Protein 2WE5 (pdb70)

Organism: Enterococcus faecalis (strain ATCC 700802 / V583) (NCBI:txid226185)

InterPro domains:
  IPR001048 Aspartate/glutamate/uridylate kinase [PF00696] (3-282)
  IPR003964 Carbamate kinase [PIRSF000723] (2-309)
  IPR003964 Carbamate kinase [PTHR30409] (1-309)
  IPR003964 Carbamate kinase [TIGR00746] (3-310)
  IPR003964 Carbamate kinase [cd04235] (4-309)
  IPR036393 Acetylglutamate kinase-like superfamily [G3DSA:3.40.1160.10] (1-310)
  IPR036393 Acetylglutamate kinase-like superfamily [SSF53633] (2-308)

Secondary structure (DSSP, 8-state):
--EEEEE--GGGG--SS-SHHHHHHHHHHHHHHHHHHHHTT-EEEEE---HHHHHHHHHHHHHT-SSSSPPPPHHHHHHHHHHHHHHHHHHHHHHHHHHTT----EEEB--EEEE-TT-HHHHS--EEEEEEE-HHHHHHHHTTT--EEE-TTS-EEEEE--PPEEEETTHHHHHHHHHTT-EEE--GGG-EEEETTTTEE------HHHHHHHHHHHTT-SEEEEE-S-SS-EESTTSTT-EE--EEEHHHHHHHHHTT-S-TTTTHHHHHHHHHHHHHSTT-EEEEE-SGGGGG-BTTB--SEEEE-/--EEEEE--GGGG--SSS-HHHHHHHHHHHHHHHHHHHHTT-EEEEE---HHHHHHHHHHHHHT-SSSSPPPPHHHHHHHHHHHHHHHHHHHHHHHHHHTT----EEEB--EEEE-TT-GGGTS--EEEEEEEPHHHHHHHTTTS--EEEETTTEEEEEE--PPEEEETTHHHHHHHHHTT-EEE--GGG-EEEETTTTEE-S----HHHHHHHHHHHTT-SEEEEE-S-SS-EESTTSTT-EE--EEEHHHHHHHHHTT-S-TTTTHHHHHHHHHHHHHSTT-EEEEE-SGGGGG-BTTBPPSEEEE-/--EEEEE--GGGG--S--SHHHHHHHHHHHHHHHHHHHHTT-EEEEE---HHHHHHHHHHHHHT-SSSSPPPPHHHHHHHHHHHHHHHHHHHHHHHHHHTT----EEE---EEEE-TT-GGGTS--EEEEEEE-HHHHHHHGGGT--EEE-SSS-EEEEE--PPEEEETTHHHHHHHHTTT-EEE--GGG-EEEETTTTEE-S----HHHHHHHHHHHTT-SEEEEE-S-SS-EESTTSTT-EE--EEEHHHHHHHHHHT-S-TTTHHHHHHHHHHHHHHSTT-EEEEE-SGGGGG-BTTB--SEEEE-

CATH classification: 3.40.1160.10

Nearest PDB structures (foldseek):
  2we4-assembly1_B  TM=9.022E-01  e=2.282E-61  Enterococcus faecalis
  1e19-assembly1_B  TM=9.360E-01  e=1.775E-40  Pyrococcus furiosus
  4jz7-assembly2_C  TM=9.323E-01  e=1.447E-38  Giardia lamblia ATCC 50803
  8crv-assembly1_A-2  TM=9.029E-01  e=1.155E-34  Pseudomonas aeruginosa PAO1
  4axs-assembly1_A-2  TM=8.845E-01  e=7.074E-32  Malacoplasma penetrans

Sequence (927 aa):
GKKMVVALGGNAILSNDASAHAQQQALVQTSAYLVHLIKQGHRLIVSHGNGPQVGNLLLQQQQAADSEKNPAMPLDTCVAMTQGSSIGYWLSSNALLNQELNKAGIKKQVATVLTQVVVDPADEAFKNPTKPIGPFLTEAEAKEAMQAGAIFKEDAGRGWRKVVVPSSPKPIDIIHEAETINTLIIKNDIITISCGGGGIPVVVGQELKGVVEAVIDKDFASEKLAELVDADALVILTGVDYVCINYGKPDEKQLTNVTVAELEEYKQAGHFAPGSMLPKIEAAIQFVESQPNKQAIITSLENLGSMSGDEIVGTVVTKGKKMVVALGGNAILSNDASAHAQQQALVQTSAYLVHLIKQGHRLIVSHGNGPQVGNLLLQQQAADSEKNPAMPLDTCVAMTQGSIGYWLSSNALLNQELNKAGIKKQVATVLTTQVVVDPADEAFKKNPTKPIGPFLTEAEAKEAMQAGAIFKEDAGRGWRKVVPSPKPIDIIHEAETINTLIKNDIITISCGGGGIPVVGQELKGVEAVIDKDFASEKLAELVDADALVILTGVDYVCINYGKPDEKQLTNVTVAELEEYKQAGHFAPGSSMLPKIEAAIQFVESQPNKQAIITSLENLGSMSGDEIVGTVVTKGKKMVVALGGNAILSNDASAHAQQQALVQTSAYLVHLIKQGHRRLIVSHGNGPQVGNLLLQQQAADSEKNPAMPLDTCVAMTQGSIGYWLSNALNQELNKAGIKKQVATVLTQVVVDPADEAFKNNPTKPIGPFLTEAEAKEAMQAGAIFKKEDAGRGWRKVVPSPKKPIDIHEAEETINNTLIKNDIITISCGGGGIPVVGQELKGVEAVIDKDFASEKLAELVDA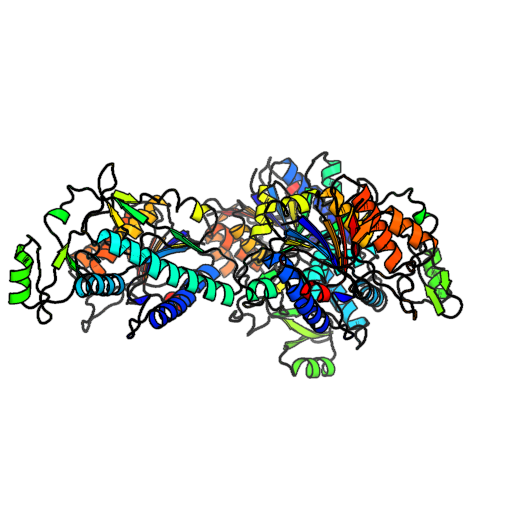DALVILTGVDYVCINYGKPDEKQLTNVTVAELEEYKQAGHFAPGSMLPKIEAAIQFVESQPNKQAIITSLEENLGSMSGDEIVGTVVTK

Structure (mmCIF, N/CA/C/O backbone):
data_2WE5
#
_entry.id   2WE5
#
_cell.length_a   103.522
_cell.length_b   103.522
_cell.length_c   155.414
_cell.angle_alpha   90.00
_cell.angle_beta   90.00
_cell.angle_gamma   120.00
#
_symmetry.space_group_name_H-M   'P 31 2 1'
#
loop_
_entity.id
_entity.type
_entity.pdbx_description
1 polymer 'CARBAMATE KINASE 1'
2 non-polymer "ADENOSINE-5'-DIPHOSPHATE"
3 non-polymer 'MAGNESIUM ION'
4 non-polymer 'ACETATE ION'
5 water water
#
loop_
_atom_site.group_PDB
_atom_site.id
_atom_site.type_symbol
_atom_site.label_atom_id
_atom_site.label_alt_id
_atom_site.label_comp_id
_atom_site.label_asym_id
_atom_site.label_entity_id
_atom_site.label_seq_id
_atom_site.pdbx_PDB_ins_code
_atom_site.Cartn_x
_atom_site.Cartn_y
_atom_site.Cartn_z
_atom_site.occupancy
_atom_site.B_iso_or_equiv
_atom_site.auth_seq_id
_atom_site.auth_comp_id
_atom_site.auth_asym_id
_atom_site.auth_atom_id
_atom_site.pdbx_PDB_model_num
ATOM 1 N N . GLY A 1 2 ? 61.519 57.141 -7.413 1.00 26.53 2 GLY A N 1
ATOM 2 C CA . GLY A 1 2 ? 61.501 56.407 -6.119 1.00 26.13 2 GLY A CA 1
ATOM 3 C C . GLY A 1 2 ? 61.077 54.963 -6.292 1.00 25.24 2 GLY A C 1
ATOM 4 O O . GLY A 1 2 ? 60.355 54.629 -7.231 1.00 27.18 2 GLY A O 1
ATOM 5 N N . LYS A 1 3 ? 61.523 54.104 -5.383 1.00 22.82 3 LYS A N 1
ATOM 6 C CA . LYS A 1 3 ? 61.179 52.692 -5.455 1.00 21.90 3 LYS A CA 1
ATOM 7 C C . LYS A 1 3 ? 60.342 52.246 -4.270 1.00 19.97 3 LYS A C 1
ATOM 8 O O . LYS A 1 3 ? 60.499 52.748 -3.156 1.00 19.70 3 LYS A O 1
ATOM 14 N N . LYS A 1 4 ? 59.433 51.313 -4.531 1.00 19.99 4 LYS A N 1
ATOM 15 C CA . LYS A 1 4 ? 58.607 50.732 -3.488 1.00 18.70 4 LYS A CA 1
ATOM 16 C C . LYS A 1 4 ? 59.513 49.606 -3.008 1.00 18.65 4 LYS A C 1
ATOM 17 O O . LYS A 1 4 ? 59.841 48.699 -3.773 1.00 18.25 4 LYS A O 1
ATOM 23 N N . MET A 1 5 ? 59.930 49.667 -1.751 1.00 17.89 5 MET A N 1
ATOM 24 C CA . MET A 1 5 ? 60.849 48.664 -1.244 1.00 17.81 5 MET A CA 1
ATOM 25 C C . MET A 1 5 ? 60.508 48.076 0.108 1.00 16.55 5 MET A C 1
ATOM 26 O O . MET A 1 5 ? 60.079 48.783 1.017 1.00 17.64 5 MET A O 1
ATOM 31 N N . VAL A 1 6 ? 60.689 46.766 0.221 1.00 15.98 6 VAL A N 1
ATOM 32 C CA . VAL A 1 6 ? 60.480 46.092 1.486 1.00 15.72 6 VAL A CA 1
ATOM 33 C C . VAL A 1 6 ? 61.859 46.141 2.140 1.00 14.60 6 VAL A C 1
ATOM 34 O O . VAL A 1 6 ? 62.847 45.675 1.566 1.00 17.46 6 VAL A O 1
ATOM 38 N N . VAL A 1 7 ? 61.925 46.749 3.317 1.00 14.06 7 VAL A N 1
ATOM 39 C CA . VAL A 1 7 ? 63.173 46.877 4.055 1.00 15.35 7 VAL A CA 1
ATOM 40 C C . VAL A 1 7 ? 63.118 45.927 5.236 1.00 15.09 7 VAL A C 1
ATOM 41 O O . VAL A 1 7 ? 62.334 46.121 6.170 1.00 15.69 7 VAL A O 1
ATOM 45 N N . ALA A 1 8 ? 63.953 44.895 5.175 1.00 14.82 8 ALA A N 1
ATOM 46 C CA . ALA A 1 8 ? 64.003 43.870 6.207 1.00 13.91 8 ALA A CA 1
ATOM 47 C C . ALA A 1 8 ? 65.112 44.126 7.217 1.00 14.69 8 ALA A C 1
ATOM 48 O O . ALA A 1 8 ? 66.287 43.857 6.960 1.00 15.63 8 ALA A O 1
ATOM 50 N N . LEU A 1 9 ? 64.717 44.643 8.374 1.00 14.53 9 LEU A N 1
ATOM 51 C CA . LEU A 1 9 ? 65.654 44.942 9.448 1.00 14.86 9 LEU A CA 1
ATOM 52 C C . LEU A 1 9 ? 66.044 43.675 10.203 1.00 14.39 9 LEU A C 1
ATOM 53 O O . LEU A 1 9 ? 65.295 42.692 10.233 1.00 14.90 9 LEU A O 1
ATOM 58 N N . GLY A 1 10 ? 67.219 43.716 10.822 1.00 14.54 10 GLY A N 1
ATOM 59 C CA . GLY A 1 10 ? 67.715 42.584 11.583 1.00 14.60 10 GLY A CA 1
ATOM 60 C C . GLY A 1 10 ? 68.242 43.008 12.942 1.00 15.10 10 GLY A C 1
ATOM 61 O O . GLY A 1 10 ? 67.844 44.041 13.485 1.00 15.70 10 GLY A O 1
ATOM 62 N N . GLY A 1 11 ? 69.153 42.208 13.490 1.00 14.91 11 GLY A N 1
ATOM 63 C CA . GLY A 1 11 ? 69.709 42.503 14.799 1.00 15.99 11 GLY A CA 1
ATOM 64 C C . GLY A 1 11 ? 70.386 43.858 14.904 1.00 16.93 11 GLY A C 1
ATOM 65 O O . GLY A 1 11 ? 70.304 44.524 15.934 1.00 17.85 11 GLY A O 1
ATOM 66 N N . ASN A 1 12 ? 71.056 44.267 13.834 1.00 16.46 12 ASN A N 1
ATOM 67 C CA . ASN A 1 12 ? 71.767 45.541 13.806 1.00 16.62 12 ASN A CA 1
ATOM 68 C C . ASN A 1 12 ? 70.834 46.743 14.000 1.00 16.22 12 ASN A C 1
ATOM 69 O O . ASN A 1 12 ? 71.276 47.815 14.419 1.00 17.44 12 ASN A O 1
ATOM 74 N N . ALA A 1 13 ? 69.548 46.563 13.708 1.00 15.69 13 ALA A N 1
ATOM 75 C CA . ALA A 1 13 ? 68.568 47.640 13.853 1.00 15.17 13 ALA A CA 1
ATOM 76 C C . ALA A 1 13 ? 68.215 47.891 15.315 1.00 16.67 13 ALA A C 1
ATOM 77 O O . ALA A 1 13 ? 67.650 48.931 15.660 1.00 16.70 13 ALA A O 1
ATOM 79 N N . ILE A 1 14 ? 68.520 46.922 16.171 1.00 16.79 14 ILE A N 1
ATOM 80 C CA . ILE A 1 14 ? 68.263 47.073 17.596 1.00 17.93 14 ILE A CA 1
ATOM 81 C C . ILE A 1 14 ? 69.538 46.644 18.314 1.00 19.26 14 ILE A C 1
ATOM 82 O O . ILE A 1 14 ? 69.551 45.694 19.094 1.00 21.55 14 ILE A O 1
ATOM 87 N N . LEU A 1 15 ? 70.621 47.352 18.016 1.00 20.09 15 LEU A N 1
ATOM 88 C CA . LEU A 1 15 ? 71.921 47.069 18.612 1.00 22.52 15 LEU A CA 1
ATOM 89 C C . LEU A 1 15 ? 72.037 47.862 19.910 1.00 24.90 15 LEU A C 1
ATOM 90 O O . LEU A 1 15 ? 72.254 49.070 19.886 1.00 23.79 15 LEU A O 1
ATOM 95 N N . SER A 1 16 ? 71.913 47.190 21.050 1.00 28.98 16 SER A N 1
ATOM 96 C CA . SER A 1 16 ? 71.980 47.916 22.314 1.00 33.10 16 SER A CA 1
ATOM 97 C C . SER A 1 16 ? 72.741 47.280 23.475 1.00 34.65 16 SER A C 1
ATOM 98 O O . SER A 1 16 ? 73.186 47.990 24.381 1.00 38.87 16 SER A O 1
ATOM 101 N N . ASN A 1 17 ? 72.891 45.959 23.454 1.00 36.23 17 ASN A N 1
ATOM 102 C CA . ASN A 1 17 ? 73.568 45.234 24.533 1.00 35.82 17 ASN A CA 1
ATOM 103 C C . ASN A 1 17 ? 72.664 45.280 25.761 1.00 33.60 17 ASN A C 1
ATOM 104 O O . ASN A 1 17 ? 72.293 44.243 26.314 1.00 35.23 17 ASN A O 1
ATOM 109 N N . ASP A 1 18 ? 72.326 46.496 26.183 1.00 30.25 18 ASP A N 1
ATOM 110 C CA . ASP A 1 18 ? 71.434 46.729 27.312 1.00 23.87 18 ASP A CA 1
ATOM 111 C C . ASP A 1 18 ? 70.076 46.253 26.792 1.00 20.10 18 ASP A C 1
ATOM 112 O O . ASP A 1 18 ? 69.595 46.758 25.778 1.00 19.21 18 ASP A O 1
ATOM 117 N N . ALA A 1 19 ? 69.468 45.289 27.480 1.00 17.98 19 ALA A N 1
ATOM 118 C CA . ALA A 1 19 ? 68.194 44.712 27.050 1.00 16.95 19 ALA A CA 1
ATOM 119 C C . ALA A 1 19 ? 66.940 45.438 27.526 1.00 16.65 19 ALA A C 1
ATOM 120 O O . ALA A 1 19 ? 65.823 44.951 27.334 1.00 16.67 19 ALA A O 1
ATOM 122 N N . SER A 1 20 ? 67.114 46.598 28.142 1.00 16.74 20 SER A N 1
ATOM 123 C CA . SER A 1 20 ? 65.969 47.362 28.618 1.00 16.91 20 SER A CA 1
ATOM 124 C C . SER A 1 20 ? 65.171 47.913 27.443 1.00 17.12 20 SER A C 1
ATOM 125 O O . SER A 1 20 ? 65.692 48.068 26.337 1.00 17.02 20 SER A O 1
ATOM 128 N N . ALA A 1 21 ? 63.902 48.211 27.681 1.00 17.20 21 ALA A N 1
ATOM 129 C CA . ALA A 1 21 ? 63.079 48.778 26.628 1.00 17.25 21 ALA A CA 1
ATOM 130 C C . ALA A 1 21 ? 63.688 50.112 26.201 1.00 16.95 21 ALA A C 1
ATOM 131 O O . ALA A 1 21 ? 63.813 50.393 25.007 1.00 17.72 21 ALA A O 1
ATOM 133 N N . HIS A 1 22 ? 64.093 50.928 27.172 1.00 17.17 22 HIS A N 1
ATOM 134 C CA . HIS A 1 22 ? 64.651 52.228 26.828 1.00 18.01 22 HIS A CA 1
ATOM 135 C C . HIS A 1 22 ? 65.891 52.141 25.947 1.00 17.28 22 HIS A C 1
ATOM 136 O O . HIS A 1 22 ? 66.032 52.921 25.004 1.00 18.65 22 HIS A O 1
ATOM 143 N N . ALA A 1 23 ? 66.786 51.196 26.225 1.00 16.68 23 ALA A N 1
ATOM 144 C CA . ALA A 1 23 ? 67.989 51.071 25.410 1.00 16.45 23 ALA A CA 1
ATOM 145 C C . ALA A 1 23 ? 67.642 50.605 23.997 1.00 16.07 23 ALA A C 1
ATOM 146 O O . ALA A 1 23 ? 68.248 51.049 23.024 1.00 16.76 23 ALA A O 1
ATOM 148 N N . GLN A 1 24 ? 66.664 49.713 23.875 1.00 15.24 24 GLN A N 1
ATOM 149 C CA . GLN A 1 24 ? 66.273 49.229 22.559 1.00 14.92 24 GLN A CA 1
ATOM 150 C C . GLN A 1 24 ? 65.548 50.314 21.770 1.00 15.41 24 GLN A C 1
ATOM 151 O O . GLN A 1 24 ? 65.688 50.403 20.546 1.00 15.78 24 GLN A O 1
ATOM 157 N N . GLN A 1 25 ? 64.780 51.143 22.470 1.00 15.84 25 GLN A N 1
ATOM 158 C CA . GLN A 1 25 ? 64.087 52.245 21.815 1.00 15.66 25 GLN A CA 1
ATOM 159 C C . GLN A 1 25 ? 65.129 53.235 21.296 1.00 15.41 25 GLN A C 1
ATOM 160 O O . GLN A 1 25 ? 65.007 53.746 20.184 1.00 16.83 25 GLN A O 1
ATOM 166 N N . GLN A 1 26 ? 66.157 53.495 22.100 1.00 16.30 26 GLN A N 1
ATOM 167 C CA . GLN A 1 26 ? 67.211 54.416 21.693 1.00 17.24 26 GLN A CA 1
ATOM 168 C C . GLN A 1 26 ? 67.905 53.888 20.437 1.00 16.75 26 GLN A C 1
ATOM 169 O O . GLN A 1 26 ? 68.222 54.651 19.523 1.00 16.46 26 GLN A O 1
ATOM 175 N N . ALA A 1 27 ? 68.131 52.578 20.385 1.00 16.01 27 ALA A N 1
ATOM 176 C CA . ALA A 1 27 ? 68.774 51.965 19.231 1.00 16.25 27 ALA A CA 1
ATOM 177 C C . ALA A 1 27 ? 67.887 52.111 17.997 1.00 16.36 27 ALA A C 1
ATOM 178 O O . ALA A 1 27 ? 68.378 52.352 16.896 1.00 17.05 27 ALA A O 1
ATOM 180 N N . LEU A 1 28 ? 66.578 51.969 18.182 1.00 15.94 28 LEU A N 1
ATOM 181 C CA . LEU A 1 28 ? 65.651 52.093 17.064 1.00 15.85 28 LEU A CA 1
ATOM 182 C C . LEU A 1 28 ? 65.517 53.533 16.571 1.00 15.00 28 LEU A C 1
ATOM 183 O O . LEU A 1 28 ? 65.174 53.761 15.418 1.00 15.98 28 LEU A O 1
ATOM 188 N N . VAL A 1 29 ? 65.783 54.501 17.442 1.00 15.58 29 VAL A N 1
ATOM 189 C CA . VAL A 1 29 ? 65.745 55.898 17.025 1.00 16.11 29 VAL A CA 1
ATOM 190 C C . VAL A 1 29 ? 66.929 56.110 16.067 1.00 15.63 29 VAL A C 1
ATOM 191 O O . VAL A 1 29 ? 66.795 56.767 15.030 1.00 16.46 29 VAL A O 1
ATOM 195 N N . GLN A 1 30 ? 68.085 55.539 16.400 1.00 15.80 30 GLN A N 1
ATOM 196 C CA . GLN A 1 30 ? 69.247 55.668 15.529 1.00 15.88 30 GLN A CA 1
ATOM 197 C C . GLN A 1 30 ? 68.944 54.986 14.196 1.00 16.63 30 GLN A C 1
ATOM 198 O O . GLN A 1 30 ? 69.262 55.504 13.126 1.00 17.32 30 GLN A O 1
ATOM 204 N N . THR A 1 31 ? 68.324 53.816 14.265 1.00 15.01 31 THR A N 1
ATOM 205 C CA . THR A 1 31 ? 67.957 53.084 13.065 1.00 14.67 31 THR A CA 1
ATOM 206 C C . THR A 1 31 ? 67.019 53.915 12.195 1.00 14.73 31 THR A C 1
ATOM 207 O O . THR A 1 31 ? 67.178 53.986 10.971 1.00 14.91 31 THR A O 1
ATOM 211 N N . SER A 1 32 ? 66.045 54.547 12.837 1.00 15.11 32 SER A N 1
ATOM 212 C CA . SER A 1 32 ? 65.071 55.366 12.133 1.00 14.69 32 SER A CA 1
ATOM 213 C C . SER A 1 32 ? 65.702 56.571 11.449 1.00 14.91 32 SER A C 1
ATOM 214 O O . SER A 1 32 ? 65.229 57.004 10.397 1.00 14.89 32 SER A O 1
ATOM 217 N N . ALA A 1 33 ? 66.762 57.120 12.036 1.00 15.40 33 ALA A N 1
ATOM 218 C CA . ALA A 1 33 ? 67.433 58.259 11.419 1.00 16.07 33 ALA A CA 1
ATOM 219 C C . ALA A 1 33 ? 67.952 57.826 10.046 1.00 16.96 33 ALA A C 1
ATOM 220 O O . ALA A 1 33 ? 67.864 58.575 9.073 1.00 18.35 33 ALA A O 1
ATOM 222 N N . TYR A 1 34 ? 68.489 56.612 9.964 1.00 16.20 34 TYR A N 1
ATOM 223 C CA . TYR A 1 34 ? 68.994 56.101 8.694 1.00 15.45 34 TYR A CA 1
ATOM 224 C C . TYR A 1 34 ? 67.847 55.831 7.727 1.00 15.56 34 TYR A C 1
ATOM 225 O O . TYR A 1 34 ? 67.940 56.143 6.542 1.00 17.21 34 TYR A O 1
ATOM 234 N N . LEU A 1 35 ? 66.762 55.241 8.222 1.00 15.20 35 LEU A N 1
ATOM 235 C CA . LEU A 1 35 ? 65.627 54.953 7.353 1.00 15.00 35 LEU A CA 1
ATOM 236 C C . LEU A 1 35 ? 65.013 56.215 6.767 1.00 16.87 35 LEU A C 1
ATOM 237 O O . LEU A 1 35 ? 64.561 56.216 5.619 1.00 17.04 35 LEU A O 1
ATOM 242 N N . VAL A 1 36 ? 64.992 57.291 7.550 1.00 16.09 36 VAL A N 1
ATOM 243 C CA . VAL A 1 36 ? 64.420 58.537 7.060 1.00 16.30 36 VAL A CA 1
ATOM 244 C C . VAL A 1 36 ? 65.205 59.077 5.857 1.00 15.87 36 VAL A C 1
ATOM 245 O O . VAL A 1 36 ? 64.657 59.806 5.036 1.00 16.18 36 VAL A O 1
ATOM 249 N N . HIS A 1 37 ? 66.477 58.701 5.735 1.00 14.89 37 HIS A N 1
ATOM 250 C CA . HIS A 1 37 ? 67.285 59.120 4.587 1.00 16.18 37 HIS A CA 1
ATOM 251 C C . HIS A 1 37 ? 66.598 58.580 3.327 1.00 16.03 37 HIS A C 1
ATOM 252 O O . HIS A 1 37 ? 66.497 59.273 2.316 1.00 16.34 37 HIS A O 1
ATOM 259 N N . LEU A 1 38 ? 66.112 57.339 3.397 1.00 15.59 38 LEU A N 1
ATOM 260 C CA . LEU A 1 38 ? 65.426 56.726 2.261 1.00 16.30 38 LEU A CA 1
ATOM 261 C C . LEU A 1 38 ? 64.158 57.505 1.912 1.00 16.04 38 LEU A C 1
ATOM 262 O O . LEU A 1 38 ? 63.840 57.698 0.739 1.00 16.81 38 LEU A O 1
ATOM 267 N N . ILE A 1 39 ? 63.434 57.950 2.935 1.00 15.70 39 ILE A N 1
ATOM 268 C CA . ILE A 1 39 ? 62.206 58.706 2.719 1.00 16.59 39 ILE A CA 1
ATOM 269 C C . ILE A 1 39 ? 62.515 60.077 2.116 1.00 16.29 39 ILE A C 1
ATOM 270 O O . ILE A 1 39 ? 61.798 60.545 1.235 1.00 17.30 39 ILE A O 1
ATOM 275 N N . LYS A 1 40 ? 63.579 60.722 2.590 1.00 15.43 40 LYS A N 1
ATOM 276 C CA . LYS A 1 40 ? 63.968 62.023 2.044 1.00 16.60 40 LYS A CA 1
ATOM 277 C C . LYS A 1 40 ? 64.255 61.895 0.551 1.00 17.44 40 LYS A C 1
ATOM 278 O O . LYS A 1 40 ? 64.046 62.836 -0.221 1.00 18.22 40 LYS A O 1
ATOM 284 N N . GLN A 1 41 ? 64.746 60.724 0.149 1.00 17.11 41 GLN A N 1
ATOM 285 C CA . GLN A 1 41 ? 65.085 60.485 -1.248 1.00 18.66 41 GLN A CA 1
ATOM 286 C C . GLN A 1 41 ? 63.933 59.981 -2.110 1.00 18.60 41 GLN A C 1
ATOM 287 O O . GLN A 1 41 ? 64.141 59.582 -3.256 1.00 20.70 41 GLN A O 1
ATOM 293 N N . GLY A 1 42 ? 62.726 59.982 -1.553 1.00 18.36 42 GLY A N 1
ATOM 294 C CA . GLY A 1 42 ? 61.557 59.586 -2.318 1.00 18.19 42 GLY A CA 1
ATOM 295 C C . GLY A 1 42 ? 61.145 58.131 -2.376 1.00 18.93 42 GLY A C 1
ATOM 296 O O . GLY A 1 42 ? 60.242 57.784 -3.136 1.00 21.10 42 GLY A O 1
ATOM 297 N N . HIS A 1 43 ? 61.776 57.273 -1.586 1.00 17.21 43 HIS A N 1
ATOM 298 C CA . HIS A 1 43 ? 61.405 55.866 -1.612 1.00 17.46 43 HIS A CA 1
ATOM 299 C C . HIS A 1 43 ? 60.178 55.593 -0.756 1.00 18.34 43 HIS A C 1
ATOM 300 O O . HIS A 1 43 ? 59.895 56.319 0.197 1.00 19.18 43 HIS A O 1
ATOM 307 N N . ARG A 1 44 ? 59.442 54.549 -1.124 1.00 18.27 44 ARG A N 1
ATOM 308 C CA . ARG A 1 44 ? 58.229 54.148 -0.421 1.00 20.21 44 ARG A CA 1
ATOM 309 C C . ARG A 1 44 ? 58.563 52.896 0.381 1.00 19.16 44 ARG A C 1
ATOM 310 O O . ARG A 1 44 ? 58.719 51.808 -0.179 1.00 19.77 44 ARG A O 1
ATOM 318 N N . LEU A 1 45 ? 58.664 53.060 1.696 1.00 18.16 45 LEU A N 1
ATOM 319 C CA . LEU A 1 45 ? 59.050 51.964 2.578 1.00 17.30 45 LEU A CA 1
ATOM 320 C C . LEU A 1 45 ? 57.969 51.058 3.127 1.00 17.26 45 LEU A C 1
ATOM 321 O O . LEU A 1 45 ? 56.895 51.500 3.531 1.00 18.78 45 LEU A O 1
ATOM 326 N N . ILE A 1 46 ? 58.312 49.776 3.158 1.00 16.92 46 ILE A N 1
ATOM 327 C CA . ILE A 1 46 ? 57.475 48.704 3.670 1.00 17.49 46 ILE A CA 1
ATOM 328 C C . ILE A 1 46 ? 58.492 48.009 4.574 1.00 16.97 46 ILE A C 1
ATOM 329 O O . ILE A 1 46 ? 59.399 47.334 4.097 1.00 17.42 46 ILE A O 1
ATOM 334 N N . VAL A 1 47 ? 58.351 48.186 5.880 1.00 15.87 47 VAL A N 1
ATOM 335 C CA . VAL A 1 47 ? 59.332 47.658 6.817 1.00 15.07 47 VAL A CA 1
ATOM 336 C C . VAL A 1 47 ? 58.974 46.391 7.584 1.00 16.99 47 VAL A C 1
ATOM 337 O O . VAL A 1 47 ? 57.820 46.188 7.956 1.00 18.19 47 VAL A O 1
ATOM 341 N N . SER A 1 48 ? 59.975 45.538 7.794 1.00 15.14 48 SER A N 1
ATOM 342 C CA . SER A 1 48 ? 59.811 44.323 8.585 1.00 15.59 48 SER A CA 1
ATOM 343 C C . SER A 1 48 ? 61.001 44.283 9.543 1.00 15.73 48 SER A C 1
ATOM 344 O O . SER A 1 48 ? 61.946 45.061 9.402 1.00 15.55 48 SER A O 1
ATOM 347 N N . HIS A 1 49 ? 60.962 43.385 10.519 1.00 15.59 49 HIS A N 1
ATOM 348 C CA . HIS A 1 49 ? 62.043 43.301 11.489 1.00 15.05 49 HIS A CA 1
ATOM 349 C C . HIS A 1 49 ? 62.148 41.917 12.097 1.00 15.52 49 HIS A C 1
ATOM 350 O O . HIS A 1 49 ? 61.234 41.099 11.967 1.00 16.20 49 HIS A O 1
ATOM 357 N N . GLY A 1 50 ? 63.273 41.664 12.757 1.00 15.21 50 GLY A N 1
ATOM 358 C CA . GLY A 1 50 ? 63.470 40.390 13.421 1.00 15.50 50 GLY A CA 1
ATOM 359 C C . GLY A 1 50 ? 63.032 40.516 14.871 1.00 15.55 50 GLY A C 1
ATOM 360 O O . GLY A 1 50 ? 62.594 41.583 15.300 1.00 15.49 50 GLY A O 1
ATOM 361 N N . ASN A 1 51 ? 63.138 39.437 15.637 1.00 15.27 51 ASN A N 1
ATOM 362 C CA . ASN A 1 51 ? 62.730 39.486 17.039 1.00 15.26 51 ASN A CA 1
ATOM 363 C C . ASN A 1 51 ? 63.545 38.529 17.899 1.00 15.75 51 ASN A C 1
ATOM 364 O O . ASN A 1 51 ? 63.119 38.164 18.991 1.00 16.62 51 ASN A O 1
ATOM 369 N N . GLY A 1 52 ? 64.722 38.146 17.413 1.00 16.09 52 GLY A N 1
ATOM 370 C CA . GLY A 1 52 ? 65.563 37.196 18.123 1.00 17.54 52 GLY A CA 1
ATOM 371 C C . GLY A 1 52 ? 65.695 37.336 19.629 1.00 16.68 52 GLY A C 1
ATOM 372 O O . GLY A 1 52 ? 65.169 36.511 20.384 1.00 17.86 52 GLY A O 1
ATOM 373 N N . PRO A 1 53 ? 66.404 38.365 20.103 1.00 17.32 53 PRO A N 1
ATOM 374 C CA . PRO A 1 53 ? 66.592 38.575 21.541 1.00 17.76 53 PRO A CA 1
ATOM 375 C C . PRO A 1 53 ? 65.308 38.921 22.282 1.00 17.09 53 PRO A C 1
ATOM 376 O O . PRO A 1 53 ? 65.145 38.572 23.453 1.00 17.80 53 PRO A O 1
ATOM 380 N N . GLN A 1 54 ? 64.401 39.610 21.600 1.00 15.83 54 GLN A N 1
ATOM 381 C CA . GLN A 1 54 ? 63.156 40.021 22.221 1.00 15.80 54 GLN A CA 1
ATOM 382 C C . GLN A 1 54 ? 62.256 38.831 22.536 1.00 15.43 54 GLN A C 1
ATOM 383 O O . GLN A 1 54 ? 61.736 38.721 23.648 1.00 15.92 54 GLN A O 1
ATOM 389 N N . VAL A 1 55 ? 62.079 37.927 21.578 1.00 14.98 55 VAL A N 1
ATOM 390 C CA . VAL A 1 55 ? 61.231 36.769 21.829 1.00 16.76 55 VAL A CA 1
ATOM 391 C C . VAL A 1 55 ? 61.969 35.810 22.767 1.00 16.45 55 VAL A C 1
ATOM 392 O O . VAL A 1 55 ? 61.346 35.124 23.575 1.00 16.84 55 VAL A O 1
ATOM 396 N N . GLY A 1 56 ? 63.298 35.785 22.678 1.00 15.77 56 GLY A N 1
ATOM 397 C CA . GLY A 1 56 ? 64.078 34.923 23.551 1.00 16.64 56 GLY A CA 1
ATOM 398 C C . GLY A 1 56 ? 63.856 35.303 25.005 1.00 16.24 56 GLY A C 1
ATOM 399 O O . GLY A 1 56 ? 63.591 34.440 25.848 1.00 17.53 56 GLY A O 1
ATOM 400 N N . ASN A 1 57 ? 63.957 36.592 25.318 1.00 16.64 57 ASN A N 1
ATOM 401 C CA . ASN A 1 57 ? 63.745 37.028 26.692 1.00 16.49 57 ASN A CA 1
ATOM 402 C C . ASN A 1 57 ? 62.302 36.823 27.127 1.00 16.28 57 ASN A C 1
ATOM 403 O O . ASN A 1 57 ? 62.041 36.453 28.270 1.00 17.85 57 ASN A O 1
ATOM 408 N N . LEU A 1 58 ? 61.358 37.053 26.220 1.00 16.75 58 LEU A N 1
ATOM 409 C CA . LEU A 1 58 ? 59.953 36.865 26.558 1.00 17.07 58 LEU A CA 1
ATOM 410 C C . LEU A 1 58 ? 59.687 35.398 26.896 1.00 17.88 58 LEU A C 1
ATOM 411 O O . LEU A 1 58 ? 58.907 35.099 27.802 1.00 17.45 58 LEU A O 1
ATOM 416 N N . LEU A 1 59 ? 60.327 34.485 26.167 1.00 17.42 59 LEU A N 1
ATOM 417 C CA . LEU A 1 59 ? 60.142 33.059 26.424 1.00 18.17 59 LEU A CA 1
ATOM 418 C C . LEU A 1 59 ? 60.675 32.704 27.806 1.00 19.35 59 LEU A C 1
ATOM 419 O O . LEU A 1 59 ? 60.090 31.880 28.510 1.00 20.39 59 LEU A O 1
ATOM 424 N N . LEU A 1 60 ? 61.777 33.332 28.205 1.00 18.63 60 LEU A N 1
ATOM 425 C CA . LEU A 1 60 ? 62.338 33.065 29.522 1.00 19.39 60 LEU A CA 1
ATOM 426 C C . LEU A 1 60 ? 61.379 33.588 30.582 1.00 18.72 60 LEU A C 1
ATOM 427 O O . LEU A 1 60 ? 61.253 33.005 31.654 1.00 19.71 60 LEU A O 1
ATOM 432 N N . GLN A 1 61 ? 60.698 34.689 30.282 1.00 18.22 61 GLN A N 1
ATOM 433 C CA . GLN A 1 61 ? 59.734 35.243 31.221 1.00 18.07 61 GLN A CA 1
ATOM 434 C C . GLN A 1 61 ? 58.526 34.314 31.353 1.00 18.60 61 GLN A C 1
ATOM 435 O O . GLN A 1 61 ? 57.949 34.199 32.433 1.00 18.65 61 GLN A O 1
ATOM 441 N N . GLN A 1 62 ? 58.151 33.652 30.259 1.00 17.54 62 GLN A N 1
ATOM 442 C CA . GLN A 1 62 ? 57.015 32.729 30.284 1.00 18.19 62 GLN A CA 1
ATOM 443 C C . GLN A 1 62 ? 57.323 31.580 31.235 1.00 19.61 62 GLN A C 1
ATOM 444 O O . GLN A 1 62 ? 56.456 31.145 31.999 1.00 20.07 62 GLN A O 1
ATOM 450 N N A GLN A 1 63 ? 58.558 31.094 31.183 0.50 20.18 63 GLN A N 1
ATOM 451 N N B GLN A 1 63 ? 58.559 31.091 31.181 0.50 19.72 63 GLN A N 1
ATOM 452 C CA A GLN A 1 63 ? 58.992 29.989 32.031 0.50 21.34 63 GLN A CA 1
ATOM 453 C CA B GLN A 1 63 ? 58.995 29.991 32.037 0.50 20.49 63 GLN A CA 1
ATOM 454 C C A GLN A 1 63 ? 59.143 30.386 33.497 0.50 21.80 63 GLN A C 1
ATOM 455 C C B GLN A 1 63 ? 59.111 30.402 33.499 0.50 21.33 63 GLN A C 1
ATOM 456 O O A GLN A 1 63 ? 58.740 29.644 34.392 0.50 22.51 63 GLN A O 1
ATOM 457 O O B GLN A 1 63 ? 58.656 29.686 34.389 0.50 22.10 63 GLN A O 1
ATOM 468 N N . ALA A 1 64 ? 59.724 31.556 33.740 1.00 21.16 64 ALA A N 1
ATOM 469 C CA . ALA A 1 64 ? 59.935 32.046 35.100 1.00 21.59 64 ALA A CA 1
ATOM 470 C C . ALA A 1 64 ? 58.686 32.140 35.966 1.00 23.00 64 ALA A C 1
ATOM 471 O O . ALA A 1 64 ? 58.748 31.900 37.172 1.00 24.98 64 ALA A O 1
ATOM 473 N N . ALA A 1 65 ? 57.558 32.492 35.362 1.00 23.04 65 ALA A N 1
ATOM 474 C CA . ALA A 1 65 ? 56.317 32.633 36.119 1.00 24.02 65 ALA A CA 1
ATOM 475 C C . ALA A 1 65 ? 55.299 31.541 35.828 1.00 24.81 65 ALA A C 1
ATOM 476 O O . ALA A 1 65 ? 54.183 31.583 36.338 1.00 25.07 65 ALA A O 1
ATOM 478 N N . ASP A 1 66 ? 55.684 30.555 35.026 1.00 24.37 66 ASP A N 1
ATOM 479 C CA . ASP A 1 66 ? 54.771 29.482 34.653 1.00 24.77 66 ASP A CA 1
ATOM 480 C C . ASP A 1 66 ? 54.057 28.826 35.832 1.00 24.96 66 ASP A C 1
ATOM 481 O O . ASP A 1 66 ? 54.687 28.371 36.789 1.00 25.73 66 ASP A O 1
ATOM 486 N N . SER A 1 67 ? 52.731 28.796 35.745 1.00 23.35 67 SER A N 1
ATOM 487 C CA . SER A 1 67 ? 51.873 28.198 36.765 1.00 23.93 67 SER A CA 1
ATOM 488 C C . SER A 1 67 ? 50.483 28.064 36.153 1.00 24.37 67 SER A C 1
ATOM 489 O O . SER A 1 67 ? 50.243 28.550 35.048 1.00 23.31 67 SER A O 1
ATOM 492 N N . GLU A 1 68 ? 49.568 27.407 36.856 1.00 24.97 68 GLU A N 1
ATOM 493 C CA . GLU A 1 68 ? 48.216 27.246 36.336 1.00 26.16 68 GLU A CA 1
ATOM 494 C C . GLU A 1 68 ? 47.534 28.602 36.174 1.00 23.59 68 GLU A C 1
ATOM 495 O O . GLU A 1 68 ? 46.786 28.820 35.221 1.00 25.11 68 GLU A O 1
ATOM 501 N N . LYS A 1 69 ? 47.800 29.510 37.108 1.00 23.42 69 LYS A N 1
ATOM 502 C CA . LYS A 1 69 ? 47.210 30.844 37.079 1.00 22.53 69 LYS A CA 1
ATOM 503 C C . LYS A 1 69 ? 47.891 31.775 36.076 1.00 22.10 69 LYS A C 1
ATOM 504 O O . LYS A 1 69 ? 47.260 32.692 35.550 1.00 23.07 69 LYS A O 1
ATOM 510 N N . ASN A 1 70 ? 49.173 31.535 35.810 1.00 21.14 70 ASN A N 1
ATOM 511 C CA . ASN A 1 70 ? 49.923 32.358 34.860 1.00 19.72 70 ASN A CA 1
ATOM 512 C C . ASN A 1 70 ? 50.694 31.422 33.931 1.00 19.87 70 ASN A C 1
ATOM 513 O O . ASN A 1 70 ? 51.918 31.320 34.006 1.00 20.27 70 ASN A O 1
ATOM 518 N N . PRO A 1 71 ? 49.979 30.730 33.033 1.00 20.44 71 PRO A N 1
ATOM 519 C CA . PRO A 1 71 ? 50.589 29.788 32.091 1.00 20.70 71 PRO A CA 1
ATOM 520 C C . PRO A 1 71 ? 51.448 30.401 30.996 1.00 21.98 71 PRO A C 1
ATOM 521 O O . PRO A 1 71 ? 51.132 31.456 30.450 1.00 21.57 71 PRO A O 1
ATOM 525 N N . ALA A 1 72 ? 52.536 29.715 30.674 1.00 19.69 72 ALA A N 1
ATOM 526 C CA . ALA A 1 72 ? 53.438 30.171 29.633 1.00 18.23 72 ALA A CA 1
ATOM 527 C C . ALA A 1 72 ? 52.662 30.247 28.325 1.00 19.57 72 ALA A C 1
ATOM 528 O O . ALA A 1 72 ? 51.914 29.329 27.982 1.00 21.51 72 ALA A O 1
ATOM 530 N N . MET A 1 73 ? 52.825 31.356 27.611 1.00 19.61 73 MET A N 1
ATOM 531 C CA . MET A 1 73 ? 52.156 31.553 26.330 1.00 19.77 73 MET A CA 1
ATOM 532 C C . MET A 1 73 ? 52.898 30.775 25.249 1.00 19.95 73 MET A C 1
ATOM 533 O O . MET A 1 73 ? 54.130 30.720 25.256 1.00 20.04 73 MET A O 1
ATOM 538 N N . PRO A 1 74 ? 52.162 30.162 24.307 1.00 20.24 74 PRO A N 1
ATOM 539 C CA . PRO A 1 74 ? 52.819 29.406 23.237 1.00 19.80 74 PRO A CA 1
ATOM 540 C C . PRO A 1 74 ? 53.640 30.356 22.367 1.00 19.07 74 PRO A C 1
ATOM 541 O O . PRO A 1 74 ? 53.421 31.573 22.383 1.00 18.29 74 PRO A O 1
ATOM 545 N N . LEU A 1 75 ? 54.570 29.800 21.601 1.00 18.65 75 LEU A N 1
ATOM 546 C CA . LEU A 1 75 ? 55.436 30.608 20.754 1.00 18.79 75 LEU A CA 1
ATOM 547 C C . LEU A 1 75 ? 54.706 31.547 19.793 1.00 18.63 75 LEU A C 1
ATOM 548 O O . LEU A 1 75 ? 55.124 32.694 19.623 1.00 18.19 75 LEU A O 1
ATOM 553 N N . ASP A 1 76 ? 53.628 31.089 19.161 1.00 17.65 76 ASP A N 1
ATOM 554 C CA . ASP A 1 76 ? 52.925 31.969 18.230 1.00 17.37 76 ASP A CA 1
ATOM 555 C C . ASP A 1 76 ? 52.373 33.216 18.923 1.00 17.07 76 ASP A C 1
ATOM 556 O O . ASP A 1 76 ? 52.414 34.311 18.359 1.00 17.54 76 ASP A O 1
ATOM 561 N N . THR A 1 77 ? 51.878 33.065 20.147 1.00 16.46 77 THR A N 1
ATOM 562 C CA . THR A 1 77 ? 51.376 34.215 20.890 1.00 16.53 77 THR A CA 1
ATOM 563 C C . THR A 1 77 ? 52.560 35.094 21.304 1.00 16.45 77 THR A C 1
ATOM 564 O O . THR A 1 77 ? 52.452 36.321 21.317 1.00 16.58 77 THR A O 1
ATOM 568 N N . CYS A 1 78 ? 53.694 34.477 21.627 1.00 17.34 78 CYS A N 1
ATOM 569 C CA . CYS A 1 78 ? 54.870 35.256 22.002 1.00 17.18 78 CYS A CA 1
ATOM 570 C C . CYS A 1 78 ? 55.342 36.101 20.818 1.00 16.93 78 CYS A C 1
ATOM 571 O O . CYS A 1 78 ? 55.769 37.245 20.991 1.00 16.45 78 CYS A O 1
ATOM 574 N N . VAL A 1 79 ? 55.260 35.543 19.615 1.00 16.11 79 VAL A N 1
ATOM 575 C CA . VAL A 1 79 ? 55.666 36.287 18.430 1.00 15.82 79 VAL A CA 1
ATOM 576 C C . VAL A 1 79 ? 54.742 37.496 18.284 1.00 16.39 79 VAL A C 1
ATOM 577 O O . VAL A 1 79 ? 55.200 38.602 18.007 1.00 15.84 79 VAL A O 1
ATOM 581 N N . ALA A 1 80 ? 53.442 37.286 18.486 1.00 15.94 80 ALA A N 1
ATOM 582 C CA . ALA A 1 80 ? 52.474 38.377 18.388 1.00 14.53 80 ALA A CA 1
ATOM 583 C C . ALA A 1 80 ? 52.822 39.480 19.389 1.00 14.53 80 ALA A C 1
ATOM 584 O O . ALA A 1 80 ? 52.730 40.668 19.075 1.00 14.90 80 ALA A O 1
ATOM 586 N N . MET A 1 81 ? 53.215 39.089 20.598 1.00 14.68 81 MET A N 1
ATOM 587 C CA . MET A 1 81 ? 53.578 40.066 21.614 1.00 15.05 81 MET A CA 1
ATOM 588 C C . MET A 1 81 ? 54.787 40.881 21.175 1.00 14.52 81 MET A C 1
ATOM 589 O O . MET A 1 81 ? 54.826 42.094 21.395 1.00 15.14 81 MET A O 1
ATOM 594 N N . THR A 1 82 ? 55.767 40.231 20.547 1.00 14.77 82 THR A N 1
ATOM 595 C CA . THR A 1 82 ? 56.955 40.952 20.097 1.00 15.36 82 THR A CA 1
ATOM 596 C C . THR A 1 82 ? 56.647 41.832 18.887 1.00 15.07 82 THR A C 1
ATOM 597 O O . THR A 1 82 ? 57.350 42.809 18.634 1.00 15.07 82 THR A O 1
ATOM 601 N N . GLN A 1 83 ? 55.616 41.487 18.120 1.00 15.08 83 GLN A N 1
ATOM 602 C CA . GLN A 1 83 ? 55.243 42.351 17.008 1.00 14.68 83 GLN A CA 1
ATOM 603 C C . GLN A 1 83 ? 54.695 43.618 17.665 1.00 14.97 83 GLN A C 1
ATOM 604 O O . GLN A 1 83 ? 54.859 44.726 17.150 1.00 14.34 83 GLN A O 1
ATOM 610 N N . GLY A 1 84 ? 54.067 43.447 18.827 1.00 14.81 84 GLY A N 1
ATOM 611 C CA . GLY A 1 84 ? 53.527 44.580 19.558 1.00 14.84 84 GLY A CA 1
ATOM 612 C C . GLY A 1 84 ? 54.606 45.466 20.160 1.00 13.99 84 GLY A C 1
ATOM 613 O O . GLY A 1 84 ? 54.611 46.678 19.944 1.00 15.14 84 GLY A O 1
ATOM 614 N N A SER A 1 85 ? 55.523 44.880 20.924 0.50 13.22 85 SER A N 1
ATOM 615 N N B SER A 1 85 ? 55.523 44.858 20.907 0.50 15.15 85 SER A N 1
ATOM 616 C CA A SER A 1 85 ? 56.577 45.678 21.537 0.50 12.98 85 SER A CA 1
ATOM 617 C CA B SER A 1 85 ? 56.603 45.603 21.542 0.50 16.72 85 SER A CA 1
ATOM 618 C C A SER A 1 85 ? 57.506 46.317 20.507 0.50 14.36 85 SER A C 1
ATOM 619 C C B SER A 1 85 ? 57.507 46.293 20.526 0.50 16.42 85 SER A C 1
ATOM 620 O O A SER A 1 85 ? 57.679 47.536 20.501 0.50 14.28 85 SER A O 1
ATOM 621 O O B SER A 1 85 ? 57.660 47.514 20.549 0.50 16.16 85 SER A O 1
ATOM 626 N N . ILE A 1 86 ? 58.103 45.510 19.634 1.00 15.06 86 ILE A N 1
ATOM 627 C CA . ILE A 1 86 ? 59.007 46.063 18.628 1.00 13.95 86 ILE A CA 1
ATOM 628 C C . ILE A 1 86 ? 58.279 46.993 17.660 1.00 14.28 86 ILE A C 1
ATOM 629 O O . ILE A 1 86 ? 58.812 48.036 17.274 1.00 14.14 86 ILE A O 1
ATOM 634 N N . GLY A 1 87 ? 57.058 46.628 17.277 1.00 14.11 87 GLY A N 1
ATOM 635 C CA . GLY A 1 87 ? 56.293 47.467 16.368 1.00 15.01 87 GLY A CA 1
ATOM 636 C C . GLY A 1 87 ? 56.036 48.835 16.975 1.00 14.56 87 GLY A C 1
ATOM 637 O O . GLY A 1 87 ? 56.073 49.858 16.287 1.00 15.83 87 GLY A O 1
ATOM 638 N N . TYR A 1 88 ? 55.757 48.855 18.271 1.00 14.41 88 TYR A N 1
ATOM 639 C CA . TYR A 1 88 ? 55.530 50.105 18.979 1.00 14.09 88 TYR A CA 1
ATOM 640 C C . TYR A 1 88 ? 56.828 50.911 19.014 1.00 14.26 88 TYR A C 1
ATOM 641 O O . TYR A 1 88 ? 56.845 52.083 18.640 1.00 14.40 88 TYR A O 1
ATOM 650 N N . TRP A 1 89 ? 57.919 50.283 19.442 1.00 14.28 89 TRP A N 1
ATOM 651 C CA . TRP A 1 89 ? 59.195 50.988 19.516 1.00 14.43 89 TRP A CA 1
ATOM 652 C C . TRP A 1 89 ? 59.624 51.567 18.171 1.00 14.85 89 TRP A C 1
ATOM 653 O O . TRP A 1 89 ? 60.063 52.716 18.085 1.00 15.48 89 TRP A O 1
ATOM 664 N N . LEU A 1 90 ? 59.508 50.761 17.119 1.00 13.42 90 LEU A N 1
ATOM 665 C CA . LEU A 1 90 ? 59.918 51.184 15.790 1.00 14.42 90 LEU A CA 1
ATOM 666 C C . LEU A 1 90 ? 59.028 52.259 15.183 1.00 14.37 90 LEU A C 1
ATOM 667 O O . LEU A 1 90 ? 59.524 53.237 14.623 1.00 15.49 90 LEU A O 1
ATOM 672 N N A SER A 1 91 ? 57.713 52.087 15.281 0.50 14.10 91 SER A N 1
ATOM 673 N N B SER A 1 91 ? 57.717 52.084 15.285 0.50 14.71 91 SER A N 1
ATOM 674 C CA A SER A 1 91 ? 56.800 53.084 14.727 0.50 14.76 91 SER A CA 1
ATOM 675 C CA B SER A 1 91 ? 56.804 53.078 14.740 0.50 15.92 91 SER A CA 1
ATOM 676 C C A SER A 1 91 ? 56.973 54.413 15.461 0.50 15.18 91 SER A C 1
ATOM 677 C C B SER A 1 91 ? 57.015 54.408 15.456 0.50 15.76 91 SER A C 1
ATOM 678 O O A SER A 1 91 ? 56.924 55.481 14.852 0.50 16.20 91 SER A O 1
ATOM 679 O O B SER A 1 91 ? 57.045 55.468 14.831 0.50 16.46 91 SER A O 1
ATOM 684 N N . ASN A 1 92 ? 57.175 54.343 16.772 1.00 15.89 92 ASN A N 1
ATOM 685 C CA . ASN A 1 92 ? 57.371 55.538 17.580 1.00 14.83 92 ASN A CA 1
ATOM 686 C C . ASN A 1 92 ? 58.689 56.227 17.211 1.00 15.68 92 ASN A C 1
ATOM 687 O O . ASN A 1 92 ? 58.749 57.453 17.074 1.00 15.72 92 ASN A O 1
ATOM 692 N N . ALA A 1 93 ? 59.738 55.433 17.032 1.00 14.59 93 ALA A N 1
ATOM 693 C CA . ALA A 1 93 ? 61.041 55.975 16.673 1.00 15.03 93 ALA A CA 1
ATOM 694 C C . ALA A 1 93 ? 61.006 56.612 15.285 1.00 15.40 93 ALA A C 1
ATOM 695 O O . ALA A 1 93 ? 61.594 57.673 15.068 1.00 15.35 93 ALA A O 1
ATOM 697 N N A LEU A 1 94 ? 60.325 55.967 14.344 0.50 14.81 94 LEU A N 1
ATOM 698 N N B LEU A 1 94 ? 60.316 55.970 14.350 0.50 15.59 94 LEU A N 1
ATOM 699 C CA A LEU A 1 94 ? 60.231 56.508 12.993 0.50 15.50 94 LEU A CA 1
ATOM 700 C CA B LEU A 1 94 ? 60.229 56.500 12.995 0.50 16.85 94 LEU A CA 1
ATOM 701 C C A LEU A 1 94 ? 59.494 57.842 12.986 0.50 16.02 94 LEU A C 1
ATOM 702 C C B LEU A 1 94 ? 59.493 57.838 12.984 0.50 16.84 94 LEU A C 1
ATOM 703 O O A LEU A 1 94 ? 59.894 58.777 12.290 0.50 16.23 94 LEU A O 1
ATOM 704 O O B LEU A 1 94 ? 59.897 58.774 12.291 0.50 16.96 94 LEU A O 1
ATOM 713 N N . ASN A 1 95 ? 58.413 57.931 13.753 1.00 15.87 95 ASN A N 1
ATOM 714 C CA . ASN A 1 95 ? 57.650 59.170 13.823 1.00 15.58 95 ASN A CA 1
ATOM 715 C C . ASN A 1 95 ? 58.561 60.279 14.344 1.00 16.44 95 ASN A C 1
ATOM 716 O O . ASN A 1 95 ? 58.551 61.398 13.830 1.00 16.35 95 ASN A O 1
ATOM 721 N N . GLN A 1 96 ? 59.359 59.970 15.361 1.00 15.14 96 GLN A N 1
ATOM 722 C CA . GLN A 1 96 ? 60.272 60.959 15.929 1.00 15.68 96 GLN A CA 1
ATOM 723 C C . GLN A 1 96 ? 61.250 61.489 14.893 1.00 15.32 96 GLN A C 1
ATOM 724 O O . GLN A 1 96 ? 61.437 62.701 14.763 1.00 16.72 96 GLN A O 1
ATOM 730 N N . GLU A 1 97 ? 61.887 60.583 14.160 1.00 15.10 97 GLU A N 1
ATOM 731 C CA . GLU A 1 97 ? 62.866 61.002 13.172 1.00 15.59 97 GLU A CA 1
ATOM 732 C C . GLU A 1 97 ? 62.249 61.664 11.948 1.00 16.06 97 GLU A C 1
ATOM 733 O O . GLU A 1 97 ? 62.875 62.525 11.331 1.00 16.56 97 GLU A O 1
ATOM 739 N N . LEU A 1 98 ? 61.030 61.273 11.589 1.00 15.37 98 LEU A N 1
ATOM 740 C CA . LEU A 1 98 ? 60.356 61.910 10.465 1.00 15.37 98 LEU A CA 1
ATOM 741 C C . LEU A 1 98 ? 60.076 63.350 10.887 1.00 16.22 98 LEU A C 1
ATOM 742 O O . LEU A 1 98 ? 60.324 64.290 10.134 1.00 16.53 98 LEU A O 1
ATOM 747 N N . ASN A 1 99 ? 59.568 63.517 12.103 1.00 15.77 99 ASN A N 1
ATOM 748 C CA . ASN A 1 99 ? 59.276 64.845 12.628 1.00 15.95 99 ASN A CA 1
ATOM 749 C C . ASN A 1 99 ? 60.536 65.707 12.673 1.00 17.43 99 ASN A C 1
ATOM 750 O O . ASN A 1 99 ? 60.499 66.886 12.321 1.00 17.58 99 ASN A O 1
ATOM 755 N N . LYS A 1 100 ? 61.653 65.124 13.106 1.00 15.93 100 LYS A N 1
ATOM 756 C CA . LYS A 1 100 ? 62.911 65.862 13.185 1.00 16.10 100 LYS A CA 1
ATOM 757 C C . LYS A 1 100 ? 63.323 66.396 11.815 1.00 17.07 100 LYS A C 1
ATOM 758 O O . LYS A 1 100 ? 63.920 67.477 11.709 1.00 17.41 100 LYS A O 1
ATOM 764 N N . ALA A 1 101 ? 62.995 65.639 10.773 1.00 16.45 101 ALA A N 1
ATOM 765 C CA . ALA A 1 101 ? 63.317 66.014 9.399 1.00 16.69 101 ALA A CA 1
ATOM 766 C C . ALA A 1 101 ? 62.264 66.953 8.803 1.00 17.34 101 ALA A C 1
ATOM 767 O O . ALA A 1 101 ? 62.435 67.456 7.688 1.00 18.79 101 ALA A O 1
ATOM 769 N N . GLY A 1 102 ? 61.184 67.188 9.545 1.00 16.59 102 GLY A N 1
ATOM 770 C CA . GLY A 1 102 ? 60.116 68.051 9.063 1.00 17.59 102 GLY A CA 1
ATOM 771 C C . GLY A 1 102 ? 59.226 67.367 8.039 1.00 17.55 102 GLY A C 1
ATOM 772 O O . GLY A 1 102 ? 58.435 68.018 7.353 1.00 18.12 102 GLY A O 1
ATOM 773 N N . ILE A 1 103 ? 59.338 66.046 7.945 1.00 16.74 103 ILE A N 1
ATOM 774 C CA . ILE A 1 103 ? 58.559 65.267 6.987 1.00 17.98 103 ILE A CA 1
ATOM 775 C C . ILE A 1 103 ? 57.275 64.716 7.590 1.00 18.30 103 ILE A C 1
ATOM 776 O O . ILE A 1 103 ? 57.285 64.139 8.682 1.00 18.69 103 ILE A O 1
ATOM 781 N N . LYS A 1 104 ? 56.169 64.899 6.873 1.00 18.56 104 LYS A N 1
ATOM 782 C CA . LYS A 1 104 ? 54.877 64.404 7.324 1.00 19.14 104 LYS A CA 1
ATOM 783 C C . LYS A 1 104 ? 54.565 63.095 6.610 1.00 20.67 104 LYS A C 1
ATOM 784 O O . LYS A 1 104 ? 54.398 63.062 5.389 1.00 20.11 104 LYS A O 1
ATOM 790 N N . LYS A 1 105 ? 54.509 62.011 7.377 1.00 19.67 105 LYS A N 1
ATOM 791 C CA . LYS A 1 105 ? 54.215 60.696 6.823 1.00 21.45 105 LYS A CA 1
ATOM 792 C C . LYS A 1 105 ? 53.728 59.792 7.948 1.00 22.86 105 LYS A C 1
ATOM 793 O O . LYS A 1 105 ? 54.342 59.738 9.014 1.00 26.28 105 LYS A O 1
ATOM 799 N N . GLN A 1 106 ? 52.625 59.091 7.703 1.00 20.81 106 GLN A N 1
ATOM 800 C CA . GLN A 1 106 ? 52.038 58.181 8.685 1.00 22.47 106 GLN A CA 1
ATOM 801 C C . GLN A 1 106 ? 52.797 56.862 8.754 1.00 19.47 106 GLN A C 1
ATOM 802 O O . GLN A 1 106 ? 53.286 56.363 7.741 1.00 20.03 106 GLN A O 1
ATOM 808 N N . VAL A 1 107 ? 52.879 56.304 9.958 1.00 18.51 107 VAL A N 1
ATOM 809 C CA . VAL A 1 107 ? 53.531 55.020 10.185 1.00 18.07 107 VAL A CA 1
ATOM 810 C C . VAL A 1 107 ? 52.512 54.155 10.918 1.00 17.04 107 VAL A C 1
ATOM 811 O O . VAL A 1 107 ? 51.801 54.640 11.799 1.00 18.34 107 VAL A O 1
ATOM 815 N N . ALA A 1 108 ? 52.426 52.882 10.549 1.00 16.45 108 ALA A N 1
ATOM 816 C CA . ALA A 1 108 ? 51.481 51.981 11.193 1.00 17.73 108 ALA A CA 1
ATOM 817 C C . ALA A 1 108 ? 52.016 50.564 11.244 1.00 16.76 108 ALA A C 1
ATOM 818 O O . ALA A 1 108 ? 52.590 50.077 10.272 1.00 17.10 108 ALA A O 1
ATOM 820 N N . THR A 1 109 ? 51.829 49.914 12.389 1.00 15.68 109 THR A N 1
ATOM 821 C CA . THR A 1 109 ? 52.254 48.532 12.569 1.00 15.58 109 THR A CA 1
ATOM 822 C C . THR A 1 109 ? 51.027 47.640 12.487 1.00 15.82 109 THR A C 1
ATOM 823 O O . THR A 1 109 ? 50.027 47.873 13.176 1.00 15.66 109 THR A O 1
ATOM 827 N N . VAL A 1 110 ? 51.114 46.625 11.634 1.00 16.22 110 VAL A N 1
ATOM 828 C CA . VAL A 1 110 ? 50.029 45.673 11.434 1.00 17.10 110 VAL A CA 1
ATOM 829 C C . VAL A 1 110 ? 50.459 44.297 11.937 1.00 16.63 110 VAL A C 1
ATOM 830 O O . VAL A 1 110 ? 51.519 43.799 11.552 1.00 17.33 110 VAL A O 1
ATOM 834 N N . LEU A 1 111 ? 49.656 43.686 12.808 1.00 16.29 111 LEU A N 1
ATOM 835 C CA . LEU A 1 111 ? 50.003 42.351 13.284 1.00 15.00 111 LEU A CA 1
ATOM 836 C C . LEU A 1 111 ? 49.944 41.474 12.048 1.00 15.65 111 LEU A C 1
ATOM 837 O O . LEU A 1 111 ? 49.034 41.603 11.225 1.00 17.34 111 LEU A O 1
ATOM 842 N N . THR A 1 112 ? 50.909 40.578 11.916 1.00 15.59 112 THR A N 1
ATOM 843 C CA . THR A 1 112 ? 50.981 39.759 10.723 1.00 15.61 112 THR A CA 1
ATOM 844 C C . THR A 1 112 ? 51.052 38.261 10.943 1.00 15.68 112 THR A C 1
ATOM 845 O O . THR A 1 112 ? 51.964 37.766 11.601 1.00 17.07 112 THR A O 1
ATOM 849 N N . GLN A 1 113 ? 50.080 37.552 10.376 1.00 15.99 113 GLN A N 1
ATOM 850 C CA . GLN A 1 113 ? 50.042 36.097 10.454 1.00 16.94 113 GLN A CA 1
ATOM 851 C C . GLN A 1 113 ? 50.585 35.592 9.128 1.00 17.68 113 GLN A C 1
ATOM 852 O O . GLN A 1 113 ? 50.102 35.975 8.062 1.00 17.47 113 GLN A O 1
ATOM 858 N N . VAL A 1 114 ? 51.601 34.744 9.199 1.00 17.00 114 VAL A N 1
ATOM 859 C CA . VAL A 1 114 ? 52.212 34.200 8.001 1.00 17.63 114 VAL A CA 1
ATOM 860 C C . VAL A 1 114 ? 51.845 32.731 7.884 1.00 17.37 114 VAL A C 1
ATOM 861 O O . VAL A 1 114 ? 52.081 31.934 8.794 1.00 17.92 114 VAL A O 1
ATOM 865 N N . VAL A 1 115 ? 51.250 32.396 6.747 1.00 18.77 115 VAL A N 1
ATOM 866 C CA . VAL A 1 115 ? 50.792 31.045 6.470 1.00 18.72 115 VAL A CA 1
ATOM 867 C C . VAL A 1 115 ? 51.901 30.125 5.993 1.00 18.41 115 VAL A C 1
ATOM 868 O O . VAL A 1 115 ? 52.753 30.519 5.199 1.00 18.83 115 VAL A O 1
ATOM 872 N N . VAL A 1 116 ? 51.878 28.893 6.489 1.00 19.07 116 VAL A N 1
ATOM 873 C CA . VAL A 1 116 ? 52.850 27.885 6.094 1.00 19.56 116 VAL A CA 1
ATOM 874 C C . VAL A 1 116 ? 52.074 26.634 5.691 1.00 20.48 116 VAL A C 1
ATOM 875 O O . VAL A 1 116 ? 50.889 26.508 5.996 1.00 20.84 116 VAL A O 1
ATOM 879 N N . ASP A 1 117 ? 52.748 25.723 4.998 1.00 22.22 117 ASP A N 1
ATOM 880 C CA . ASP A 1 117 ? 52.139 24.483 4.528 1.00 23.79 117 ASP A CA 1
ATOM 881 C C . ASP A 1 117 ? 52.325 23.379 5.567 1.00 22.50 117 ASP A C 1
ATOM 882 O O . ASP A 1 117 ? 53.448 23.063 5.950 1.00 22.60 117 ASP A O 1
ATOM 887 N N . PRO A 1 118 ? 51.221 22.769 6.030 1.00 24.25 118 PRO A N 1
ATOM 888 C CA . PRO A 1 118 ? 51.314 21.697 7.026 1.00 24.66 118 PRO A CA 1
ATOM 889 C C . PRO A 1 118 ? 52.115 20.499 6.514 1.00 23.63 118 PRO A C 1
ATOM 890 O O . PRO A 1 118 ? 52.643 19.713 7.300 1.00 25.79 118 PRO A O 1
ATOM 894 N N . ALA A 1 119 ? 52.213 20.376 5.194 1.00 24.56 119 ALA A N 1
ATOM 895 C CA . ALA A 1 119 ? 52.955 19.279 4.580 1.00 24.48 119 ALA A CA 1
ATOM 896 C C . ALA A 1 119 ? 54.443 19.602 4.477 1.00 25.46 119 ALA A C 1
ATOM 897 O O . ALA A 1 119 ? 55.244 18.754 4.080 1.00 25.51 119 ALA A O 1
ATOM 899 N N . ASP A 1 120 ? 54.810 20.830 4.833 1.00 24.35 120 ASP A N 1
ATOM 900 C CA . ASP A 1 120 ? 56.202 21.259 4.780 1.00 23.91 120 ASP A CA 1
ATOM 901 C C . ASP A 1 120 ? 57.085 20.226 5.471 1.00 23.67 120 ASP A C 1
ATOM 902 O O . ASP A 1 120 ? 56.782 19.780 6.575 1.00 22.32 120 ASP A O 1
ATOM 907 N N . GLU A 1 121 ? 58.178 19.843 4.818 1.00 23.58 121 GLU A N 1
ATOM 908 C CA . GLU A 1 121 ? 59.094 18.861 5.386 1.00 25.58 121 GLU A CA 1
ATOM 909 C C . GLU A 1 121 ? 59.620 19.277 6.758 1.00 24.60 121 GLU A C 1
ATOM 910 O O . GLU A 1 121 ? 60.031 18.435 7.555 1.00 24.41 121 GLU A O 1
ATOM 916 N N . ALA A 1 122 ? 59.599 20.577 7.036 1.00 22.99 122 ALA A N 1
ATOM 917 C CA . ALA A 1 122 ? 60.085 21.086 8.311 1.00 24.06 122 ALA A CA 1
ATOM 918 C C . ALA A 1 122 ? 59.298 20.577 9.518 1.00 22.51 122 ALA A C 1
ATOM 919 O O . ALA A 1 122 ? 59.839 20.479 10.617 1.00 24.49 122 ALA A O 1
ATOM 921 N N . PHE A 1 123 ? 58.024 20.251 9.323 1.00 23.21 123 PHE A N 1
ATOM 922 C CA . PHE A 1 123 ? 57.203 19.775 10.431 1.00 24.99 123 PHE A CA 1
ATOM 923 C C . PHE A 1 123 ? 57.573 18.384 10.932 1.00 26.82 123 PHE A C 1
ATOM 924 O O . PHE A 1 123 ? 57.498 18.113 12.130 1.00 27.69 123 PHE A O 1
ATOM 932 N N . LYS A 1 124 ? 57.982 17.508 10.023 1.00 29.07 124 LYS A N 1
ATOM 933 C CA . LYS A 1 124 ? 58.366 16.158 10.414 1.00 31.12 124 LYS A CA 1
ATOM 934 C C . LYS A 1 124 ? 59.749 16.205 11.057 1.00 30.86 124 LYS A C 1
ATOM 935 O O . LYS A 1 124 ? 60.095 15.355 11.877 1.00 31.50 124 LYS A O 1
ATOM 941 N N . ASN A 1 125 ? 60.529 17.218 10.689 1.00 29.72 125 ASN A N 1
ATOM 942 C CA . ASN A 1 125 ? 61.881 17.368 11.211 1.00 29.31 125 ASN A CA 1
ATOM 943 C C . ASN A 1 125 ? 62.154 18.752 11.797 1.00 27.56 125 ASN A C 1
ATOM 944 O O . ASN A 1 125 ? 62.817 19.579 11.171 1.00 26.68 125 ASN A O 1
ATOM 949 N N . PRO A 1 126 ? 61.642 19.024 13.005 1.00 25.99 126 PRO A N 1
ATOM 950 C CA . PRO A 1 126 ? 61.872 20.331 13.631 1.00 25.79 126 PRO A CA 1
ATOM 951 C C . PRO A 1 126 ? 63.353 20.475 13.983 1.00 27.19 126 PRO A C 1
ATOM 952 O O . PRO A 1 126 ? 63.949 19.557 14.542 1.00 27.77 126 PRO A O 1
ATOM 956 N N . THR A 1 127 ? 63.946 21.623 13.664 1.00 27.10 127 THR A N 1
ATOM 957 C CA . THR A 1 127 ? 65.368 21.830 13.936 1.00 28.30 127 THR A CA 1
ATOM 958 C C . THR A 1 127 ? 65.723 23.164 14.581 1.00 27.42 127 THR A C 1
ATOM 959 O O . THR A 1 127 ? 66.901 23.464 14.779 1.00 28.17 127 THR A O 1
ATOM 963 N N . LYS A 1 128 ? 64.717 23.964 14.913 1.00 26.30 128 LYS A N 1
ATOM 964 C CA . LYS A 1 128 ? 64.966 25.266 15.517 1.00 26.38 128 LYS A CA 1
ATOM 965 C C . LYS A 1 128 ? 64.892 25.191 17.040 1.00 25.18 128 LYS A C 1
ATOM 966 O O . LYS A 1 128 ? 63.814 25.058 17.611 1.00 23.64 128 LYS A O 1
ATOM 972 N N . PRO A 1 129 ? 66.044 25.267 17.722 1.00 24.85 129 PRO A N 1
ATOM 973 C CA . PRO A 1 129 ? 66.019 25.204 19.184 1.00 25.44 129 PRO A CA 1
ATOM 974 C C . PRO A 1 129 ? 65.512 26.518 19.779 1.00 25.35 129 PRO A C 1
ATOM 975 O O . PRO A 1 129 ? 65.888 27.599 19.322 1.00 25.14 129 PRO A O 1
ATOM 979 N N . ILE A 1 130 ? 64.649 26.422 20.786 1.00 25.44 130 ILE A N 1
ATOM 980 C CA . ILE A 1 130 ? 64.103 27.612 21.431 1.00 27.86 130 ILE A CA 1
ATOM 981 C C . ILE A 1 130 ? 63.930 27.408 22.928 1.00 29.80 130 ILE A C 1
ATOM 982 O O . ILE A 1 130 ? 64.020 26.286 23.434 1.00 30.08 130 ILE A O 1
ATOM 987 N N . GLY A 1 131 ? 63.676 28.508 23.628 1.00 31.49 131 GLY A N 1
ATOM 988 C CA . GLY A 1 131 ? 63.464 28.452 25.060 1.00 34.30 131 GLY A CA 1
ATOM 989 C C . GLY A 1 131 ? 64.703 28.147 25.875 1.00 36.43 131 GLY A C 1
ATOM 990 O O . GLY A 1 131 ? 65.812 28.093 25.344 1.00 36.15 131 GLY A O 1
ATOM 991 N N . PRO A 1 132 ? 64.535 27.946 27.190 1.00 38.73 132 PRO A N 1
ATOM 992 C CA . PRO A 1 132 ? 65.633 27.643 28.109 1.00 40.40 132 PRO A CA 1
ATOM 993 C C . PRO A 1 132 ? 66.058 26.182 28.041 1.00 41.26 132 PRO A C 1
ATOM 994 O O . PRO A 1 132 ? 65.356 25.345 27.470 1.00 40.76 132 PRO A O 1
ATOM 998 N N . PHE A 1 133 ? 67.212 25.885 28.627 1.00 42.67 133 PHE A N 1
ATOM 999 C CA . PHE A 1 133 ? 67.727 24.524 28.653 1.00 44.09 133 PHE A CA 1
ATOM 1000 C C . PHE A 1 133 ? 67.168 23.831 29.887 1.00 44.81 133 PHE A C 1
ATOM 1001 O O . PHE A 1 133 ? 67.506 24.186 31.016 1.00 45.23 133 PHE A O 1
ATOM 1009 N N . LEU A 1 134 ? 66.305 22.845 29.668 1.00 45.29 134 LEU A N 1
ATOM 1010 C CA . LEU A 1 134 ? 65.693 22.112 30.767 1.00 45.73 134 LEU A CA 1
ATOM 1011 C C . LEU A 1 134 ? 66.449 20.828 31.082 1.00 46.31 134 LEU A C 1
ATOM 1012 O O . LEU A 1 134 ? 67.291 20.382 30.303 1.00 45.46 134 LEU A O 1
ATOM 1017 N N . THR A 1 135 ? 66.143 20.245 32.236 1.00 47.48 135 THR A N 1
ATOM 1018 C CA . THR A 1 135 ? 66.773 19.003 32.660 1.00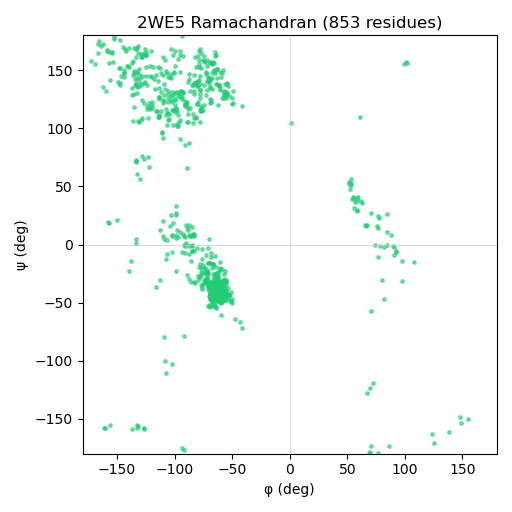 48.81 135 THR A CA 1
ATOM 1019 C C . THR A 1 135 ? 66.041 17.847 31.990 1.00 49.40 135 THR A C 1
ATOM 1020 O O . THR A 1 135 ? 64.911 18.008 31.528 1.00 48.95 135 THR A O 1
ATOM 1024 N N . GLU A 1 136 ? 66.684 16.685 31.937 1.00 50.38 136 GLU A N 1
ATOM 1025 C CA . GLU A 1 136 ? 66.079 15.512 31.317 1.00 51.42 136 GLU A CA 1
ATOM 1026 C C . GLU A 1 136 ? 64.676 15.270 31.865 1.00 51.74 136 GLU A C 1
ATOM 1027 O O . GLU A 1 136 ? 63.761 14.924 31.118 1.00 51.87 136 GLU A O 1
ATOM 1033 N N . ALA A 1 137 ? 64.514 15.455 33.171 1.00 52.09 137 ALA A N 1
ATOM 1034 C CA . ALA A 1 137 ? 63.220 15.261 33.815 1.00 52.07 137 ALA A CA 1
ATOM 1035 C C . ALA A 1 137 ? 62.192 16.201 33.199 1.00 51.99 137 ALA A C 1
ATOM 1036 O O . ALA A 1 137 ? 61.194 15.758 32.629 1.00 51.84 137 ALA A O 1
ATOM 1038 N N . GLU A 1 138 ? 62.447 17.501 33.315 1.00 51.48 138 GLU A N 1
ATOM 1039 C CA . GLU A 1 138 ? 61.555 18.516 32.768 1.00 50.76 138 GLU A CA 1
ATOM 1040 C C . GLU A 1 138 ? 61.325 18.269 31.280 1.00 49.92 138 GLU A C 1
ATOM 1041 O O . GLU A 1 138 ? 60.264 18.589 30.744 1.00 49.91 138 GLU A O 1
ATOM 1047 N N . ALA A 1 139 ? 62.328 17.695 30.623 1.00 48.56 139 ALA A N 1
ATOM 1048 C CA . ALA A 1 139 ? 62.249 17.400 29.198 1.00 47.78 139 ALA A CA 1
ATOM 1049 C C . ALA A 1 139 ? 61.239 16.289 28.936 1.00 47.29 139 ALA A C 1
ATOM 1050 O O . ALA A 1 139 ? 60.325 16.447 28.127 1.00 46.26 139 ALA A O 1
ATOM 1052 N N . LYS A 1 140 ? 61.413 15.164 29.625 1.00 46.56 140 LYS A N 1
ATOM 1053 C CA . LYS A 1 140 ? 60.516 14.026 29.471 1.00 46.02 140 LYS A CA 1
ATOM 1054 C C . LYS A 1 140 ? 59.085 14.429 29.798 1.00 45.08 140 LYS A C 1
ATOM 1055 O O . LYS A 1 140 ? 58.142 13.989 29.139 1.00 44.92 140 LYS A O 1
ATOM 1061 N N . GLU A 1 141 ? 58.930 15.265 30.819 1.00 43.71 141 GLU A N 1
ATOM 1062 C CA . GLU A 1 141 ? 57.611 15.734 31.222 1.00 42.80 141 GLU A CA 1
ATOM 1063 C C . GLU A 1 141 ? 57.009 16.516 30.061 1.00 41.06 141 GLU A C 1
ATOM 1064 O O . GLU A 1 141 ? 55.820 16.395 29.764 1.00 40.28 141 GLU A O 1
ATOM 1070 N N . ALA A 1 142 ? 57.846 17.318 29.409 1.00 38.19 142 ALA A N 1
ATOM 1071 C CA . ALA A 1 142 ? 57.414 18.123 28.273 1.00 36.18 142 ALA A CA 1
ATOM 1072 C C . ALA A 1 142 ? 57.147 17.224 27.070 1.00 34.23 142 ALA A C 1
ATOM 1073 O O . ALA A 1 142 ? 56.235 17.483 26.284 1.00 33.99 142 ALA A O 1
ATOM 1075 N N . MET A 1 143 ? 57.955 16.175 26.934 1.00 34.02 143 MET A N 1
ATOM 1076 C CA . MET A 1 143 ? 57.815 15.212 25.843 1.00 32.83 143 MET A CA 1
ATOM 1077 C C . MET A 1 143 ? 56.434 14.568 25.916 1.00 31.42 143 MET A C 1
ATOM 1078 O O . MET A 1 143 ? 55.738 14.443 24.908 1.00 30.00 143 MET A O 1
ATOM 1083 N N . GLN A 1 144 ? 56.047 14.158 27.119 1.00 30.13 144 GLN A N 1
ATOM 1084 C CA . GLN A 1 144 ? 54.748 13.534 27.336 1.00 29.43 144 GLN A CA 1
ATOM 1085 C C . GLN A 1 144 ? 53.663 14.576 27.092 1.00 29.89 144 GLN A C 1
ATOM 1086 O O . GLN A 1 144 ? 52.496 14.240 26.898 1.00 28.99 144 GLN A O 1
ATOM 1092 N N . ALA A 1 145 ? 54.069 15.844 27.093 1.00 30.30 145 ALA A N 1
ATOM 1093 C CA . ALA A 1 145 ? 53.152 16.957 26.882 1.00 31.26 145 ALA A CA 1
ATOM 1094 C C . ALA A 1 145 ? 53.035 17.343 25.408 1.00 31.30 145 ALA A C 1
ATOM 1095 O O . ALA A 1 145 ? 52.400 18.345 25.071 1.00 31.98 145 ALA A O 1
ATOM 1097 N N . GLY A 1 146 ? 53.658 16.556 24.537 1.00 31.51 146 GLY A N 1
ATOM 1098 C CA . GLY A 1 146 ? 53.579 16.821 23.110 1.00 31.51 146 GLY A CA 1
ATOM 1099 C C . GLY A 1 146 ? 54.739 17.571 22.489 1.00 32.41 146 GLY A C 1
ATOM 1100 O O . GLY A 1 146 ? 54.875 17.606 21.267 1.00 32.83 146 GLY A O 1
ATOM 1101 N N . ALA A 1 147 ? 55.580 18.173 23.320 1.00 31.96 147 ALA A N 1
ATOM 1102 C CA . ALA A 1 147 ? 56.720 18.924 22.814 1.00 32.52 147 ALA A CA 1
ATOM 1103 C C . ALA A 1 147 ? 57.830 18.000 22.332 1.00 32.54 147 ALA A C 1
ATOM 1104 O O . ALA A 1 147 ? 57.901 16.834 22.725 1.00 33.29 147 ALA A O 1
ATOM 1106 N N . ILE A 1 148 ? 58.692 18.528 21.470 1.00 32.36 148 ILE A N 1
ATOM 1107 C CA . ILE A 1 148 ? 59.815 17.766 20.945 1.00 31.86 148 ILE A CA 1
ATOM 1108 C C . ILE A 1 148 ? 61.103 18.401 21.458 1.00 34.24 148 ILE A C 1
ATOM 1109 O O . ILE A 1 148 ? 61.461 19.510 21.058 1.00 31.89 148 ILE A O 1
ATOM 1114 N N . PHE A 1 149 ? 61.788 17.700 22.356 1.00 35.75 149 PHE A N 1
ATOM 1115 C CA . PHE A 1 149 ? 63.036 18.198 22.922 1.00 38.83 149 PHE A CA 1
ATOM 1116 C C . PHE A 1 149 ? 64.226 17.371 22.462 1.00 41.29 149 PHE A C 1
ATOM 1117 O O . PHE A 1 149 ? 64.110 16.166 22.241 1.00 41.39 149 PHE A O 1
ATOM 1125 N N . LYS A 1 150 ? 65.371 18.030 22.318 1.00 44.61 150 LYS A N 1
ATOM 1126 C CA . LYS A 1 150 ? 66.593 17.358 21.897 1.00 48.23 150 LYS A CA 1
ATOM 1127 C C . LYS A 1 150 ? 67.770 17.797 22.759 1.00 50.92 150 LYS A C 1
ATOM 1128 O O . LYS A 1 150 ? 68.129 18.975 22.787 1.00 51.06 150 LYS A O 1
ATOM 1134 N N . GLU A 1 151 ? 68.361 16.839 23.465 1.00 54.16 151 GLU A N 1
ATOM 1135 C CA . GLU A 1 151 ? 69.495 17.111 24.339 1.00 57.46 151 GLU A CA 1
ATOM 1136 C C . GLU A 1 151 ? 70.690 17.636 23.551 1.00 58.91 151 GLU A C 1
ATOM 1137 O O . GLU A 1 151 ? 71.199 16.962 22.656 1.00 59.19 151 GLU A O 1
ATOM 1143 N N . ASP A 1 152 ? 71.130 18.843 23.890 1.00 60.70 152 ASP A N 1
ATOM 1144 C CA . ASP A 1 152 ? 72.269 19.459 23.224 1.00 62.57 152 ASP A CA 1
ATOM 1145 C C . ASP A 1 152 ? 73.549 19.059 23.953 1.00 63.43 152 ASP A C 1
ATOM 1146 O O . ASP A 1 152 ? 74.221 19.896 24.556 1.00 63.84 152 ASP A O 1
ATOM 1151 N N . ALA A 1 153 ? 73.861 17.767 23.892 1.00 64.13 153 ALA A N 1
ATOM 1152 C CA . ALA A 1 153 ? 75.042 17.180 24.522 1.00 64.56 153 ALA A CA 1
ATOM 1153 C C . ALA A 1 153 ? 75.919 18.154 25.307 1.00 64.74 153 ALA A C 1
ATOM 1154 O O . ALA A 1 153 ? 76.661 18.946 24.723 1.00 64.76 153 ALA A O 1
ATOM 1156 N N . GLY A 1 154 ? 75.829 18.087 26.632 1.00 64.73 154 GLY A N 1
ATOM 1157 C CA . GLY A 1 154 ? 76.633 18.954 27.475 1.00 64.19 154 GLY A CA 1
ATOM 1158 C C . GLY A 1 154 ? 75.940 20.205 27.981 1.00 63.89 154 GLY A C 1
ATOM 1159 O O . GLY A 1 154 ? 76.242 20.682 29.076 1.00 64.09 154 GLY A O 1
ATOM 1160 N N . ARG A 1 155 ? 75.013 20.742 27.194 1.00 63.27 155 ARG A N 1
ATOM 1161 C CA . ARG A 1 155 ? 74.303 21.954 27.586 1.00 62.33 155 ARG A CA 1
ATOM 1162 C C . ARG A 1 155 ? 72.926 21.682 28.183 1.00 60.90 155 ARG A C 1
ATOM 1163 O O . ARG A 1 155 ? 72.389 22.510 28.921 1.00 61.10 155 ARG A O 1
ATOM 1171 N N . GLY A 1 156 ? 72.354 20.525 27.864 1.00 59.10 156 GLY A N 1
ATOM 1172 C CA . GLY A 1 156 ? 71.045 20.186 28.393 1.00 56.08 156 GLY A CA 1
ATOM 1173 C C . GLY A 1 156 ? 70.023 19.878 27.317 1.00 53.85 156 GLY A C 1
ATOM 1174 O O . GLY A 1 156 ? 70.378 19.621 26.169 1.00 53.62 156 GLY A O 1
ATOM 1175 N N . TRP A 1 157 ? 68.748 19.905 27.690 1.00 51.52 157 TRP A N 1
ATOM 1176 C CA . TRP A 1 157 ? 67.668 19.620 26.751 1.00 48.80 157 TRP A CA 1
ATOM 1177 C C . TRP A 1 157 ? 66.878 20.877 26.414 1.00 45.88 157 TRP A C 1
ATOM 1178 O O . TRP A 1 157 ? 66.432 21.596 27.308 1.00 45.14 157 TRP A O 1
ATOM 1189 N N . ARG A 1 158 ? 66.698 21.141 25.123 1.00 42.57 158 ARG A N 1
ATOM 1190 C CA . ARG A 1 158 ? 65.934 22.308 24.710 1.00 38.96 158 ARG A CA 1
ATOM 1191 C C . ARG A 1 158 ? 64.937 21.974 23.608 1.00 35.54 158 ARG A C 1
ATOM 1192 O O . ARG A 1 158 ? 65.210 21.168 22.716 1.00 35.48 158 ARG A O 1
ATOM 1200 N N . LYS A 1 159 ? 63.772 22.602 23.695 1.00 32.30 159 LYS A N 1
ATOM 1201 C CA . LYS A 1 159 ? 62.693 22.400 22.742 1.00 29.20 159 LYS A CA 1
ATOM 1202 C C . LYS A 1 159 ? 63.085 22.807 21.324 1.00 27.63 159 LYS A C 1
ATOM 1203 O O . LYS A 1 159 ? 63.765 23.812 21.120 1.00 27.85 159 LYS A O 1
ATOM 1209 N N A VAL A 1 160 ? 62.663 22.011 20.346 0.50 25.59 160 VAL A N 1
ATOM 1210 N N B VAL A 1 160 ? 62.650 22.016 20.351 0.50 26.10 160 VAL A N 1
ATOM 1211 C CA A VAL A 1 160 ? 62.950 22.299 18.945 0.50 24.25 160 VAL A CA 1
ATOM 1212 C CA B VAL A 1 160 ? 62.943 22.293 18.954 0.50 25.19 160 VAL A CA 1
ATOM 1213 C C A VAL A 1 160 ? 61.644 22.424 18.172 0.50 23.23 160 VAL A C 1
ATOM 1214 C C B VAL A 1 160 ? 61.638 22.426 18.177 0.50 23.77 160 VAL A C 1
ATOM 1215 O O A VAL A 1 160 ? 60.723 21.627 18.356 0.50 22.76 160 VAL A O 1
ATOM 1216 O O B VAL A 1 160 ? 60.712 21.635 18.361 0.50 23.27 160 VAL A O 1
ATOM 1223 N N . VAL A 1 161 ? 61.565 23.433 17.314 1.00 22.13 161 VAL A N 1
ATOM 1224 C CA . VAL A 1 161 ? 60.370 23.663 16.520 1.00 20.05 161 VAL A CA 1
ATOM 1225 C C . VAL A 1 161 ? 60.690 23.730 15.034 1.00 19.77 161 VAL A C 1
ATOM 1226 O O . VAL A 1 161 ? 61.840 23.919 14.637 1.00 19.55 161 VAL A O 1
ATOM 1230 N N . PRO A 1 162 ? 59.668 23.575 14.189 1.00 19.63 162 PRO A N 1
ATOM 1231 C CA . PRO A 1 162 ? 59.886 23.622 12.744 1.00 20.32 162 PRO A CA 1
ATOM 1232 C C . PRO A 1 162 ? 60.203 25.012 12.205 1.00 20.27 162 PRO A C 1
ATOM 1233 O O . PRO A 1 162 ? 59.857 26.030 12.810 1.00 20.52 162 PRO A O 1
ATOM 1237 N N A SER A 1 163 ? 60.873 25.034 11.058 0.50 20.92 163 SER A N 1
ATOM 1238 N N B SER A 1 163 ? 60.869 25.034 11.058 0.50 21.03 163 SER A N 1
ATOM 1239 C CA A SER A 1 163 ? 61.226 26.270 10.371 0.50 20.61 163 SER A CA 1
ATOM 1240 C CA B SER A 1 163 ? 61.227 26.269 10.372 0.50 20.83 163 SER A CA 1
ATOM 1241 C C . SER A 1 163 ? 60.698 26.105 8.951 0.50 20.09 163 SER A C 1
ATOM 1242 O O A SER A 1 163 ? 61.462 25.892 8.011 0.50 21.06 163 SER A O 1
ATOM 1243 O O B SER A 1 163 ? 61.463 25.893 8.011 0.50 21.22 163 SER A O 1
ATOM 1248 N N . PRO A 1 164 ? 59.369 26.187 8.784 1.00 19.59 164 PRO A N 1
ATOM 1249 C CA . PRO A 1 164 ? 58.715 26.043 7.481 1.00 19.52 164 PRO A CA 1
ATOM 1250 C C . PRO A 1 164 ? 58.804 27.260 6.577 1.00 19.51 164 PRO A C 1
ATOM 1251 O O . PRO A 1 164 ? 59.123 28.363 7.024 1.00 20.38 164 PRO A O 1
ATOM 1255 N N . LYS A 1 165 ? 58.500 27.049 5.301 1.00 19.73 165 LYS A N 1
ATOM 1256 C CA . LYS A 1 165 ? 58.536 28.123 4.317 1.00 18.87 165 LYS A CA 1
ATOM 1257 C C . LYS A 1 165 ? 57.251 28.936 4.348 1.00 19.33 165 LYS A C 1
ATOM 1258 O O . LYS A 1 165 ? 56.158 28.387 4.485 1.00 20.10 165 LYS A O 1
ATOM 1264 N N . PRO A 1 166 ? 57.363 30.266 4.233 1.00 18.03 166 PRO A N 1
ATOM 1265 C CA . PRO A 1 166 ? 56.160 31.099 4.242 1.00 18.91 166 PRO A CA 1
ATOM 1266 C C . PRO A 1 166 ? 55.507 31.012 2.864 1.00 20.26 166 PRO A C 1
ATOM 1267 O O . PRO A 1 166 ? 56.163 31.245 1.850 1.00 22.19 166 PRO A O 1
ATOM 1271 N N . ILE A 1 167 ? 54.226 30.665 2.818 1.00 21.04 167 ILE A N 1
ATOM 1272 C CA . ILE A 1 167 ? 53.545 30.553 1.533 1.00 21.73 167 ILE A CA 1
ATOM 1273 C C . ILE A 1 167 ? 52.559 31.682 1.278 1.00 22.18 167 ILE A C 1
ATOM 1274 O O . ILE A 1 167 ? 52.085 31.857 0.158 1.00 23.47 167 ILE A O 1
ATOM 1279 N N . ASP A 1 168 ? 52.253 32.458 2.312 1.00 21.23 168 ASP A N 1
ATOM 1280 C CA . ASP A 1 168 ? 51.325 33.565 2.150 1.00 21.61 168 ASP A CA 1
ATOM 1281 C C . ASP A 1 168 ? 51.349 34.453 3.382 1.00 21.11 168 ASP A C 1
ATOM 1282 O O . ASP A 1 168 ? 51.756 34.030 4.465 1.00 21.22 168 ASP A O 1
ATOM 1287 N N A ILE A 1 169 ? 50.936 35.701 3.191 0.50 21.38 169 ILE A N 1
ATOM 1288 N N B ILE A 1 169 ? 50.927 35.697 3.203 0.50 21.38 169 ILE A N 1
ATOM 1289 C CA A ILE A 1 169 ? 50.867 36.687 4.262 0.50 21.24 169 ILE A CA 1
ATOM 1290 C CA B ILE A 1 169 ? 50.859 36.652 4.296 0.50 21.23 169 ILE A CA 1
ATOM 1291 C C A ILE A 1 169 ? 49.388 37.051 4.367 0.50 21.18 169 ILE A C 1
ATOM 1292 C C B ILE A 1 169 ? 49.398 37.052 4.377 0.50 21.16 169 ILE A C 1
ATOM 1293 O O A ILE A 1 169 ? 48.851 37.729 3.492 0.50 21.41 169 ILE A O 1
ATOM 1294 O O B ILE A 1 169 ? 48.884 37.751 3.504 0.50 21.52 169 ILE A O 1
ATOM 1303 N N . HIS A 1 170 ? 48.727 36.591 5.424 1.00 21.30 170 HIS A N 1
ATOM 1304 C CA . HIS A 1 170 ? 47.308 36.860 5.594 1.00 20.80 170 HIS A CA 1
ATOM 1305 C C . HIS A 1 170 ? 46.877 38.307 5.428 1.00 21.23 170 HIS A C 1
ATOM 1306 O O . HIS A 1 170 ? 45.903 38.591 4.731 1.00 21.23 170 HIS A O 1
ATOM 1313 N N . GLU A 1 171 ? 47.603 39.216 6.066 1.00 19.27 171 GLU A N 1
ATOM 1314 C CA . GLU A 1 171 ? 47.269 40.635 6.008 1.00 19.52 171 GLU A CA 1
ATOM 1315 C C . GLU A 1 171 ? 47.833 41.373 4.793 1.00 19.99 171 GLU A C 1
ATOM 1316 O O . GLU A 1 171 ? 47.842 42.605 4.759 1.00 19.21 171 GLU A O 1
ATOM 1322 N N . ALA A 1 172 ? 48.280 40.624 3.790 1.00 21.29 172 ALA A N 1
ATOM 1323 C CA . ALA A 1 172 ? 48.857 41.214 2.585 1.00 23.00 172 ALA A CA 1
ATOM 1324 C C . ALA A 1 172 ? 48.010 42.305 1.936 1.00 24.61 172 ALA A C 1
ATOM 1325 O O . ALA A 1 172 ? 48.526 43.366 1.582 1.00 23.99 172 ALA A O 1
ATOM 1327 N N . GLU A 1 173 ? 46.717 42.056 1.765 1.00 26.44 173 GLU A N 1
ATOM 1328 C CA . GLU A 1 173 ? 45.864 43.057 1.138 1.00 28.56 173 GLU A CA 1
ATOM 1329 C C . GLU A 1 173 ? 45.701 44.307 1.988 1.00 27.15 173 GLU A C 1
ATOM 1330 O O . GLU A 1 173 ? 45.604 45.412 1.457 1.00 26.68 173 GLU A O 1
ATOM 1336 N N . THR A 1 174 ? 45.674 44.141 3.306 1.00 24.12 174 THR A N 1
ATOM 1337 C CA . THR A 1 174 ? 45.559 45.285 4.201 1.00 23.39 174 THR A CA 1
ATOM 1338 C C . THR A 1 174 ? 46.833 46.114 4.085 1.00 22.15 174 THR A C 1
ATOM 1339 O O . THR A 1 174 ? 46.790 47.343 4.020 1.00 22.49 174 THR A O 1
ATOM 1343 N N . ILE A 1 175 ? 47.971 45.430 4.061 1.00 20.92 175 ILE A N 1
ATOM 1344 C CA . ILE A 1 175 ? 49.250 46.108 3.946 1.00 21.18 175 ILE A CA 1
ATOM 1345 C C . ILE A 1 175 ? 49.297 46.843 2.609 1.00 21.26 175 ILE A C 1
ATOM 1346 O O . ILE A 1 175 ? 49.734 47.991 2.545 1.00 21.02 175 ILE A O 1
ATOM 1351 N N . ASN A 1 176 ? 48.817 46.195 1.550 1.00 22.08 176 ASN A N 1
ATOM 1352 C CA . ASN A 1 176 ? 48.793 46.819 0.230 1.00 24.14 176 ASN A CA 1
ATOM 1353 C C . ASN A 1 176 ? 47.951 48.086 0.250 1.00 23.62 176 ASN A C 1
ATOM 1354 O O . ASN A 1 176 ? 48.324 49.098 -0.343 1.00 24.32 176 ASN A O 1
ATOM 1359 N N . THR A 1 177 ? 46.810 48.020 0.930 1.00 22.02 177 THR A N 1
ATOM 1360 C CA . THR A 1 177 ? 45.919 49.169 1.031 1.00 23.07 177 THR A CA 1
ATOM 1361 C C . THR A 1 177 ? 46.660 50.343 1.654 1.00 21.68 177 THR A C 1
ATOM 1362 O O . THR A 1 177 ? 46.607 51.458 1.144 1.00 23.03 177 THR A O 1
ATOM 1366 N N . LEU A 1 178 ? 47.357 50.088 2.757 1.00 21.10 178 LEU A N 1
ATOM 1367 C CA . LEU A 1 178 ? 48.102 51.140 3.433 1.00 21.01 178 LEU A CA 1
ATOM 1368 C C . LEU A 1 178 ? 49.211 51.687 2.538 1.00 21.23 178 LEU A C 1
ATOM 1369 O O . LEU A 1 178 ? 49.442 52.893 2.499 1.00 20.45 178 LEU A O 1
ATOM 1374 N N A ILE A 1 179 ? 49.879 50.789 1.818 0.50 22.44 179 ILE A N 1
ATOM 1375 N N B ILE A 1 179 ? 49.896 50.800 1.823 0.50 21.47 179 ILE A N 1
ATOM 1376 C CA A ILE A 1 179 ? 50.957 51.163 0.906 0.50 23.72 179 ILE A CA 1
ATOM 1377 C CA B ILE A 1 179 ? 50.975 51.213 0.930 0.50 21.94 179 ILE A CA 1
ATOM 1378 C C A ILE A 1 179 ? 50.454 52.177 -0.114 0.50 24.00 179 ILE A C 1
ATOM 1379 C C B ILE A 1 179 ? 50.462 52.186 -0.130 0.50 22.92 179 ILE A C 1
ATOM 1380 O O A ILE A 1 179 ? 51.061 53.231 -0.323 0.50 23.92 179 ILE A O 1
ATOM 1381 O O B ILE A 1 179 ? 51.075 53.225 -0.385 0.50 22.84 179 ILE A O 1
ATOM 1390 N N . LYS A 1 180 ? 49.336 51.842 -0.747 1.00 23.68 180 LYS A N 1
ATOM 1391 C CA . LYS A 1 180 ? 48.741 52.687 -1.771 1.00 24.82 180 LYS A CA 1
ATOM 1392 C C . LYS A 1 180 ? 48.304 54.044 -1.234 1.00 25.30 180 LYS A C 1
ATOM 1393 O O . LYS A 1 180 ? 48.089 54.983 -2.001 1.00 27.10 180 LYS A O 1
ATOM 1399 N N . ASN A 1 181 ? 48.182 54.152 0.084 1.00 24.26 181 ASN A N 1
ATOM 1400 C CA . ASN A 1 181 ? 47.791 55.409 0.706 1.00 22.85 181 ASN A CA 1
ATOM 1401 C C . ASN A 1 181 ? 49.013 56.126 1.279 1.00 23.54 181 ASN A C 1
ATOM 1402 O O . ASN A 1 181 ? 48.894 57.020 2.116 1.00 24.03 181 ASN A O 1
ATOM 1407 N N . ASP A 1 182 ? 50.186 55.717 0.802 1.00 21.54 182 ASP A N 1
ATOM 1408 C CA . ASP A 1 182 ? 51.469 56.291 1.202 1.00 23.03 182 ASP A CA 1
ATOM 1409 C C . ASP A 1 182 ? 51.730 56.254 2.704 1.00 21.91 182 ASP A C 1
ATOM 1410 O O . ASP A 1 182 ? 52.259 57.201 3.284 1.00 23.36 182 ASP A O 1
ATOM 1415 N N . ILE A 1 183 ? 51.355 55.144 3.330 1.00 19.87 183 ILE A N 1
ATOM 1416 C CA . ILE A 1 183 ? 51.569 54.964 4.757 1.00 19.46 183 ILE A CA 1
ATOM 1417 C C . ILE A 1 183 ? 52.720 53.988 4.926 1.00 16.59 183 ILE A C 1
ATOM 1418 O O . ILE A 1 183 ? 52.757 52.953 4.265 1.00 18.39 183 ILE A O 1
ATOM 1423 N N . ILE A 1 184 ? 53.670 54.336 5.787 1.00 17.18 184 ILE A N 1
ATOM 1424 C CA . ILE A 1 184 ? 54.809 53.466 6.051 1.00 16.65 184 ILE A CA 1
ATOM 1425 C C . ILE A 1 184 ? 54.313 52.353 6.966 1.00 16.57 184 ILE A C 1
ATOM 1426 O O . ILE A 1 184 ? 53.880 52.604 8.095 1.00 17.26 184 ILE A O 1
ATOM 1431 N N . THR A 1 185 ? 54.374 51.123 6.476 1.00 15.55 185 THR A N 1
ATOM 1432 C CA . THR A 1 185 ? 53.901 49.988 7.247 1.00 15.96 185 THR A CA 1
ATOM 1433 C C . THR A 1 185 ? 55.020 49.170 7.859 1.00 15.85 185 THR A C 1
ATOM 1434 O O . THR A 1 185 ? 56.105 49.058 7.294 1.00 17.72 185 THR A O 1
ATOM 1438 N N . ILE A 1 186 ? 54.746 48.621 9.034 1.00 15.79 186 ILE A N 1
ATOM 1439 C CA . ILE A 1 186 ? 55.677 47.740 9.724 1.00 15.54 186 ILE A CA 1
ATOM 1440 C C . ILE A 1 186 ? 54.884 46.449 9.830 1.00 15.71 186 ILE A C 1
ATOM 1441 O O . ILE A 1 186 ? 53.765 46.439 10.354 1.00 16.61 186 ILE A O 1
ATOM 1446 N N . SER A 1 187 ? 55.441 45.369 9.298 1.00 15.75 187 SER A N 1
ATOM 1447 C CA . SER A 1 187 ? 54.741 44.094 9.320 1.00 15.61 187 SER A CA 1
ATOM 1448 C C . SER A 1 187 ? 55.720 42.935 9.299 1.00 15.55 187 SER A C 1
ATOM 1449 O O . SER A 1 187 ? 56.927 43.135 9.220 1.00 16.10 187 SER A O 1
ATOM 1452 N N . CYS A 1 188 ? 55.180 41.722 9.381 1.00 15.82 188 CYS A N 1
ATOM 1453 C CA . CYS A 1 188 ? 55.987 40.507 9.350 1.00 15.78 188 CYS A CA 1
ATOM 1454 C C . CYS A 1 188 ? 57.032 40.448 10.456 1.00 15.97 188 CYS A C 1
ATOM 1455 O O . CYS A 1 188 ? 58.075 39.823 10.293 1.00 16.43 188 CYS A O 1
ATOM 1458 N N . GLY A 1 189 ? 56.747 41.090 11.585 1.00 15.17 189 GLY A N 1
ATOM 1459 C CA . GLY A 1 189 ? 57.692 41.087 12.688 1.00 15.14 189 GLY A CA 1
ATOM 1460 C C . GLY A 1 189 ? 58.071 39.680 13.112 1.00 15.04 189 GLY A C 1
ATOM 1461 O O . GLY A 1 189 ? 57.200 38.830 13.314 1.00 15.73 189 GLY A O 1
ATOM 1462 N N . GLY A 1 190 ? 59.373 39.437 13.246 1.00 15.29 190 GLY A N 1
ATOM 1463 C CA . GLY A 1 190 ? 59.858 38.127 13.648 1.00 16.33 190 GLY A CA 1
ATOM 1464 C C . GLY A 1 190 ? 59.596 37.035 12.628 1.00 16.68 190 GLY A C 1
ATOM 1465 O O . GLY A 1 190 ? 59.688 35.847 12.946 1.00 16.77 190 GLY A O 1
ATOM 1466 N N . GLY A 1 191 ? 59.282 37.426 11.398 1.00 15.79 191 GLY A N 1
ATOM 1467 C CA . GLY A 1 191 ? 58.999 36.443 10.368 1.00 16.08 191 GLY A CA 1
ATOM 1468 C C . GLY A 1 191 ? 57.513 36.142 10.295 1.00 15.93 191 GLY A C 1
ATOM 1469 O O . GLY A 1 191 ? 57.065 35.409 9.412 1.00 16.80 191 GLY A O 1
ATOM 1470 N N . GLY A 1 192 ? 56.752 36.713 11.229 1.00 16.13 192 GLY A N 1
ATOM 1471 C CA . GLY A 1 192 ? 55.314 36.516 11.253 1.00 15.64 192 GLY A CA 1
ATOM 1472 C C . GLY A 1 192 ? 54.814 35.510 12.272 1.00 15.10 192 GLY A C 1
ATOM 1473 O O . GLY A 1 192 ? 55.558 34.632 12.718 1.00 16.51 192 GLY A O 1
ATOM 1474 N N . ILE A 1 193 ? 53.549 35.661 12.656 1.00 15.86 193 ILE A N 1
ATOM 1475 C CA . ILE A 1 193 ? 52.911 34.740 13.595 1.00 16.22 193 ILE A CA 1
ATOM 1476 C C . ILE A 1 193 ? 52.599 33.527 12.717 1.00 17.31 193 ILE A C 1
ATOM 1477 O O . ILE A 1 193 ? 51.803 33.623 11.787 1.00 17.81 193 ILE A O 1
ATOM 1482 N N . PRO A 1 194 ? 53.224 32.372 12.996 1.00 18.09 194 PRO A N 1
ATOM 1483 C CA . PRO A 1 194 ? 52.992 31.167 12.191 1.00 19.14 194 PRO A CA 1
ATOM 1484 C C . PRO A 1 194 ? 51.603 30.551 12.305 1.00 18.44 194 PRO A C 1
ATOM 1485 O O . PRO A 1 194 ? 51.153 30.220 13.405 1.00 19.22 194 PRO A O 1
ATOM 1489 N N . VAL A 1 195 ? 50.942 30.389 11.162 1.00 18.95 195 VAL A N 1
ATOM 1490 C CA . VAL A 1 195 ? 49.609 29.790 11.116 1.00 19.65 195 VAL A CA 1
ATOM 1491 C C . VAL A 1 195 ? 49.523 28.797 9.953 1.00 22.51 195 VAL A C 1
ATOM 1492 O O . VAL A 1 195 ? 50.236 28.930 8.956 1.00 21.61 195 VAL A O 1
ATOM 1496 N N A VAL A 1 196 ? 48.653 27.800 10.089 0.50 23.34 196 VAL A N 1
ATOM 1497 N N B VAL A 1 196 ? 48.644 27.808 10.086 0.50 23.68 196 VAL A N 1
ATOM 1498 C CA A VAL A 1 196 ? 48.478 26.787 9.052 0.50 26.33 196 VAL A CA 1
ATOM 1499 C CA B VAL A 1 196 ? 48.475 26.788 9.055 0.50 26.97 196 VAL A CA 1
ATOM 1500 C C A VAL A 1 196 ? 47.018 26.654 8.628 0.50 28.08 196 VAL A C 1
ATOM 1501 C C B VAL A 1 196 ? 47.016 26.641 8.630 0.50 28.45 196 VAL A C 1
ATOM 1502 O O A VAL A 1 196 ? 46.111 26.732 9.456 0.50 29.03 196 VAL A O 1
ATOM 1503 O O B VAL A 1 196 ? 46.110 26.688 9.461 0.50 29.39 196 VAL A O 1
ATOM 1510 N N . GLY A 1 197 ? 46.800 26.457 7.331 1.00 30.63 197 GLY A N 1
ATOM 1511 C CA . GLY A 1 197 ? 45.450 26.295 6.816 1.00 34.58 197 GLY A CA 1
ATOM 1512 C C . GLY A 1 197 ? 44.604 27.544 6.662 1.00 37.58 197 GLY A C 1
ATOM 1513 O O . GLY A 1 197 ? 44.986 28.637 7.085 1.00 38.95 197 GLY A O 1
ATOM 1514 N N . GLN A 1 198 ? 43.440 27.367 6.044 1.00 39.83 198 GLN A N 1
ATOM 1515 C CA . GLN A 1 198 ? 42.494 28.452 5.811 1.00 41.00 198 GLN A CA 1
ATOM 1516 C C . GLN A 1 198 ? 41.998 28.997 7.146 1.00 40.10 198 GLN A C 1
ATOM 1517 O O . GLN A 1 198 ? 41.687 30.183 7.269 1.00 40.61 198 GLN A O 1
ATOM 1523 N N . GLU A 1 199 ? 41.926 28.118 8.141 1.00 38.68 199 GLU A N 1
ATOM 1524 C CA . GLU A 1 199 ? 41.468 28.496 9.471 1.00 36.42 199 GLU A CA 1
ATOM 1525 C C . GLU A 1 199 ? 42.562 29.250 10.222 1.00 32.70 199 GLU A C 1
ATOM 1526 O O . GLU A 1 199 ? 42.347 29.725 11.336 1.00 33.11 199 GLU A O 1
ATOM 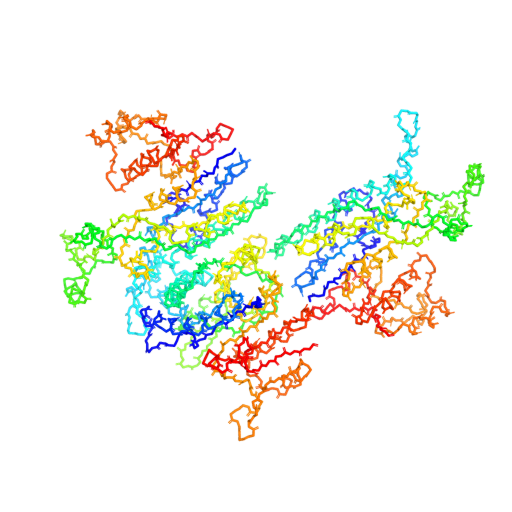1532 N N . LEU A 1 200 ? 43.733 29.357 9.602 1.00 31.31 200 LEU A N 1
ATOM 1533 C CA . LEU A 1 200 ? 44.868 30.052 10.202 1.00 27.54 200 LEU A CA 1
ATOM 1534 C C . LEU A 1 200 ? 45.157 29.516 11.600 1.00 26.38 200 LEU A C 1
ATOM 1535 O O . LEU A 1 200 ? 45.173 30.267 12.573 1.00 23.79 200 LEU A O 1
ATOM 1540 N N . LYS A 1 201 ? 45.386 28.213 11.700 1.00 24.97 201 LYS A N 1
ATOM 1541 C CA . LYS A 1 201 ? 45.670 27.602 12.989 1.00 23.83 201 LYS A CA 1
ATOM 1542 C C . LYS A 1 201 ? 47.087 27.942 13.434 1.00 22.60 201 LYS A C 1
ATOM 1543 O O . LYS A 1 201 ? 48.058 27.626 12.748 1.00 22.77 201 LYS A O 1
ATOM 1549 N N . GLY A 1 202 ? 47.197 28.593 14.585 1.00 21.65 202 GLY A N 1
ATOM 1550 C CA . GLY A 1 202 ? 48.503 28.962 15.097 1.00 20.73 202 GLY A CA 1
ATOM 1551 C C . GLY A 1 202 ? 49.355 27.746 15.399 1.00 20.65 202 GLY A C 1
ATOM 1552 O O . GLY A 1 202 ? 48.852 26.721 15.863 1.00 21.58 202 GLY A O 1
ATOM 1553 N N A VAL A 1 203 ? 50.650 27.853 15.131 0.50 20.49 203 VAL A N 1
ATOM 1554 N N B VAL A 1 203 ? 50.651 27.852 15.133 0.50 21.02 203 VAL A N 1
ATOM 1555 C CA A VAL A 1 203 ? 51.569 26.753 15.389 0.50 20.23 203 VAL A CA 1
ATOM 1556 C CA B VAL A 1 203 ? 51.565 26.747 15.384 0.50 21.29 203 VAL A CA 1
ATOM 1557 C C A VAL A 1 203 ? 52.891 27.287 15.913 0.50 20.90 203 VAL A C 1
ATOM 1558 C C B VAL A 1 203 ? 52.895 27.278 15.898 0.50 21.47 203 VAL A C 1
ATOM 1559 O O A VAL A 1 203 ? 53.283 28.412 15.597 0.50 20.63 203 VAL A O 1
ATOM 1560 O O B VAL A 1 203 ? 53.298 28.392 15.559 0.50 21.24 203 VAL A O 1
ATOM 1567 N N . GLU A 1 204 ? 53.569 26.484 16.725 1.00 20.54 204 GLU A N 1
ATOM 1568 C CA . GLU A 1 204 ? 54.856 26.879 17.270 1.00 20.00 204 GLU A CA 1
ATOM 1569 C C . GLU A 1 204 ? 55.914 26.545 16.240 1.00 20.71 204 GLU A C 1
ATOM 1570 O O . GLU A 1 204 ? 56.254 25.379 16.024 1.00 22.75 204 GLU A O 1
ATOM 1576 N N . ALA A 1 205 ? 56.419 27.586 15.591 1.00 18.91 205 ALA A N 1
ATOM 1577 C CA . ALA A 1 205 ? 57.437 27.449 14.567 1.00 18.72 205 ALA A CA 1
ATOM 1578 C C . ALA A 1 205 ? 58.135 28.790 14.426 1.00 18.82 205 ALA A C 1
ATOM 1579 O O . ALA A 1 205 ? 57.667 29.797 14.952 1.00 19.25 205 ALA A O 1
ATOM 1581 N N . VAL A 1 206 ? 59.260 28.792 13.726 1.00 17.97 206 VAL A N 1
ATOM 1582 C CA . VAL A 1 206 ? 60.000 30.023 13.490 1.00 18.65 206 VAL A CA 1
ATOM 1583 C C . VAL A 1 206 ? 60.156 30.177 11.987 1.00 18.48 206 VAL A C 1
ATOM 1584 O O . VAL A 1 206 ? 60.780 29.343 11.329 1.00 20.18 206 VAL A O 1
ATOM 1588 N N . ILE A 1 207 ? 59.562 31.234 11.443 1.00 16.68 207 ILE A N 1
ATOM 1589 C CA . ILE A 1 207 ? 59.644 31.499 10.015 1.00 17.03 207 ILE A CA 1
ATOM 1590 C C . ILE A 1 207 ? 60.788 32.474 9.769 1.00 15.71 207 ILE A C 1
ATOM 1591 O O . ILE A 1 207 ? 60.880 33.513 10.428 1.00 16.65 207 ILE A O 1
ATOM 1596 N N . ASP A 1 208 ? 61.664 32.130 8.829 1.00 16.11 208 ASP A N 1
ATOM 1597 C CA . ASP A 1 208 ? 62.802 32.984 8.508 1.00 15.37 208 ASP A CA 1
ATOM 1598 C C . ASP A 1 208 ? 62.285 34.362 8.102 1.00 15.53 208 ASP A C 1
ATOM 1599 O O . ASP A 1 208 ? 61.463 34.488 7.190 1.00 16.14 208 ASP A O 1
ATOM 1604 N N . LYS A 1 209 ? 62.786 35.395 8.772 1.00 15.03 209 LYS A N 1
ATOM 1605 C CA . LYS A 1 209 ? 62.335 36.757 8.522 1.00 13.93 209 LYS A CA 1
ATOM 1606 C C . LYS A 1 209 ? 62.607 37.261 7.114 1.00 14.96 209 LYS A C 1
ATOM 1607 O O . LYS A 1 209 ? 61.836 38.054 6.575 1.00 15.75 209 LYS A O 1
ATOM 1613 N N . ASP A 1 210 ? 63.700 36.807 6.517 1.00 15.44 210 ASP A N 1
ATOM 1614 C CA . ASP A 1 210 ? 64.040 37.273 5.185 1.00 15.68 210 ASP A CA 1
ATOM 1615 C C . ASP A 1 210 ? 63.179 36.637 4.111 1.00 15.05 210 ASP A C 1
ATOM 1616 O O . ASP A 1 210 ? 62.811 37.295 3.135 1.00 15.24 210 ASP A O 1
ATOM 1621 N N . PHE A 1 211 ? 62.834 35.367 4.289 1.00 15.28 211 PHE A N 1
ATOM 1622 C CA . PHE A 1 211 ? 61.949 34.735 3.328 1.00 14.56 211 PHE A CA 1
ATOM 1623 C C . PHE A 1 211 ? 60.530 35.259 3.539 1.00 14.80 211 PHE A C 1
ATOM 1624 O O . PHE A 1 211 ? 59.772 35.393 2.587 1.00 15.55 211 PHE A O 1
ATOM 1632 N N . ALA A 1 212 ? 60.162 35.571 4.780 1.00 14.41 212 ALA A N 1
ATOM 1633 C CA . ALA A 1 212 ? 58.832 36.123 5.013 1.00 15.55 212 ALA A CA 1
ATOM 1634 C C . ALA A 1 212 ? 58.774 37.488 4.326 1.00 15.06 212 ALA A C 1
ATOM 1635 O O . ALA A 1 212 ? 57.781 37.827 3.684 1.00 15.26 212 ALA A O 1
ATOM 1637 N N . SER A 1 213 ? 59.851 38.260 4.449 1.00 16.52 213 SER A N 1
ATOM 1638 C CA . SER A 1 213 ? 59.909 39.580 3.834 1.00 15.88 213 SER A CA 1
ATOM 1639 C C . SER A 1 213 ? 59.900 39.483 2.314 1.00 15.92 213 SER A C 1
ATOM 1640 O O . SER A 1 213 ? 59.337 40.344 1.636 1.00 16.66 213 SER A O 1
ATOM 1643 N N . GLU A 1 214 ? 60.528 38.439 1.780 1.00 15.01 214 GLU A N 1
ATOM 1644 C CA . GLU A 1 214 ? 60.560 38.245 0.334 1.00 15.78 214 GLU A CA 1
ATOM 1645 C C . GLU A 1 214 ? 59.157 37.904 -0.164 1.00 15.50 214 GLU A C 1
ATOM 1646 O O . GLU A 1 214 ? 58.749 38.350 -1.233 1.00 16.12 214 GLU A O 1
ATOM 1652 N N . LYS A 1 215 ? 58.414 37.123 0.614 1.00 16.06 215 LYS A N 1
ATOM 1653 C CA . LYS A 1 215 ? 57.055 36.771 0.222 1.00 15.93 215 LYS A CA 1
ATOM 1654 C C . LYS A 1 215 ? 56.197 38.040 0.222 1.00 16.75 215 LYS A C 1
ATOM 1655 O O . LYS A 1 215 ? 55.369 38.241 -0.664 1.00 17.14 215 LYS A O 1
ATOM 1661 N N . LEU A 1 216 ? 56.402 38.900 1.214 1.00 16.72 216 LEU A N 1
ATOM 1662 C CA . LEU A 1 216 ? 55.664 40.153 1.283 1.00 16.53 216 LEU A CA 1
ATOM 1663 C C . LEU A 1 216 ? 56.000 40.993 0.053 1.00 16.42 216 LEU A C 1
ATOM 1664 O O . LEU A 1 216 ? 55.113 41.559 -0.585 1.00 17.48 216 LEU A O 1
ATOM 1669 N N . ALA A 1 217 ? 57.289 41.071 -0.271 1.00 15.73 217 ALA A N 1
ATOM 1670 C CA . ALA A 1 217 ? 57.736 41.845 -1.423 1.00 16.60 217 ALA A CA 1
ATOM 1671 C C . ALA A 1 217 ? 57.034 41.373 -2.696 1.00 16.40 217 ALA A C 1
ATOM 1672 O O . ALA A 1 217 ? 56.674 42.182 -3.549 1.00 18.09 217 ALA A O 1
ATOM 1674 N N . GLU A 1 218 ? 56.840 40.065 -2.825 1.00 17.00 218 GLU A N 1
ATOM 1675 C CA . GLU A 1 218 ? 56.147 39.533 -3.995 1.00 17.11 218 GLU A CA 1
ATOM 1676 C C . GLU A 1 218 ? 54.677 39.949 -3.974 1.00 18.19 218 GLU A C 1
ATOM 1677 O O . GLU A 1 218 ? 54.142 40.448 -4.965 1.00 18.95 218 GLU A O 1
ATOM 1683 N N . LEU A 1 219 ? 54.030 39.753 -2.831 1.00 17.45 219 LEU A N 1
ATOM 1684 C CA . LEU A 1 219 ? 52.610 40.065 -2.698 1.00 17.76 219 LEU A CA 1
ATOM 1685 C C . LEU A 1 219 ? 52.225 41.533 -2.831 1.00 19.93 219 LEU A C 1
ATOM 1686 O O . LEU A 1 219 ? 51.097 41.840 -3.215 1.00 21.20 219 LEU A O 1
ATOM 1691 N N . VAL A 1 220 ? 53.139 42.442 -2.510 1.00 18.99 220 VAL A N 1
ATOM 1692 C CA . VAL A 1 220 ? 52.833 43.865 -2.631 1.00 20.29 220 VAL A CA 1
ATOM 1693 C C . VAL A 1 220 ? 53.477 44.440 -3.888 1.00 19.61 220 VAL A C 1
ATOM 1694 O O . VAL A 1 220 ? 53.456 45.648 -4.108 1.00 19.73 220 VAL A O 1
ATOM 1698 N N . ASP A 1 221 ? 54.038 43.557 -4.711 1.00 19.55 221 ASP A N 1
ATOM 1699 C CA . ASP A 1 221 ? 54.696 43.938 -5.956 1.00 19.89 221 ASP A CA 1
ATOM 1700 C C . ASP A 1 221 ? 55.718 45.045 -5.737 1.00 19.81 221 ASP A C 1
ATOM 1701 O O . ASP A 1 221 ? 55.703 46.073 -6.413 1.00 20.51 221 ASP A O 1
ATOM 1706 N N . ALA A 1 222 ? 56.614 44.827 -4.782 1.00 19.04 222 ALA A N 1
ATOM 1707 C CA . ALA A 1 222 ? 57.651 45.803 -4.491 1.00 17.39 222 ALA A CA 1
ATOM 1708 C C . ALA A 1 222 ? 58.683 45.804 -5.613 1.00 17.70 222 ALA A C 1
ATOM 1709 O O . ALA A 1 222 ? 58.866 44.803 -6.308 1.00 18.00 222 ALA A O 1
ATOM 1711 N N . ASP A 1 223 ? 59.353 46.935 -5.790 1.00 17.55 223 ASP A N 1
ATOM 1712 C CA . ASP A 1 223 ? 60.384 47.056 -6.813 1.00 18.00 223 ASP A CA 1
ATOM 1713 C C . ASP A 1 223 ? 61.673 46.426 -6.311 1.00 16.63 223 ASP A C 1
ATOM 1714 O O . ASP A 1 223 ? 62.467 45.900 -7.087 1.00 18.38 223 ASP A O 1
ATOM 1719 N N . ALA A 1 224 ? 61.879 46.479 -5.001 1.00 16.50 224 ALA A N 1
ATOM 1720 C CA . ALA A 1 224 ? 63.096 45.934 -4.431 1.00 16.55 224 ALA A CA 1
ATOM 1721 C C . ALA A 1 224 ? 62.922 45.379 -3.031 1.00 15.67 224 ALA A C 1
ATOM 1722 O O . ALA A 1 224 ? 62.055 45.811 -2.267 1.00 17.14 224 ALA A O 1
ATOM 1724 N N . LEU A 1 225 ? 63.762 44.398 -2.720 1.00 14.47 225 LEU A N 1
ATOM 1725 C CA . LEU A 1 225 ? 63.808 43.777 -1.406 1.00 14.86 225 LEU A CA 1
ATOM 1726 C C . LEU A 1 225 ? 65.160 44.229 -0.865 1.00 14.67 225 LEU A C 1
ATOM 1727 O O . LEU A 1 225 ? 66.208 43.880 -1.419 1.00 16.03 225 LEU A O 1
ATOM 1732 N N . VAL A 1 226 ? 65.133 45.021 0.201 1.00 14.94 226 VAL A N 1
ATOM 1733 C CA . VAL A 1 226 ? 66.357 45.540 0.797 1.00 15.73 226 VAL A CA 1
ATOM 1734 C C . VAL A 1 226 ? 66.546 44.949 2.181 1.00 14.54 226 VAL A C 1
ATOM 1735 O O . VAL A 1 226 ? 65.800 45.257 3.107 1.00 15.59 226 VAL A O 1
ATOM 1739 N N . ILE A 1 227 ? 67.538 44.077 2.312 1.00 14.33 227 ILE A N 1
ATOM 1740 C CA . ILE A 1 227 ? 67.815 43.444 3.591 1.00 14.51 227 ILE A CA 1
ATOM 1741 C C . ILE A 1 227 ? 68.960 44.198 4.250 1.00 14.79 227 ILE A C 1
ATOM 1742 O O . ILE A 1 227 ? 70.069 44.249 3.715 1.00 15.16 227 ILE A O 1
ATOM 1747 N N . LEU A 1 228 ? 68.676 44.802 5.401 1.00 15.14 228 LEU A N 1
ATOM 1748 C CA . LEU A 1 228 ? 69.691 45.564 6.122 1.00 13.91 228 LEU A CA 1
ATOM 1749 C C . LEU A 1 228 ? 70.200 44.718 7.280 1.00 14.28 228 LEU A C 1
ATOM 1750 O O . LEU A 1 228 ? 69.436 44.272 8.148 1.00 14.96 228 LEU A O 1
ATOM 1755 N N . THR A 1 229 ? 71.507 44.500 7.281 1.00 14.54 229 THR A N 1
ATOM 1756 C CA . THR A 1 229 ? 72.116 43.643 8.272 1.00 14.37 229 THR A CA 1
ATOM 1757 C C . THR A 1 229 ? 73.419 44.221 8.837 1.00 15.54 229 THR A C 1
ATOM 1758 O O . THR A 1 229 ? 73.647 45.431 8.761 1.00 15.99 229 THR A O 1
ATOM 1762 N N . GLY A 1 230 ? 74.265 43.360 9.397 1.00 15.95 230 GLY A N 1
ATOM 1763 C CA . GLY A 1 230 ? 75.494 43.820 10.027 1.00 17.36 230 GLY A CA 1
ATOM 1764 C C . GLY A 1 230 ? 76.731 44.083 9.192 1.00 17.51 230 GLY A C 1
ATOM 1765 O O . GLY A 1 230 ? 77.809 44.302 9.750 1.00 20.57 230 GLY A O 1
ATOM 1766 N N . VAL A 1 231 ? 76.594 44.065 7.874 1.00 16.97 231 VAL A N 1
ATOM 1767 C CA . VAL A 1 231 ? 77.721 44.318 6.984 1.00 16.11 231 VAL A CA 1
ATOM 1768 C C . VAL A 1 231 ? 77.288 45.263 5.873 1.00 16.47 231 VAL A C 1
ATOM 1769 O O . VAL A 1 231 ? 76.131 45.240 5.455 1.00 15.76 231 VAL A O 1
ATOM 1773 N N . ASP A 1 232 ? 78.207 46.099 5.398 1.00 15.54 232 ASP A N 1
ATOM 1774 C CA . ASP A 1 232 ? 77.878 47.027 4.322 1.00 16.25 232 ASP A CA 1
ATOM 1775 C C . ASP A 1 232 ? 77.740 46.272 3.005 1.00 15.70 232 ASP A C 1
ATOM 1776 O O . ASP A 1 232 ? 76.980 46.675 2.123 1.00 15.95 232 ASP A O 1
ATOM 1781 N N . TYR A 1 233 ? 78.497 45.184 2.876 1.00 15.77 233 TYR A N 1
ATOM 1782 C CA . TYR A 1 233 ? 78.473 44.370 1.668 1.00 16.34 233 TYR A CA 1
ATOM 1783 C C . TYR A 1 233 ? 78.631 42.900 1.985 1.00 15.51 233 TYR A C 1
ATOM 1784 O O . TYR A 1 233 ? 79.314 42.527 2.945 1.00 16.41 233 TYR A O 1
ATOM 1793 N N . VAL A 1 234 ? 77.989 42.066 1.176 1.00 16.53 234 VAL A N 1
ATOM 1794 C CA . VAL A 1 234 ? 78.156 40.632 1.318 1.00 16.10 234 VAL A CA 1
ATOM 1795 C C . VAL A 1 234 ? 79.576 40.449 0.784 1.00 16.50 234 VAL A C 1
ATOM 1796 O O . VAL A 1 234 ? 79.998 41.177 -0.122 1.00 16.76 234 VAL A O 1
ATOM 1800 N N . CYS A 1 235 ? 80.318 39.500 1.339 1.00 16.53 235 CYS A N 1
ATOM 1801 C CA . CYS A 1 235 ? 81.688 39.263 0.887 1.00 17.29 235 CYS A CA 1
ATOM 1802 C C . CYS A 1 235 ? 81.933 37.820 0.513 1.00 18.96 235 CYS A C 1
ATOM 1803 O O . CYS A 1 235 ? 81.142 36.933 0.821 1.00 19.14 235 CYS A O 1
ATOM 1806 N N . ILE A 1 236 ? 83.039 37.604 -0.186 1.00 20.09 236 ILE A N 1
ATOM 1807 C CA . ILE A 1 236 ? 83.486 36.258 -0.488 1.00 20.42 236 ILE A CA 1
ATOM 1808 C C . ILE A 1 236 ? 84.722 36.239 0.410 1.00 20.69 236 ILE A C 1
ATOM 1809 O O . ILE A 1 236 ? 85.356 37.283 0.614 1.00 21.58 236 ILE A O 1
ATOM 1814 N N . ASN A 1 237 ? 85.040 35.083 0.981 1.00 22.23 237 ASN A N 1
ATOM 1815 C CA . ASN A 1 237 ? 86.180 34.970 1.891 1.00 22.43 237 ASN A CA 1
ATOM 1816 C C . ASN A 1 237 ? 85.971 35.918 3.075 1.00 22.42 237 ASN A C 1
ATOM 1817 O O . ASN A 1 237 ? 86.906 36.577 3.533 1.00 22.84 237 ASN A O 1
ATOM 1822 N N . TYR A 1 238 ? 84.735 35.978 3.561 1.00 22.17 238 TYR A N 1
ATOM 1823 C CA . TYR A 1 238 ? 84.385 36.847 4.678 1.00 22.50 238 TYR A CA 1
ATOM 1824 C C . TYR A 1 238 ? 85.223 36.558 5.919 1.00 24.24 238 TYR A C 1
ATOM 1825 O O . TYR A 1 238 ? 85.338 35.410 6.351 1.00 24.98 238 TYR A O 1
ATOM 1834 N N . GLY A 1 239 ? 85.810 37.611 6.480 1.00 25.98 239 GLY A N 1
ATOM 1835 C CA . GLY A 1 239 ? 86.625 37.464 7.673 1.00 27.87 239 GLY A CA 1
ATOM 1836 C C . GLY A 1 239 ? 88.015 36.922 7.406 1.00 29.88 239 GLY A C 1
ATOM 1837 O O . GLY A 1 239 ? 88.813 36.769 8.333 1.00 30.60 239 GLY A O 1
ATOM 1838 N N . LYS A 1 240 ? 88.311 36.635 6.142 1.00 30.07 240 LYS A N 1
ATOM 1839 C CA . LYS A 1 240 ? 89.615 36.100 5.762 1.00 30.90 240 LYS A CA 1
ATOM 1840 C C . LYS A 1 240 ? 90.505 37.188 5.162 1.00 30.66 240 LYS A C 1
ATOM 1841 O O . LYS A 1 240 ? 90.024 38.249 4.771 1.00 29.31 240 LYS A O 1
ATOM 1847 N N . PRO A 1 241 ? 91.822 36.935 5.087 1.00 31.40 241 PRO A N 1
ATOM 1848 C CA . PRO A 1 241 ? 92.763 37.911 4.530 1.00 31.19 241 PRO A CA 1
ATOM 1849 C C . PRO A 1 241 ? 92.407 38.376 3.120 1.00 29.98 241 PRO A C 1
ATOM 1850 O O . PRO A 1 241 ? 92.628 39.533 2.766 1.00 30.85 241 PRO A O 1
ATOM 1854 N N . ASP A 1 242 ? 91.851 37.471 2.321 1.00 30.26 242 ASP A N 1
ATOM 1855 C CA . ASP A 1 242 ? 91.484 37.792 0.945 1.00 29.80 242 ASP A CA 1
ATOM 1856 C C . ASP A 1 242 ? 90.001 38.122 0.790 1.00 26.87 242 ASP A C 1
ATOM 1857 O O . ASP A 1 242 ? 89.389 37.834 -0.239 1.00 27.01 242 ASP A O 1
ATOM 1862 N N . GLU A 1 243 ? 89.433 38.731 1.822 1.00 25.16 243 GLU A N 1
ATOM 1863 C CA . GLU A 1 243 ? 88.030 39.120 1.808 1.00 23.57 243 GLU A CA 1
ATOM 1864 C C . GLU A 1 243 ? 87.797 40.123 0.687 1.00 24.02 243 GLU A C 1
ATOM 1865 O O . GLU A 1 243 ? 88.599 41.033 0.480 1.00 24.09 243 GLU A O 1
ATOM 1871 N N . LYS A 1 244 ? 86.698 39.951 -0.038 1.00 20.81 244 LYS A N 1
ATOM 1872 C CA . LYS A 1 244 ? 86.352 40.862 -1.122 1.00 21.57 244 LYS A CA 1
ATOM 1873 C C . LYS A 1 244 ? 84.874 41.193 -1.030 1.00 20.35 244 LYS A C 1
ATOM 1874 O O . LYS A 1 244 ? 84.039 40.294 -0.918 1.00 20.39 244 LYS A O 1
ATOM 1880 N N . GLN A 1 245 ? 84.559 42.483 -1.070 1.00 19.02 245 GLN A N 1
ATOM 1881 C CA . GLN A 1 245 ? 83.174 42.933 -0.998 1.00 18.82 245 GLN A CA 1
ATOM 1882 C C . GLN A 1 245 ? 82.502 42.804 -2.358 1.00 19.03 245 GLN A C 1
ATOM 1883 O O . GLN A 1 245 ? 83.089 43.143 -3.389 1.00 20.87 245 GLN A O 1
ATOM 1889 N N . LEU A 1 246 ? 81.270 42.306 -2.354 1.00 17.67 246 LEU A N 1
ATOM 1890 C CA . LEU A 1 246 ? 80.507 42.153 -3.585 1.00 16.88 246 LEU A CA 1
ATOM 1891 C C . LEU A 1 246 ? 79.615 43.370 -3.760 1.00 16.48 246 LEU A C 1
ATOM 1892 O O . LEU A 1 246 ? 78.868 43.732 -2.851 1.00 16.70 246 LEU A O 1
ATOM 1897 N N . THR A 1 247 ? 79.703 44.007 -4.921 1.00 16.40 247 THR A N 1
ATOM 1898 C CA . THR A 1 247 ? 78.884 45.177 -5.205 1.00 16.37 247 THR A CA 1
ATOM 1899 C C . THR A 1 247 ? 77.729 44.745 -6.105 1.00 16.82 247 THR A C 1
ATOM 1900 O O . THR A 1 247 ? 76.762 44.150 -5.624 1.00 17.06 247 THR A O 1
ATOM 1904 N N . ASN A 1 248 ? 77.822 45.034 -7.398 1.00 16.59 248 ASN A N 1
ATOM 1905 C CA . ASN A 1 248 ? 76.775 44.633 -8.331 1.00 16.58 248 ASN A CA 1
ATOM 1906 C C . ASN A 1 248 ? 76.989 43.163 -8.662 1.00 15.69 248 ASN A C 1
ATOM 1907 O O . ASN A 1 248 ? 78.059 42.779 -9.134 1.00 17.55 248 ASN A O 1
ATOM 1912 N N . VAL A 1 249 ? 75.975 42.344 -8.407 1.00 15.03 249 VAL A N 1
ATOM 1913 C CA . VAL A 1 249 ? 76.069 40.913 -8.675 1.00 15.40 249 VAL A CA 1
ATOM 1914 C C . VAL A 1 249 ? 74.832 40.412 -9.402 1.00 16.09 249 VAL A C 1
ATOM 1915 O O . VAL A 1 249 ? 73.792 41.070 -9.406 1.00 16.10 249 VAL A O 1
ATOM 1919 N N . THR A 1 250 ? 74.966 39.251 -10.035 1.00 16.21 250 THR A N 1
ATOM 1920 C CA . THR A 1 250 ? 73.844 38.625 -10.725 1.00 16.34 250 THR A CA 1
ATOM 1921 C C . THR A 1 250 ? 73.630 37.265 -10.079 1.00 15.59 250 THR A C 1
ATOM 1922 O O . THR A 1 250 ? 74.481 36.777 -9.335 1.00 16.07 250 THR A O 1
ATOM 1926 N N . VAL A 1 251 ? 72.495 36.648 -10.375 1.00 15.70 251 VAL A N 1
ATOM 1927 C CA . VAL A 1 251 ? 72.178 35.360 -9.786 1.00 15.72 251 VAL A CA 1
ATOM 1928 C C . VAL A 1 251 ? 73.225 34.279 -10.055 1.00 15.84 251 VAL A C 1
ATOM 1929 O O . VAL A 1 251 ? 73.638 33.577 -9.134 1.00 16.77 251 VAL A O 1
ATOM 1933 N N . ALA A 1 252 ? 73.663 34.146 -11.305 1.00 16.64 252 ALA A N 1
ATOM 1934 C CA . ALA A 1 252 ? 74.650 33.118 -11.639 1.00 17.70 252 ALA A CA 1
ATOM 1935 C C . ALA A 1 252 ? 75.936 33.277 -10.837 1.00 16.78 252 ALA A C 1
ATOM 1936 O O . ALA A 1 252 ? 76.562 32.294 -10.441 1.00 18.59 252 ALA A O 1
ATOM 1938 N N . GLU A 1 253 ? 76.335 34.524 -10.610 1.00 16.93 253 GLU A N 1
ATOM 1939 C CA . GLU A 1 253 ? 77.535 34.816 -9.844 1.00 16.89 253 GLU A CA 1
ATOM 1940 C C . GLU A 1 253 ? 77.351 34.338 -8.409 1.00 16.08 253 GLU A C 1
ATOM 1941 O O . GLU A 1 253 ? 78.209 33.660 -7.849 1.00 17.57 253 GLU A O 1
ATOM 1947 N N . LEU A 1 254 ? 76.216 34.693 -7.819 1.00 16.39 254 LEU A N 1
ATOM 1948 C CA . LEU A 1 254 ? 75.934 34.291 -6.449 1.00 16.40 254 LEU A CA 1
ATOM 1949 C C . LEU A 1 254 ? 75.814 32.778 -6.309 1.00 15.97 254 LEU A C 1
ATOM 1950 O O . LEU A 1 254 ? 76.241 32.217 -5.304 1.00 16.57 254 LEU A O 1
ATOM 1955 N N . GLU A 1 255 ? 75.237 32.115 -7.311 1.00 16.52 255 GLU A N 1
ATOM 1956 C CA . GLU A 1 255 ? 75.091 30.659 -7.246 1.00 17.47 255 GLU A CA 1
ATOM 1957 C C . GLU A 1 255 ? 76.460 29.989 -7.260 1.00 18.13 255 GLU A C 1
ATOM 1958 O O . GLU A 1 255 ? 76.660 28.957 -6.621 1.00 19.09 255 GLU A O 1
ATOM 1964 N N . GLU A 1 256 ? 77.405 30.582 -7.984 1.00 18.41 256 GLU A N 1
ATOM 1965 C CA . GLU A 1 256 ? 78.755 30.039 -8.055 1.00 20.37 256 GLU A CA 1
ATOM 1966 C C . GLU A 1 256 ? 79.412 30.185 -6.683 1.00 19.79 256 GLU A C 1
ATOM 1967 O O . GLU A 1 256 ? 79.963 29.229 -6.143 1.00 21.01 256 GLU A O 1
ATOM 1973 N N . TYR A 1 257 ? 79.336 31.385 -6.112 1.00 18.51 257 TYR A N 1
ATOM 1974 C CA . TYR A 1 257 ? 79.923 31.637 -4.799 1.00 18.39 257 TYR A CA 1
ATOM 1975 C C . TYR A 1 257 ? 79.246 30.814 -3.700 1.00 17.75 257 TYR A C 1
ATOM 1976 O O . TYR A 1 257 ? 79.899 30.375 -2.751 1.00 18.59 257 TYR A O 1
ATOM 1985 N N . LYS A 1 258 ? 77.940 30.597 -3.832 1.00 17.62 258 LYS A N 1
ATOM 1986 C CA . LYS A 1 258 ? 77.203 29.810 -2.851 1.00 17.31 258 LYS A CA 1
ATOM 1987 C C . LYS A 1 258 ? 77.790 28.401 -2.766 1.00 18.18 258 LYS A C 1
ATOM 1988 O O . LYS A 1 258 ? 78.004 27.871 -1.678 1.00 18.13 258 LYS A O 1
ATOM 1994 N N . GLN A 1 259 ? 78.056 27.798 -3.918 1.00 18.86 259 GLN A N 1
ATOM 1995 C CA . GLN A 1 259 ? 78.609 26.447 -3.929 1.00 20.22 259 GLN A CA 1
ATOM 1996 C C . GLN A 1 259 ? 80.027 26.371 -3.375 1.00 20.88 259 GLN A C 1
ATOM 1997 O O . GLN A 1 259 ? 80.481 25.298 -2.975 1.00 22.22 259 GLN A O 1
ATOM 2003 N N . ALA A 1 260 ? 80.716 27.507 -3.345 1.00 21.15 260 ALA A N 1
ATOM 2004 C CA . ALA A 1 260 ? 82.079 27.567 -2.823 1.00 21.68 260 ALA A CA 1
ATOM 2005 C C . ALA A 1 260 ? 82.056 27.747 -1.306 1.00 22.09 260 ALA A C 1
ATOM 2006 O O . ALA A 1 260 ? 83.105 27.824 -0.663 1.00 23.99 260 ALA A O 1
ATOM 2008 N N . GLY A 1 261 ? 80.849 27.835 -0.749 1.00 21.09 261 GLY A N 1
ATOM 2009 C CA . GLY A 1 261 ? 80.675 27.974 0.690 1.00 21.04 261 GLY A CA 1
ATOM 2010 C C . GLY A 1 261 ? 80.939 29.335 1.311 1.00 19.71 261 GLY A C 1
ATOM 2011 O O . GLY A 1 261 ? 81.222 29.425 2.503 1.00 21.84 261 GLY A O 1
ATOM 2012 N N . HIS A 1 262 ? 80.824 30.397 0.523 1.00 19.44 262 HIS A N 1
ATOM 2013 C CA . HIS A 1 262 ? 81.086 31.742 1.027 1.00 19.18 262 HIS A CA 1
ATOM 2014 C C . HIS A 1 262 ? 80.026 32.338 1.942 1.00 18.98 262 HIS A C 1
ATOM 2015 O O . HIS A 1 262 ? 80.329 33.228 2.732 1.00 19.40 262 HIS A O 1
ATOM 2022 N N . PHE A 1 263 ? 78.795 31.852 1.842 1.00 18.50 263 PHE A N 1
ATOM 2023 C CA . PHE A 1 263 ? 77.709 32.396 2.648 1.00 18.60 263 PHE A CA 1
ATOM 2024 C C . PHE A 1 263 ? 77.338 31.472 3.801 1.00 18.61 263 PHE A C 1
ATOM 2025 O O . PHE A 1 263 ? 76.740 30.412 3.610 1.00 20.00 263 PHE A O 1
ATOM 2033 N N . ALA A 1 264 ? 77.702 31.890 5.008 1.00 20.70 264 ALA A N 1
ATOM 2034 C CA . ALA A 1 264 ? 77.444 31.089 6.198 1.00 21.15 264 ALA A CA 1
ATOM 2035 C C . ALA A 1 264 ? 75.982 30.709 6.350 1.00 21.60 264 ALA A C 1
ATOM 2036 O O . ALA A 1 264 ? 75.093 31.557 6.266 1.00 19.70 264 ALA A O 1
ATOM 2038 N N . PRO A 1 265 ? 75.711 29.415 6.565 1.00 21.21 265 PRO A N 1
ATOM 2039 C CA . PRO A 1 265 ? 74.336 28.946 6.733 1.00 21.42 265 PRO A CA 1
ATOM 2040 C C . PRO A 1 265 ? 73.715 29.631 7.945 1.00 22.65 265 PRO A C 1
ATOM 2041 O O . PRO A 1 265 ? 74.414 29.960 8.902 1.00 24.43 265 PRO A O 1
ATOM 2045 N N . GLY A 1 266 ? 72.410 29.857 7.898 1.00 22.08 266 GLY A N 1
ATOM 2046 C CA . GLY A 1 266 ? 71.753 30.485 9.028 1.00 23.23 266 GLY A CA 1
ATOM 2047 C C . GLY A 1 266 ? 71.850 31.998 9.084 1.00 22.38 266 GLY A C 1
ATOM 2048 O O . GLY A 1 266 ? 70.837 32.655 9.315 1.00 24.85 266 GLY A O 1
ATOM 2049 N N . SER A 1 267 ? 73.045 32.556 8.887 1.00 19.31 267 SER A N 1
ATOM 2050 C CA . SER A 1 267 ? 73.201 34.008 8.928 1.00 18.92 267 SER A CA 1
ATOM 2051 C C . SER A 1 267 ? 73.054 34.652 7.550 1.00 16.91 267 SER A C 1
ATOM 2052 O O . SER A 1 267 ? 71.998 35.180 7.219 1.00 17.01 267 SER A O 1
ATOM 2055 N N . MET A 1 268 ? 74.099 34.589 6.736 1.00 16.50 268 MET A N 1
ATOM 2056 C CA . MET A 1 268 ? 74.048 35.208 5.419 1.00 16.05 268 MET A CA 1
ATOM 2057 C C . MET A 1 268 ? 73.380 34.392 4.316 1.00 16.29 268 MET A C 1
ATOM 2058 O O . MET A 1 268 ? 72.754 34.963 3.426 1.00 16.33 268 MET A O 1
ATOM 2063 N N . LEU A 1 269 ? 73.496 33.066 4.359 1.00 17.02 269 LEU A N 1
ATOM 2064 C CA . LEU A 1 269 ? 72.898 32.250 3.304 1.00 16.92 269 LEU A CA 1
ATOM 2065 C C . LEU A 1 269 ? 71.404 32.512 3.072 1.00 16.97 269 LEU A C 1
ATOM 2066 O O . LEU A 1 269 ? 70.964 32.619 1.929 1.00 16.96 269 LEU A O 1
ATOM 2071 N N . PRO A 1 270 ? 70.601 32.619 4.147 1.00 16.98 270 PRO A N 1
ATOM 2072 C CA . PRO A 1 270 ? 69.171 32.875 3.936 1.00 16.57 270 PRO A CA 1
ATOM 2073 C C . PRO A 1 270 ? 68.917 34.180 3.179 1.00 16.02 270 PRO A C 1
ATOM 2074 O O . PRO A 1 270 ? 67.974 34.289 2.393 1.00 16.71 270 PRO A O 1
ATOM 2078 N N . LYS A 1 271 ? 69.759 35.177 3.427 1.00 15.46 271 LYS A N 1
ATOM 2079 C CA . LYS A 1 271 ? 69.610 36.470 2.774 1.00 15.38 271 LYS A CA 1
ATOM 2080 C C . LYS A 1 271 ? 69.926 36.362 1.290 1.00 14.79 271 LYS A C 1
ATOM 2081 O O . LYS A 1 271 ? 69.232 36.942 0.453 1.00 14.92 271 LYS A O 1
ATOM 2087 N N . ILE A 1 272 ? 70.978 35.618 0.972 1.00 15.42 272 ILE A N 1
ATOM 2088 C CA . ILE A 1 272 ? 71.366 35.416 -0.414 1.00 15.12 272 ILE A CA 1
ATOM 2089 C C . ILE A 1 272 ? 70.266 34.646 -1.144 1.00 15.24 272 ILE A C 1
ATOM 2090 O O . ILE A 1 272 ? 69.871 35.016 -2.247 1.00 15.51 272 ILE A O 1
ATOM 2095 N N . GLU A 1 273 ? 69.764 33.585 -0.518 1.00 15.23 273 GLU A N 1
ATOM 2096 C CA . GLU A 1 273 ? 68.716 32.779 -1.135 1.00 15.24 273 GLU A CA 1
ATOM 2097 C C . GLU A 1 273 ? 67.425 33.567 -1.336 1.00 15.48 273 GLU A C 1
ATOM 2098 O O . GLU A 1 273 ? 66.776 33.459 -2.376 1.00 16.93 273 GLU A O 1
ATOM 2104 N N . ALA A 1 274 ? 67.050 34.365 -0.341 1.00 16.04 274 ALA A N 1
ATOM 2105 C CA . ALA A 1 274 ? 65.839 35.165 -0.443 1.00 15.53 274 ALA A CA 1
ATOM 2106 C C . ALA A 1 274 ? 66.001 36.239 -1.511 1.00 15.17 274 ALA A C 1
ATOM 2107 O O . ALA A 1 274 ? 65.061 36.539 -2.245 1.00 15.80 274 ALA A O 1
ATOM 2109 N N . ALA A 1 275 ? 67.194 36.823 -1.589 1.00 14.99 275 ALA A N 1
ATOM 2110 C CA . ALA A 1 275 ? 67.467 37.856 -2.580 1.00 14.48 275 ALA A CA 1
ATOM 2111 C C . ALA A 1 275 ? 67.374 37.262 -3.984 1.00 16.03 275 ALA A C 1
ATOM 2112 O O . ALA A 1 275 ? 66.782 37.860 -4.883 1.00 16.35 275 ALA A O 1
ATOM 2114 N N . ILE A 1 276 ? 67.967 36.085 -4.169 1.00 15.30 276 ILE A N 1
ATOM 2115 C CA . ILE A 1 276 ? 67.918 35.425 -5.468 1.00 15.05 276 ILE A CA 1
ATOM 2116 C C . ILE A 1 276 ? 66.469 35.099 -5.813 1.00 15.84 276 ILE A C 1
ATOM 2117 O O . ILE A 1 276 ? 66.016 35.337 -6.934 1.00 16.66 276 ILE A O 1
ATOM 2122 N N . GLN A 1 277 ? 65.734 34.570 -4.843 1.00 15.18 277 GLN A N 1
ATOM 2123 C CA . GLN A 1 277 ? 64.343 34.229 -5.087 1.00 16.50 277 GLN A CA 1
ATOM 2124 C C . GLN A 1 277 ? 63.545 35.449 -5.535 1.00 15.88 277 GLN A C 1
ATOM 2125 O O . GLN A 1 277 ? 62.737 35.360 -6.456 1.00 17.06 277 GLN A O 1
ATOM 2131 N N . PHE A 1 278 ? 63.776 36.596 -4.904 1.00 15.39 278 PHE A N 1
ATOM 2132 C CA . PHE A 1 278 ? 63.038 37.789 -5.290 1.00 15.17 278 PHE A CA 1
ATOM 2133 C C . PHE A 1 278 ? 63.359 38.224 -6.713 1.00 15.02 278 PHE A C 1
ATOM 2134 O O . PHE A 1 278 ? 62.464 38.555 -7.490 1.00 16.98 278 PHE A O 1
ATOM 2142 N N . VAL A 1 279 ? 64.641 38.222 -7.056 1.00 15.42 279 VAL A N 1
ATOM 2143 C CA . VAL A 1 279 ? 65.049 38.633 -8.388 1.00 18.01 279 VAL A CA 1
ATOM 2144 C C . VAL A 1 279 ? 64.534 37.673 -9.459 1.00 18.47 279 VAL A C 1
ATOM 2145 O O . VAL A 1 279 ? 64.287 38.077 -10.594 1.00 19.71 279 VAL A O 1
ATOM 2149 N N . GLU A 1 280 ? 64.353 36.409 -9.091 1.00 17.38 280 GLU A N 1
ATOM 2150 C CA . GLU A 1 280 ? 63.848 35.412 -10.034 1.00 18.49 280 GLU A CA 1
ATOM 2151 C C . GLU A 1 280 ? 62.320 35.389 -10.103 1.00 20.37 280 GLU A C 1
ATOM 2152 O O . GLU A 1 280 ? 61.754 34.821 -11.035 1.00 22.08 280 GLU A O 1
ATOM 2158 N N . SER A 1 281 ? 61.656 36.019 -9.136 1.00 20.82 281 SER A N 1
ATOM 2159 C CA . SER A 1 281 ? 60.191 36.014 -9.078 1.00 20.96 281 SER A CA 1
ATOM 2160 C C . SER A 1 281 ? 59.478 36.717 -10.227 1.00 22.82 281 SER A C 1
ATOM 2161 O O . SER A 1 281 ? 58.444 36.244 -10.701 1.00 24.46 281 SER A O 1
ATOM 2164 N N . GLN A 1 282 ? 60.015 37.851 -10.660 1.00 23.46 282 GLN A N 1
ATOM 2165 C CA . GLN A 1 282 ? 59.425 38.613 -11.754 1.00 25.77 282 GLN A CA 1
ATOM 2166 C C . GLN A 1 282 ? 60.518 39.411 -12.440 1.00 26.83 282 GLN A C 1
ATOM 2167 O O . GLN A 1 282 ? 61.552 39.694 -11.844 1.00 24.71 282 GLN A O 1
A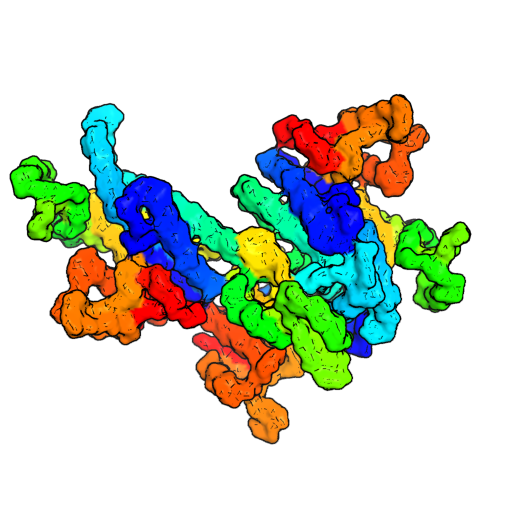TOM 2173 N N . PRO A 1 283 ? 60.305 39.784 -13.709 1.00 27.18 283 PRO A N 1
ATOM 2174 C CA . PRO A 1 283 ? 61.330 40.556 -14.410 1.00 27.97 283 PRO A CA 1
ATOM 2175 C C . PRO A 1 283 ? 61.487 41.949 -13.812 1.00 28.23 283 PRO A C 1
ATOM 2176 O O . PRO A 1 283 ? 60.573 42.471 -13.172 1.00 27.22 283 PRO A O 1
ATOM 2180 N N . ASN A 1 284 ? 62.663 42.533 -14.010 1.00 28.70 284 ASN A N 1
ATOM 2181 C CA . ASN A 1 284 ? 62.960 43.873 -13.525 1.00 29.37 284 ASN A CA 1
ATOM 2182 C C . ASN A 1 284 ? 62.828 44.059 -12.015 1.00 27.99 284 ASN A C 1
ATOM 2183 O O . ASN A 1 284 ? 62.324 45.079 -11.552 1.00 28.53 284 ASN A O 1
ATOM 2188 N N . LYS A 1 285 ? 63.275 43.069 -11.251 1.00 24.97 285 LYS A N 1
ATOM 2189 C CA . LYS A 1 285 ? 63.231 43.164 -9.797 1.00 24.35 285 LYS A CA 1
ATOM 2190 C C . LYS A 1 285 ? 64.666 43.247 -9.287 1.00 22.94 285 LYS A C 1
ATOM 2191 O O . LYS A 1 285 ? 65.594 42.736 -9.914 1.00 23.64 285 LYS A O 1
ATOM 2197 N N . GLN A 1 286 ? 64.842 43.895 -8.145 1.00 20.50 286 GLN A N 1
ATOM 2198 C CA . GLN A 1 286 ? 66.164 44.067 -7.564 1.00 19.91 286 GLN A CA 1
ATOM 2199 C C . GLN A 1 286 ? 66.156 43.715 -6.084 1.00 16.03 286 GLN A C 1
ATOM 2200 O O . GLN A 1 286 ? 65.143 43.869 -5.405 1.00 17.28 286 GLN A O 1
ATOM 2206 N N . ALA A 1 287 ? 67.287 43.224 -5.592 1.00 16.06 287 ALA A N 1
ATOM 2207 C CA . ALA A 1 287 ? 67.425 42.907 -4.178 1.00 15.36 287 ALA A CA 1
ATOM 2208 C C . ALA A 1 287 ? 68.751 43.508 -3.741 1.00 15.93 287 ALA A C 1
ATOM 2209 O O . ALA A 1 287 ? 69.713 43.516 -4.508 1.00 17.36 287 ALA A O 1
ATOM 2211 N N . ILE A 1 288 ? 68.795 44.028 -2.519 1.00 15.34 288 ILE A N 1
ATOM 2212 C CA . ILE A 1 288 ? 70.013 44.628 -2.001 1.00 15.47 288 ILE A CA 1
ATOM 2213 C C . ILE A 1 288 ? 70.273 44.135 -0.592 1.00 15.14 288 ILE A C 1
ATOM 2214 O O . ILE A 1 288 ? 69.351 44.031 0.217 1.00 15.99 288 ILE A O 1
ATOM 2219 N N . ILE A 1 289 ? 71.528 43.811 -0.312 1.00 15.46 289 ILE A N 1
ATOM 2220 C CA . ILE A 1 289 ? 71.928 43.400 1.023 1.00 14.81 289 ILE A CA 1
ATOM 2221 C C . ILE A 1 289 ? 73.015 44.387 1.437 1.00 15.30 289 ILE A C 1
ATOM 2222 O O . ILE A 1 289 ? 74.050 44.501 0.774 1.00 14.99 289 ILE A O 1
ATOM 2227 N N . THR A 1 290 ? 72.761 45.128 2.510 1.00 14.67 290 THR A N 1
ATOM 2228 C CA . THR A 1 290 ? 73.724 46.100 3.003 1.00 14.69 290 THR A CA 1
ATOM 2229 C C . THR A 1 290 ? 73.392 46.414 4.461 1.00 14.41 290 THR A C 1
ATOM 2230 O O . THR A 1 290 ? 72.753 45.603 5.127 1.00 14.66 290 THR A O 1
ATOM 2234 N N . SER A 1 291 ? 73.825 47.567 4.963 1.00 14.74 291 SER A N 1
ATOM 2235 C CA . SER A 1 291 ? 73.561 47.929 6.352 1.00 15.32 291 SER A CA 1
ATOM 2236 C C . SER A 1 291 ? 72.940 49.306 6.443 1.00 14.61 291 SER A C 1
ATOM 2237 O O . SER A 1 291 ? 73.014 50.094 5.505 1.00 15.52 291 SER A O 1
ATOM 2240 N N . LEU A 1 292 ? 72.333 49.589 7.590 1.00 14.51 292 LEU A N 1
ATOM 2241 C CA . LEU A 1 292 ? 71.741 50.895 7.837 1.00 14.90 292 LEU A CA 1
ATOM 2242 C C . LEU A 1 292 ? 72.815 51.970 7.705 1.00 15.56 292 LEU A C 1
ATOM 2243 O O . LEU A 1 292 ? 72.611 52.987 7.041 1.00 16.57 292 LEU A O 1
ATOM 2248 N N . GLU A 1 293 ? 73.970 51.737 8.320 1.00 15.21 293 GLU A N 1
ATOM 2249 C CA . GLU A 1 293 ? 75.038 52.727 8.260 1.00 16.45 293 GLU A CA 1
ATOM 2250 C C . GLU A 1 293 ? 75.501 52.992 6.834 1.00 16.07 293 GLU A C 1
ATOM 2251 O O . GLU A 1 293 ? 75.873 54.118 6.499 1.00 16.94 293 GLU A O 1
ATOM 2257 N N . ASN A 1 294 ? 75.468 51.972 5.983 1.00 15.87 294 ASN A N 1
ATOM 2258 C CA . ASN A 1 294 ? 75.918 52.169 4.612 1.00 15.50 294 ASN A CA 1
ATOM 2259 C C . ASN A 1 294 ? 74.984 53.069 3.811 1.00 15.81 294 ASN A C 1
ATOM 2260 O O . ASN A 1 294 ? 75.321 53.484 2.704 1.00 15.80 294 ASN A O 1
ATOM 2265 N N . LEU A 1 295 ? 73.809 53.373 4.358 1.00 15.57 295 LEU A N 1
ATOM 2266 C CA . LEU A 1 295 ? 72.892 54.270 3.662 1.00 16.19 295 LEU A CA 1
ATOM 2267 C C . LEU A 1 295 ? 73.516 55.669 3.614 1.00 15.92 295 LEU A C 1
ATOM 2268 O O . LEU A 1 295 ? 73.122 56.514 2.810 1.00 17.38 295 LEU A O 1
ATOM 2273 N N . GLY A 1 296 ? 74.506 55.906 4.469 1.00 16.35 296 GLY A N 1
ATOM 2274 C CA . GLY A 1 296 ? 75.173 57.194 4.457 1.00 16.84 296 GLY A CA 1
ATOM 2275 C C . GLY A 1 296 ? 75.989 57.351 3.186 1.00 18.01 296 GLY A C 1
ATOM 2276 O O . GLY A 1 296 ? 76.392 58.462 2.834 1.00 18.37 296 GLY A O 1
ATOM 2277 N N . SER A 1 297 ? 76.233 56.236 2.499 1.00 17.33 297 SER A N 1
ATOM 2278 C CA . SER A 1 297 ? 77.005 56.231 1.258 1.00 17.27 297 SER A CA 1
ATOM 2279 C C . SER A 1 297 ? 76.126 56.226 0.006 1.00 17.42 297 SER A C 1
ATOM 2280 O O . SER A 1 297 ? 76.612 55.988 -1.100 1.00 19.62 297 SER A O 1
ATOM 2283 N N . MET A 1 298 ? 74.832 56.478 0.178 1.00 16.77 298 MET A N 1
ATOM 2284 C CA . MET A 1 298 ? 73.925 56.534 -0.961 1.00 17.29 298 MET A CA 1
ATOM 2285 C C . MET A 1 298 ? 74.399 57.599 -1.941 1.00 18.67 298 MET A C 1
ATOM 2286 O O . MET A 1 298 ? 75.023 58.582 -1.544 1.00 20.02 298 MET A O 1
ATOM 2291 N N . SER A 1 299 ? 74.112 57.386 -3.219 1.00 19.67 299 SER A N 1
ATOM 2292 C CA . SER A 1 299 ? 74.457 58.351 -4.257 1.00 21.92 299 SER A CA 1
ATOM 2293 C C . SER A 1 299 ? 73.098 58.875 -4.701 1.00 20.96 299 SER A C 1
ATOM 2294 O O . SER A 1 299 ? 72.415 58.246 -5.509 1.00 21.44 299 SER A O 1
ATOM 2297 N N . GLY A 1 300 ? 72.697 60.021 -4.161 1.00 20.31 300 GLY A N 1
ATOM 2298 C CA . GLY A 1 300 ? 71.387 60.542 -4.501 1.00 19.59 300 GLY A CA 1
ATOM 2299 C C . GLY A 1 300 ? 70.377 59.571 -3.912 1.00 19.05 300 GLY A C 1
ATOM 2300 O O . GLY A 1 300 ? 70.453 59.243 -2.726 1.00 18.45 300 GLY A O 1
ATOM 2301 N N . ASP A 1 301 ? 69.443 59.090 -4.724 1.00 18.94 301 ASP A N 1
ATOM 2302 C CA . ASP A 1 301 ? 68.453 58.140 -4.225 1.00 17.91 301 ASP A CA 1
ATOM 2303 C C . ASP A 1 301 ? 68.905 56.693 -4.425 1.00 18.35 301 ASP A C 1
ATOM 2304 O O . ASP A 1 301 ? 68.151 55.761 -4.158 1.00 18.48 301 ASP A O 1
ATOM 2309 N N . GLU A 1 302 ? 70.144 56.508 -4.865 1.00 17.75 302 GLU A N 1
ATOM 2310 C CA . GLU A 1 302 ? 70.663 55.172 -5.119 1.00 19.69 302 GLU A CA 1
ATOM 2311 C C . GLU A 1 302 ? 71.335 54.522 -3.915 1.00 17.92 302 GLU A C 1
ATOM 2312 O O . GLU A 1 302 ? 72.292 55.061 -3.357 1.00 18.37 302 GLU A O 1
ATOM 2318 N N . ILE A 1 303 ? 70.822 53.358 -3.528 1.00 17.86 303 ILE A N 1
ATOM 2319 C CA . ILE A 1 303 ? 71.373 52.595 -2.417 1.00 16.58 303 ILE A CA 1
ATOM 2320 C C . ILE A 1 303 ? 72.544 51.772 -2.940 1.00 17.13 303 ILE A C 1
ATOM 2321 O O . ILE A 1 303 ? 72.439 51.126 -3.986 1.00 18.53 303 ILE A O 1
ATOM 2326 N N . VAL A 1 304 ? 73.667 51.816 -2.233 1.00 16.39 304 VAL A N 1
ATOM 2327 C CA . VAL A 1 304 ? 74.823 51.021 -2.621 1.00 17.93 304 VAL A CA 1
ATOM 2328 C C . VAL A 1 304 ? 74.972 49.901 -1.597 1.00 17.03 304 VAL A C 1
ATOM 2329 O O . VAL A 1 304 ? 74.462 49.991 -0.473 1.00 16.86 304 VAL A O 1
ATOM 2333 N N . GLY A 1 305 ? 75.660 48.842 -2.003 1.00 15.68 305 GLY A N 1
ATOM 2334 C CA . GLY A 1 305 ? 75.853 47.674 -1.163 1.00 15.89 305 GLY A CA 1
ATOM 2335 C C . GLY A 1 305 ? 75.909 46.506 -2.127 1.00 15.17 305 GLY A C 1
ATOM 2336 O O . GLY A 1 305 ? 76.387 46.665 -3.253 1.00 16.91 305 GLY A O 1
ATOM 2337 N N . THR A 1 306 ? 75.454 45.333 -1.711 1.00 15.62 306 THR A N 1
ATOM 2338 C CA . THR A 1 306 ? 75.451 44.200 -2.625 1.00 15.24 306 THR A CA 1
ATOM 2339 C C . THR A 1 306 ? 74.109 44.263 -3.343 1.00 14.92 306 THR A C 1
ATOM 2340 O O . THR A 1 306 ? 73.061 43.970 -2.765 1.00 15.83 306 THR A O 1
ATOM 2344 N N . VAL A 1 307 ? 74.159 44.682 -4.603 1.00 15.49 307 VAL A N 1
ATOM 2345 C CA . VAL A 1 307 ? 72.972 44.863 -5.425 1.00 15.42 307 VAL A CA 1
ATOM 2346 C C . VAL A 1 307 ? 72.815 43.706 -6.398 1.00 14.98 307 VAL A C 1
ATOM 2347 O O . VAL A 1 307 ? 73.639 43.509 -7.293 1.00 15.81 307 VAL A O 1
ATOM 2351 N N . VAL A 1 308 ? 71.731 42.961 -6.212 1.00 15.81 308 VAL A N 1
ATOM 2352 C CA . VAL A 1 308 ? 71.437 41.778 -7.008 1.00 15.65 308 VAL A CA 1
ATOM 2353 C C . VAL A 1 308 ? 70.429 42.014 -8.123 1.00 15.84 308 VAL A C 1
ATOM 2354 O O . VAL A 1 308 ? 69.361 42.580 -7.894 1.00 16.47 308 VAL A O 1
ATOM 2358 N N . THR A 1 309 ? 70.783 41.576 -9.329 1.00 16.96 309 THR A N 1
ATOM 2359 C CA . THR A 1 309 ? 69.888 41.649 -10.479 1.00 18.19 309 THR A CA 1
ATOM 2360 C C . THR A 1 309 ? 69.918 40.270 -11.144 1.00 18.83 309 THR A C 1
ATOM 2361 O O . THR A 1 309 ? 70.732 39.415 -10.777 1.00 18.65 309 THR A O 1
ATOM 2365 N N . LYS A 1 310 ? 69.022 40.052 -12.102 1.00 20.39 310 LYS A N 1
ATOM 2366 C CA . LYS A 1 310 ? 68.929 38.769 -12.799 1.00 21.72 310 LYS A CA 1
ATOM 2367 C C . LYS A 1 310 ? 70.262 38.189 -13.258 1.00 20.74 310 LYS A C 1
ATOM 2368 O O . LYS A 1 310 ? 70.514 37.003 -12.952 1.00 21.78 310 LYS A O 1
ATOM 2375 N N . GLY B 1 2 ? 23.784 49.695 6.481 1.00 39.29 2 GLY B N 1
ATOM 2376 C CA . GLY B 1 2 ? 24.399 49.465 7.817 1.00 38.07 2 GLY B CA 1
ATOM 2377 C C . GLY B 1 2 ? 24.912 50.746 8.442 1.00 37.61 2 GLY B C 1
ATOM 2378 O O . GLY B 1 2 ? 24.753 51.831 7.882 1.00 38.67 2 GLY B O 1
ATOM 2379 N N . LYS B 1 3 ? 25.532 50.622 9.610 1.00 36.24 3 LYS B N 1
ATOM 2380 C CA . LYS B 1 3 ? 26.070 51.779 10.312 1.00 34.33 3 LYS B CA 1
ATOM 2381 C C . LYS B 1 3 ? 27.510 51.525 10.735 1.00 32.21 3 LYS B C 1
ATOM 2382 O O . LYS B 1 3 ? 27.867 50.404 11.094 1.00 32.32 3 LYS B O 1
ATOM 2388 N N . LYS B 1 4 ? 28.336 52.564 10.675 1.00 29.79 4 LYS B N 1
ATOM 2389 C CA . LYS B 1 4 ? 29.723 52.441 11.105 1.00 28.11 4 LYS B CA 1
ATOM 2390 C C . LYS B 1 4 ? 29.643 52.476 12.621 1.00 26.03 4 LYS B C 1
ATOM 2391 O O . LYS B 1 4 ? 29.177 53.458 13.198 1.00 24.59 4 LYS B O 1
ATOM 2397 N N . MET B 1 5 ? 30.079 51.408 13.274 1.00 24.83 5 MET B N 1
ATOM 2398 C CA . MET B 1 5 ? 30.009 51.382 14.723 1.00 24.70 5 MET B CA 1
ATOM 2399 C C . MET B 1 5 ? 31.264 50.884 15.407 1.00 22.86 5 MET B C 1
ATOM 2400 O O . MET B 1 5 ? 31.886 49.912 14.976 1.00 22.68 5 MET B O 1
ATOM 2405 N N . VAL B 1 6 ? 31.629 51.578 16.477 1.00 21.25 6 VAL B N 1
ATOM 2406 C CA . VAL B 1 6 ? 32.779 51.200 17.275 1.00 20.59 6 VAL B CA 1
ATOM 2407 C C . VAL B 1 6 ? 32.230 50.275 18.347 1.00 20.41 6 VAL B C 1
ATOM 2408 O O . VAL B 1 6 ? 31.355 50.665 19.130 1.00 21.91 6 VAL B O 1
ATOM 2412 N N . VAL B 1 7 ? 32.720 49.041 18.354 1.00 19.29 7 VAL B N 1
ATOM 2413 C CA . VAL B 1 7 ? 32.286 48.046 19.325 1.00 19.13 7 VAL B CA 1
ATOM 2414 C C . VAL B 1 7 ? 33.393 47.874 20.353 1.00 19.12 7 VAL B C 1
ATOM 2415 O O . VAL B 1 7 ? 34.476 47.370 20.042 1.00 19.59 7 VAL B O 1
ATOM 2419 N N . ALA B 1 8 ? 33.112 48.298 21.579 1.00 18.96 8 ALA B N 1
ATOM 2420 C CA . ALA B 1 8 ? 34.082 48.216 22.662 1.00 17.78 8 ALA B CA 1
ATOM 2421 C C . ALA B 1 8 ? 33.847 46.983 23.521 1.00 17.37 8 ALA B C 1
ATOM 2422 O O . ALA B 1 8 ? 32.927 46.950 24.341 1.00 18.76 8 ALA B O 1
ATOM 2424 N N . LEU B 1 9 ? 34.685 45.969 23.327 1.00 16.83 9 LEU B N 1
ATOM 2425 C CA . LEU B 1 9 ? 34.592 44.729 24.085 1.00 17.71 9 LEU B CA 1
ATOM 2426 C C . LEU B 1 9 ? 35.201 44.890 25.470 1.00 18.07 9 LEU B C 1
ATOM 2427 O O . LEU B 1 9 ? 36.104 45.707 25.681 1.00 18.80 9 LEU B O 1
ATOM 2432 N N . GLY B 1 10 ? 34.710 44.090 26.406 1.00 18.49 10 GLY B N 1
ATOM 2433 C CA . GLY B 1 10 ? 35.208 44.141 27.764 1.00 17.89 10 GLY B CA 1
ATOM 2434 C C . GLY B 1 10 ? 35.643 42.779 28.263 1.00 19.03 10 GLY B C 1
ATOM 2435 O O . GLY B 1 10 ? 35.928 41.872 27.477 1.00 18.90 10 GLY B O 1
ATOM 2436 N N . GLY B 1 11 ? 35.671 42.635 29.582 1.00 19.48 11 GLY B N 1
ATOM 2437 C CA . GLY B 1 11 ? 36.100 41.394 30.195 1.00 20.56 11 GLY B CA 1
ATOM 2438 C C . GLY B 1 11 ? 35.376 40.131 29.778 1.00 22.75 11 GLY B C 1
ATOM 2439 O O . GLY B 1 11 ? 36.013 39.101 29.552 1.00 24.62 11 GLY B O 1
ATOM 2440 N N . ASN B 1 12 ? 34.054 40.191 29.661 1.00 23.70 12 ASN B N 1
ATOM 2441 C CA . ASN B 1 12 ? 33.304 38.994 29.299 1.00 26.00 12 ASN B CA 1
ATOM 2442 C C . ASN B 1 12 ? 33.500 38.561 27.847 1.00 25.42 12 ASN B C 1
ATOM 2443 O O . ASN B 1 12 ? 32.969 37.531 27.430 1.00 26.04 12 ASN B O 1
ATOM 2448 N N . ALA B 1 13 ? 34.258 39.340 27.079 1.00 24.48 13 ALA B N 1
ATOM 2449 C CA . ALA B 1 13 ? 34.533 38.986 25.689 1.00 24.36 13 ALA B CA 1
ATOM 2450 C C . ALA B 1 13 ? 35.594 37.889 25.698 1.00 25.39 13 ALA B C 1
ATOM 2451 O O . ALA B 1 13 ? 35.759 37.149 24.729 1.00 24.52 13 ALA B O 1
ATOM 2453 N N . ILE B 1 14 ? 36.317 37.798 26.807 1.00 26.42 14 ILE B N 1
ATOM 2454 C CA . ILE B 1 14 ? 37.356 36.792 26.971 1.00 29.57 14 ILE B CA 1
ATOM 2455 C C . ILE B 1 14 ? 36.990 35.992 28.219 1.00 31.30 14 ILE B C 1
ATOM 2456 O O . ILE B 1 14 ? 37.674 36.041 29.241 1.00 32.28 14 ILE B O 1
ATOM 2461 N N . LEU B 1 15 ? 35.881 35.266 28.109 1.00 34.51 15 LEU B N 1
ATOM 2462 C CA . LEU B 1 15 ? 35.344 34.438 29.183 1.00 36.71 15 LEU B CA 1
ATOM 2463 C C . LEU B 1 15 ? 35.964 33.042 29.157 1.00 36.69 15 LEU B C 1
ATOM 2464 O O . LEU B 1 15 ? 35.415 32.124 28.548 1.00 37.92 15 LEU B O 1
ATOM 2469 N N . SER B 1 16 ? 37.102 32.880 29.824 1.00 36.28 16 SER B N 1
ATOM 2470 C CA . SER B 1 16 ? 37.783 31.588 29.850 1.00 35.55 16 SER B CA 1
ATOM 2471 C C . SER B 1 16 ? 37.814 30.961 31.242 1.00 34.72 16 SER B C 1
ATOM 2472 O O . SER B 1 16 ? 37.791 31.663 32.252 1.00 34.63 16 SER B O 1
ATOM 2475 N N . ASN B 1 17 ? 37.872 29.632 31.285 1.00 35.23 17 ASN B N 1
ATOM 2476 C CA . ASN B 1 17 ? 37.907 28.906 32.551 1.00 35.62 17 ASN B CA 1
ATOM 2477 C C . ASN B 1 17 ? 39.317 28.948 33.138 1.00 34.17 17 ASN B C 1
ATOM 2478 O O . ASN B 1 17 ? 39.512 28.720 34.333 1.00 35.18 17 ASN B O 1
ATOM 2483 N N . ASP B 1 18 ? 40.298 29.233 32.286 1.00 31.60 18 ASP B N 1
ATOM 2484 C CA . ASP B 1 18 ? 41.684 29.339 32.725 1.00 29.45 18 ASP B CA 1
ATOM 2485 C C . ASP B 1 18 ? 42.385 30.422 31.913 1.00 28.56 18 ASP B C 1
ATOM 2486 O O . ASP B 1 18 ? 41.842 30.916 30.923 1.00 27.92 18 ASP B O 1
ATOM 2491 N N . ALA B 1 19 ? 43.592 30.786 32.330 1.00 26.26 19 ALA B N 1
ATOM 2492 C CA . ALA B 1 19 ? 44.340 31.846 31.664 1.00 25.44 19 ALA B CA 1
ATOM 2493 C C . ALA B 1 19 ? 45.226 31.422 30.496 1.00 24.13 19 ALA B C 1
ATOM 2494 O O . ALA B 1 19 ? 46.050 32.209 30.030 1.00 23.67 19 ALA B O 1
ATOM 2496 N N . SER B 1 20 ? 45.068 30.196 30.014 1.00 23.57 20 SER B N 1
ATOM 2497 C CA . SER B 1 20 ? 45.878 29.741 28.890 1.00 23.69 20 SER B CA 1
ATOM 2498 C C . SER B 1 20 ? 45.489 30.517 27.639 1.00 23.26 20 SER B C 1
ATOM 2499 O O . SER B 1 20 ? 44.371 31.025 27.532 1.00 23.25 20 SER B O 1
ATOM 2502 N N . ALA B 1 21 ? 46.419 30.615 26.696 1.00 23.34 21 ALA B N 1
ATOM 2503 C CA . ALA B 1 21 ? 46.153 31.314 25.448 1.00 23.09 21 ALA B CA 1
ATOM 2504 C C . ALA B 1 21 ? 45.008 30.601 24.731 1.00 23.70 21 ALA B C 1
ATOM 2505 O O . ALA B 1 21 ? 44.077 31.236 24.238 1.00 22.78 21 ALA B O 1
ATOM 2507 N N . HIS B 1 22 ? 45.081 29.275 24.695 1.00 24.76 22 HIS B N 1
ATOM 2508 C CA . HIS B 1 22 ? 44.064 28.458 24.042 1.00 25.97 22 HIS B CA 1
ATOM 2509 C C . HIS B 1 22 ? 42.660 28.729 24.575 1.00 23.65 22 HIS B C 1
ATOM 2510 O O . HIS B 1 22 ? 41.718 28.908 23.801 1.00 24.03 22 HIS B O 1
ATOM 2517 N N . ALA B 1 23 ? 42.520 28.758 25.896 1.00 22.90 23 ALA B N 1
ATOM 2518 C CA . ALA B 1 23 ? 41.220 29.000 26.511 1.00 22.81 23 ALA B CA 1
ATOM 2519 C C . ALA B 1 23 ? 40.697 30.387 26.170 1.00 22.79 23 ALA B C 1
ATOM 2520 O O . ALA B 1 23 ? 39.516 30.562 25.874 1.00 22.95 23 ALA B O 1
ATOM 2522 N N . GLN B 1 24 ? 41.578 31.380 26.209 1.00 21.32 24 GLN B N 1
ATOM 2523 C CA . GLN B 1 24 ? 41.168 32.739 25.895 1.00 20.93 24 GLN B CA 1
ATOM 2524 C C . GLN B 1 24 ? 40.816 32.875 24.419 1.00 20.23 24 GLN B C 1
ATOM 2525 O O . GLN B 1 24 ? 39.900 33.609 24.059 1.00 20.12 24 GLN B O 1
ATOM 2531 N N . GLN B 1 25 ? 41.542 32.161 23.566 1.00 19.97 25 GLN B N 1
ATOM 2532 C CA . GLN B 1 25 ? 41.266 32.201 22.137 1.00 20.49 25 GLN B CA 1
ATOM 2533 C C . GLN B 1 25 ? 39.897 31.595 21.856 1.00 21.51 25 GLN B C 1
ATOM 2534 O O . GLN B 1 25 ? 39.139 32.110 21.034 1.00 22.33 25 GLN B O 1
ATOM 2540 N N . GLN B 1 26 ? 39.578 30.505 22.547 1.00 22.95 26 GLN B N 1
ATOM 2541 C CA . GLN B 1 26 ? 38.281 29.865 22.362 1.00 24.23 26 GLN B CA 1
ATOM 2542 C C . GLN B 1 26 ? 37.166 30.794 22.824 1.00 23.43 26 GLN B C 1
ATOM 2543 O O . GLN B 1 26 ? 36.086 30.824 22.236 1.00 23.18 26 GLN B O 1
ATOM 2549 N N . ALA B 1 27 ? 37.432 31.561 23.875 1.00 23.09 27 ALA B N 1
ATOM 2550 C CA . ALA B 1 27 ? 36.445 32.501 24.388 1.00 22.69 27 ALA B CA 1
ATOM 2551 C C . ALA B 1 27 ? 36.189 33.586 23.343 1.00 23.26 27 ALA B C 1
ATOM 2552 O O . ALA B 1 27 ? 35.054 34.024 23.152 1.00 24.13 27 ALA B O 1
ATOM 2554 N N . LEU B 1 28 ? 37.247 34.013 22.660 1.00 22.53 28 LEU B N 1
ATOM 2555 C CA . LEU B 1 28 ? 37.122 35.043 21.637 1.00 22.17 28 LEU B CA 1
ATOM 2556 C C . LEU B 1 28 ? 36.426 34.519 20.388 1.00 21.91 28 LEU B C 1
ATOM 2557 O O . LEU B 1 28 ? 35.881 35.292 19.601 1.00 21.86 28 LEU B O 1
ATOM 2562 N N . VAL B 1 29 ? 36.446 33.204 20.207 1.00 23.82 29 VAL B N 1
ATOM 2563 C CA . VAL B 1 29 ? 35.771 32.604 19.066 1.00 24.47 29 VAL B CA 1
ATOM 2564 C C . VAL B 1 29 ? 34.272 32.763 19.306 1.00 24.14 29 VAL B C 1
ATOM 2565 O O . VAL B 1 29 ? 33.519 33.125 18.401 1.00 24.54 29 VAL B O 1
ATOM 2569 N N . GLN B 1 30 ? 33.842 32.509 20.538 1.00 25.10 30 GLN B N 1
ATOM 2570 C CA . GLN B 1 30 ? 32.430 32.648 20.871 1.00 25.47 30 GLN B CA 1
ATOM 2571 C C . GLN B 1 30 ? 32.023 34.109 20.716 1.00 25.48 30 GLN B C 1
ATOM 2572 O O . GLN B 1 30 ? 30.960 34.423 20.186 1.00 25.55 30 GLN B O 1
ATOM 2578 N N . THR B 1 31 ? 32.883 35.002 21.186 1.00 24.51 31 THR B N 1
ATOM 2579 C CA . THR B 1 31 ? 32.626 36.429 21.089 1.00 22.84 31 THR B CA 1
ATOM 2580 C C . THR B 1 31 ? 32.491 36.831 19.624 1.00 22.52 31 THR B C 1
ATOM 2581 O O . THR B 1 31 ? 31.609 37.611 19.258 1.00 23.06 31 THR B O 1
ATOM 2585 N N . SER B 1 32 ? 33.369 36.282 18.791 1.00 23.09 32 SER B N 1
ATOM 2586 C CA . SER B 1 32 ? 33.362 36.576 17.367 1.00 22.63 32 SER B CA 1
ATOM 2587 C C . SER B 1 32 ? 32.075 36.112 16.695 1.00 23.85 32 SER B C 1
ATOM 2588 O O . SER B 1 32 ? 31.628 36.720 15.723 1.00 23.20 32 SER B O 1
ATOM 2591 N N . ALA B 1 33 ? 31.485 35.041 17.217 1.00 24.41 33 ALA B N 1
ATOM 2592 C CA . ALA B 1 33 ? 30.239 34.523 16.667 1.00 25.98 33 ALA B CA 1
ATOM 2593 C C . ALA B 1 33 ? 29.179 35.617 16.753 1.00 26.94 33 ALA B C 1
ATOM 2594 O O . ALA B 1 33 ? 28.414 35.829 15.813 1.00 28.87 33 ALA B O 1
ATOM 2596 N N . TYR B 1 34 ? 29.138 36.313 17.886 1.00 27.34 34 TYR B N 1
ATOM 2597 C CA . TYR B 1 34 ? 28.174 37.390 18.076 1.00 27.98 34 TYR B CA 1
ATOM 2598 C C . TYR B 1 34 ? 28.506 38.581 17.184 1.00 28.40 34 TYR B C 1
ATOM 2599 O O . TYR B 1 34 ? 27.612 39.220 16.636 1.00 28.52 34 TYR B O 1
ATOM 2608 N N . LEU B 1 35 ? 29.794 38.885 17.047 1.00 27.27 35 LEU B N 1
ATOM 2609 C CA . LEU B 1 35 ? 30.217 40.006 16.215 1.00 27.63 35 LEU B CA 1
ATOM 2610 C C . LEU B 1 35 ? 29.819 39.790 14.760 1.00 27.77 35 LEU B C 1
ATOM 2611 O O . LEU B 1 35 ? 29.451 40.736 14.063 1.00 28.25 35 LEU B O 1
ATOM 2616 N N . VAL B 1 36 ? 29.893 38.544 14.305 1.00 28.35 36 VAL B N 1
ATOM 2617 C CA . VAL B 1 36 ? 29.529 38.218 12.931 1.00 29.64 36 VAL B CA 1
ATOM 2618 C C . VAL B 1 36 ? 28.054 38.532 12.706 1.00 29.48 36 VAL B C 1
ATOM 2619 O O . VAL B 1 36 ? 27.650 38.875 11.598 1.00 29.37 36 VAL B O 1
ATOM 2623 N N . HIS B 1 37 ? 27.257 38.421 13.764 1.00 29.25 37 HIS B N 1
ATOM 2624 C CA . HIS B 1 37 ? 25.830 38.710 13.672 1.00 29.39 37 HIS B CA 1
ATOM 2625 C C . HIS B 1 37 ? 25.659 40.152 13.199 1.00 29.11 37 HIS B C 1
ATOM 2626 O O . HIS B 1 37 ? 24.885 40.430 12.284 1.00 29.15 37 HIS B O 1
ATOM 2633 N N . LEU B 1 38 ? 26.399 41.064 13.827 1.00 27.63 38 LEU B N 1
ATOM 2634 C CA . LEU B 1 38 ? 26.349 42.481 13.476 1.00 26.59 38 LEU B CA 1
ATOM 2635 C C . LEU B 1 38 ? 26.792 42.697 12.033 1.00 27.33 38 LEU B C 1
ATOM 2636 O O . LEU B 1 38 ? 26.221 43.515 11.311 1.00 27.69 38 LEU B O 1
ATOM 2641 N N . ILE B 1 39 ? 27.821 41.963 11.624 1.00 27.51 39 ILE B N 1
ATOM 2642 C CA . ILE B 1 39 ? 28.355 42.070 10.274 1.00 28.58 39 ILE B CA 1
ATOM 2643 C C . ILE B 1 39 ? 27.341 41.573 9.245 1.00 29.72 39 ILE B C 1
ATOM 2644 O O . ILE B 1 39 ? 27.209 42.151 8.166 1.00 29.85 39 ILE B O 1
ATOM 2649 N N . LYS B 1 40 ? 26.625 40.506 9.583 1.00 29.99 40 LYS B N 1
ATOM 2650 C CA . LYS B 1 40 ? 25.617 39.962 8.681 1.00 32.20 40 LYS B CA 1
ATOM 2651 C C . LYS B 1 40 ? 24.484 40.963 8.495 1.00 31.99 40 LYS B C 1
ATOM 2652 O O . LYS B 1 40 ? 23.791 40.947 7.476 1.00 32.68 40 LYS B O 1
ATOM 2658 N N . GLN B 1 41 ? 24.297 41.833 9.483 1.00 32.59 41 GLN B N 1
ATOM 2659 C CA . GLN B 1 41 ? 23.245 42.839 9.417 1.00 32.93 41 GLN B CA 1
ATOM 2660 C C . GLN B 1 41 ? 23.683 44.102 8.683 1.00 33.08 41 GLN B C 1
ATOM 2661 O O . GLN B 1 41 ? 22.961 45.098 8.665 1.00 33.75 41 GLN B O 1
ATOM 2667 N N . GLY B 1 42 ? 24.872 44.059 8.087 1.00 32.49 42 GLY B N 1
ATOM 2668 C CA . GLY B 1 42 ? 25.367 45.198 7.334 1.00 31.92 42 GLY B CA 1
ATOM 2669 C C . GLY B 1 42 ? 26.176 46.239 8.083 1.00 31.08 42 GLY B C 1
ATOM 2670 O O . GLY B 1 42 ? 26.644 47.209 7.484 1.00 31.32 42 GLY B O 1
ATOM 2671 N N . HIS B 1 43 ? 26.355 46.052 9.386 1.00 29.44 43 HIS B N 1
ATOM 2672 C CA . HIS B 1 43 ? 27.114 47.015 10.173 1.00 28.91 43 HIS B CA 1
ATOM 2673 C C . HIS B 1 43 ? 28.609 46.957 9.874 1.00 28.21 43 HIS B C 1
ATOM 2674 O O . HIS B 1 43 ? 29.176 45.881 9.680 1.00 29.67 43 HIS B O 1
ATOM 2681 N N . ARG B 1 44 ? 29.231 48.132 9.827 1.00 28.50 44 ARG B N 1
ATOM 2682 C CA . ARG B 1 44 ? 30.660 48.267 9.555 1.00 28.36 44 ARG B CA 1
ATOM 2683 C C . ARG B 1 44 ? 31.367 48.372 10.902 1.00 28.18 44 ARG B C 1
ATOM 2684 O O . ARG B 1 44 ? 31.323 49.415 11.558 1.00 28.60 44 ARG B O 1
ATOM 2692 N N . LEU B 1 45 ? 32.032 47.295 11.306 1.00 26.29 45 LEU B N 1
ATOM 2693 C CA . LEU B 1 45 ? 32.690 47.263 12.605 1.00 26.36 45 LEU B CA 1
ATOM 2694 C C . LEU B 1 45 ? 34.115 47.774 12.732 1.00 25.11 45 LEU B C 1
ATOM 2695 O O . LEU B 1 45 ? 34.964 47.572 11.867 1.00 25.76 45 LEU B O 1
ATOM 2700 N N . ILE B 1 46 ? 34.346 48.430 13.861 1.00 24.46 46 ILE B N 1
ATOM 2701 C CA . ILE B 1 46 ? 35.638 48.968 14.247 1.00 25.75 46 ILE B CA 1
ATOM 2702 C C . ILE B 1 46 ? 35.660 48.530 15.712 1.00 23.95 46 ILE B C 1
ATOM 2703 O O . ILE B 1 46 ? 34.942 49.075 16.554 1.00 24.08 46 ILE B O 1
ATOM 2708 N N . VAL B 1 47 ? 36.466 47.515 15.998 1.00 22.45 47 VAL B N 1
ATOM 2709 C CA . VAL B 1 47 ? 36.520 46.922 17.329 1.00 19.85 47 VAL B CA 1
ATOM 2710 C C . VAL B 1 47 ? 37.675 47.324 18.234 1.00 21.13 47 VAL B C 1
ATOM 2711 O O . VAL B 1 47 ? 38.780 47.606 17.766 1.00 22.90 47 VAL B O 1
ATOM 2715 N N . SER B 1 48 ? 37.393 47.353 19.534 1.00 18.50 48 SER B N 1
ATOM 2716 C CA . SER B 1 48 ? 38.395 47.653 20.552 1.00 18.71 48 SER B CA 1
ATOM 2717 C C . SER B 1 48 ? 38.188 46.618 21.654 1.00 18.39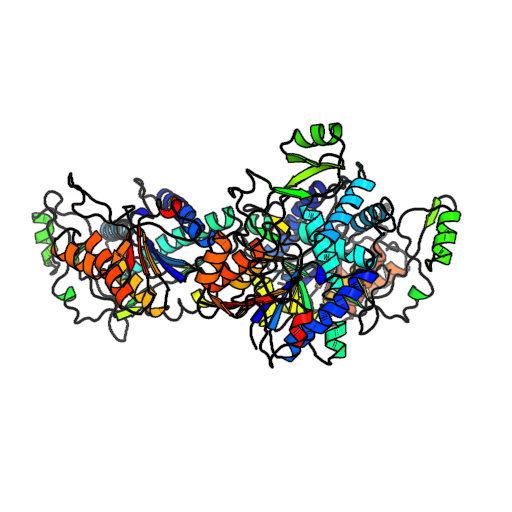 48 SER B C 1
ATOM 2718 O O . SER B 1 48 ? 37.192 45.889 21.654 1.00 19.29 48 SER B O 1
ATOM 2721 N N . HIS B 1 49 ? 39.124 46.542 22.591 1.00 17.60 49 HIS B N 1
ATOM 2722 C CA . HIS B 1 49 ? 39.029 45.566 23.667 1.00 17.70 49 HIS B CA 1
ATOM 2723 C C . HIS B 1 49 ? 39.837 46.004 24.879 1.00 17.90 49 HIS B C 1
ATOM 2724 O O . HIS B 1 49 ? 40.660 46.919 24.790 1.00 19.12 49 HIS B O 1
ATOM 2731 N N . GLY B 1 50 ? 39.588 45.351 26.009 1.00 17.66 50 GLY B N 1
ATOM 2732 C CA . GLY B 1 50 ? 40.312 45.651 27.230 1.00 17.18 50 GLY B CA 1
ATOM 2733 C C . GLY B 1 50 ? 41.502 44.714 27.335 1.00 16.82 50 GLY B C 1
ATOM 2734 O O . GLY B 1 50 ? 41.749 43.916 26.424 1.00 17.83 50 GLY B O 1
ATOM 2735 N N . ASN B 1 51 ? 42.231 44.785 28.444 1.00 17.17 51 ASN B N 1
ATOM 2736 C CA . ASN B 1 51 ? 43.406 43.936 28.615 1.00 16.75 51 ASN B CA 1
ATOM 2737 C C . ASN B 1 51 ? 43.788 43.724 30.080 1.00 17.22 51 ASN B C 1
ATOM 2738 O O . ASN B 1 51 ? 44.909 43.327 30.371 1.00 17.47 51 ASN B O 1
ATOM 2743 N N . GLY B 1 52 ? 42.860 43.979 30.996 1.00 17.81 52 GLY B N 1
ATOM 2744 C CA . GLY B 1 52 ? 43.155 43.838 32.412 1.00 18.09 52 GLY B CA 1
ATOM 2745 C C . GLY B 1 52 ? 43.859 42.568 32.858 1.00 17.18 52 GLY B C 1
ATOM 2746 O O . GLY B 1 52 ? 44.986 42.620 33.357 1.00 18.00 52 GLY B O 1
ATOM 2747 N N . PRO B 1 53 ? 43.219 41.406 32.700 1.00 17.39 53 PRO B N 1
ATOM 2748 C CA . PRO B 1 53 ? 43.825 40.137 33.109 1.00 17.90 53 PRO B CA 1
ATOM 2749 C C . PRO B 1 53 ? 45.092 39.806 32.331 1.00 17.45 53 PRO B C 1
ATOM 2750 O O . PRO B 1 53 ? 46.058 39.271 32.884 1.00 17.84 53 PRO B O 1
ATOM 2754 N N . GLN B 1 54 ? 45.078 40.122 31.041 1.00 16.73 54 GLN B N 1
ATOM 2755 C CA . GLN B 1 54 ? 46.213 39.826 30.181 1.00 16.25 54 GLN B CA 1
ATOM 2756 C C . GLN B 1 54 ? 47.457 40.628 30.542 1.00 16.08 54 GLN B C 1
ATOM 2757 O O . GLN B 1 54 ? 48.553 40.070 30.636 1.00 16.95 54 GLN B O 1
ATOM 2763 N N . VAL B 1 55 ? 47.307 41.932 30.747 1.00 16.45 55 VAL B N 1
ATOM 2764 C CA . VAL B 1 55 ? 48.471 42.731 31.095 1.00 16.79 55 VAL B CA 1
ATOM 2765 C C . VAL B 1 55 ? 48.885 42.392 32.522 1.00 17.23 55 VAL B C 1
ATOM 2766 O O . VAL B 1 55 ? 50.066 42.438 32.867 1.00 17.42 55 VAL B O 1
ATOM 2770 N N . GLY B 1 56 ? 47.908 42.019 33.346 1.00 16.17 56 GLY B N 1
ATOM 2771 C CA . GLY B 1 56 ? 48.218 41.659 34.717 1.00 15.89 56 GLY B CA 1
ATOM 2772 C C . GLY B 1 56 ? 49.169 40.478 34.767 1.00 16.56 56 GLY B C 1
ATOM 2773 O O . GLY B 1 56 ? 50.177 40.510 35.475 1.00 18.68 56 GLY B O 1
ATOM 2774 N N . ASN B 1 57 ? 48.856 39.419 34.027 1.00 16.41 57 ASN B N 1
ATOM 2775 C CA . ASN B 1 57 ? 49.737 38.260 34.017 1.00 16.49 57 ASN B CA 1
ATOM 2776 C C . ASN B 1 57 ? 51.077 38.578 33.361 1.00 16.79 57 ASN B C 1
ATOM 2777 O O . ASN B 1 57 ? 52.114 38.073 33.788 1.00 17.05 57 ASN B O 1
ATOM 2782 N N . LEU B 1 58 ? 51.064 39.415 32.327 1.00 16.09 58 LEU B N 1
ATOM 2783 C CA . LEU B 1 58 ? 52.310 39.784 31.661 1.00 16.39 58 LEU B CA 1
ATOM 2784 C C . LEU B 1 58 ? 53.216 40.549 32.626 1.00 15.78 58 LEU B C 1
ATOM 2785 O O . LEU B 1 58 ? 54.431 40.336 32.646 1.00 16.02 58 LEU B O 1
ATOM 2790 N N . LEU B 1 59 ? 52.627 41.437 33.425 1.00 15.36 59 LEU B N 1
ATOM 2791 C CA . LEU B 1 59 ? 53.403 42.201 34.398 1.00 16.65 59 LEU B CA 1
ATOM 2792 C C . LEU B 1 59 ? 54.032 41.271 35.433 1.00 16.49 59 LEU B C 1
ATOM 2793 O O . LEU B 1 59 ? 55.146 41.516 35.900 1.00 17.95 59 LEU B O 1
ATOM 2798 N N . LEU B 1 60 ? 53.325 40.204 35.795 1.00 17.01 60 LEU B N 1
ATOM 2799 C CA . LEU B 1 60 ? 53.862 39.247 36.755 1.00 17.95 60 LEU B CA 1
ATOM 2800 C C . LEU B 1 60 ? 55.037 38.501 36.125 1.00 18.48 60 LEU B C 1
ATOM 2801 O O . LEU B 1 60 ? 55.996 38.144 36.811 1.00 18.66 60 LEU B O 1
ATOM 2806 N N . GLN B 1 61 ? 54.965 38.266 34.818 1.00 17.87 61 GLN B N 1
ATOM 2807 C CA . GLN B 1 61 ? 56.052 37.590 34.120 1.00 16.73 61 GLN B CA 1
ATOM 2808 C C . GLN B 1 61 ? 57.268 38.515 34.065 1.00 17.64 61 GLN B C 1
ATOM 2809 O O . GLN B 1 61 ? 58.406 38.055 34.162 1.00 18.97 61 GLN B O 1
ATOM 2815 N N . GLN B 1 62 ? 57.028 39.818 33.922 1.00 16.68 62 GLN B N 1
ATOM 2816 C CA . GLN B 1 62 ? 58.123 40.785 33.876 1.00 17.64 62 GLN B CA 1
ATOM 2817 C C . GLN B 1 62 ? 58.870 40.757 35.204 1.00 18.14 62 GLN B C 1
ATOM 2818 O O . GLN B 1 62 ? 60.098 40.823 35.241 1.00 18.57 62 GLN B O 1
ATOM 2824 N N . GLN B 1 63 ? 58.118 40.655 36.296 1.00 18.11 63 GLN B N 1
ATOM 2825 C CA . GLN B 1 63 ? 58.709 40.622 37.628 1.00 18.46 63 GLN B CA 1
ATOM 2826 C C . GLN B 1 63 ? 59.462 39.324 37.904 1.00 19.47 63 GLN B C 1
ATOM 2827 O O . GLN B 1 63 ? 60.571 39.340 38.441 1.00 20.36 63 GLN B O 1
ATOM 2833 N N . ALA B 1 64 ? 58.851 38.206 37.528 1.00 19.99 64 ALA B N 1
ATOM 2834 C CA . ALA B 1 64 ? 59.424 36.883 37.769 1.00 19.62 64 ALA B CA 1
ATOM 2835 C C . ALA B 1 64 ? 60.843 36.669 37.263 1.00 20.99 64 ALA B C 1
ATOM 2836 O O . ALA B 1 64 ? 61.638 35.992 37.913 1.00 23.35 64 ALA B O 1
ATOM 2838 N N . ALA B 1 65 ? 61.166 37.233 36.106 1.00 21.35 65 ALA B N 1
ATOM 2839 C CA . ALA B 1 65 ? 62.498 37.059 35.540 1.00 21.09 65 ALA B CA 1
ATOM 2840 C C . ALA B 1 65 ? 63.341 38.327 35.572 1.00 20.23 65 ALA B C 1
ATOM 2841 O O . ALA B 1 65 ? 64.443 38.352 35.024 1.00 20.67 65 ALA B O 1
ATOM 2843 N N . ASP B 1 66 ? 62.835 39.366 36.231 1.00 19.55 66 ASP B N 1
ATOM 2844 C CA . ASP B 1 66 ? 63.525 40.654 36.295 1.00 20.56 66 ASP B CA 1
ATOM 2845 C C . ASP B 1 66 ? 64.990 40.549 36.708 1.00 21.25 66 ASP B C 1
ATOM 2846 O O . ASP B 1 66 ? 65.318 40.040 37.781 1.00 23.11 66 ASP B O 1
ATOM 2851 N N . SER B 1 67 ? 65.866 41.034 35.833 1.00 20.20 67 SER B N 1
ATOM 2852 C CA . SER B 1 67 ? 67.304 41.013 36.071 1.00 21.33 67 SER B CA 1
ATOM 2853 C C . SER B 1 67 ? 67.948 41.950 35.060 1.00 21.66 67 SER B C 1
ATOM 2854 O O . SER B 1 67 ? 67.271 42.481 34.182 1.00 20.48 67 SER B O 1
ATOM 2857 N N . GLU B 1 68 ? 69.255 42.150 35.175 1.00 22.05 68 GLU B N 1
ATOM 2858 C CA . GLU B 1 68 ? 69.953 43.018 34.241 1.00 22.38 68 GLU B CA 1
ATOM 2859 C C . GLU B 1 68 ? 69.854 42.478 32.817 1.00 22.09 68 GLU B C 1
ATOM 2860 O O . GLU B 1 68 ? 69.697 43.244 31.866 1.00 21.22 68 GLU B O 1
ATOM 2866 N N . LYS B 1 69 ? 69.935 41.159 32.672 1.00 21.17 69 LYS B N 1
ATOM 2867 C CA . LYS B 1 69 ? 69.862 40.541 31.351 1.00 21.82 69 LYS B CA 1
ATOM 2868 C C . LYS B 1 69 ? 68.442 40.411 30.807 1.00 20.22 69 LYS B C 1
ATOM 2869 O O . LYS B 1 69 ? 68.245 40.380 29.596 1.00 20.54 69 LYS B O 1
ATOM 2875 N N . ASN B 1 70 ? 67.460 40.327 31.699 1.00 19.40 70 ASN B N 1
ATOM 2876 C CA . ASN B 1 70 ? 66.063 40.203 31.290 1.00 18.35 70 ASN B CA 1
ATOM 2877 C C . ASN B 1 70 ? 65.258 41.198 32.118 1.00 18.18 70 ASN B C 1
ATOM 2878 O O . ASN B 1 70 ? 64.491 40.818 33.002 1.00 19.15 70 ASN B O 1
ATOM 2883 N N . PRO B 1 71 ? 65.418 42.497 31.836 1.00 17.81 71 PRO B N 1
ATOM 2884 C CA . PRO B 1 71 ? 64.705 43.538 32.575 1.00 18.82 71 PRO B CA 1
ATOM 2885 C C . PRO B 1 71 ? 63.208 43.617 32.332 1.00 17.74 71 PRO B C 1
ATOM 2886 O O . PRO B 1 71 ? 62.729 43.387 31.220 1.00 18.28 71 PRO B O 1
ATOM 2890 N N . ALA B 1 72 ? 62.471 43.930 33.390 1.00 17.88 72 ALA B N 1
ATOM 2891 C CA . ALA B 1 72 ? 61.032 44.068 33.277 1.00 17.46 72 ALA B CA 1
ATOM 2892 C C . ALA B 1 72 ? 60.724 45.187 32.287 1.00 18.13 72 ALA B C 1
ATOM 2893 O O . ALA B 1 72 ? 61.344 46.257 32.320 1.00 17.68 72 ALA B O 1
ATOM 2895 N N . MET B 1 73 ? 59.775 44.930 31.396 1.00 16.88 73 MET B N 1
ATOM 2896 C CA . MET B 1 73 ? 59.361 45.927 30.420 1.00 16.18 73 MET B CA 1
ATOM 2897 C C . MET B 1 73 ? 58.409 46.894 31.110 1.00 16.16 73 MET B C 1
ATOM 2898 O O . MET B 1 73 ? 57.583 46.477 31.922 1.00 17.70 73 MET B O 1
ATOM 2903 N N . PRO B 1 74 ? 58.519 48.199 30.809 1.00 15.44 74 PRO B N 1
ATOM 2904 C CA . PRO B 1 74 ? 57.635 49.198 31.420 1.00 16.58 74 PRO B CA 1
ATOM 2905 C C . PRO B 1 74 ? 56.194 48.953 30.987 1.00 15.79 74 PRO B C 1
ATOM 2906 O O . PRO B 1 74 ? 55.935 48.260 29.998 1.00 16.04 74 PRO B O 1
ATOM 2910 N N . LEU B 1 75 ? 55.259 49.541 31.719 1.00 16.59 75 LEU B N 1
ATOM 2911 C CA . LEU B 1 75 ? 53.848 49.351 31.432 1.00 15.13 75 LEU B CA 1
ATOM 2912 C C . LEU B 1 75 ? 53.425 49.662 29.996 1.00 14.65 75 LEU B C 1
ATOM 2913 O O . LEU B 1 75 ? 52.661 48.892 29.409 1.00 15.73 75 LEU B O 1
ATOM 2918 N N . ASP B 1 76 ? 53.909 50.763 29.423 1.00 15.25 76 ASP B N 1
ATOM 2919 C CA . ASP B 1 76 ? 53.509 51.093 28.058 1.00 15.36 76 ASP B CA 1
ATOM 2920 C C . ASP B 1 76 ? 53.927 50.013 27.063 1.00 14.88 76 ASP B C 1
ATOM 2921 O O . ASP B 1 76 ? 53.167 49.685 26.152 1.00 15.10 76 ASP B O 1
ATOM 2926 N N . THR B 1 77 ? 55.121 49.449 27.227 1.00 14.51 77 THR B N 1
ATOM 2927 C CA . THR B 1 77 ? 55.554 48.385 26.330 1.00 15.12 77 THR B CA 1
ATOM 2928 C C . THR B 1 77 ? 54.705 47.134 26.585 1.00 14.60 77 THR B C 1
ATOM 2929 O O . THR B 1 77 ? 54.349 46.419 25.649 1.00 14.96 77 THR B O 1
ATOM 2933 N N . CYS B 1 78 ? 54.369 46.868 27.845 1.00 14.28 78 CYS B N 1
ATOM 2934 C CA . CYS B 1 78 ? 53.529 45.708 28.142 1.00 15.38 78 CYS B CA 1
ATOM 2935 C C . CYS B 1 78 ? 52.153 45.864 27.496 1.00 15.59 78 CYS B C 1
ATOM 2936 O O . CYS B 1 78 ? 51.570 44.888 27.019 1.00 14.77 78 CYS B O 1
ATOM 2939 N N . VAL B 1 79 ? 51.628 47.085 27.480 1.00 14.51 79 VAL B N 1
ATOM 2940 C CA . VAL B 1 79 ? 50.333 47.321 26.854 1.00 14.57 79 VAL B CA 1
ATOM 2941 C C . VAL B 1 79 ? 50.450 47.019 25.363 1.00 14.38 79 VAL B C 1
ATOM 2942 O O . VAL B 1 79 ? 49.572 46.384 24.787 1.00 14.88 79 VAL B O 1
ATOM 2946 N N . ALA B 1 80 ? 51.541 47.459 24.740 1.00 13.78 80 ALA B N 1
ATOM 2947 C CA . ALA B 1 80 ? 51.761 47.187 23.323 1.00 14.18 80 ALA B CA 1
ATOM 2948 C C . ALA B 1 80 ? 51.804 45.677 23.092 1.00 14.32 80 ALA B C 1
ATOM 2949 O O . ALA B 1 80 ? 51.252 45.179 22.109 1.00 14.78 80 ALA B O 1
ATOM 2951 N N . MET B 1 81 ? 52.455 44.946 23.993 1.00 14.08 81 MET B N 1
ATOM 2952 C CA . MET B 1 81 ? 52.520 43.499 23.849 1.00 14.69 81 MET B CA 1
ATOM 2953 C C . MET B 1 81 ? 51.129 42.877 23.902 1.00 14.72 81 MET B C 1
ATOM 2954 O O . MET B 1 81 ? 50.838 41.948 23.138 1.00 15.19 81 MET B O 1
ATOM 2959 N N . THR B 1 82 ? 50.267 43.384 24.784 1.00 15.02 82 THR B N 1
ATOM 2960 C CA . THR B 1 82 ? 48.918 42.830 24.873 1.00 15.18 82 THR B CA 1
ATOM 2961 C C . THR B 1 82 ? 48.076 43.208 23.658 1.00 15.63 82 THR B C 1
ATOM 2962 O O . THR B 1 82 ? 47.132 42.496 23.318 1.00 16.00 82 THR B O 1
ATOM 2966 N N . GLN B 1 83 ? 48.391 44.323 22.999 1.00 15.01 83 GLN B N 1
ATOM 2967 C CA . GLN B 1 83 ? 47.648 44.654 21.788 1.00 14.74 83 GLN B CA 1
ATOM 2968 C C . GLN B 1 83 ? 48.027 43.580 20.772 1.00 14.67 83 GLN B C 1
ATOM 2969 O O . GLN B 1 83 ? 47.214 43.178 19.942 1.00 14.95 83 GLN B O 1
ATOM 2975 N N . GLY B 1 84 ? 49.271 43.110 20.860 1.00 14.85 84 GLY B N 1
ATOM 2976 C CA . GLY B 1 84 ? 49.743 42.072 19.963 1.00 15.86 84 GLY B CA 1
ATOM 2977 C C . GLY B 1 84 ? 49.091 40.725 20.238 1.00 14.81 84 GLY B C 1
ATOM 2978 O O . GLY B 1 84 ? 48.557 40.099 19.324 1.00 16.28 84 GLY B O 1
ATOM 2979 N N . SER B 1 85 ? 49.126 40.265 21.486 1.00 15.62 85 SER B N 1
ATOM 2980 C CA . SER B 1 85 ? 48.528 38.972 21.814 1.00 15.03 85 SER B CA 1
ATOM 2981 C C . SER B 1 85 ? 47.011 38.946 21.637 1.00 15.83 85 SER B C 1
ATOM 2982 O O . SER B 1 85 ? 46.481 38.082 20.937 1.00 16.26 85 SER B O 1
ATOM 2985 N N . ILE B 1 86 ? 46.310 39.890 22.255 1.00 14.81 86 ILE B N 1
ATOM 2986 C CA . ILE B 1 86 ? 44.858 39.913 22.144 1.00 16.33 86 ILE B CA 1
ATOM 2987 C C . ILE B 1 86 ? 44.447 40.235 20.713 1.00 15.68 86 ILE B C 1
ATOM 2988 O O . ILE B 1 86 ? 43.488 39.664 20.196 1.00 15.95 86 ILE B O 1
ATOM 2993 N N . GLY B 1 87 ? 45.186 41.135 20.066 1.00 15.63 87 GLY B N 1
ATOM 2994 C CA . GLY B 1 87 ? 44.874 41.483 18.689 1.00 16.53 87 GLY B CA 1
ATOM 2995 C C . GLY B 1 87 ? 44.968 40.257 17.805 1.00 16.01 87 GLY B C 1
ATOM 2996 O O . GLY B 1 87 ? 44.139 40.046 16.921 1.00 17.54 87 GLY B O 1
ATOM 2997 N N . TYR B 1 88 ? 45.988 39.443 18.041 1.00 15.35 88 TYR B N 1
ATOM 2998 C CA . TYR B 1 88 ? 46.176 38.214 17.284 1.00 15.48 88 TYR B CA 1
ATOM 2999 C C . TYR B 1 88 ? 45.019 37.259 17.568 1.00 16.51 88 TYR B C 1
ATOM 3000 O O . TYR B 1 88 ? 44.376 36.758 16.642 1.00 17.13 88 TYR B O 1
ATOM 3009 N N . TRP B 1 89 ? 44.745 37.018 18.845 1.00 16.07 89 TRP B N 1
ATOM 3010 C CA . TRP B 1 89 ? 43.665 36.105 19.211 1.00 16.22 89 TRP B CA 1
ATOM 3011 C C . TRP B 1 89 ? 42.322 36.502 18.608 1.00 16.73 89 TRP B C 1
ATOM 3012 O O . TRP B 1 89 ? 41.610 35.661 18.044 1.00 18.39 89 TRP B O 1
ATOM 3023 N N . LEU B 1 90 ? 41.972 37.778 18.729 1.00 16.69 90 LEU B N 1
ATOM 3024 C CA . LEU B 1 90 ? 40.699 38.272 18.224 1.00 17.44 90 LEU B CA 1
ATOM 3025 C C . LEU B 1 90 ? 40.599 38.286 16.704 1.00 19.37 90 LEU B C 1
ATOM 3026 O O . LEU B 1 90 ? 39.582 37.874 16.145 1.00 20.01 90 LEU B O 1
ATOM 3031 N N A SER B 1 91 ? 41.642 38.759 16.029 0.50 18.76 91 SER B N 1
ATOM 3032 N N B SER B 1 91 ? 41.650 38.754 16.040 0.50 19.23 91 SER B N 1
ATOM 3033 C CA A SER B 1 91 ? 41.617 38.806 14.572 0.50 19.06 91 SER B CA 1
ATOM 3034 C CA B SER B 1 91 ? 41.663 38.807 14.583 0.50 20.03 91 SER B CA 1
ATOM 3035 C C A SER B 1 91 ? 41.538 37.392 14.008 0.50 19.71 91 SER B C 1
ATOM 3036 C C B SER B 1 91 ? 41.542 37.400 14.018 0.50 20.22 91 SER B C 1
ATOM 3037 O O A SER B 1 91 ? 40.842 37.145 13.023 0.50 21.75 91 SER B O 1
ATOM 3038 O O B SER B 1 91 ? 40.821 37.166 13.048 0.50 22.14 91 SER B O 1
ATOM 3043 N N . ASN B 1 92 ? 42.251 36.466 14.639 1.00 20.51 92 ASN B N 1
ATOM 3044 C CA . ASN B 1 92 ? 42.251 35.080 14.202 1.00 20.22 92 ASN B CA 1
ATOM 3045 C C . ASN B 1 92 ? 40.884 34.449 14.435 1.00 21.09 92 ASN B C 1
ATOM 3046 O O . ASN B 1 92 ? 40.367 33.728 13.578 1.00 21.53 92 ASN B O 1
ATOM 3051 N N . ALA B 1 93 ? 40.292 34.737 15.589 1.00 20.28 93 ALA B N 1
ATOM 3052 C CA . ALA B 1 93 ? 38.982 34.189 15.926 1.00 21.82 93 ALA B CA 1
ATOM 3053 C C . ALA B 1 93 ? 37.902 34.737 15.001 1.00 22.06 93 ALA B C 1
ATOM 3054 O O . ALA B 1 93 ? 37.025 33.997 14.546 1.00 22.41 93 ALA B O 1
ATOM 3056 N N A LEU B 1 94 ? 37.966 36.035 14.722 0.50 21.66 94 LEU B N 1
ATOM 3057 N N B LEU B 1 94 ? 37.965 36.037 14.728 0.50 22.23 94 LEU B N 1
ATOM 3058 C CA A LEU B 1 94 ? 36.983 36.672 13.858 0.50 22.38 94 LEU B CA 1
ATOM 3059 C CA B LEU B 1 94 ? 36.991 36.681 13.854 0.50 23.28 94 LEU B CA 1
ATOM 3060 C C A LEU B 1 94 ? 37.058 36.135 12.433 0.50 22.89 94 LEU B C 1
ATOM 3061 C C B LEU B 1 94 ? 37.059 36.126 12.438 0.50 23.46 94 LEU B C 1
ATOM 3062 O O A LEU B 1 94 ? 36.030 35.929 11.788 0.50 23.07 94 LEU B O 1
ATOM 3063 O O B LEU B 1 94 ? 36.029 35.895 11.805 0.50 23.59 94 LEU B O 1
ATOM 3072 N N . ASN B 1 95 ? 38.273 35.912 11.941 1.00 22.90 95 ASN B N 1
ATOM 3073 C CA . ASN B 1 95 ? 38.452 35.382 10.595 1.00 23.71 95 ASN B CA 1
ATOM 3074 C C . ASN B 1 95 ? 37.797 34.008 10.521 1.00 24.45 95 ASN B C 1
ATOM 3075 O O . ASN B 1 95 ? 37.112 33.686 9.547 1.00 24.82 95 ASN B O 1
ATOM 3080 N N . GLN B 1 96 ? 38.009 33.207 11.562 1.00 24.07 96 GLN B N 1
ATOM 3081 C CA . GLN B 1 96 ? 37.450 31.861 11.636 1.00 26.57 96 GLN B CA 1
ATOM 3082 C C . GLN B 1 96 ? 35.923 31.884 11.592 1.00 27.00 96 GLN B C 1
ATOM 3083 O O . GLN B 1 96 ? 35.304 31.083 10.889 1.00 27.86 96 GLN B O 1
ATOM 3089 N N . GLU B 1 97 ? 35.313 32.798 12.342 1.00 26.70 97 GLU B N 1
ATOM 3090 C CA . GLU B 1 97 ? 33.858 32.897 12.370 1.00 27.61 97 GLU B CA 1
ATOM 3091 C C . GLU B 1 97 ? 33.296 33.515 11.096 1.00 28.87 97 GLU B C 1
ATOM 3092 O O . GLU B 1 97 ? 32.188 33.178 10.672 1.00 29.64 97 GLU B O 1
ATOM 3098 N N . LEU B 1 98 ? 34.056 34.418 10.485 1.00 28.61 98 LEU B N 1
ATOM 3099 C CA . LEU B 1 98 ? 33.623 35.052 9.246 1.00 29.31 98 LEU B CA 1
ATOM 3100 C C . LEU B 1 98 ? 33.585 34.003 8.140 1.00 31.20 98 LEU B C 1
ATOM 3101 O O . LEU B 1 98 ? 32.629 33.938 7.368 1.00 31.46 98 LEU B O 1
ATOM 3106 N N . ASN B 1 99 ? 34.629 33.181 8.074 1.00 31.38 99 ASN B N 1
ATOM 3107 C CA . ASN B 1 99 ? 34.713 32.124 7.071 1.00 34.08 99 ASN B CA 1
ATOM 3108 C C . ASN B 1 99 ? 33.567 31.137 7.249 1.00 34.73 99 ASN B C 1
ATOM 3109 O O . ASN B 1 99 ? 32.977 30.675 6.272 1.00 35.33 99 ASN B O 1
ATOM 3114 N N . LYS B 1 100 ? 33.260 30.813 8.501 1.00 34.73 100 LYS B N 1
ATOM 3115 C CA . LYS B 1 100 ? 32.180 29.883 8.806 1.00 35.60 100 LYS B CA 1
ATOM 3116 C C . LYS B 1 100 ? 30.849 30.426 8.297 1.00 35.44 100 LYS B C 1
ATOM 3117 O O . LYS B 1 100 ? 29.971 29.664 7.890 1.00 35.12 100 LYS B O 1
ATOM 3123 N N . ALA B 1 101 ? 30.706 31.747 8.321 1.00 35.70 101 ALA B N 1
ATOM 3124 C CA . ALA B 1 101 ? 29.482 32.394 7.863 1.00 35.87 101 ALA B CA 1
ATOM 3125 C C . ALA B 1 101 ? 29.530 32.667 6.362 1.00 36.13 101 ALA B C 1
ATOM 3126 O O . ALA B 1 101 ? 28.572 33.184 5.786 1.00 36.77 101 ALA B O 1
ATOM 3128 N N . GLY B 1 102 ? 30.649 32.318 5.735 1.00 36.31 102 GLY B N 1
ATOM 3129 C CA . GLY B 1 102 ? 30.798 32.534 4.307 1.00 36.70 102 GLY B CA 1
ATOM 3130 C C . GLY B 1 102 ? 30.927 34.000 3.939 1.00 37.05 102 GLY B C 1
ATOM 3131 O O . GLY B 1 102 ? 30.581 34.404 2.829 1.00 37.01 102 GLY B O 1
ATOM 3132 N N . ILE B 1 103 ? 31.431 34.801 4.873 1.00 36.99 103 ILE B N 1
ATOM 3133 C CA . ILE B 1 103 ? 31.604 36.228 4.643 1.00 36.47 103 ILE B CA 1
ATOM 3134 C C . ILE B 1 103 ? 33.051 36.561 4.292 1.00 36.60 103 ILE B C 1
ATOM 3135 O O . ILE B 1 103 ? 33.974 36.235 5.040 1.00 36.85 103 ILE B O 1
ATOM 3140 N N . LYS B 1 104 ? 33.238 37.213 3.149 1.00 36.86 104 LYS B N 1
ATOM 3141 C CA . LYS B 1 104 ? 34.566 37.594 2.685 1.00 37.95 104 LYS B CA 1
ATOM 3142 C C . LYS B 1 104 ? 34.925 38.986 3.192 1.00 37.60 104 LYS B C 1
ATOM 3143 O O . LYS B 1 104 ? 34.718 39.986 2.501 1.00 38.46 104 LYS B O 1
ATOM 3149 N N . LYS B 1 105 ? 35.461 39.041 4.406 1.00 36.17 105 LYS B N 1
ATOM 3150 C CA . LYS B 1 105 ? 35.849 40.304 5.022 1.00 35.15 105 LYS B CA 1
ATOM 3151 C C . LYS B 1 105 ? 37.201 40.112 5.697 1.00 33.64 105 LYS B C 1
ATOM 3152 O O . LYS B 1 105 ? 37.415 39.114 6.384 1.00 33.89 105 LYS B O 1
ATOM 3158 N N . GLN B 1 106 ? 38.112 41.060 5.504 1.00 31.39 106 GLN B N 1
ATOM 3159 C CA . GLN B 1 106 ? 39.428 40.956 6.120 1.00 29.84 106 GLN B CA 1
ATOM 3160 C C . GLN B 1 106 ? 39.485 41.720 7.435 1.00 26.73 106 GLN B C 1
ATOM 3161 O O . GLN B 1 106 ? 38.815 42.739 7.607 1.00 26.27 106 GLN B O 1
ATOM 3167 N N . VAL B 1 107 ? 40.293 41.209 8.358 1.00 24.78 107 VAL B N 1
ATOM 3168 C CA . VAL B 1 107 ? 40.459 41.804 9.678 1.00 22.17 107 VAL B CA 1
ATOM 3169 C C . VAL B 1 107 ? 41.920 42.197 9.860 1.00 21.84 107 VAL B C 1
ATOM 3170 O O . VAL B 1 107 ? 42.817 41.499 9.386 1.00 22.87 107 VAL B O 1
ATOM 3174 N N . ALA B 1 108 ? 42.158 43.311 10.541 1.00 21.24 108 ALA B N 1
ATOM 3175 C CA . ALA B 1 108 ? 43.524 43.762 10.775 1.00 19.34 108 ALA B CA 1
ATOM 3176 C C . ALA B 1 108 ? 43.647 44.481 12.105 1.00 18.59 108 ALA B C 1
ATOM 3177 O O . ALA B 1 108 ? 42.770 45.258 12.484 1.00 19.48 108 ALA B O 1
ATOM 3179 N N . THR B 1 109 ? 44.740 44.210 12.810 1.00 17.03 109 THR B N 1
ATOM 3180 C CA . THR B 1 109 ? 45.011 44.857 14.085 1.00 17.64 109 THR B CA 1
ATOM 3181 C C . THR B 1 109 ? 46.118 45.883 13.879 1.00 16.86 109 THR B C 1
ATOM 3182 O O . THR B 1 109 ? 47.188 45.565 13.359 1.00 17.72 109 THR B O 1
ATOM 3186 N N . VAL B 1 110 ? 45.842 47.117 14.276 1.00 17.66 110 VAL B N 1
ATOM 3187 C CA . VAL B 1 110 ? 46.804 48.203 14.148 1.00 18.51 110 VAL B CA 1
ATOM 3188 C C . VAL B 1 110 ? 47.211 48.624 15.551 1.00 17.95 110 VAL B C 1
ATOM 3189 O O . VAL B 1 110 ? 46.350 48.922 16.381 1.00 18.61 110 VAL B O 1
ATOM 3193 N N . LEU B 1 111 ? 48.512 48.623 15.838 1.00 16.93 111 LEU B N 1
ATOM 3194 C CA . LEU B 1 111 ? 48.960 49.051 17.161 1.00 16.00 111 LEU B CA 1
ATOM 3195 C C . LEU B 1 111 ? 48.504 50.492 17.286 1.00 16.39 111 LEU B C 1
ATOM 3196 O O . LEU B 1 111 ? 48.592 51.265 16.332 1.00 16.45 111 LEU B O 1
ATOM 3201 N N A THR B 1 112 ? 48.030 50.847 18.472 0.50 15.31 112 THR B N 1
ATOM 3202 N N B THR B 1 112 ? 48.001 50.865 18.455 0.50 16.49 112 THR B N 1
ATOM 3203 C CA A THR B 1 112 ? 47.499 52.177 18.709 0.50 14.34 112 THR B CA 1
ATOM 3204 C CA B THR B 1 112 ? 47.526 52.226 18.639 0.50 16.75 112 THR B CA 1
ATOM 3205 C C A THR B 1 112 ? 48.129 52.929 19.874 0.50 14.70 112 THR B C 1
ATOM 3206 C C B THR B 1 112 ? 48.118 52.931 19.844 0.50 15.99 112 THR B C 1
ATOM 3207 O O A THR B 1 112 ? 48.144 52.438 21.006 0.50 15.02 112 THR B O 1
ATOM 3208 O O B THR B 1 112 ? 48.101 52.414 20.963 0.50 16.02 112 THR B O 1
ATOM 3215 N N . GLN B 1 113 ? 48.645 54.122 19.587 1.00 15.19 113 GLN B N 1
ATOM 3216 C CA . GLN B 1 113 ? 49.235 54.965 20.611 1.00 15.23 113 GLN B CA 1
ATOM 3217 C C . GLN B 1 113 ? 48.172 56.027 20.873 1.00 15.23 113 GLN B C 1
ATOM 3218 O O . GLN B 1 113 ? 47.692 56.684 19.945 1.00 16.90 113 GLN B O 1
ATOM 3224 N N . VAL B 1 114 ? 47.779 56.167 22.131 1.00 15.19 114 VAL B N 1
ATOM 3225 C CA . VAL B 1 114 ? 46.763 57.139 22.495 1.00 14.71 114 VAL B CA 1
ATOM 3226 C C . VAL B 1 114 ? 47.427 58.250 23.285 1.00 14.75 114 VAL B C 1
ATOM 3227 O O . VAL B 1 114 ? 48.069 58.018 24.314 1.00 15.92 114 VAL B O 1
ATOM 3231 N N . VAL B 1 115 ? 47.285 59.462 22.767 1.00 15.63 115 VAL B N 1
ATOM 3232 C CA . VAL B 1 115 ? 47.891 60.643 23.350 1.00 15.56 115 VAL B CA 1
ATOM 3233 C C . VAL B 1 115 ? 47.088 61.232 24.498 1.00 15.11 115 VAL B C 1
ATOM 3234 O O . VAL B 1 115 ? 45.861 61.321 24.433 1.00 16.30 115 VAL B O 1
ATOM 3238 N N . VAL B 1 116 ? 47.794 61.628 25.550 1.00 15.46 116 VAL B N 1
ATOM 3239 C CA . VAL B 1 116 ? 47.160 62.246 26.705 1.00 16.18 116 VAL B CA 1
ATOM 3240 C C . VAL B 1 116 ? 47.865 63.573 26.961 1.00 16.44 116 VAL B C 1
ATOM 3241 O O . VAL B 1 116 ? 48.962 63.811 26.452 1.00 16.82 116 VAL B O 1
ATOM 3245 N N . ASP B 1 117 ? 47.224 64.440 27.734 1.00 17.04 117 ASP B N 1
ATOM 3246 C CA . ASP B 1 117 ? 47.780 65.751 28.061 1.00 18.00 117 ASP B CA 1
ATOM 3247 C C . ASP B 1 117 ? 48.539 65.638 29.382 1.00 19.29 117 ASP B C 1
ATOM 3248 O O . ASP B 1 117 ? 47.980 65.196 30.383 1.00 18.38 117 ASP B O 1
ATOM 3253 N N . PRO B 1 118 ? 49.822 66.037 29.404 1.00 19.54 118 PRO B N 1
ATOM 3254 C CA . PRO B 1 118 ? 50.597 65.950 30.648 1.00 20.39 118 PRO B CA 1
ATOM 3255 C C . PRO B 1 118 ? 50.000 66.750 31.806 1.00 20.49 118 PRO B C 1
ATOM 3256 O O . PRO B 1 118 ? 50.296 66.480 32.973 1.00 22.29 118 PRO B O 1
ATOM 3260 N N . ALA B 1 119 ? 49.160 67.728 31.484 1.00 20.79 119 ALA B N 1
ATOM 3261 C CA . ALA B 1 119 ? 48.529 68.555 32.508 1.00 20.66 119 ALA B CA 1
ATOM 3262 C C . ALA B 1 119 ? 47.259 67.917 33.065 1.00 21.64 119 ALA B C 1
ATOM 3263 O O . ALA B 1 119 ? 46.609 68.483 33.944 1.00 23.36 119 ALA B O 1
ATOM 3265 N N . ASP B 1 120 ? 46.906 66.742 32.554 1.00 20.54 120 ASP B N 1
ATOM 3266 C CA . ASP B 1 120 ? 45.713 66.033 33.009 1.00 22.41 120 ASP B CA 1
ATOM 3267 C C . ASP B 1 120 ? 45.752 65.874 34.531 1.00 23.18 120 ASP B C 1
ATOM 3268 O O . ASP B 1 120 ? 46.790 65.542 35.104 1.00 23.13 120 ASP B O 1
ATOM 3273 N N . GLU B 1 121 ? 44.618 66.114 35.181 1.00 24.54 121 GLU B N 1
ATOM 3274 C CA . GLU B 1 121 ? 44.530 65.997 36.633 1.00 24.63 121 GLU B CA 1
ATOM 3275 C C . GLU B 1 121 ? 44.966 64.618 37.125 1.00 24.95 121 GLU B C 1
ATOM 3276 O O . GLU B 1 121 ? 45.502 64.484 38.223 1.00 24.79 121 GLU B O 1
ATOM 3282 N N . ALA B 1 122 ? 44.741 63.598 36.302 1.00 23.85 122 ALA B N 1
ATOM 3283 C CA . ALA B 1 122 ? 45.089 62.227 36.658 1.00 23.80 122 ALA B CA 1
ATOM 3284 C C . ALA B 1 122 ? 46.548 62.028 37.052 1.00 24.78 122 ALA B C 1
ATOM 3285 O O . ALA B 1 122 ? 46.858 61.177 37.885 1.00 24.20 122 ALA B O 1
ATOM 3287 N N . PHE B 1 123 ? 47.451 62.795 36.453 1.00 24.00 123 PHE B N 1
ATOM 3288 C CA . PHE B 1 123 ? 48.862 62.652 36.782 1.00 25.65 123 PHE B CA 1
ATOM 3289 C C . PHE B 1 123 ? 49.163 63.139 38.190 1.00 26.63 123 PHE B C 1
ATOM 3290 O O . PHE B 1 123 ? 50.131 62.704 38.814 1.00 28.48 123 PHE B O 1
ATOM 3298 N N A LYS B 1 124 ? 48.326 64.042 38.687 0.50 27.05 124 LYS B N 1
ATOM 3299 N N B LYS B 1 124 ? 48.325 64.038 38.690 0.50 27.03 124 LYS B N 1
ATOM 3300 C CA A LYS B 1 124 ? 48.495 64.588 40.026 0.50 27.57 124 LYS B CA 1
ATOM 3301 C CA B LYS B 1 124 ? 48.504 64.580 40.030 0.50 27.49 124 LYS B CA 1
ATOM 3302 C C A LYS B 1 124 ? 47.843 63.695 41.075 0.50 27.67 124 LYS B C 1
ATOM 3303 C C B LYS B 1 124 ? 47.884 63.650 41.066 0.50 27.62 124 LYS B C 1
ATOM 3304 O O A LYS B 1 124 ? 48.202 63.740 42.252 0.50 28.40 124 LYS B O 1
ATOM 3305 O O B LYS B 1 124 ? 48.309 63.622 42.222 0.50 28.21 124 LYS B O 1
ATOM 3316 N N . ASN B 1 125 ? 46.885 62.883 40.642 1.00 26.28 125 ASN B N 1
ATOM 3317 C CA . ASN B 1 125 ? 46.190 61.969 41.539 1.00 26.12 125 ASN B CA 1
ATOM 3318 C C . ASN B 1 125 ? 45.903 60.622 40.878 1.00 24.15 125 ASN B C 1
ATOM 3319 O O . ASN B 1 125 ? 44.771 60.339 40.483 1.00 24.67 125 ASN B O 1
ATOM 3324 N N . PRO B 1 126 ? 46.933 59.769 40.748 1.00 21.66 126 PRO B N 1
ATOM 3325 C CA . PRO B 1 126 ? 46.758 58.450 40.128 1.00 20.95 126 PRO B CA 1
ATOM 3326 C C . PRO B 1 126 ? 45.793 57.588 40.940 1.00 20.79 126 PRO B C 1
ATOM 3327 O O . PRO B 1 126 ? 45.793 57.637 42.169 1.00 22.11 126 PRO B O 1
ATOM 3331 N N . THR B 1 127 ? 44.983 56.790 40.251 1.00 20.98 127 THR B N 1
ATOM 3332 C CA . THR B 1 127 ? 43.980 55.970 40.926 1.00 20.87 127 THR B CA 1
ATOM 3333 C C . THR B 1 127 ? 43.889 54.513 40.489 1.00 21.70 127 THR B C 1
ATOM 3334 O O . THR B 1 127 ? 43.045 53.771 40.995 1.00 21.37 127 THR B O 1
ATOM 3338 N N . LYS B 1 128 ? 44.735 54.089 39.559 1.00 17.77 128 LYS B N 1
ATOM 3339 C CA . LYS B 1 128 ? 44.649 52.721 39.087 1.00 18.14 128 LYS B CA 1
ATOM 3340 C C . LYS B 1 128 ? 45.764 51.808 39.576 1.00 18.57 128 LYS B C 1
ATOM 3341 O O . LYS B 1 128 ? 46.886 51.869 39.079 1.00 18.03 128 LYS B O 1
ATOM 3347 N N . PRO B 1 129 ? 45.471 50.955 40.572 1.00 17.15 129 PRO B N 1
ATOM 3348 C CA . PRO B 1 129 ? 46.504 50.044 41.074 1.00 18.36 129 PRO B CA 1
ATOM 3349 C C . PRO B 1 129 ? 46.796 49.015 39.991 1.00 18.62 129 PRO B C 1
ATOM 3350 O O . PRO B 1 129 ? 45.882 48.547 39.308 1.00 19.82 129 PRO B O 1
ATOM 3354 N N . ILE B 1 130 ? 48.059 48.649 39.831 1.00 17.91 130 ILE B N 1
ATOM 3355 C CA . ILE B 1 130 ? 48.402 47.694 38.798 1.00 19.26 130 ILE B CA 1
ATOM 3356 C C . ILE B 1 130 ? 49.715 46.993 39.114 1.00 18.58 130 ILE B C 1
ATOM 3357 O O . ILE B 1 130 ? 50.540 47.508 39.869 1.00 19.12 130 ILE B O 1
ATOM 3362 N N . GLY B 1 131 ? 49.891 45.804 38.550 1.00 17.73 131 GLY B N 1
ATOM 3363 C CA . GLY B 1 131 ? 51.117 45.066 38.772 1.00 17.96 131 GLY B CA 1
ATOM 3364 C C . GLY B 1 131 ? 51.137 44.207 40.019 1.00 17.66 131 GLY B C 1
ATOM 3365 O O . GLY B 1 131 ? 50.133 44.055 40.719 1.00 18.52 131 GLY B O 1
ATOM 3366 N N . PRO B 1 132 ? 52.300 43.621 40.322 1.00 17.55 132 PRO B N 1
ATOM 3367 C CA . PRO B 1 132 ? 52.502 42.753 41.485 1.00 18.12 132 PRO B CA 1
ATOM 3368 C C . PRO B 1 132 ? 52.377 43.464 42.826 1.00 17.44 132 PRO B C 1
ATOM 3369 O O . PRO B 1 132 ? 52.552 44.680 42.923 1.00 17.02 132 PRO B O 1
ATOM 3373 N N . PHE B 1 133 ? 52.066 42.686 43.859 1.00 17.72 133 PHE B N 1
ATOM 3374 C CA . PHE B 1 133 ? 51.977 43.209 45.213 1.00 18.18 133 PHE B CA 1
ATOM 3375 C C . PHE B 1 133 ? 53.382 43.070 45.794 1.00 18.54 133 PHE B C 1
ATOM 3376 O O . PHE B 1 133 ? 53.913 41.964 45.895 1.00 19.48 133 PHE B O 1
ATOM 3384 N N . LEU B 1 134 ? 53.981 44.196 46.160 1.00 17.89 134 LEU B N 1
ATOM 3385 C CA . LEU B 1 134 ? 55.331 44.210 46.709 1.00 17.51 134 LEU B CA 1
ATOM 3386 C C . LEU B 1 134 ? 55.319 44.407 48.219 1.00 18.13 134 LEU B C 1
ATOM 3387 O O . LEU B 1 134 ? 54.287 44.728 48.808 1.00 18.14 134 LEU B O 1
ATOM 3392 N N . THR B 1 135 ? 56.469 44.198 48.849 1.00 18.52 135 THR B N 1
ATOM 3393 C CA . THR B 1 135 ? 56.586 44.405 50.286 1.00 17.83 135 THR B CA 1
ATOM 3394 C C . THR B 1 135 ? 56.696 45.908 50.516 1.00 18.99 135 THR B C 1
ATOM 3395 O O . THR B 1 135 ? 56.899 46.681 49.574 1.00 18.69 135 THR B O 1
ATOM 3399 N N . GLU B 1 136 ? 56.575 46.325 51.768 1.00 17.46 136 GLU B N 1
ATOM 3400 C CA . GLU B 1 136 ? 56.682 47.740 52.091 1.00 18.81 136 GLU B CA 1
ATOM 3401 C C . GLU B 1 136 ? 58.069 48.264 51.719 1.00 18.34 136 GLU B C 1
ATOM 3402 O O . GLU B 1 136 ? 58.200 49.353 51.163 1.00 20.17 136 GLU B O 1
ATOM 3408 N N . ALA B 1 137 ? 59.100 47.479 52.020 1.00 19.61 137 ALA B N 1
ATOM 3409 C CA . ALA B 1 137 ? 60.473 47.876 51.720 1.00 19.31 137 ALA B CA 1
ATOM 3410 C C . ALA B 1 137 ? 60.683 48.058 50.221 1.00 19.64 137 ALA B C 1
ATOM 3411 O O . ALA B 1 137 ? 61.327 49.017 49.788 1.00 19.69 137 ALA B O 1
ATOM 3413 N N . GLU B 1 138 ? 60.142 47.140 49.426 1.00 18.54 138 GLU B N 1
ATOM 3414 C CA . GLU B 1 138 ? 60.285 47.232 47.979 1.00 18.54 138 GLU B CA 1
ATOM 3415 C C . GLU B 1 138 ? 59.555 48.459 47.446 1.00 18.31 138 GLU B C 1
ATOM 3416 O O . GLU B 1 138 ? 60.078 49.181 46.600 1.00 18.48 138 GLU B O 1
ATOM 3422 N N . ALA B 1 139 ? 58.347 48.700 47.944 1.00 17.98 139 ALA B N 1
ATOM 3423 C CA . ALA B 1 139 ? 57.567 49.851 47.506 1.00 18.57 139 ALA B CA 1
ATOM 3424 C C . ALA B 1 139 ? 58.272 51.151 47.881 1.00 18.97 139 ALA B C 1
ATOM 3425 O O . ALA B 1 139 ? 58.275 52.111 47.105 1.00 19.16 139 ALA B O 1
ATOM 3427 N N . LYS B 1 140 ? 58.868 51.182 49.071 1.00 19.61 140 LYS B N 1
ATOM 3428 C CA . LYS B 1 140 ? 59.576 52.371 49.532 1.00 20.16 140 LYS B CA 1
ATOM 3429 C C . LYS B 1 140 ? 60.676 52.750 48.553 1.00 20.25 140 LYS B C 1
ATOM 3430 O O . LYS B 1 140 ? 60.800 53.914 48.163 1.00 21.45 140 LYS B O 1
ATOM 3436 N N . GLU B 1 141 ? 61.478 51.772 48.154 1.00 19.07 141 GLU B N 1
ATOM 3437 C CA . GLU B 1 141 ? 62.555 52.046 47.214 1.00 19.77 141 GLU B CA 1
ATOM 3438 C C . GLU B 1 141 ? 62.010 52.446 45.846 1.00 20.71 141 GLU B C 1
ATOM 3439 O O . GLU B 1 141 ? 62.532 53.358 45.203 1.00 20.39 141 GLU B O 1
ATOM 3445 N N . ALA B 1 142 ? 60.945 51.776 45.414 1.00 19.27 142 ALA B N 1
ATOM 3446 C CA . ALA B 1 142 ? 60.340 52.053 44.116 1.00 18.91 142 ALA B CA 1
ATOM 3447 C C . ALA B 1 142 ? 59.688 53.432 44.005 1.00 19.26 142 ALA B C 1
ATOM 3448 O O . ALA B 1 142 ? 59.417 53.901 42.897 1.00 22.27 142 ALA B O 1
ATOM 3450 N N . MET B 1 143 ? 59.439 54.079 45.142 1.00 19.56 143 MET B N 1
ATOM 3451 C CA . MET B 1 143 ? 58.810 55.401 45.149 1.00 20.46 143 MET B CA 1
ATOM 3452 C C . MET B 1 143 ? 59.788 56.570 45.173 1.00 21.68 143 MET B C 1
ATOM 3453 O O . MET B 1 143 ? 59.380 57.721 45.049 1.00 22.92 143 MET B O 1
ATOM 3458 N N . GLN B 1 144 ? 61.073 56.284 45.324 1.00 22.54 144 GLN B N 1
ATOM 3459 C CA . GLN B 1 144 ? 62.060 57.357 45.393 1.00 22.47 144 GLN B CA 1
ATOM 3460 C C . GLN B 1 144 ? 62.167 58.218 44.140 1.00 24.06 144 GLN B C 1
ATOM 3461 O O . GLN B 1 144 ? 62.560 59.381 44.223 1.00 24.24 144 GLN B O 1
ATOM 3467 N N . ALA B 1 145 ? 61.810 57.661 42.988 1.00 24.75 145 ALA B N 1
ATOM 3468 C CA . ALA B 1 145 ? 61.872 58.413 41.739 1.00 25.71 145 ALA B CA 1
ATOM 3469 C C . ALA B 1 145 ? 60.548 59.101 41.397 1.00 25.78 145 ALA B C 1
ATOM 3470 O O . ALA B 1 145 ? 60.382 59.625 40.295 1.00 27.90 145 ALA B O 1
ATOM 3472 N N . GLY B 1 146 ? 59.598 59.086 42.329 1.00 24.40 146 GLY B N 1
ATOM 3473 C CA . GLY B 1 146 ? 58.327 59.749 42.081 1.00 23.39 146 GLY B CA 1
ATOM 3474 C C . GLY B 1 146 ? 57.107 58.877 41.839 1.00 22.38 146 GLY B C 1
ATOM 3475 O O . GLY B 1 146 ? 55.977 59.366 41.882 1.00 23.93 146 GLY B O 1
ATOM 3476 N N . ALA B 1 147 ? 57.319 57.594 41.574 1.00 22.84 147 ALA B N 1
ATOM 3477 C CA . ALA B 1 147 ? 56.198 56.691 41.341 1.00 22.68 147 ALA B CA 1
ATOM 3478 C C . ALA B 1 147 ? 55.376 56.563 42.617 1.00 21.55 147 ALA B C 1
ATOM 3479 O O . ALA B 1 147 ? 55.910 56.641 43.725 1.00 20.97 147 ALA B O 1
ATOM 3481 N N . ILE B 1 148 ? 54.074 56.374 42.456 1.00 20.86 148 ILE B N 1
ATOM 3482 C CA . ILE B 1 148 ? 53.187 56.230 43.596 1.00 20.93 148 ILE B CA 1
ATOM 3483 C C . ILE B 1 148 ? 52.831 54.770 43.830 1.00 20.13 148 ILE B C 1
ATOM 3484 O O . ILE B 1 148 ? 52.430 54.060 42.906 1.00 19.90 148 ILE B O 1
ATOM 3489 N N . PHE B 1 149 ? 53.012 54.324 45.067 1.00 19.39 149 PHE B N 1
ATOM 3490 C CA . PHE B 1 149 ? 52.653 52.972 45.466 1.00 18.76 149 PHE B CA 1
ATOM 3491 C C . PHE B 1 149 ? 51.728 53.133 46.660 1.00 19.03 149 PHE B C 1
ATOM 3492 O O . PHE B 1 149 ? 51.937 54.009 47.499 1.00 20.69 149 PHE B O 1
ATOM 3500 N N . LYS B 1 150 ? 50.690 52.310 46.720 1.00 19.31 150 LYS B N 1
ATOM 3501 C CA . LYS B 1 150 ? 49.756 52.363 47.832 1.00 18.30 150 LYS B CA 1
ATOM 3502 C C . LYS B 1 150 ? 49.593 50.971 48.408 1.00 18.62 150 LYS B C 1
ATOM 3503 O O . LYS B 1 150 ? 49.614 49.973 47.683 1.00 17.89 150 LYS B O 1
ATOM 3509 N N . GLU B 1 151 ? 49.428 50.910 49.721 1.00 19.20 151 GLU B N 1
ATOM 3510 C CA . GLU B 1 151 ? 49.261 49.637 50.389 1.00 19.36 151 GLU B CA 1
ATOM 3511 C C . GLU B 1 151 ? 47.841 49.101 50.263 1.00 19.45 151 GLU B C 1
ATOM 3512 O O . GLU B 1 151 ? 46.867 49.847 50.392 1.00 20.99 151 GLU B O 1
ATOM 3518 N N . ASP B 1 152 ? 47.754 47.806 49.982 1.00 19.16 152 ASP B N 1
ATOM 3519 C CA . ASP B 1 152 ? 46.496 47.070 49.882 1.00 19.60 152 ASP B CA 1
ATOM 3520 C C . ASP B 1 152 ? 46.624 46.207 51.137 1.00 19.13 152 ASP B C 1
ATOM 3521 O O . ASP B 1 152 ? 47.212 45.126 51.098 1.00 19.04 152 ASP B O 1
ATOM 3526 N N . ALA B 1 153 ? 46.105 46.709 52.254 1.00 20.15 153 ALA B N 1
ATOM 3527 C CA . ALA B 1 153 ? 46.206 46.019 53.539 1.00 19.33 153 ALA B CA 1
ATOM 3528 C C . ALA B 1 153 ? 45.988 44.514 53.491 1.00 18.39 153 ALA B C 1
ATOM 3529 O O . ALA B 1 153 ? 44.919 44.038 53.105 1.00 19.46 153 ALA B O 1
ATOM 3531 N N . GLY B 1 154 ? 47.014 43.771 53.896 1.00 18.14 154 GLY B N 1
ATOM 3532 C CA . GLY B 1 154 ? 46.929 42.323 53.912 1.00 18.23 154 GLY B CA 1
ATOM 3533 C C . GLY B 1 154 ? 47.376 41.659 52.627 1.00 17.33 154 GLY B C 1
ATOM 3534 O O . GLY B 1 154 ? 47.518 40.437 52.573 1.00 17.02 154 GLY B O 1
ATOM 3535 N N . ARG B 1 155 ? 47.604 42.455 51.588 1.00 17.17 155 ARG B N 1
ATOM 3536 C CA . ARG B 1 155 ? 48.029 41.904 50.309 1.00 16.86 155 ARG B CA 1
ATOM 3537 C C . ARG B 1 155 ? 49.421 42.372 49.893 1.00 16.47 155 ARG B C 1
ATOM 3538 O O . ARG B 1 155 ? 50.187 41.604 49.313 1.00 18.76 155 ARG B O 1
ATOM 3546 N N . GLY B 1 156 ? 49.742 43.628 50.191 1.00 15.69 156 GLY B N 1
ATOM 3547 C CA . GLY B 1 156 ? 51.041 44.163 49.823 1.00 16.86 156 GLY B CA 1
ATOM 3548 C C . GLY B 1 156 ? 50.898 45.578 49.303 1.00 16.90 156 GLY B C 1
ATOM 3549 O O . GLY B 1 156 ? 49.887 46.234 49.547 1.00 18.65 156 GLY B O 1
ATOM 3550 N N . TRP B 1 157 ? 51.909 46.045 48.578 1.00 17.20 157 TRP B N 1
ATOM 3551 C CA . TRP B 1 157 ? 51.917 47.395 48.019 1.00 17.29 157 TRP B CA 1
ATOM 3552 C C . TRP B 1 157 ? 51.953 47.346 46.500 1.00 16.92 157 TRP B C 1
ATOM 3553 O O . TRP B 1 157 ? 52.742 46.608 45.923 1.00 18.22 157 TRP B O 1
ATOM 3564 N N . ARG B 1 158 ? 51.107 48.138 45.852 1.00 15.83 158 ARG B N 1
ATOM 3565 C C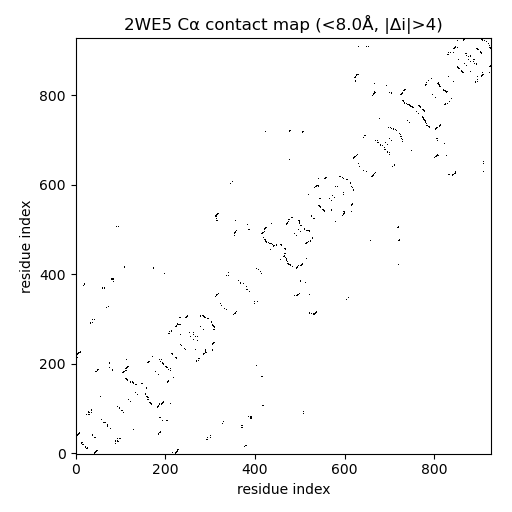A . ARG B 1 158 ? 51.082 48.157 44.396 1.00 16.57 158 ARG B CA 1
ATOM 3566 C C . ARG B 1 158 ? 51.266 49.544 43.821 1.00 16.26 158 ARG B C 1
ATOM 3567 O O . ARG B 1 158 ? 50.913 50.545 44.444 1.00 17.48 158 ARG B O 1
ATOM 3575 N N . LYS B 1 159 ? 51.812 49.586 42.612 1.00 16.40 159 LYS B N 1
ATOM 3576 C CA . LYS B 1 159 ? 51.999 50.840 41.906 1.00 16.52 159 LYS B CA 1
ATOM 3577 C C . LYS B 1 159 ? 50.606 51.322 41.511 1.00 16.36 159 LYS B C 1
ATOM 3578 O O . LYS B 1 159 ? 49.747 50.519 41.134 1.00 17.58 159 LYS B O 1
ATOM 3584 N N . VAL B 1 160 ? 50.373 52.622 41.628 1.00 16.78 160 VAL B N 1
ATOM 3585 C CA . VAL B 1 160 ? 49.088 53.198 41.264 1.00 17.55 160 VAL B CA 1
ATOM 3586 C C . VAL B 1 160 ? 49.393 54.204 40.165 1.00 17.65 160 VAL B C 1
ATOM 3587 O O . VAL B 1 160 ? 50.157 55.149 40.371 1.00 19.11 160 VAL B O 1
ATOM 3591 N N . VAL B 1 161 ? 48.806 53.985 38.994 1.00 16.82 161 VAL B N 1
ATOM 3592 C CA . VAL B 1 161 ? 49.058 54.850 37.849 1.00 18.07 161 VAL B CA 1
ATOM 3593 C C . VAL B 1 161 ? 47.858 55.711 37.481 1.00 17.61 161 VAL B C 1
ATOM 3594 O O . VAL B 1 161 ? 46.723 55.423 37.867 1.00 18.16 161 VAL B O 1
ATOM 3598 N N . PRO B 1 162 ? 48.095 56.792 36.725 1.00 18.30 162 PRO B N 1
ATOM 3599 C CA . PRO B 1 162 ? 47.002 57.679 36.325 1.00 18.61 162 PRO B CA 1
ATOM 3600 C C . PRO B 1 162 ? 46.099 57.120 35.230 1.00 18.39 162 PRO B C 1
ATOM 3601 O O . PRO B 1 162 ? 46.478 56.219 34.480 1.00 17.50 162 PRO B O 1
ATOM 3605 N N . SER B 1 163 ? 44.890 57.667 35.173 1.00 18.39 163 SER B N 1
ATOM 3606 C CA . SER B 1 163 ? 43.892 57.301 34.177 1.00 19.40 163 SER B CA 1
ATOM 3607 C C . SER B 1 163 ? 43.532 58.612 33.476 1.00 19.57 163 SER B C 1
ATOM 3608 O O . SER B 1 163 ? 42.475 59.196 33.723 1.00 19.72 163 SER B O 1
ATOM 3611 N N . PRO B 1 164 ? 44.426 59.102 32.603 1.00 18.30 164 PRO B N 1
ATOM 3612 C CA . PRO B 1 164 ? 44.202 60.353 31.872 1.00 18.22 164 PRO B CA 1
ATOM 3613 C C . PRO B 1 164 ? 43.259 60.202 30.684 1.00 18.18 164 PRO B C 1
ATOM 3614 O O . PRO B 1 164 ? 43.071 59.106 30.158 1.00 19.55 164 PRO B O 1
ATOM 3618 N N . LYS B 1 165 ? 42.676 61.315 30.259 1.00 17.73 165 LYS B N 1
ATOM 3619 C CA . LYS B 1 165 ? 41.758 61.297 29.132 1.00 18.93 165 LYS B CA 1
ATOM 3620 C C . LYS B 1 165 ? 42.504 61.357 27.809 1.00 16.97 165 LYS B C 1
ATOM 3621 O O . LYS B 1 165 ? 43.551 61.995 27.696 1.00 17.42 165 LYS B O 1
ATOM 3627 N N . PRO B 1 166 ? 41.972 60.684 26.785 1.00 17.22 166 PRO B N 1
ATOM 3628 C CA . PRO B 1 166 ? 42.624 60.696 25.475 1.00 17.87 166 PRO B CA 1
ATOM 3629 C C . PRO B 1 166 ? 42.363 61.996 24.717 1.00 18.53 166 PRO B C 1
ATOM 3630 O O . PRO B 1 166 ? 41.214 62.433 24.608 1.00 22.54 166 PRO B O 1
ATOM 3634 N N . ILE B 1 167 ? 43.420 62.630 24.216 1.00 17.47 167 ILE B N 1
ATOM 3635 C CA . ILE B 1 167 ? 43.238 63.853 23.442 1.00 18.04 167 ILE B CA 1
ATOM 3636 C C . ILE B 1 167 ? 43.480 63.580 21.959 1.00 18.61 167 ILE B C 1
ATOM 3637 O O . ILE B 1 167 ? 43.242 64.442 21.113 1.00 20.03 167 ILE B O 1
ATOM 3642 N N . ASP B 1 168 ? 43.958 62.379 21.646 1.00 17.88 168 ASP B N 1
ATOM 3643 C CA . ASP B 1 168 ? 44.175 61.991 20.259 1.00 17.53 168 ASP B CA 1
ATOM 3644 C C . ASP B 1 168 ? 44.528 60.520 20.155 1.00 17.19 168 ASP B C 1
ATOM 3645 O O . ASP B 1 168 ? 44.962 59.896 21.123 1.00 17.55 168 ASP B O 1
ATOM 3650 N N A ILE B 1 169 ? 44.294 59.971 18.969 0.50 17.91 169 ILE B N 1
ATOM 3651 N N B ILE B 1 169 ? 44.311 59.959 18.975 0.50 17.66 169 ILE B N 1
ATOM 3652 C CA A ILE B 1 169 ? 44.611 58.585 18.656 0.50 18.11 169 ILE B CA 1
ATOM 3653 C CA B ILE B 1 169 ? 44.653 58.571 18.702 0.50 17.51 169 ILE B CA 1
ATOM 3654 C C A ILE B 1 169 ? 45.565 58.747 17.481 0.50 18.24 169 ILE B C 1
ATOM 3655 C C B ILE B 1 169 ? 45.558 58.712 17.494 0.50 17.94 169 ILE B C 1
ATOM 3656 O O A ILE B 1 169 ? 45.139 59.092 16.379 0.50 17.32 169 ILE B O 1
ATOM 3657 O O B ILE B 1 169 ? 45.096 59.007 16.392 0.50 17.56 169 ILE B O 1
ATOM 3666 N N . HIS B 1 170 ? 46.853 58.520 17.708 1.00 17.73 170 HIS B N 1
ATOM 3667 C CA . HIS B 1 170 ? 47.817 58.701 16.639 1.00 16.40 170 HIS B CA 1
ATOM 3668 C C . HIS B 1 170 ? 47.528 58.039 15.303 1.00 17.70 170 HIS B C 1
ATOM 3669 O O . HIS B 1 170 ? 47.681 58.669 14.254 1.00 18.10 170 HIS B O 1
ATOM 3676 N N . GLU B 1 171 ? 47.110 56.780 15.332 1.00 16.74 171 GLU B N 1
ATOM 3677 C CA . GLU B 1 171 ? 46.839 56.050 14.105 1.00 17.76 171 GLU B CA 1
ATOM 3678 C C . GLU B 1 171 ? 45.401 56.178 13.606 1.00 17.75 171 GLU B C 1
ATOM 3679 O O . GLU B 1 171 ? 44.962 55.402 12.756 1.00 18.63 171 GLU B O 1
ATOM 3685 N N . ALA B 1 172 ? 44.678 57.168 14.120 1.00 18.94 172 ALA B N 1
ATOM 3686 C CA . ALA B 1 172 ? 43.287 57.380 13.730 1.00 21.69 172 ALA B CA 1
ATOM 3687 C C . ALA B 1 172 ? 43.065 57.453 12.219 1.00 22.82 172 ALA B C 1
ATOM 3688 O O . ALA B 1 172 ? 42.170 56.792 11.694 1.00 23.55 172 ALA B O 1
ATOM 3690 N N . GLU B 1 173 ? 43.870 58.249 11.522 1.00 23.86 173 GLU B N 1
ATOM 3691 C CA . GLU B 1 173 ? 43.698 58.377 10.077 1.00 25.86 173 GLU B CA 1
ATOM 3692 C C . GLU B 1 173 ? 43.965 57.064 9.352 1.00 25.20 173 GLU B C 1
ATOM 3693 O O . GLU B 1 173 ? 43.316 56.753 8.357 1.00 26.32 173 GLU B O 1
ATOM 3699 N N . THR B 1 174 ? 44.930 56.297 9.843 1.00 22.93 174 THR B N 1
ATOM 3700 C CA . THR B 1 174 ? 45.239 55.015 9.229 1.00 21.60 174 THR B CA 1
ATOM 3701 C C . THR B 1 174 ? 44.057 54.078 9.429 1.00 22.00 174 THR B C 1
ATOM 3702 O O . THR B 1 174 ? 43.637 53.382 8.507 1.00 21.77 174 THR B O 1
ATOM 3706 N N . ILE B 1 175 ? 43.518 54.071 10.643 1.00 21.19 175 ILE B N 1
ATOM 3707 C CA . ILE B 1 175 ? 42.379 53.227 10.966 1.00 22.59 175 ILE B CA 1
ATOM 3708 C C . ILE B 1 175 ? 41.181 53.610 10.102 1.00 23.34 175 ILE B C 1
ATOM 3709 O O . ILE B 1 175 ? 40.490 52.743 9.572 1.00 23.72 175 ILE B O 1
ATOM 3714 N N . ASN B 1 176 ? 40.952 54.910 9.947 1.00 25.02 176 ASN B N 1
ATOM 3715 C CA . ASN B 1 176 ? 39.833 55.373 9.135 1.00 27.60 176 ASN B CA 1
ATOM 3716 C C . ASN B 1 176 ? 40.034 54.930 7.686 1.00 27.16 176 ASN B C 1
ATOM 3717 O O . ASN B 1 176 ? 39.081 54.542 7.011 1.00 27.55 176 ASN B O 1
ATOM 3722 N N . THR B 1 177 ? 41.276 54.983 7.212 1.00 25.07 177 THR B N 1
ATOM 3723 C CA . THR B 1 177 ? 41.583 54.569 5.846 1.00 24.95 177 THR B CA 1
ATOM 3724 C C . THR B 1 177 ? 41.234 53.094 5.656 1.00 23.73 177 THR B C 1
ATOM 3725 O O . THR B 1 177 ? 40.702 52.704 4.617 1.00 24.93 177 THR B O 1
ATOM 3729 N N . LEU B 1 178 ? 41.526 52.268 6.657 1.00 22.68 178 LEU B N 1
ATOM 3730 C CA . LEU B 1 178 ? 41.199 50.854 6.558 1.00 22.67 178 LEU B CA 1
ATOM 3731 C C . LEU B 1 178 ? 39.680 50.702 6.573 1.00 24.06 178 LEU B C 1
ATOM 3732 O O . LEU B 1 178 ? 39.122 49.867 5.860 1.00 23.88 178 LEU B O 1
ATOM 3737 N N . ILE B 1 179 ? 39.020 51.524 7.384 1.00 25.41 179 ILE B N 1
ATOM 3738 C CA . ILE B 1 179 ? 37.565 51.500 7.487 1.00 27.28 179 ILE B CA 1
ATOM 3739 C C . ILE B 1 179 ? 36.944 51.846 6.136 1.00 27.34 179 ILE B C 1
ATOM 3740 O O . ILE B 1 179 ? 36.003 51.186 5.690 1.00 28.44 179 ILE B O 1
ATOM 3745 N N . LYS B 1 180 ? 37.479 52.878 5.489 1.00 28.00 180 LYS B N 1
ATOM 3746 C CA . LYS B 1 180 ? 36.976 53.317 4.190 1.00 28.79 180 LYS B CA 1
ATOM 3747 C C . LYS B 1 180 ? 37.173 52.249 3.119 1.00 30.10 180 LYS B C 1
ATOM 3748 O O . LYS B 1 180 ? 36.517 52.279 2.075 1.00 30.96 180 LYS B O 1
ATOM 3754 N N . ASN B 1 181 ? 38.077 51.309 3.376 1.00 28.69 181 ASN B N 1
ATOM 3755 C CA . ASN B 1 181 ? 38.333 50.229 2.430 1.00 28.68 181 ASN B CA 1
ATOM 3756 C C . ASN B 1 181 ? 37.684 48.925 2.887 1.00 28.43 181 ASN B C 1
ATOM 3757 O O . ASN B 1 181 ? 38.123 47.834 2.530 1.00 27.71 181 ASN B O 1
ATOM 3762 N N . ASP B 1 182 ? 36.627 49.063 3.681 1.00 29.05 182 ASP B N 1
ATOM 3763 C CA . ASP B 1 182 ? 35.856 47.938 4.197 1.00 29.37 182 ASP B CA 1
ATOM 3764 C C . ASP B 1 182 ? 36.651 46.859 4.931 1.00 28.40 182 ASP B C 1
ATOM 3765 O O . ASP B 1 182 ? 36.377 45.667 4.791 1.00 28.01 182 ASP B O 1
ATOM 3770 N N . ILE B 1 183 ? 37.633 47.277 5.719 1.00 25.46 183 ILE B N 1
ATOM 3771 C CA . ILE B 1 183 ? 38.428 46.333 6.488 1.00 24.08 183 ILE B CA 1
ATOM 3772 C C . ILE B 1 183 ? 38.042 46.483 7.956 1.00 21.06 183 ILE B C 1
ATOM 3773 O O . ILE B 1 183 ? 37.905 47.602 8.457 1.00 21.68 183 ILE B O 1
ATOM 3778 N N . ILE B 1 184 ? 37.828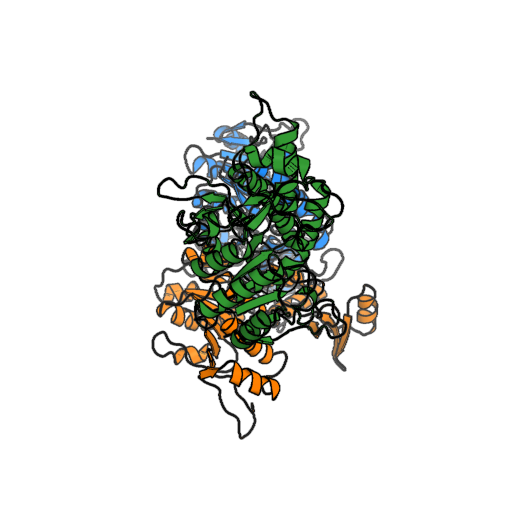 45.356 8.627 1.00 20.85 184 ILE B N 1
ATOM 3779 C CA . ILE B 1 184 ? 37.469 45.368 10.039 1.00 20.76 184 ILE B CA 1
ATOM 3780 C C . ILE B 1 184 ? 38.745 45.565 10.836 1.00 20.27 184 ILE B C 1
ATOM 3781 O O . ILE B 1 184 ? 39.679 44.767 10.744 1.00 21.12 184 ILE B O 1
ATOM 3786 N N . THR B 1 185 ? 38.777 46.631 11.622 1.00 20.36 185 THR B N 1
ATOM 3787 C CA . THR B 1 185 ? 39.953 46.947 12.409 1.00 20.79 185 THR B CA 1
ATOM 3788 C C . THR B 1 185 ? 39.792 46.674 13.891 1.00 20.11 185 THR B C 1
ATOM 3789 O O . THR B 1 185 ? 38.704 46.783 14.449 1.00 19.95 185 THR B O 1
ATOM 3793 N N . ILE B 1 186 ? 40.901 46.298 14.511 1.00 20.22 186 ILE B N 1
ATOM 3794 C CA . ILE B 1 186 ? 40.965 46.065 15.939 1.00 20.15 186 ILE B CA 1
ATOM 3795 C C . ILE B 1 186 ? 42.002 47.093 16.370 1.00 20.39 186 ILE B C 1
ATOM 3796 O O . ILE B 1 186 ? 43.147 47.057 15.914 1.00 20.68 186 ILE B O 1
ATOM 3801 N N . SER B 1 187 ? 41.595 48.038 17.206 1.00 18.34 187 SER B N 1
ATOM 3802 C CA . SER B 1 187 ? 42.516 49.072 17.657 1.00 19.05 187 SER B CA 1
ATOM 3803 C C . SER B 1 187 ? 42.174 49.509 19.070 1.00 17.98 187 SER B C 1
ATOM 3804 O O . SER B 1 187 ? 41.186 49.054 19.650 1.00 19.05 187 SER B O 1
ATOM 3807 N N . CYS B 1 188 ? 43.002 50.395 19.614 1.00 17.29 188 CYS B N 1
ATOM 3808 C CA . CYS B 1 188 ? 42.813 50.921 20.958 1.00 17.68 188 CYS B CA 1
ATOM 3809 C C . CYS B 1 188 ? 42.796 49.816 22.008 1.00 17.35 188 CYS B C 1
ATOM 3810 O O . CYS B 1 188 ? 42.161 49.947 23.050 1.00 17.53 188 CYS B O 1
ATOM 3813 N N . GLY B 1 189 ? 43.512 48.732 21.733 1.00 18.40 189 GLY B N 1
ATOM 3814 C CA . GLY B 1 189 ? 43.558 47.629 22.673 1.00 17.48 189 GLY B CA 1
ATOM 3815 C C . GLY B 1 189 ? 44.037 48.087 24.036 1.00 15.61 189 GLY B C 1
ATOM 3816 O O . GLY B 1 189 ? 45.066 48.755 24.144 1.00 16.70 189 GLY B O 1
ATOM 3817 N N . GLY B 1 190 ? 43.289 47.737 25.077 1.00 15.80 190 GLY B N 1
ATOM 3818 C CA . GLY B 1 190 ? 43.664 48.127 26.424 1.00 14.90 190 GLY B CA 1
ATOM 3819 C C . GLY B 1 190 ? 43.583 49.621 26.666 1.00 14.97 190 GLY B C 1
ATOM 3820 O O . GLY B 1 190 ? 44.144 50.124 27.642 1.00 15.50 190 GLY B O 1
ATOM 3821 N N . GLY B 1 191 ? 42.878 50.331 25.788 1.00 15.86 191 GLY B N 1
ATOM 3822 C CA . GLY B 1 191 ? 42.759 51.772 25.926 1.00 15.34 191 GLY B CA 1
ATOM 3823 C C . GLY B 1 191 ? 43.843 52.500 25.152 1.00 15.28 191 GLY B C 1
ATOM 3824 O O . GLY B 1 191 ? 43.833 53.728 25.059 1.00 16.04 191 GLY B O 1
ATOM 3825 N N . GLY B 1 192 ? 44.780 51.730 24.602 1.00 15.90 192 GLY B N 1
ATOM 3826 C CA . GLY B 1 192 ? 45.871 52.306 23.832 1.00 16.04 192 GLY B CA 1
ATOM 3827 C C . GLY B 1 192 ? 47.177 52.409 24.593 1.00 14.04 192 GLY B C 1
ATOM 3828 O O . GLY B 1 192 ? 47.199 52.416 25.823 1.00 15.96 192 GLY B O 1
ATOM 3829 N N . ILE B 1 193 ? 48.276 52.472 23.849 1.00 14.43 193 ILE B N 1
ATOM 3830 C CA . ILE B 1 193 ? 49.600 52.625 24.443 1.00 14.03 193 ILE B CA 1
ATOM 3831 C C . ILE B 1 193 ? 49.650 54.110 24.807 1.00 14.94 193 ILE B C 1
ATOM 3832 O O . ILE B 1 193 ? 49.625 54.965 23.921 1.00 15.45 193 ILE B O 1
ATOM 3837 N N . PRO B 1 194 ? 49.726 54.439 26.108 1.00 15.67 194 PRO B N 1
ATOM 3838 C CA . PRO B 1 194 ? 49.757 55.847 26.525 1.00 16.05 194 PRO B CA 1
ATOM 3839 C C . PRO B 1 194 ? 51.026 56.600 26.161 1.00 15.47 194 PRO B C 1
ATOM 3840 O O . PRO B 1 194 ? 52.128 56.187 26.521 1.00 16.69 194 PRO B O 1
ATOM 3844 N N . VAL B 1 195 ? 50.864 57.715 25.457 1.00 16.68 195 VAL B N 1
ATOM 3845 C CA . VAL B 1 195 ? 52.006 58.528 25.059 1.00 16.44 195 VAL B CA 1
ATOM 3846 C C . VAL B 1 195 ? 51.727 60.010 25.279 1.00 16.13 195 VAL B C 1
ATOM 3847 O O . VAL B 1 195 ? 50.569 60.433 25.346 1.00 17.14 195 VAL B O 1
ATOM 3851 N N . VAL B 1 196 ? 52.792 60.798 25.391 1.00 15.99 196 VAL B N 1
ATOM 3852 C CA . VAL B 1 196 ? 52.653 62.234 25.619 1.00 17.59 196 VAL B CA 1
ATOM 3853 C C . VAL B 1 196 ? 53.656 63.095 24.864 1.00 18.25 196 VAL B C 1
ATOM 3854 O O . VAL B 1 196 ? 54.762 62.657 24.537 1.00 18.92 196 VAL B O 1
ATOM 3858 N N . GLY B 1 197 ? 53.252 64.331 24.594 1.00 19.58 197 GLY B N 1
ATOM 3859 C CA . GLY B 1 197 ? 54.136 65.274 23.929 1.00 19.46 197 GLY B CA 1
ATOM 3860 C C . GLY B 1 197 ? 54.488 65.049 22.473 1.00 19.27 197 GLY B C 1
ATOM 3861 O O . GLY B 1 197 ? 54.055 64.092 21.837 1.00 20.71 197 GLY B O 1
ATOM 3862 N N . GLN B 1 198 ? 55.319 65.948 21.956 1.00 20.96 198 GLN B N 1
ATOM 3863 C CA . GLN B 1 198 ? 55.744 65.912 20.566 1.00 20.71 198 GLN B CA 1
ATOM 3864 C C . GLN B 1 198 ? 56.456 64.629 20.148 1.00 19.34 198 GLN B C 1
ATOM 3865 O O . GLN B 1 198 ? 56.347 64.204 18.998 1.00 20.26 198 GLN B O 1
ATOM 3871 N N . GLU B 1 199 ? 57.173 64.008 21.081 1.00 19.68 199 GLU B N 1
ATOM 3872 C CA . GLU B 1 199 ? 57.898 62.776 20.781 1.00 19.34 199 GLU B CA 1
ATOM 3873 C C . GLU B 1 199 ? 57.047 61.541 21.060 1.00 17.71 199 GLU B C 1
ATOM 3874 O O . GLU B 1 199 ? 57.486 60.415 20.827 1.00 17.50 199 GLU B O 1
ATOM 3880 N N . LEU B 1 200 ? 55.827 61.756 21.547 1.00 17.89 200 LEU B N 1
ATOM 3881 C CA . LEU B 1 200 ? 54.932 60.652 21.887 1.00 16.91 200 LEU B CA 1
ATOM 3882 C C . LEU B 1 200 ? 55.665 59.699 22.824 1.00 16.93 200 LEU B C 1
ATOM 3883 O O . LEU B 1 200 ? 55.731 58.490 22.591 1.00 16.96 200 LEU B O 1
ATOM 3888 N N . LYS B 1 201 ? 56.233 60.260 23.884 1.00 16.20 201 LYS B N 1
ATOM 3889 C CA . LYS B 1 201 ? 56.959 59.471 24.865 1.00 17.84 201 LYS B CA 1
ATOM 3890 C C . LYS B 1 201 ? 55.967 58.614 25.639 1.00 16.84 201 LYS B C 1
ATOM 3891 O O . LYS B 1 201 ? 54.907 59.085 26.046 1.00 16.32 201 LYS B O 1
ATOM 3897 N N . GLY B 1 202 ? 56.302 57.344 25.824 1.00 17.37 202 GLY B N 1
ATOM 3898 C CA . GLY B 1 202 ? 55.411 56.466 26.553 1.00 17.17 202 GLY B CA 1
ATOM 3899 C C . GLY B 1 202 ? 55.324 56.849 28.012 1.00 17.24 202 GLY B C 1
ATOM 3900 O O . GLY B 1 202 ? 56.286 57.354 28.594 1.00 20.06 202 GLY B O 1
ATOM 3901 N N . VAL B 1 203 ? 54.158 56.637 28.608 1.00 17.97 203 VAL B N 1
ATOM 3902 C CA . VAL B 1 203 ? 53.981 56.933 30.018 1.00 20.03 203 VAL B CA 1
ATOM 3903 C C . VAL B 1 203 ? 53.226 55.777 30.655 1.00 19.48 203 VAL B C 1
ATOM 3904 O O . VAL B 1 203 ? 52.400 55.133 30.006 1.00 20.09 203 VAL B O 1
ATOM 3908 N N . GLU B 1 204 ? 53.538 55.486 31.912 1.00 19.74 204 GLU B N 1
ATOM 3909 C CA . GLU B 1 204 ? 52.847 54.415 32.610 1.00 20.00 204 GLU B CA 1
ATOM 3910 C C . GLU B 1 204 ? 51.527 54.955 33.132 1.00 20.84 204 GLU B C 1
ATOM 3911 O O . GLU B 1 204 ? 51.477 55.767 34.059 1.00 22.20 204 GLU B O 1
ATOM 3917 N N . ALA B 1 205 ? 50.455 54.504 32.499 1.00 19.91 205 ALA B N 1
ATOM 3918 C CA . ALA B 1 205 ? 49.112 54.926 32.846 1.00 18.98 205 ALA B CA 1
ATOM 3919 C C . ALA B 1 205 ? 48.163 53.936 32.209 1.00 18.49 205 ALA B C 1
ATOM 3920 O O . ALA B 1 205 ? 48.574 53.084 31.424 1.00 17.94 205 ALA B O 1
ATOM 3922 N N . VAL B 1 206 ? 46.892 54.043 32.567 1.00 16.96 206 VAL B N 1
ATOM 3923 C CA . VAL B 1 206 ? 45.871 53.188 31.989 1.00 17.54 206 VAL B CA 1
ATOM 3924 C C . VAL B 1 206 ? 44.760 54.096 31.497 1.00 17.82 206 VAL B C 1
ATOM 3925 O O . VAL B 1 206 ? 44.038 54.708 32.290 1.00 19.13 206 VAL B O 1
ATOM 3929 N N . ILE B 1 207 ? 44.655 54.213 30.181 1.00 16.18 207 ILE B N 1
ATOM 3930 C CA . ILE B 1 207 ? 43.617 55.029 29.579 1.00 16.15 207 ILE B CA 1
ATOM 3931 C C . ILE B 1 207 ? 42.371 54.156 29.530 1.00 15.32 207 ILE B C 1
ATOM 3932 O O . ILE B 1 207 ? 42.429 53.016 29.072 1.00 16.06 207 ILE B O 1
ATOM 3937 N N . ASP B 1 208 ? 41.255 54.680 30.024 1.00 16.13 208 ASP B N 1
ATOM 3938 C CA . ASP B 1 208 ? 40.008 53.922 30.026 1.00 16.45 208 ASP B CA 1
ATOM 3939 C C . ASP B 1 208 ? 39.668 53.508 28.598 1.00 15.83 208 ASP B C 1
ATOM 3940 O O . ASP B 1 208 ? 39.633 54.343 27.692 1.00 15.57 208 ASP B O 1
ATOM 3945 N N . LYS B 1 209 ? 39.403 52.219 28.409 1.00 16.18 209 LYS B N 1
ATOM 3946 C CA . LYS B 1 209 ? 39.110 51.684 27.086 1.00 16.20 209 LYS B CA 1
ATOM 3947 C C . LYS B 1 209 ? 37.872 52.284 26.434 1.00 16.60 209 LYS B C 1
ATOM 3948 O O . LYS B 1 209 ? 37.808 52.410 25.210 1.00 18.14 209 LYS B O 1
ATOM 3954 N N . ASP B 1 210 ? 36.882 52.640 27.244 1.00 16.99 210 ASP B N 1
ATOM 3955 C CA . ASP B 1 210 ? 35.662 53.202 26.694 1.00 17.02 210 ASP B CA 1
ATOM 3956 C C . ASP B 1 210 ? 35.833 54.660 26.289 1.00 17.76 210 ASP B C 1
ATOM 3957 O O . ASP B 1 210 ? 35.257 55.105 25.295 1.00 18.14 210 ASP B O 1
ATOM 3962 N N . PHE B 1 211 ? 36.644 55.402 27.036 1.00 18.13 211 PHE B N 1
ATOM 3963 C CA . PHE B 1 211 ? 36.913 56.788 26.682 1.00 18.72 211 PHE B CA 1
ATOM 3964 C C . PHE B 1 211 ? 37.761 56.766 25.411 1.00 18.21 211 PHE B C 1
ATOM 3965 O O . PHE B 1 211 ? 37.574 57.582 24.512 1.00 17.41 211 PHE B O 1
ATOM 3973 N N . ALA B 1 212 ? 38.693 55.821 25.332 1.00 16.73 212 ALA B N 1
ATOM 3974 C CA . ALA B 1 212 ? 39.532 55.712 24.148 1.00 17.16 212 ALA B CA 1
ATOM 3975 C C . ALA B 1 212 ? 38.659 55.363 22.946 1.00 17.15 212 ALA B C 1
ATOM 3976 O O . ALA B 1 212 ? 38.800 55.948 21.870 1.00 17.83 212 ALA B O 1
ATOM 3978 N N . SER B 1 213 ? 37.751 54.410 23.136 1.00 18.09 213 SER B N 1
ATOM 3979 C CA . SER B 1 213 ? 36.855 53.986 22.066 1.00 17.55 213 SER B CA 1
ATOM 3980 C C . SER B 1 213 ? 35.940 55.116 21.604 1.00 18.41 213 SER B C 1
ATOM 3981 O O . SER B 1 213 ? 35.642 55.236 20.413 1.00 18.42 213 SER B O 1
ATOM 3984 N N . GLU B 1 214 ? 35.496 55.941 22.548 1.00 17.83 214 GLU B N 1
ATOM 3985 C CA . GLU B 1 214 ? 34.619 57.066 22.235 1.00 18.39 214 GLU B CA 1
ATOM 3986 C C . GLU B 1 214 ? 35.394 58.097 21.417 1.00 17.94 214 GLU B C 1
ATOM 3987 O O . GLU B 1 214 ? 34.863 58.679 20.471 1.00 18.51 214 GLU B O 1
ATOM 3993 N N . LYS B 1 215 ? 36.655 58.320 21.777 1.00 17.48 215 LYS B N 1
ATOM 3994 C CA . LYS B 1 215 ? 37.476 59.271 21.039 1.00 17.26 215 LYS B CA 1
ATOM 3995 C C . LYS B 1 215 ? 37.676 58.755 19.617 1.00 16.51 215 LYS B C 1
ATOM 3996 O O . LYS B 1 215 ? 37.614 59.524 18.658 1.00 17.31 215 LYS B O 1
ATOM 4002 N N . LEU B 1 216 ? 37.917 57.455 19.477 1.00 17.01 216 LEU B N 1
ATOM 4003 C CA . LEU B 1 216 ? 38.094 56.867 18.157 1.00 17.91 216 LEU B CA 1
ATOM 4004 C C . LEU B 1 216 ? 36.802 57.045 17.366 1.00 17.49 216 LEU B C 1
ATOM 4005 O O . LEU B 1 216 ? 36.831 57.419 16.196 1.00 18.42 216 LEU B O 1
ATOM 4010 N N . ALA B 1 217 ? 35.672 56.770 18.011 1.00 18.23 217 ALA B N 1
ATOM 4011 C CA . ALA B 1 217 ? 34.369 56.896 17.365 1.00 18.95 217 ALA B CA 1
ATOM 4012 C C . ALA B 1 217 ? 34.174 58.293 16.789 1.00 19.77 217 ALA B C 1
ATOM 4013 O O . ALA B 1 217 ? 33.617 58.451 15.702 1.00 20.40 217 ALA B O 1
ATOM 4015 N N . GLU B 1 218 ? 34.630 59.305 17.518 1.00 19.42 218 GLU B N 1
ATOM 4016 C CA . GLU B 1 218 ? 34.515 60.677 17.046 1.00 19.46 218 GLU B CA 1
ATOM 4017 C C . GLU B 1 218 ? 35.443 60.915 15.860 1.00 20.65 218 GLU B C 1
ATOM 4018 O O . GLU B 1 218 ? 35.033 61.476 14.845 1.00 21.10 218 GLU B O 1
ATOM 4024 N N . LEU B 1 219 ? 36.691 60.471 15.984 1.00 19.17 219 LEU B N 1
ATOM 4025 C CA . LEU B 1 219 ? 37.677 60.666 14.930 1.00 18.90 219 LEU B CA 1
ATOM 402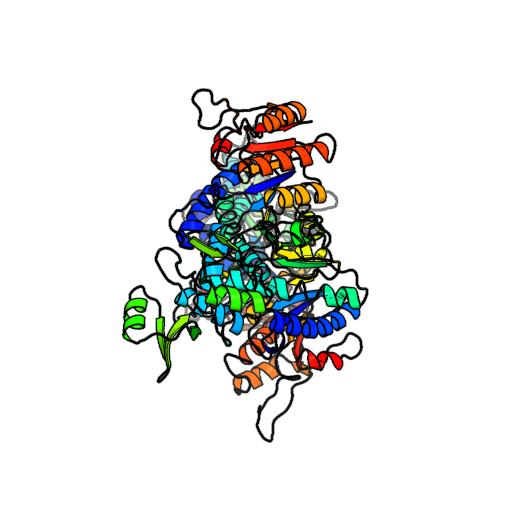6 C C . LEU B 1 219 ? 37.378 59.961 13.607 1.00 19.97 219 LEU B C 1
ATOM 4027 O O . LEU B 1 219 ? 37.772 60.450 12.547 1.00 21.98 219 LEU B O 1
ATOM 4032 N N . VAL B 1 220 ? 36.701 58.818 13.657 1.00 20.04 220 VAL B N 1
ATOM 4033 C CA . VAL B 1 220 ? 36.369 58.092 12.432 1.00 21.07 220 VAL B CA 1
ATOM 4034 C C . VAL B 1 220 ? 34.927 58.372 11.999 1.00 21.26 220 VAL B C 1
ATOM 4035 O O . VAL B 1 220 ? 34.417 57.748 11.071 1.00 21.67 220 VAL B O 1
ATOM 4039 N N . ASP B 1 221 ? 34.286 59.319 12.675 1.00 22.38 221 ASP B N 1
ATOM 4040 C CA . ASP B 1 221 ? 32.906 59.703 12.379 1.00 24.31 221 ASP B CA 1
ATOM 4041 C C . ASP B 1 221 ? 31.955 58.509 12.358 1.00 24.36 221 ASP B C 1
ATOM 4042 O O . ASP B 1 221 ? 31.150 58.348 11.437 1.00 25.54 221 ASP B O 1
ATOM 4047 N N . ALA B 1 222 ? 32.050 57.669 13.382 1.00 22.73 222 ALA B N 1
ATOM 4048 C CA . ALA B 1 222 ? 31.186 56.502 13.488 1.00 22.11 222 ALA B CA 1
ATOM 4049 C C . ALA B 1 222 ? 29.754 56.952 13.761 1.00 21.99 222 ALA B C 1
ATOM 4050 O O . ALA B 1 222 ? 29.521 58.045 14.278 1.00 21.85 222 ALA B O 1
ATOM 4052 N N . ASP B 1 223 ? 28.799 56.099 13.410 1.00 23.21 223 ASP B N 1
ATOM 4053 C CA . ASP B 1 223 ? 27.389 56.390 13.626 1.00 24.24 223 ASP B CA 1
ATOM 4054 C C . ASP B 1 223 ? 26.986 55.985 15.034 1.00 23.54 223 ASP B C 1
ATOM 4055 O O . ASP B 1 223 ? 26.125 56.615 15.651 1.00 24.53 223 ASP B O 1
ATOM 4060 N N . ALA B 1 224 ? 27.617 54.934 15.545 1.00 23.22 224 ALA B N 1
ATOM 4061 C CA . ALA B 1 224 ? 27.288 54.450 16.874 1.00 21.67 224 ALA B CA 1
ATOM 4062 C C . ALA B 1 224 ? 28.477 53.921 17.656 1.00 20.95 224 ALA B C 1
ATOM 4063 O O . ALA B 1 224 ? 29.447 53.421 17.086 1.00 21.73 224 ALA B O 1
ATOM 4065 N N . LEU B 1 225 ? 28.381 54.058 18.973 1.00 20.18 225 LEU B N 1
ATOM 4066 C CA . LEU B 1 225 ? 29.387 53.556 19.895 1.00 20.08 225 LEU B CA 1
ATOM 4067 C C . LEU B 1 225 ? 28.634 52.494 20.676 1.00 20.05 225 LEU B C 1
ATOM 4068 O O . LEU B 1 225 ? 27.681 52.804 21.389 1.00 21.17 225 LEU B O 1
ATOM 4073 N N . VAL B 1 226 ? 29.046 51.244 20.520 1.00 19.46 226 VAL B N 1
ATOM 4074 C CA . VAL B 1 226 ? 28.396 50.133 21.198 1.00 19.29 226 VAL B CA 1
ATOM 4075 C C . VAL B 1 226 ? 29.349 49.509 22.210 1.00 19.49 226 VAL B C 1
ATOM 4076 O O . VAL B 1 226 ? 30.346 48.893 21.839 1.00 19.87 226 VAL B O 1
ATOM 4080 N N . ILE B 1 227 ? 29.046 49.685 23.492 1.00 19.25 227 ILE B N 1
ATOM 4081 C CA . ILE B 1 227 ? 29.881 49.126 24.550 1.00 18.90 227 ILE B CA 1
ATOM 4082 C C . ILE B 1 227 ? 29.255 47.823 25.027 1.00 19.20 227 ILE B C 1
ATOM 4083 O O . ILE B 1 227 ? 28.147 47.816 25.572 1.00 19.59 227 ILE B O 1
ATOM 4088 N N . LEU B 1 228 ? 29.957 46.717 24.802 1.00 18.50 228 LEU B N 1
ATOM 4089 C CA . LEU B 1 228 ? 29.459 45.408 25.200 1.00 18.42 228 LEU B CA 1
ATOM 4090 C C . LEU B 1 228 ? 30.101 45.000 26.510 1.00 18.33 228 LEU B C 1
ATOM 4091 O O . LEU B 1 228 ? 31.323 44.835 26.600 1.00 19.23 228 LEU B O 1
ATOM 4096 N N . THR B 1 229 ? 29.267 44.842 27.532 1.00 18.90 229 THR B N 1
ATOM 4097 C CA . THR B 1 229 ? 29.767 44.514 28.851 1.00 18.19 229 THR B CA 1
ATOM 4098 C C . THR B 1 229 ? 29.042 43.346 29.543 1.00 19.01 229 THR B C 1
ATOM 4099 O O . THR B 1 229 ? 28.447 42.501 28.877 1.00 19.77 229 THR B O 1
ATOM 4103 N N . GLY B 1 230 ? 29.098 43.309 30.873 1.00 18.91 230 GLY B N 1
ATOM 4104 C CA . GLY B 1 230 ? 28.503 42.220 31.632 1.00 20.14 230 GLY B CA 1
ATOM 4105 C C . GLY B 1 230 ? 27.026 42.232 31.977 1.00 21.28 230 GLY B C 1
ATOM 4106 O O . GLY B 1 230 ? 26.569 41.376 32.736 1.00 24.32 230 GLY B O 1
ATOM 4107 N N . VAL B 1 231 ? 26.283 43.192 31.443 1.00 20.33 231 VAL B N 1
ATOM 4108 C CA . VAL B 1 231 ? 24.847 43.270 31.697 1.00 20.08 231 VAL B CA 1
ATOM 4109 C C . VAL B 1 231 ? 24.136 43.550 30.383 1.00 21.17 231 VAL B C 1
ATOM 4110 O O . VAL B 1 231 ? 24.695 44.200 29.499 1.00 20.80 231 VAL B O 1
ATOM 4114 N N . ASP B 1 232 ? 22.907 43.057 30.251 1.00 22.14 232 ASP B N 1
ATOM 4115 C CA . ASP B 1 232 ? 22.137 43.279 29.031 1.00 22.63 232 ASP B CA 1
ATOM 4116 C C . ASP B 1 232 ? 21.632 44.715 29.005 1.00 21.02 232 ASP B C 1
ATOM 4117 O O . ASP B 1 232 ? 21.456 45.304 27.940 1.00 21.05 232 ASP B O 1
ATOM 4122 N N . TYR B 1 233 ? 21.392 45.265 30.192 1.00 21.81 233 TYR B N 1
ATOM 4123 C CA . TYR B 1 233 ? 20.908 46.633 30.336 1.00 21.56 233 TYR B CA 1
ATOM 4124 C C . TYR B 1 233 ? 21.515 47.306 31.558 1.00 20.34 233 TYR B C 1
ATOM 4125 O O . TYR B 1 233 ? 21.744 46.663 32.586 1.00 21.03 233 TYR B O 1
ATOM 4134 N N . VAL B 1 234 ? 21.783 48.601 31.437 1.00 20.12 234 VAL B N 1
ATOM 4135 C CA . VAL B 1 234 ? 22.295 49.370 32.557 1.00 20.33 234 VAL B CA 1
ATOM 4136 C C . VAL B 1 234 ? 21.082 49.511 33.477 1.00 20.34 234 VAL B C 1
ATOM 4137 O O . VAL B 1 234 ? 19.948 49.560 32.999 1.00 20.88 234 VAL B O 1
ATOM 4141 N N . CYS B 1 235 ? 21.306 49.562 34.786 1.00 19.23 235 CYS B N 1
ATOM 4142 C CA . CYS B 1 235 ? 20.199 49.690 35.734 1.00 19.87 235 CYS B CA 1
ATOM 4143 C C . CYS B 1 235 ? 20.347 50.872 36.670 1.00 20.96 235 CYS B C 1
ATOM 4144 O O . CYS B 1 235 ? 21.411 51.475 36.783 1.00 20.84 235 CYS B O 1
ATOM 4147 N N . ILE B 1 236 ? 19.246 51.194 37.340 1.00 20.89 236 ILE B N 1
ATOM 4148 C CA . ILE B 1 236 ? 19.233 52.217 38.371 1.00 20.66 236 ILE B CA 1
ATOM 4149 C C . ILE B 1 236 ? 18.814 51.364 39.569 1.00 20.34 236 ILE B C 1
ATOM 4150 O O . ILE B 1 236 ? 18.162 50.334 39.387 1.00 19.55 236 ILE B O 1
ATOM 4155 N N . ASN B 1 237 ? 19.200 51.760 40.777 1.00 20.54 237 ASN B N 1
ATOM 4156 C CA . ASN B 1 237 ? 18.883 50.969 41.970 1.00 20.57 237 ASN B CA 1
ATOM 4157 C C . ASN B 1 237 ? 19.422 49.556 41.725 1.00 19.72 237 ASN B C 1
ATOM 4158 O O . ASN B 1 237 ? 18.787 48.556 42.060 1.00 19.51 237 ASN B O 1
ATOM 4163 N N . TYR B 1 238 ? 20.610 49.492 41.135 1.00 19.49 238 TYR B N 1
ATOM 4164 C CA . TYR B 1 238 ? 21.256 48.232 40.802 1.00 19.23 238 TYR B CA 1
ATOM 4165 C C . TYR B 1 238 ? 21.374 47.268 41.980 1.00 18.41 238 TYR B C 1
ATOM 4166 O O . TYR B 1 238 ? 21.870 47.634 43.045 1.00 17.97 238 TYR B O 1
ATOM 4175 N N . GLY B 1 239 ? 20.911 46.038 41.775 1.00 18.57 239 GLY B N 1
ATOM 4176 C CA . GLY B 1 239 ? 20.986 45.025 42.812 1.00 18.98 239 GLY B CA 1
ATOM 4177 C C . GLY B 1 239 ? 20.000 45.175 43.956 1.00 20.59 239 GLY B C 1
ATOM 4178 O O . GLY B 1 239 ? 19.992 44.353 44.874 1.00 22.01 239 GLY B O 1
ATOM 4179 N N . LYS B 1 240 ? 19.171 46.215 43.908 1.00 20.57 240 LYS B N 1
ATOM 4180 C CA . LYS B 1 240 ? 18.184 46.460 44.954 1.00 22.28 240 LYS B CA 1
ATOM 4181 C C . LYS B 1 240 ? 16.828 45.879 44.566 1.00 22.09 240 LYS B C 1
ATOM 4182 O O . LYS B 1 240 ? 16.583 45.573 43.400 1.00 22.01 240 LYS B O 1
ATOM 4188 N N . PRO B 1 241 ? 15.927 45.710 45.548 1.00 23.10 241 PRO B N 1
ATOM 4189 C CA . PRO B 1 241 ? 14.604 45.161 45.241 1.00 23.33 241 PRO B CA 1
ATOM 4190 C C . PRO B 1 241 ? 13.859 45.993 44.197 1.00 23.33 241 PRO B C 1
ATOM 4191 O O . PRO B 1 241 ? 13.054 45.463 43.434 1.00 25.12 241 PRO B O 1
ATOM 4195 N N . ASP B 1 242 ? 14.141 47.293 44.162 1.00 23.27 242 ASP B N 1
ATOM 4196 C CA . ASP B 1 242 ? 13.489 48.197 43.216 1.00 24.06 242 ASP B CA 1
ATOM 4197 C C . ASP B 1 242 ? 14.338 48.493 41.980 1.00 24.13 242 ASP B C 1
ATOM 4198 O O . ASP B 1 242 ? 14.185 49.537 41.342 1.00 24.48 242 ASP B O 1
ATOM 4203 N N . GLU B 1 243 ? 15.230 47.564 41.650 1.00 22.74 243 GLU B N 1
ATOM 4204 C CA . GLU B 1 243 ? 16.097 47.703 40.484 1.00 22.81 243 GLU B CA 1
ATOM 4205 C C . GLU B 1 243 ? 15.271 47.902 39.219 1.00 23.27 243 GLU B C 1
ATOM 4206 O O . GLU B 1 243 ? 14.257 47.234 39.018 1.00 22.08 243 GLU B O 1
ATOM 4212 N N . LYS B 1 244 ? 15.718 48.814 38.362 1.00 23.45 244 LYS B N 1
ATOM 4213 C CA . LYS B 1 244 ? 15.027 49.092 37.109 1.00 23.89 244 LYS B CA 1
ATOM 4214 C C . LYS B 1 244 ? 16.033 49.112 35.962 1.00 23.68 244 LYS B C 1
ATOM 4215 O O . LYS B 1 244 ? 17.073 49.763 36.051 1.00 22.42 244 LYS B O 1
ATOM 4221 N N . GLN B 1 245 ? 15.725 48.391 34.891 1.00 23.11 245 GLN B N 1
ATOM 4222 C CA . GLN B 1 245 ? 16.608 48.353 33.733 1.00 23.53 245 GLN B CA 1
ATOM 4223 C C . GLN B 1 245 ? 16.319 49.539 32.827 1.00 24.12 245 GLN B C 1
ATOM 4224 O O . GLN B 1 245 ? 15.162 49.886 32.590 1.00 25.73 245 GLN B O 1
ATOM 4230 N N . LEU B 1 246 ? 17.380 50.167 32.332 1.00 22.12 246 LEU B N 1
ATOM 4231 C CA . LEU B 1 246 ? 17.243 51.306 31.441 1.00 21.62 246 LEU B CA 1
ATOM 4232 C C . LEU B 1 246 ? 17.277 50.833 29.993 1.00 22.48 246 LEU B C 1
ATOM 4233 O O . LEU B 1 246 ? 18.182 50.107 29.590 1.00 21.90 246 LEU B O 1
ATOM 4238 N N . THR B 1 247 ? 16.271 51.226 29.221 1.00 22.11 247 THR B N 1
ATOM 4239 C CA . THR B 1 247 ? 16.204 50.865 27.809 1.00 22.59 247 THR B CA 1
ATOM 4240 C C . THR B 1 247 ? 16.519 52.145 27.046 1.00 24.11 247 THR B C 1
ATOM 4241 O O . THR B 1 247 ? 17.658 52.613 27.082 1.00 22.69 247 THR B O 1
ATOM 4245 N N . ASN B 1 248 ? 15.539 52.722 26.357 1.00 24.42 248 ASN B N 1
ATOM 4246 C CA . ASN B 1 248 ? 15.797 53.975 25.663 1.00 25.66 248 ASN B CA 1
ATOM 4247 C C . ASN B 1 248 ? 15.901 55.037 26.751 1.00 25.75 248 ASN B C 1
ATOM 4248 O O . ASN B 1 248 ? 15.026 55.137 27.613 1.00 27.05 248 ASN B O 1
ATOM 4253 N N . VAL B 1 249 ? 16.971 55.820 26.722 1.00 24.87 249 VAL B N 1
ATOM 4254 C CA . VAL B 1 249 ? 17.170 56.853 27.729 1.00 24.90 249 VAL B CA 1
ATOM 4255 C C . VAL B 1 249 ? 17.880 58.057 27.121 1.00 26.31 249 VAL B C 1
ATOM 4256 O O . VAL B 1 249 ? 18.722 57.910 26.236 1.00 26.86 249 VAL B O 1
ATOM 4260 N N . THR B 1 250 ? 17.526 59.250 27.588 1.00 26.48 250 THR B N 1
ATOM 4261 C CA . THR B 1 250 ? 18.135 60.474 27.080 1.00 26.39 250 THR B CA 1
ATOM 4262 C C . THR B 1 250 ? 19.340 60.877 27.918 1.00 25.62 250 THR B C 1
ATOM 4263 O O . THR B 1 250 ? 19.510 60.416 29.046 1.00 26.04 250 THR B O 1
ATOM 4267 N N . VAL B 1 251 ? 20.175 61.743 27.357 1.00 25.99 251 VAL B N 1
ATOM 4268 C CA . VAL B 1 251 ? 21.354 62.226 28.060 1.00 25.64 251 VAL B CA 1
ATOM 4269 C C . VAL B 1 251 ? 20.946 62.888 29.374 1.00 26.04 251 VAL B C 1
ATOM 4270 O O . VAL B 1 251 ? 21.560 62.656 30.414 1.00 25.99 251 VAL B O 1
ATOM 4274 N N . ALA B 1 252 ? 19.904 63.713 29.318 1.00 26.78 252 ALA B N 1
ATOM 4275 C CA . ALA B 1 252 ? 19.411 64.410 30.500 1.00 26.24 252 ALA B CA 1
ATOM 4276 C C . ALA B 1 252 ? 19.020 63.423 31.595 1.00 25.67 252 ALA B C 1
ATOM 4277 O O . ALA B 1 252 ? 19.334 63.630 32.768 1.00 26.05 252 ALA B O 1
ATOM 4279 N N . GLU B 1 253 ? 18.335 62.351 31.211 1.00 26.26 253 GLU B N 1
ATOM 4280 C CA . GLU B 1 253 ? 17.921 61.347 32.179 1.00 27.06 253 GLU B CA 1
ATOM 4281 C C . GLU B 1 253 ? 19.139 60.671 32.798 1.00 26.49 253 GLU B C 1
ATOM 4282 O O . GLU B 1 253 ? 19.199 60.483 34.013 1.00 27.13 253 GLU B O 1
ATOM 4288 N N . LEU B 1 254 ? 20.114 60.320 31.964 1.00 26.28 254 LEU B N 1
ATOM 4289 C CA . LEU B 1 254 ? 21.332 59.677 32.447 1.00 25.23 254 LEU B CA 1
ATOM 4290 C C . LEU B 1 254 ? 22.118 60.581 33.390 1.00 24.43 254 LEU B C 1
ATOM 4291 O O . LEU B 1 254 ? 22.687 60.114 34.375 1.00 24.82 254 LEU B O 1
ATOM 4296 N N . GLU B 1 255 ? 22.156 61.875 33.087 1.00 24.49 255 GLU B N 1
ATOM 4297 C CA . GLU B 1 255 ? 22.874 62.823 33.930 1.00 25.00 255 GLU B CA 1
ATOM 4298 C C . GLU B 1 255 ? 22.253 62.850 35.323 1.00 25.21 255 GLU B C 1
ATOM 4299 O O . GLU B 1 255 ? 22.959 62.895 36.329 1.00 26.18 255 GLU B O 1
ATOM 4305 N N . GLU B 1 256 ? 20.925 62.823 35.375 1.00 26.12 256 GLU B N 1
ATOM 4306 C CA . GLU B 1 256 ? 20.213 62.829 36.648 1.00 27.32 256 GLU B CA 1
ATOM 4307 C C . GLU B 1 256 ? 20.562 61.565 37.427 1.00 25.46 256 GLU B C 1
ATOM 4308 O O . GLU B 1 256 ? 20.893 61.621 38.612 1.00 25.89 256 GLU B O 1
ATOM 4314 N N . TYR B 1 257 ? 20.483 60.428 36.743 1.00 24.63 257 TYR B N 1
ATOM 4315 C CA . TYR B 1 257 ? 20.787 59.138 37.346 1.00 23.75 257 TYR B CA 1
ATOM 4316 C C . TYR B 1 257 ? 22.236 59.098 37.810 1.00 23.61 257 TYR B C 1
ATOM 4317 O O . TYR B 1 257 ? 22.538 58.586 38.887 1.00 21.64 257 TYR B O 1
ATOM 4326 N N . LYS B 1 258 ? 23.128 59.648 36.992 1.00 23.75 258 LYS B N 1
ATOM 4327 C CA . LYS B 1 258 ? 24.545 59.674 37.327 1.00 25.16 258 LYS B CA 1
ATOM 4328 C C . LYS B 1 258 ? 24.775 60.485 38.597 1.00 25.38 258 LYS B C 1
ATOM 4329 O O . LYS B 1 258 ? 25.549 60.085 39.465 1.00 25.05 258 LYS B O 1
ATOM 4335 N N . GLN B 1 259 ? 24.093 61.622 38.709 1.00 26.47 259 GLN B N 1
ATOM 4336 C CA . GLN B 1 259 ? 24.231 62.470 39.885 1.00 28.59 259 GLN B CA 1
ATOM 4337 C C . GLN B 1 259 ? 23.668 61.771 41.118 1.00 28.27 259 GLN B C 1
ATOM 4338 O O . GLN B 1 259 ? 24.070 62.061 42.245 1.00 29.98 259 GLN B O 1
ATOM 4344 N N . ALA B 1 260 ? 22.738 60.848 40.894 1.00 27.11 260 ALA B N 1
ATOM 4345 C CA . ALA B 1 260 ? 22.114 60.099 41.979 1.00 26.93 260 ALA B CA 1
ATOM 4346 C C . ALA B 1 260 ? 23.007 58.948 42.444 1.00 25.98 260 ALA B C 1
ATOM 4347 O O . ALA B 1 260 ? 22.668 58.233 43.386 1.00 28.16 260 ALA B O 1
ATOM 4349 N N . GLY B 1 261 ? 24.139 58.768 41.768 1.00 25.72 261 GLY B N 1
ATOM 4350 C CA . GLY B 1 261 ? 25.082 57.722 42.135 1.00 23.11 261 GLY B CA 1
ATOM 4351 C C . GLY B 1 261 ? 24.744 56.298 41.730 1.00 21.01 261 GLY B C 1
ATOM 4352 O O . GLY B 1 261 ? 25.258 55.348 42.321 1.00 21.80 261 GLY B O 1
ATOM 4353 N N . HIS B 1 262 ? 23.904 56.137 40.714 1.00 21.12 262 HIS B N 1
ATOM 4354 C CA . HIS B 1 262 ? 23.504 54.806 40.262 1.00 20.54 262 HIS B CA 1
ATOM 4355 C C . HIS B 1 262 ? 24.553 54.023 39.482 1.00 19.63 262 HIS B C 1
ATOM 4356 O O . HIS B 1 262 ? 24.468 52.800 39.390 1.00 19.66 262 HIS B O 1
ATOM 4363 N N . PHE B 1 263 ? 25.537 54.717 38.921 1.00 18.87 263 PHE B N 1
ATOM 4364 C CA . PHE B 1 263 ? 26.552 54.050 38.115 1.00 18.84 263 PHE B CA 1
ATOM 4365 C C . PHE B 1 263 ? 27.888 53.964 38.844 1.00 19.47 263 PHE B C 1
ATOM 4366 O O . PHE B 1 263 ? 28.545 54.970 39.089 1.00 21.08 263 PHE B O 1
ATOM 4374 N N . ALA B 1 264 ? 28.283 52.741 39.182 1.00 19.07 264 ALA B N 1
ATOM 4375 C CA . ALA B 1 264 ? 29.512 52.501 39.930 1.00 18.98 264 ALA B CA 1
ATOM 4376 C C . ALA B 1 264 ? 30.791 53.034 39.306 1.00 18.26 264 ALA B C 1
ATOM 4377 O O . ALA B 1 264 ? 31.064 52.820 38.124 1.00 19.44 264 ALA B O 1
ATOM 4379 N N . PRO B 1 265 ? 31.602 53.741 40.101 1.00 18.59 265 PRO B N 1
ATOM 4380 C CA . PRO B 1 265 ? 32.854 54.270 39.558 1.00 19.42 265 PRO B CA 1
ATOM 4381 C C . PRO B 1 265 ? 33.794 53.119 39.199 1.00 19.77 265 PRO B C 1
ATOM 4382 O O . PRO B 1 265 ? 33.736 52.045 39.805 1.00 19.65 265 PRO B O 1
ATOM 4386 N N . GLY B 1 266 ? 34.639 53.342 38.197 1.00 20.51 266 GLY B N 1
ATOM 4387 C CA . GLY B 1 266 ? 35.594 52.330 37.781 1.00 20.20 266 GLY B CA 1
ATOM 4388 C C . GLY B 1 266 ? 35.048 51.208 36.922 1.00 20.27 266 GLY B C 1
ATOM 4389 O O . GLY B 1 266 ? 35.811 50.512 36.248 1.00 21.56 266 GLY B O 1
ATOM 4390 N N A SER B 1 267 ? 33.731 51.022 36.931 0.50 18.41 267 SER B N 1
ATOM 4391 N N B SER B 1 267 ? 33.732 51.037 36.943 0.50 19.86 267 SER B N 1
ATOM 4392 C CA A SER B 1 267 ? 33.111 49.967 36.136 0.50 18.24 267 SER B CA 1
ATOM 4393 C CA B SER B 1 267 ? 33.092 49.979 36.183 0.50 20.64 267 SER B CA 1
ATOM 4394 C C A SER B 1 267 ? 32.084 50.507 35.143 0.50 18.08 267 SER B C 1
ATOM 4395 C C B SER B 1 267 ? 32.094 50.522 35.164 0.50 19.52 267 SER B C 1
ATOM 4396 O O A SER B 1 267 ? 32.386 50.674 33.962 0.50 18.55 267 SER B O 1
ATOM 4397 O O B SER B 1 267 ? 32.425 50.706 33.994 0.50 19.75 267 SER B O 1
ATOM 4402 N N . MET B 1 268 ? 30.872 50.784 35.617 1.00 17.86 268 MET B N 1
ATOM 4403 C CA . MET B 1 268 ? 29.823 51.292 34.742 1.00 17.92 268 MET B CA 1
ATOM 4404 C C . MET B 1 268 ? 29.887 52.796 34.486 1.00 17.59 268 MET B C 1
ATOM 4405 O O . MET B 1 268 ? 29.546 53.254 33.393 1.00 18.76 268 MET B O 1
ATOM 4410 N N . LEU B 1 269 ? 30.323 53.568 35.476 1.00 18.68 269 LEU B N 1
ATOM 4411 C CA . LEU B 1 269 ? 30.392 55.017 35.308 1.00 18.19 269 LEU B CA 1
ATOM 4412 C C . LEU B 1 269 ? 31.108 55.486 34.035 1.00 19.19 269 LEU B C 1
ATOM 4413 O O . LEU B 1 269 ? 30.578 56.319 33.302 1.00 18.63 269 LEU B O 1
ATOM 4418 N N . PRO B 1 270 ? 32.320 54.971 33.755 1.00 18.45 270 PRO B N 1
ATOM 4419 C CA . PRO B 1 270 ? 32.995 55.426 32.535 1.00 18.60 270 PRO B CA 1
ATOM 4420 C C . PRO B 1 270 ? 32.215 55.127 31.257 1.00 18.29 270 PRO B C 1
ATOM 4421 O O . PRO B 1 270 ? 32.272 55.891 30.293 1.00 18.66 270 PRO B O 1
ATOM 4425 N N . LYS B 1 271 ? 31.482 54.018 31.249 1.00 18.04 271 LYS B N 1
ATOM 4426 C CA . LYS B 1 271 ? 30.693 53.651 30.081 1.00 17.90 271 LYS B CA 1
ATOM 4427 C C . LYS B 1 271 ? 29.566 54.656 29.874 1.00 18.48 271 LYS B C 1
ATOM 4428 O O . LYS B 1 271 ? 29.272 55.056 28.744 1.00 17.84 271 LYS B O 1
ATOM 4434 N N . ILE B 1 272 ? 28.938 55.064 30.972 1.00 18.09 272 ILE B N 1
ATOM 4435 C CA . ILE B 1 272 ? 27.855 56.036 30.912 1.00 19.36 272 ILE B CA 1
ATOM 4436 C C . ILE B 1 272 ? 28.402 57.380 30.435 1.00 19.01 272 ILE B C 1
ATOM 4437 O O . ILE B 1 272 ? 27.835 58.014 29.542 1.00 19.06 272 ILE B O 1
ATOM 4442 N N . GLU B 1 273 ? 29.512 57.812 31.021 1.00 19.08 273 GLU B N 1
ATOM 4443 C CA . GLU B 1 273 ? 30.113 59.077 30.633 1.00 19.09 273 GLU B CA 1
ATOM 4444 C C . GLU B 1 273 ? 30.533 59.060 29.166 1.00 19.39 273 GLU B C 1
ATOM 4445 O O . GLU B 1 273 ? 30.341 60.044 28.452 1.00 20.10 273 GLU B O 1
ATOM 4451 N N . ALA B 1 274 ? 31.096 57.943 28.713 1.00 18.96 274 ALA B N 1
ATOM 4452 C CA . ALA B 1 274 ? 31.520 57.822 27.322 1.00 18.75 274 ALA B CA 1
ATOM 4453 C C . ALA B 1 274 ? 30.316 57.878 26.385 1.00 19.74 274 ALA B C 1
ATOM 4454 O O . ALA B 1 274 ? 30.370 58.506 25.323 1.00 20.06 274 ALA B O 1
ATOM 4456 N N . ALA B 1 275 ? 29.234 57.215 26.780 1.00 18.74 275 ALA B N 1
ATOM 4457 C CA . ALA B 1 275 ? 28.015 57.184 25.977 1.00 20.10 275 ALA B CA 1
ATOM 4458 C C . ALA B 1 275 ? 27.443 58.590 25.833 1.00 20.37 275 ALA B C 1
ATOM 4459 O O . ALA B 1 275 ? 27.076 59.013 24.736 1.00 21.33 275 ALA B O 1
ATOM 4461 N N . ILE B 1 276 ? 27.372 59.310 26.947 1.00 19.91 276 ILE B N 1
ATOM 4462 C CA . ILE B 1 276 ? 26.855 60.673 26.945 1.00 21.82 276 ILE B CA 1
ATOM 4463 C C . ILE B 1 276 ? 27.722 61.559 26.060 1.00 23.07 276 ILE B C 1
ATOM 4464 O O . ILE B 1 276 ? 27.214 62.320 25.239 1.00 22.75 276 ILE B O 1
ATOM 4469 N N . GLN B 1 277 ? 29.036 61.454 26.224 1.00 22.13 277 GLN B N 1
ATOM 4470 C CA . GLN B 1 277 ? 29.960 62.257 25.440 1.00 22.45 277 GLN B CA 1
ATOM 4471 C C . GLN B 1 277 ? 29.784 62.019 23.942 1.00 22.15 277 GLN B C 1
ATOM 4472 O O . GLN B 1 277 ? 29.827 62.961 23.149 1.00 21.97 277 GLN B O 1
ATOM 4478 N N . PHE B 1 278 ? 29.570 60.769 23.548 1.00 21.24 278 PHE B N 1
ATOM 4479 C CA . PHE B 1 278 ? 29.404 60.469 22.133 1.00 21.82 278 PHE B CA 1
ATOM 4480 C C . PHE B 1 278 ? 28.102 61.023 21.566 1.00 22.65 278 PHE B C 1
ATOM 4481 O O . PHE B 1 278 ? 28.083 61.576 20.469 1.00 24.33 278 PHE B O 1
ATOM 4489 N N . VAL B 1 279 ? 27.010 60.867 22.307 1.00 23.54 279 VAL B N 1
ATOM 4490 C CA . VAL B 1 279 ? 25.720 61.361 21.836 1.00 25.17 279 VAL B CA 1
ATOM 4491 C C . VAL B 1 279 ? 25.715 62.883 21.724 1.00 25.80 279 VAL B C 1
ATOM 4492 O O . VAL B 1 279 ? 25.044 63.444 20.859 1.00 27.50 279 VAL B O 1
ATOM 4496 N N . GLU B 1 280 ? 26.473 63.550 22.589 1.00 26.01 280 GLU B N 1
ATOM 4497 C CA . GLU B 1 280 ? 26.544 65.008 22.566 1.00 26.95 280 GLU B CA 1
ATOM 4498 C C . GLU B 1 280 ? 27.624 65.519 21.619 1.00 27.70 280 GLU B C 1
ATOM 4499 O O . GLU B 1 280 ? 27.718 66.720 21.373 1.00 29.30 280 GLU B O 1
ATOM 4505 N N . SER B 1 281 ? 28.435 64.609 21.088 1.00 28.81 281 SER B N 1
ATOM 4506 C CA . SER B 1 281 ? 29.529 64.987 20.198 1.00 29.85 281 SER B CA 1
ATOM 4507 C C . SER B 1 281 ? 29.106 65.465 18.814 1.00 30.77 281 SER B C 1
ATOM 4508 O O . SER B 1 281 ? 29.803 66.272 18.197 1.00 32.20 281 SER B O 1
ATOM 4511 N N . GLN B 1 282 ? 27.977 64.973 18.319 1.00 32.82 282 GLN B N 1
ATOM 4512 C CA . GLN B 1 282 ? 27.527 65.363 16.989 1.00 33.77 282 GLN B CA 1
ATOM 4513 C C . GLN B 1 282 ? 26.099 64.885 16.757 1.00 34.53 282 GLN B C 1
ATOM 4514 O O . GLN B 1 282 ? 25.648 63.930 17.386 1.00 33.66 282 GLN B O 1
ATOM 4520 N N . PRO B 1 283 ? 25.361 65.555 15.860 1.00 34.97 283 PRO B N 1
ATOM 4521 C CA . PRO B 1 283 ? 23.983 65.142 15.588 1.00 35.11 283 PRO B CA 1
ATOM 4522 C C . PRO B 1 283 ? 23.928 63.739 14.987 1.00 35.25 283 PRO B C 1
ATOM 4523 O O . PRO B 1 283 ? 24.867 63.303 14.323 1.00 35.33 283 PRO B O 1
ATOM 4527 N N . ASN B 1 284 ? 22.827 63.036 15.232 1.00 34.65 284 ASN B N 1
ATOM 4528 C CA . ASN B 1 284 ? 22.636 61.691 14.702 1.00 35.16 284 ASN B CA 1
ATOM 4529 C C . ASN B 1 284 ? 23.649 60.664 15.201 1.00 33.91 284 ASN B C 1
ATOM 4530 O O . ASN B 1 284 ? 24.053 59.772 14.455 1.00 34.62 284 ASN B O 1
ATOM 4535 N N . LYS B 1 285 ? 24.061 60.792 16.458 1.00 32.22 285 LYS B N 1
ATOM 4536 C CA . LYS B 1 285 ? 25.006 59.844 17.038 1.00 31.49 285 LYS B CA 1
ATOM 4537 C C . LYS B 1 285 ? 24.297 59.066 18.136 1.00 30.87 285 LYS B C 1
ATOM 4538 O O . LYS B 1 285 ? 23.592 59.646 18.962 1.00 32.26 285 LYS B O 1
ATOM 4544 N N . GLN B 1 286 ? 24.480 57.751 18.143 1.00 29.87 286 GLN B N 1
ATOM 4545 C CA . GLN B 1 286 ? 23.840 56.921 19.148 1.00 28.13 286 GLN B CA 1
ATOM 4546 C C . GLN B 1 286 ? 24.855 56.078 19.906 1.00 26.48 286 GLN B C 1
ATOM 4547 O O . GLN B 1 286 ? 25.856 55.631 19.345 1.00 26.53 286 GLN B O 1
ATOM 4553 N N . ALA B 1 287 ? 24.593 55.879 21.192 1.00 24.15 287 ALA B N 1
ATOM 4554 C CA . ALA B 1 287 ? 25.466 55.078 22.038 1.00 22.41 287 ALA B CA 1
ATOM 4555 C C . ALA B 1 287 ? 24.621 53.979 22.661 1.00 22.65 287 ALA B C 1
ATOM 4556 O O . ALA B 1 287 ? 23.492 54.221 23.095 1.00 23.79 287 ALA B O 1
ATOM 4558 N N . ILE B 1 288 ? 25.165 52.769 22.697 1.00 22.21 288 ILE B N 1
ATOM 4559 C CA . ILE B 1 288 ? 24.450 51.637 23.263 1.00 21.74 288 ILE B CA 1
ATOM 4560 C C . ILE B 1 288 ? 25.319 50.857 24.234 1.00 21.40 288 ILE B C 1
ATOM 4561 O O . ILE B 1 288 ? 26.494 50.612 23.967 1.00 22.31 288 ILE B O 1
ATOM 4566 N N . ILE B 1 289 ? 24.738 50.479 25.364 1.00 20.43 289 ILE B N 1
ATOM 4567 C CA . ILE B 1 289 ? 25.443 49.683 26.355 1.00 19.69 289 ILE B CA 1
ATOM 4568 C C . ILE B 1 289 ? 24.591 48.444 26.574 1.00 19.96 289 ILE B C 1
ATOM 4569 O O . ILE B 1 289 ? 23.426 48.545 26.967 1.00 19.92 289 ILE B O 1
ATOM 4574 N N . THR B 1 290 ? 25.164 47.283 26.296 1.00 19.34 290 THR B N 1
ATOM 4575 C CA . THR B 1 290 ? 24.459 46.025 26.472 1.00 19.82 290 THR B CA 1
ATOM 4576 C C . THR B 1 290 ? 25.509 44.919 26.524 1.00 20.51 290 THR B C 1
ATOM 4577 O O . THR B 1 290 ? 26.671 45.191 26.841 1.00 20.43 290 THR B O 1
ATOM 4581 N N . SER B 1 291 ? 25.119 43.685 26.228 1.00 20.16 291 SER B N 1
ATOM 4582 C CA . SER B 1 291 ? 26.060 42.574 26.274 1.00 21.16 291 SER B CA 1
ATOM 4583 C C . SER B 1 291 ? 26.102 41.818 24.957 1.00 21.33 291 SER B C 1
ATOM 4584 O O . SER B 1 291 ? 25.197 41.943 24.128 1.00 21.91 291 SER B O 1
ATOM 4587 N N . LEU B 1 292 ? 27.158 41.031 24.773 1.00 21.90 292 LEU B N 1
ATOM 4588 C CA . LEU B 1 292 ? 27.311 40.224 23.571 1.00 22.26 292 LEU B CA 1
ATOM 4589 C C . LEU B 1 292 ? 26.113 39.289 23.465 1.00 23.64 292 LEU B C 1
ATOM 4590 O O . LEU B 1 292 ? 25.513 39.150 22.400 1.00 23.71 292 LEU B O 1
ATOM 4595 N N . GLU B 1 293 ? 25.766 38.660 24.583 1.00 25.17 293 GLU B N 1
ATOM 4596 C CA . GLU B 1 293 ? 24.640 37.736 24.630 1.00 26.90 293 GLU B CA 1
ATOM 4597 C C . GLU B 1 293 ? 23.334 38.387 24.201 1.00 26.94 293 GLU B C 1
ATOM 4598 O O . GLU B 1 293 ? 22.528 37.771 23.503 1.00 27.20 293 GLU B O 1
ATOM 4604 N N . ASN B 1 294 ? 23.122 39.631 24.617 1.00 26.07 294 ASN B N 1
ATOM 4605 C CA . ASN B 1 294 ? 21.884 40.318 24.277 1.00 25.48 294 ASN B CA 1
ATOM 4606 C C . ASN B 1 294 ? 21.775 40.642 22.794 1.00 26.44 294 ASN B C 1
ATOM 4607 O O . ASN B 1 294 ? 20.734 41.110 22.333 1.00 27.50 294 ASN B O 1
ATOM 4612 N N . LEU B 1 295 ? 22.844 40.399 22.043 1.00 27.01 295 LEU B N 1
ATOM 4613 C CA . LEU B 1 295 ? 22.808 40.657 20.610 1.00 27.48 295 LEU B CA 1
ATOM 4614 C C . LEU B 1 295 ? 21.903 39.621 19.950 1.00 28.70 295 LEU B C 1
ATOM 4615 O O . LEU B 1 295 ? 21.473 39.789 18.809 1.00 30.25 295 LEU B O 1
ATOM 4620 N N . GLY B 1 296 ? 21.614 38.550 20.681 1.00 29.52 296 GLY B N 1
ATOM 4621 C CA . GLY B 1 296 ? 20.742 37.517 20.156 1.00 30.10 296 GLY B CA 1
ATOM 4622 C C . GLY B 1 296 ? 19.308 38.008 20.130 1.00 31.16 296 GLY B C 1
ATOM 4623 O O . GLY B 1 296 ? 18.427 37.358 19.564 1.00 32.58 296 GLY B O 1
ATOM 4624 N N . SER B 1 297 ? 19.074 39.164 20.746 1.00 31.02 297 SER B N 1
ATOM 4625 C CA . SER B 1 297 ? 17.741 39.756 20.796 1.00 31.14 297 SER B CA 1
ATOM 4626 C C . SER B 1 297 ? 17.600 40.933 19.835 1.00 31.82 297 SER B C 1
ATOM 4627 O O . SER B 1 297 ? 16.668 41.728 19.950 1.00 32.30 297 SER B O 1
ATOM 4630 N N . MET B 1 298 ? 18.528 41.045 18.891 1.00 32.31 298 MET B N 1
ATOM 4631 C CA . MET B 1 298 ? 18.481 42.127 17.915 1.00 32.63 298 MET B CA 1
ATOM 4632 C C . MET B 1 298 ? 17.216 42.057 17.069 1.00 33.80 298 MET B C 1
ATOM 4633 O O . MET B 1 298 ? 16.807 40.980 16.632 1.00 33.99 298 MET B O 1
ATOM 4638 N N . SER B 1 299 ? 16.600 43.212 16.848 1.00 34.75 299 SER B N 1
ATOM 4639 C CA . SER B 1 299 ? 15.401 43.297 16.026 1.00 35.68 299 SER B CA 1
ATOM 4640 C C . SER B 1 299 ? 15.901 43.664 14.637 1.00 35.14 299 SER B C 1
ATOM 4641 O O . SER B 1 299 ? 16.036 44.842 14.307 1.00 35.49 299 SER B O 1
ATOM 4644 N N . GLY B 1 300 ? 16.185 42.651 13.827 1.00 35.39 300 GLY B N 1
ATOM 4645 C CA . GLY B 1 300 ? 16.702 42.912 12.499 1.00 36.11 300 GLY B CA 1
ATOM 4646 C C . GLY B 1 300 ? 18.129 43.401 12.654 1.00 36.05 300 GLY B C 1
ATOM 4647 O O . GLY B 1 300 ? 18.975 42.690 13.197 1.00 36.58 300 GLY B O 1
ATOM 4648 N N . ASP B 1 301 ? 18.400 44.617 12.194 1.00 35.82 301 ASP B N 1
ATOM 4649 C CA . ASP B 1 301 ? 19.739 45.182 12.306 1.00 35.79 301 ASP B CA 1
ATOM 4650 C C . ASP B 1 301 ? 19.801 46.114 13.512 1.00 34.58 301 ASP B C 1
ATOM 4651 O O . ASP B 1 301 ? 20.810 46.780 13.744 1.00 33.41 301 ASP B O 1
ATOM 4656 N N . GLU B 1 302 ? 18.716 46.152 14.281 1.00 33.94 302 GLU B N 1
ATOM 4657 C CA . GLU B 1 302 ? 18.643 47.006 15.459 1.00 33.18 302 GLU B CA 1
ATOM 4658 C C . GLU B 1 302 ? 19.074 46.297 16.737 1.00 31.68 302 GLU B C 1
ATOM 4659 O O . GLU B 1 302 ? 18.619 45.193 17.040 1.00 31.14 302 GLU B O 1
ATOM 4665 N N . ILE B 1 303 ? 19.952 46.953 17.487 1.00 30.14 303 ILE B N 1
ATOM 4666 C CA . ILE B 1 303 ? 20.457 46.412 18.740 1.00 28.54 303 ILE B CA 1
ATOM 4667 C C . ILE B 1 303 ? 19.613 46.908 19.909 1.00 27.05 303 ILE B C 1
ATOM 4668 O O . ILE B 1 303 ? 19.347 48.104 20.029 1.00 27.88 303 ILE B O 1
ATOM 4673 N N . VAL B 1 304 ? 19.183 45.986 20.763 1.00 26.31 304 VAL B N 1
ATOM 4674 C CA . VAL B 1 304 ? 18.400 46.358 21.933 1.00 25.64 304 VAL B CA 1
ATOM 4675 C C . VAL B 1 304 ? 19.329 46.393 23.145 1.00 24.51 304 VAL B C 1
ATOM 4676 O O . VAL B 1 304 ? 20.356 45.712 23.177 1.00 25.27 304 VAL B O 1
ATOM 4680 N N . GLY B 1 305 ? 18.964 47.201 24.133 1.00 23.77 305 GLY B N 1
ATOM 4681 C CA . GLY B 1 305 ? 19.769 47.338 25.333 1.00 23.34 305 GLY B CA 1
ATOM 4682 C C . GLY B 1 305 ? 19.571 48.753 25.831 1.00 23.74 305 GLY B C 1
ATOM 4683 O O . GLY B 1 305 ? 18.526 49.352 25.574 1.00 23.09 305 GLY B O 1
ATOM 4684 N N . THR B 1 306 ? 20.542 49.297 26.554 1.00 20.87 306 THR B N 1
ATOM 4685 C CA . THR B 1 306 ? 20.407 50.665 27.015 1.00 21.87 306 THR B CA 1
ATOM 4686 C C . THR B 1 306 ? 20.858 51.525 25.843 1.00 23.00 306 THR B C 1
ATOM 4687 O O . THR B 1 306 ? 22.039 51.565 25.495 1.00 22.97 306 THR B O 1
ATOM 4691 N N . VAL B 1 307 ? 19.897 52.192 25.215 1.00 22.82 307 VAL B N 1
ATOM 4692 C CA . VAL B 1 307 ? 20.167 53.030 24.056 1.00 24.88 307 VAL B CA 1
ATOM 4693 C C . VAL B 1 307 ? 20.065 54.504 24.412 1.00 25.94 307 VAL B C 1
ATOM 4694 O O . VAL B 1 307 ? 18.996 54.996 24.781 1.00 26.17 307 VAL B O 1
ATOM 4698 N N . VAL B 1 308 ? 21.189 55.202 24.296 1.00 27.53 308 VAL B N 1
ATOM 4699 C CA . VAL B 1 308 ? 21.260 56.619 24.616 1.00 28.91 308 VAL B CA 1
ATOM 4700 C C . VAL B 1 308 ? 21.124 57.477 23.364 1.00 31.84 308 VAL B C 1
ATOM 4701 O O . VAL B 1 308 ? 21.835 57.281 22.380 1.00 32.29 308 VAL B O 1
ATOM 4705 N N . THR B 1 309 ? 20.200 58.428 23.411 1.00 35.63 309 THR B N 1
ATOM 4706 C CA . THR B 1 309 ? 19.970 59.330 22.291 1.00 38.49 309 THR B CA 1
ATOM 4707 C C . THR B 1 309 ? 19.723 60.731 22.829 1.00 39.78 309 THR B C 1
ATOM 4708 O O . THR B 1 309 ? 19.559 60.916 24.036 1.00 38.98 309 THR B O 1
ATOM 4712 N N . LYS B 1 310 ? 19.709 61.714 21.933 1.00 41.35 310 LYS B N 1
ATOM 4713 C CA . LYS B 1 310 ? 19.481 63.101 22.317 1.00 42.95 310 LYS B CA 1
ATOM 4714 C C . LYS B 1 310 ? 19.764 64.025 21.137 1.00 44.01 310 LYS B C 1
ATOM 4715 O O . LYS B 1 310 ? 18.826 64.721 20.695 1.00 45.35 310 LYS B O 1
ATOM 4722 N N . GLY C 1 2 ? 32.589 68.535 20.657 1.00 39.36 2 GLY C N 1
ATOM 4723 C CA . GLY C 1 2 ? 32.891 68.149 19.251 1.00 38.46 2 GLY C CA 1
ATOM 4724 C C . GLY C 1 2 ? 32.148 69.012 18.252 1.00 37.81 2 GLY C C 1
ATOM 4725 O O . GLY C 1 2 ? 31.843 68.570 17.144 1.00 37.95 2 GLY C O 1
ATOM 4726 N N . LYS C 1 3 ? 31.860 70.249 18.643 1.00 36.06 3 LYS C N 1
ATOM 4727 C CA . LYS C 1 3 ? 31.139 71.176 17.782 1.00 34.34 3 LYS C CA 1
ATOM 4728 C C . LYS C 1 3 ? 31.966 71.671 16.603 1.00 32.62 3 LYS C C 1
ATOM 4729 O O . LYS C 1 3 ? 33.161 71.941 16.730 1.00 33.38 3 LYS C O 1
ATOM 4735 N N . LYS C 1 4 ? 31.311 71.772 15.453 1.00 30.39 4 LYS C N 1
ATOM 4736 C CA . LYS C 1 4 ? 31.927 72.274 14.233 1.00 28.22 4 LYS C CA 1
ATOM 4737 C C . LYS C 1 4 ? 31.831 73.782 14.437 1.00 25.22 4 LYS C C 1
ATOM 4738 O O . LYS C 1 4 ? 30.739 74.346 14.405 1.00 24.97 4 LYS C O 1
ATOM 4744 N N . MET C 1 5 ? 32.963 74.440 14.666 1.00 23.65 5 MET C N 1
ATOM 4745 C CA . MET C 1 5 ? 32.920 75.872 14.921 1.00 22.21 5 MET C CA 1
ATOM 4746 C C . MET C 1 5 ? 33.833 76.745 14.083 1.00 19.86 5 MET C C 1
ATOM 4747 O O . MET C 1 5 ? 34.995 76.415 13.833 1.00 20.41 5 MET C O 1
ATOM 4752 N N . VAL C 1 6 ? 33.284 77.871 13.647 1.00 19.32 6 VAL C N 1
ATOM 4753 C CA . VAL C 1 6 ? 34.054 78.841 12.891 1.00 18.79 6 VAL C CA 1
ATOM 4754 C C . VAL C 1 6 ? 34.614 79.781 13.948 1.00 19.01 6 VAL C C 1
ATOM 4755 O O . VAL C 1 6 ? 33.863 80.392 14.709 1.00 20.59 6 VAL C O 1
ATOM 4759 N N . VAL C 1 7 ? 35.936 79.864 14.012 1.00 17.10 7 VAL C N 1
ATOM 4760 C CA . VAL C 1 7 ? 36.611 80.724 14.973 1.00 17.15 7 VAL C CA 1
ATOM 4761 C C . VAL C 1 7 ? 37.164 81.928 14.222 1.00 17.25 7 VAL C C 1
ATOM 4762 O O . VAL C 1 7 ? 38.061 81.796 13.391 1.00 17.28 7 VAL C O 1
ATOM 4766 N N . ALA C 1 8 ? 36.611 83.102 14.512 1.00 17.72 8 ALA C N 1
ATOM 4767 C CA . ALA C 1 8 ? 37.032 84.332 13.856 1.00 16.20 8 ALA C CA 1
ATOM 4768 C C . ALA C 1 8 ? 38.017 85.112 14.714 1.00 16.00 8 ALA C C 1
ATOM 4769 O O . ALA C 1 8 ? 37.629 85.788 15.668 1.00 17.66 8 ALA C O 1
ATOM 4771 N N . LEU C 1 9 ? 39.294 85.007 14.362 1.00 16.41 9 LEU C N 1
ATOM 4772 C CA . LEU C 1 9 ? 40.357 85.695 15.082 1.00 16.80 9 LEU C CA 1
ATOM 4773 C C . LEU C 1 9 ? 40.384 87.171 14.713 1.00 17.83 9 LEU C C 1
ATOM 4774 O O . LEU C 1 9 ? 39.986 87.553 13.610 1.00 18.76 9 LEU C O 1
ATOM 4779 N N . GLY C 1 10 ? 40.854 87.990 15.647 1.00 18.02 10 GLY C N 1
ATOM 4780 C CA . GLY C 1 10 ? 40.938 89.418 15.418 1.00 18.82 10 GLY C CA 1
ATOM 4781 C C . GLY C 1 10 ? 42.337 89.948 15.678 1.00 19.19 10 GLY C C 1
ATOM 4782 O O . GLY C 1 10 ? 43.315 89.196 15.662 1.00 18.74 10 GLY C O 1
ATOM 4783 N N . GLY C 1 11 ? 42.433 91.249 15.929 1.00 19.93 11 GLY C N 1
ATOM 4784 C CA . GLY C 1 11 ? 43.726 91.863 16.176 1.00 20.85 11 GLY C CA 1
ATOM 4785 C C . GLY C 1 11 ? 44.491 91.236 17.324 1.00 21.34 11 GLY C C 1
ATOM 4786 O O . GLY C 1 11 ? 45.714 91.113 17.273 1.00 22.28 11 GLY C O 1
ATOM 4787 N N . ASN C 1 12 ? 43.758 90.838 18.358 1.00 22.74 12 ASN C N 1
ATOM 4788 C CA . ASN C 1 12 ? 44.338 90.226 19.548 1.00 23.70 12 ASN C CA 1
ATOM 4789 C C . ASN C 1 12 ? 45.091 88.925 19.238 1.00 23.43 12 ASN C C 1
ATOM 4790 O O . ASN C 1 12 ? 45.947 88.498 20.014 1.00 23.19 12 ASN C O 1
ATOM 4795 N N . ALA C 1 13 ? 44.785 88.305 18.098 1.00 21.58 13 ALA C N 1
ATOM 4796 C CA . ALA C 1 13 ? 45.442 87.061 17.703 1.00 21.35 13 ALA C CA 1
ATOM 4797 C C . ALA C 1 13 ? 46.877 87.313 17.250 1.00 21.35 13 ALA C C 1
ATOM 4798 O O . ALA C 1 13 ? 47.701 86.399 17.215 1.00 20.96 13 ALA C O 1
ATOM 4800 N N . ILE C 1 14 ? 47.167 88.558 16.891 1.00 21.18 14 ILE C N 1
ATOM 4801 C CA . ILE C 1 14 ? 48.504 88.937 16.463 1.00 22.83 14 ILE C CA 1
ATOM 4802 C C . ILE C 1 14 ? 48.872 90.180 17.266 1.00 24.20 14 ILE C C 1
ATOM 4803 O O . ILE C 1 14 ? 49.183 91.235 16.710 1.00 26.57 14 ILE C O 1
ATOM 4808 N N . LEU C 1 15 ? 48.818 90.040 18.587 1.00 24.96 15 LEU C N 1
ATOM 4809 C CA . LEU C 1 15 ? 49.130 91.133 19.498 1.00 26.94 15 LEU C CA 1
ATOM 4810 C C . LEU C 1 15 ? 50.631 91.233 19.729 1.00 27.51 15 LEU C C 1
ATOM 4811 O O . LEU C 1 15 ? 51.231 90.353 20.345 1.00 27.85 15 LEU C O 1
ATOM 4816 N N . SER C 1 16 ? 51.231 92.311 19.233 1.00 28.82 16 SER C N 1
ATOM 4817 C CA . SER C 1 16 ? 52.663 92.528 19.392 1.00 30.96 16 SER C CA 1
ATOM 4818 C C . SER C 1 16 ? 53.018 93.987 19.133 1.00 31.51 16 SER C C 1
ATOM 4819 O O . SER C 1 16 ? 52.533 94.595 18.177 1.00 31.78 16 SER C O 1
ATOM 4822 N N . ASN C 1 17 ? 53.860 94.550 19.992 1.00 31.72 17 ASN C N 1
ATOM 4823 C CA . ASN C 1 17 ? 54.280 95.937 19.839 1.00 31.89 17 ASN C CA 1
ATOM 4824 C C . ASN C 1 17 ? 55.307 96.024 18.720 1.00 30.98 17 ASN C C 1
ATOM 4825 O O . ASN C 1 17 ? 55.640 97.112 18.248 1.00 32.79 17 ASN C O 1
ATOM 4830 N N . ASP C 1 18 ? 55.805 94.864 18.308 1.00 29.79 18 ASP C N 1
ATOM 4831 C CA . ASP C 1 18 ? 56.796 94.778 17.246 1.00 28.09 18 ASP C CA 1
ATOM 4832 C C . ASP C 1 18 ? 56.106 94.256 15.989 1.00 25.64 18 ASP C C 1
ATOM 4833 O O . ASP C 1 18 ? 55.519 93.171 16.000 1.00 26.12 18 ASP C O 1
ATOM 4838 N N . ALA C 1 19 ? 56.179 95.029 14.910 1.00 23.47 19 ALA C N 1
ATOM 4839 C CA . ALA C 1 19 ? 55.545 94.650 13.651 1.00 22.30 19 ALA C CA 1
ATOM 4840 C C . ALA C 1 19 ? 56.387 93.724 12.777 1.00 20.79 19 ALA C C 1
ATOM 4841 O O . ALA C 1 19 ? 56.034 93.461 11.629 1.00 20.23 19 ALA C O 1
ATOM 4843 N N . SER C 1 20 ? 57.501 93.228 13.307 1.00 20.32 20 SER C N 1
ATOM 4844 C CA . SER C 1 20 ? 58.348 92.326 12.536 1.00 19.84 20 SER C CA 1
ATOM 4845 C C . SER C 1 20 ? 57.610 91.016 12.283 1.00 20.29 20 SER C C 1
ATOM 4846 O O . SER C 1 20 ? 56.693 90.653 13.023 1.00 20.02 20 SER C O 1
ATOM 4849 N N . ALA C 1 21 ? 58.013 90.306 11.237 1.00 19.54 21 ALA C N 1
ATOM 4850 C CA . ALA C 1 21 ? 57.390 89.029 10.925 1.00 20.70 21 ALA C CA 1
ATOM 4851 C C . ALA C 1 21 ? 57.600 88.067 12.093 1.00 20.59 21 ALA C C 1
ATOM 4852 O O . ALA C 1 21 ? 56.672 87.378 12.512 1.00 20.79 21 ALA C O 1
ATOM 4854 N N . HIS C 1 22 ? 58.817 88.035 12.626 1.00 20.26 22 HIS C N 1
ATOM 4855 C CA . HIS C 1 22 ? 59.124 87.138 13.733 1.00 22.19 22 HIS C CA 1
ATOM 4856 C C . HIS C 1 22 ? 58.245 87.383 14.952 1.00 20.96 22 HIS C C 1
ATOM 4857 O O . HIS C 1 22 ? 57.741 86.438 15.560 1.00 21.86 22 HIS C O 1
ATOM 4864 N N . ALA C 1 23 ? 58.060 88.648 15.309 1.00 20.06 23 ALA C N 1
ATOM 4865 C CA . ALA C 1 23 ? 57.243 88.991 16.463 1.00 19.52 23 ALA C CA 1
ATOM 4866 C C . ALA C 1 23 ? 55.790 88.585 16.240 1.00 19.62 23 ALA C C 1
ATOM 4867 O O . ALA C 1 23 ? 55.125 88.097 17.154 1.00 20.02 23 ALA C O 1
ATOM 4869 N N . GLN C 1 24 ? 55.299 88.785 15.022 1.00 19.37 24 GLN C N 1
ATOM 4870 C CA . GLN C 1 24 ? 53.920 88.431 14.716 1.00 18.60 24 GLN C CA 1
ATOM 4871 C C . GLN C 1 24 ? 53.727 86.922 14.691 1.00 18.42 24 GLN C C 1
ATOM 4872 O O . GLN C 1 24 ? 52.681 86.420 15.095 1.00 18.22 24 GLN C O 1
ATOM 4878 N N . GLN C 1 25 ? 54.738 86.198 14.221 1.00 18.32 25 GLN C N 1
ATOM 4879 C CA . GLN C 1 25 ? 54.660 84.743 14.189 1.00 18.33 25 GLN C CA 1
ATOM 4880 C C . GLN C 1 25 ? 54.627 84.226 15.625 1.00 18.92 25 GLN C C 1
ATOM 4881 O O . GLN C 1 25 ? 53.861 83.319 15.950 1.00 18.48 25 GLN C O 1
ATOM 4887 N N . GLN C 1 26 ? 55.451 84.811 16.489 1.00 19.86 26 GLN C N 1
ATOM 4888 C CA . GLN C 1 26 ? 55.477 84.383 17.880 1.00 21.53 26 GLN C CA 1
ATOM 4889 C C . GLN C 1 26 ? 54.119 84.633 18.523 1.00 21.45 26 GLN C C 1
ATOM 4890 O O . GLN C 1 26 ? 53.641 83.826 19.317 1.00 21.12 26 GLN C O 1
ATOM 4896 N N . ALA C 1 27 ? 53.497 85.757 18.179 1.00 19.09 27 ALA C N 1
ATOM 4897 C CA . ALA C 1 27 ? 52.189 86.082 18.726 1.00 19.53 27 ALA C CA 1
ATOM 4898 C C . ALA C 1 27 ? 51.180 85.024 18.292 1.00 18.40 27 ALA C C 1
ATOM 4899 O O . ALA C 1 27 ? 50.307 84.628 19.066 1.00 18.92 27 ALA C O 1
ATOM 4901 N N . LEU C 1 28 ? 51.304 84.567 17.050 1.00 18.27 28 LEU C N 1
ATOM 4902 C CA . LEU C 1 28 ? 50.393 83.555 16.532 1.00 17.60 28 LEU C CA 1
ATOM 4903 C C . LEU C 1 28 ? 50.653 82.186 17.147 1.00 18.47 28 LEU C C 1
ATOM 4904 O O . LEU C 1 28 ? 49.756 81.347 17.193 1.00 17.06 28 LEU C O 1
ATOM 4909 N N . VAL C 1 29 ? 51.871 81.960 17.631 1.00 17.27 29 VAL C N 1
ATOM 4910 C CA . VAL C 1 29 ? 52.176 80.697 18.293 1.00 18.69 29 VAL C CA 1
ATOM 4911 C C . VAL C 1 29 ? 51.402 80.691 19.615 1.00 18.33 29 VAL C C 1
ATOM 4912 O O . VAL C 1 29 ? 50.785 79.692 19.978 1.00 18.26 29 VAL C O 1
ATOM 4916 N N . GLN C 1 30 ? 51.416 81.816 20.328 1.00 19.25 30 GLN C N 1
ATOM 4917 C CA . GLN C 1 30 ? 50.678 81.898 21.587 1.00 19.38 30 GLN C CA 1
ATOM 4918 C C . GLN C 1 30 ? 49.188 81.726 21.305 1.00 18.91 30 GLN C C 1
ATOM 4919 O O . GLN C 1 30 ? 48.481 81.028 22.029 1.00 19.73 30 GLN C O 1
ATOM 4925 N N . THR C 1 31 ? 48.711 82.374 20.250 1.00 17.92 31 THR C N 1
ATOM 4926 C CA . THR C 1 31 ? 47.312 82.257 19.866 1.00 17.55 31 THR C CA 1
ATOM 4927 C C . THR C 1 31 ? 46.984 80.792 19.605 1.00 16.62 31 THR C C 1
ATOM 4928 O O . THR C 1 31 ? 45.953 80.286 20.052 1.00 17.28 31 THR C O 1
ATOM 4932 N N . SER C 1 32 ? 47.877 80.115 18.891 1.00 16.80 32 SER C N 1
ATOM 4933 C CA . SER C 1 32 ? 47.681 78.713 18.559 1.00 16.91 32 SER C CA 1
ATOM 4934 C C . SER C 1 32 ? 47.639 77.804 19.777 1.00 17.05 32 SER C C 1
ATOM 4935 O O . SER C 1 32 ? 46.936 76.794 19.770 1.00 17.97 32 SER C O 1
ATOM 4938 N N . ALA C 1 33 ? 48.387 78.150 20.821 1.00 17.44 33 ALA C N 1
ATOM 4939 C CA . ALA C 1 33 ? 48.368 77.344 22.036 1.00 19.08 33 ALA C CA 1
ATOM 4940 C C . ALA C 1 33 ? 46.937 77.312 22.572 1.00 19.55 33 ALA C C 1
ATOM 4941 O O . ALA C 1 33 ? 46.448 76.268 23.006 1.00 20.37 33 ALA C O 1
ATOM 4943 N N . TYR C 1 34 ? 46.261 78.459 22.526 1.00 19.51 34 TYR C N 1
ATOM 4944 C CA . TYR C 1 34 ? 44.882 78.538 22.996 1.00 18.22 34 TYR C CA 1
ATOM 4945 C C . TYR C 1 34 ? 43.940 77.775 22.066 1.00 19.32 34 TYR C C 1
ATOM 4946 O O . TYR C 1 34 ? 43.039 77.075 22.526 1.00 19.22 34 TYR C O 1
ATOM 4955 N N . LEU C 1 35 ? 44.138 77.911 20.758 1.00 18.12 35 LEU C N 1
ATOM 4956 C CA . LEU C 1 35 ? 43.284 77.209 19.805 1.00 18.68 35 LEU C CA 1
ATOM 4957 C C . LEU C 1 35 ? 43.409 75.692 19.937 1.00 18.17 35 LEU C C 1
ATOM 4958 O O . LEU C 1 35 ? 42.434 74.962 19.745 1.00 18.24 35 LEU C O 1
ATOM 4963 N N . VAL C 1 36 ? 44.608 75.216 20.266 1.00 18.11 36 VAL C N 1
ATOM 4964 C CA . VAL C 1 36 ? 44.824 73.783 20.427 1.00 19.03 36 VAL C CA 1
ATOM 4965 C C . VAL C 1 36 ? 43.998 73.254 21.603 1.00 18.63 36 VAL C C 1
ATOM 4966 O O . VAL C 1 36 ? 43.611 72.088 21.620 1.00 18.15 36 VAL C O 1
ATOM 4970 N N . HIS C 1 37 ? 43.712 74.117 22.574 1.00 18.37 37 HIS C N 1
ATOM 4971 C CA . HIS C 1 37 ? 42.892 73.726 23.718 1.00 18.60 37 HIS C CA 1
ATOM 4972 C C . HIS C 1 37 ? 41.533 73.262 23.185 1.00 19.29 37 HIS C C 1
ATOM 4973 O O . HIS C 1 37 ? 40.982 72.261 23.644 1.00 20.25 37 HIS C O 1
ATOM 4980 N N . LEU C 1 38 ? 40.999 73.990 22.207 1.00 18.94 38 LEU C N 1
ATOM 4981 C CA . LEU C 1 38 ? 39.715 73.642 21.602 1.00 17.91 38 LEU C CA 1
ATOM 4982 C C . LEU C 1 38 ? 39.797 72.287 20.912 1.00 18.63 38 LEU C C 1
ATOM 4983 O O . LEU C 1 38 ? 38.868 71.488 20.986 1.00 19.10 38 LEU C O 1
ATOM 4988 N N . ILE C 1 39 ? 40.917 72.041 20.239 1.00 17.85 39 ILE C N 1
ATOM 4989 C CA . ILE C 1 39 ? 41.132 70.788 19.527 1.00 19.13 39 ILE C CA 1
ATOM 4990 C C . ILE C 1 39 ? 41.261 69.622 20.508 1.00 19.11 39 ILE C C 1
ATOM 4991 O O . ILE C 1 39 ? 40.736 68.536 20.261 1.00 20.44 39 ILE C O 1
ATOM 4996 N N . LYS C 1 40 ? 41.958 69.847 21.619 1.00 18.55 40 LYS C N 1
ATOM 4997 C CA . LYS C 1 40 ? 42.120 68.805 22.630 1.00 19.64 40 LYS C CA 1
ATOM 4998 C C . LYS C 1 40 ? 40.751 68.377 23.138 1.00 21.47 40 LYS C C 1
ATOM 4999 O O . LYS C 1 40 ? 40.538 67.210 23.472 1.00 22.20 40 LYS C O 1
ATOM 5005 N N . GLN C 1 41 ? 39.826 69.332 23.194 1.00 21.23 41 GLN C N 1
ATOM 5006 C CA . GLN C 1 41 ? 38.471 69.066 23.667 1.00 22.59 41 GLN C CA 1
ATOM 5007 C C . GLN C 1 41 ? 37.546 68.510 22.586 1.00 23.04 41 GLN C C 1
ATOM 5008 O O . GLN C 1 41 ? 36.337 68.397 22.793 1.00 24.73 41 GLN C O 1
ATOM 5014 N N . GLY C 1 42 ? 38.112 68.174 21.431 1.00 23.13 42 GLY C N 1
ATOM 5015 C CA . GLY C 1 42 ? 37.323 67.585 20.361 1.00 22.83 42 GLY C CA 1
ATOM 5016 C C . GLY C 1 42 ? 36.565 68.486 19.406 1.00 23.75 42 GLY C C 1
ATOM 5017 O O . GLY C 1 42 ? 35.743 68.001 18.626 1.00 24.68 42 GLY C O 1
ATOM 5018 N N . HIS C 1 43 ? 36.823 69.786 19.450 1.00 22.35 43 HIS C N 1
ATOM 5019 C CA . HIS C 1 43 ? 36.130 70.695 18.550 1.00 22.70 43 HIS C CA 1
ATOM 5020 C C . HIS C 1 43 ? 36.755 70.683 17.163 1.00 22.45 43 HIS C C 1
ATOM 5021 O O . HIS C 1 43 ? 37.969 70.523 17.013 1.00 23.70 43 HIS C O 1
ATOM 5028 N N A ARG C 1 44 ? 35.912 70.842 16.150 0.50 23.06 44 ARG C N 1
ATOM 5029 N N B ARG C 1 44 ? 35.913 70.840 16.149 0.50 23.00 44 ARG C N 1
ATOM 5030 C CA A ARG C 1 44 ? 36.358 70.861 14.764 0.50 23.62 44 ARG C CA 1
ATOM 5031 C CA B ARG C 1 44 ? 36.361 70.859 14.764 0.50 23.51 44 ARG C CA 1
ATOM 5032 C C A ARG C 1 44 ? 36.457 72.317 14.325 0.50 22.73 44 ARG C C 1
ATOM 5033 C C B ARG C 1 44 ? 36.458 72.314 14.321 0.50 22.66 44 ARG C C 1
ATOM 5034 O O A ARG C 1 44 ? 35.447 72.955 14.021 0.50 23.69 44 ARG C O 1
ATOM 5035 O O B ARG C 1 44 ? 35.449 72.949 14.010 0.50 23.64 44 ARG C O 1
ATOM 5050 N N . LEU C 1 45 ? 37.680 72.836 14.299 1.00 20.98 45 LEU C N 1
ATOM 5051 C CA . LEU C 1 45 ? 37.919 74.229 13.934 1.00 19.29 45 LEU C CA 1
ATOM 5052 C C . LEU C 1 45 ? 37.951 74.597 12.460 1.00 18.22 45 LEU C C 1
ATOM 5053 O O . LEU C 1 45 ? 38.520 73.892 11.629 1.00 18.77 45 LEU C O 1
ATOM 5058 N N . ILE C 1 46 ? 37.341 75.745 12.178 1.00 18.28 46 ILE C N 1
ATOM 5059 C CA . ILE C 1 46 ? 37.257 76.350 10.854 1.00 17.99 46 ILE C CA 1
ATOM 5060 C C . ILE C 1 46 ? 37.678 77.778 11.207 1.00 17.13 46 ILE C C 1
ATOM 5061 O O . ILE C 1 46 ? 36.910 78.523 11.807 1.00 17.97 46 ILE C O 1
ATOM 5066 N N . VAL C 1 47 ? 38.895 78.155 10.832 1.00 16.42 47 VAL C N 1
ATOM 5067 C CA . VAL C 1 47 ? 39.437 79.449 11.224 1.00 15.87 47 VAL C CA 1
ATOM 5068 C C . VAL C 1 47 ? 39.488 80.567 10.191 1.00 15.45 47 VAL C C 1
ATOM 5069 O O . VAL C 1 47 ? 39.726 80.332 9.011 1.00 17.17 47 VAL C O 1
ATOM 5073 N N . SER C 1 48 ? 39.252 81.788 10.663 1.00 15.89 48 SER C N 1
ATOM 5074 C CA . SER C 1 48 ? 39.340 82.983 9.831 1.00 15.22 48 SER C CA 1
ATOM 5075 C C . SER C 1 48 ? 40.139 83.985 10.656 1.00 15.80 48 SER C C 1
ATOM 5076 O O . SER C 1 48 ? 40.371 83.768 11.847 1.00 16.08 48 SER C O 1
ATOM 5079 N N . HIS C 1 49 ? 40.571 85.077 10.036 1.00 15.02 49 HIS C N 1
ATOM 5080 C CA . HIS C 1 49 ? 41.361 86.065 10.760 1.00 16.69 49 HIS C CA 1
ATOM 5081 C C . HIS C 1 49 ? 41.235 87.444 10.138 1.00 15.98 49 HIS C C 1
ATOM 5082 O O . HIS C 1 49 ? 40.772 87.590 9.003 1.00 16.46 49 HIS C O 1
ATOM 5089 N N . GLY C 1 50 ? 41.651 88.449 10.902 1.00 15.90 50 GLY C N 1
ATOM 5090 C CA . GLY C 1 50 ? 41.634 89.822 10.431 1.00 15.76 50 GLY C CA 1
ATOM 5091 C C . GLY C 1 50 ? 42.979 90.155 9.803 1.00 16.38 50 GLY C C 1
ATOM 5092 O O . GLY C 1 50 ? 43.860 89.296 9.704 1.00 16.36 50 GLY C O 1
ATOM 5093 N N . ASN C 1 51 ? 43.159 91.402 9.383 1.00 16.33 51 ASN C N 1
ATOM 5094 C CA . ASN C 1 51 ? 44.411 91.795 8.748 1.00 16.03 51 ASN C CA 1
ATOM 5095 C C . ASN C 1 51 ? 44.663 93.292 8.825 1.00 15.84 51 ASN C C 1
ATOM 5096 O O . ASN C 1 51 ? 45.465 93.821 8.059 1.00 16.27 51 ASN C O 1
ATOM 5101 N N . GLY C 1 52 ? 43.984 93.963 9.748 1.00 16.82 52 GLY C N 1
ATOM 5102 C CA . GLY C 1 52 ? 44.113 95.407 9.872 1.00 17.45 52 GLY C CA 1
ATOM 5103 C C . GLY C 1 52 ? 45.499 96.020 9.785 1.00 17.60 52 GLY C C 1
ATOM 5104 O O . GLY C 1 52 ? 45.798 96.755 8.843 1.00 17.93 52 GLY C O 1
ATOM 5105 N N . PRO C 1 53 ? 46.373 95.739 10.760 1.00 17.31 53 PRO C N 1
ATOM 5106 C CA . PRO C 1 53 ? 47.734 96.284 10.777 1.00 18.38 53 PRO C CA 1
ATOM 5107 C C . PRO C 1 53 ? 48.616 95.745 9.654 1.00 16.98 53 PRO C C 1
ATOM 5108 O O . PRO C 1 53 ? 49.480 96.452 9.131 1.00 18.14 53 PRO C O 1
ATOM 5112 N N . GLN C 1 54 ? 48.399 94.486 9.287 1.00 17.18 54 GLN C N 1
ATOM 5113 C CA . GLN C 1 54 ? 49.197 93.863 8.241 1.00 17.39 54 GLN C CA 1
ATOM 5114 C C . GLN C 1 54 ? 48.941 94.490 6.878 1.00 16.66 54 GLN C C 1
ATOM 5115 O O . GLN C 1 54 ? 49.882 94.804 6.146 1.00 16.72 54 GLN C O 1
ATOM 5121 N N . VAL C 1 55 ? 47.674 94.675 6.527 1.00 17.09 55 VAL C N 1
ATOM 5122 C CA . VAL C 1 55 ? 47.373 95.285 5.245 1.00 18.47 55 VAL C CA 1
ATOM 5123 C C . VAL C 1 55 ? 47.765 96.765 5.325 1.00 17.39 55 VAL C C 1
ATOM 5124 O O . VAL C 1 55 ? 48.189 97.353 4.333 1.00 17.79 55 VAL C O 1
ATOM 5128 N N . GLY C 1 56 ? 47.653 97.349 6.517 1.00 18.24 56 GLY C N 1
ATOM 5129 C CA . GLY C 1 56 ? 48.024 98.744 6.698 1.00 17.72 56 GLY C CA 1
ATOM 5130 C C . GLY C 1 56 ? 49.482 98.981 6.357 1.00 18.10 56 GLY C C 1
ATOM 5131 O O . GLY C 1 56 ? 49.809 99.894 5.596 1.00 18.66 56 GLY C O 1
ATOM 5132 N N . ASN C 1 57 ? 50.371 98.163 6.914 1.00 17.76 57 ASN C N 1
ATOM 5133 C CA . ASN C 1 57 ? 51.795 98.309 6.634 1.00 17.75 57 ASN C CA 1
ATOM 5134 C C . ASN C 1 57 ? 52.115 97.971 5.182 1.00 16.77 57 ASN C C 1
ATOM 5135 O O . ASN C 1 57 ? 52.974 98.601 4.569 1.00 18.00 57 ASN C O 1
ATOM 5140 N N . LEU C 1 58 ? 51.424 96.979 4.626 1.00 16.54 58 LEU C N 1
ATOM 5141 C CA . LEU C 1 58 ? 51.662 96.600 3.239 1.00 16.50 58 LEU C CA 1
ATOM 5142 C C . LEU C 1 58 ? 51.264 97.756 2.320 1.00 15.86 58 LEU C C 1
ATOM 5143 O O . LEU C 1 58 ? 51.959 98.053 1.350 1.00 16.98 58 LEU C O 1
ATOM 5148 N N . LEU C 1 59 ? 50.151 98.412 2.636 1.00 17.43 59 LEU C N 1
ATOM 5149 C CA . LEU C 1 59 ? 49.692 99.544 1.839 1.00 18.30 59 LEU C CA 1
ATOM 5150 C C . LEU C 1 59 ? 50.727 100.669 1.889 1.00 18.81 59 LEU C C 1
ATOM 5151 O O . LEU C 1 59 ? 50.964 101.347 0.889 1.00 20.36 59 LEU C O 1
ATOM 5156 N N . LEU C 1 60 ? 51.342 100.865 3.051 1.00 19.18 60 LEU C N 1
ATOM 5157 C CA . LEU C 1 60 ? 52.364 101.896 3.191 1.00 19.63 60 LEU C CA 1
ATOM 5158 C C . LEU C 1 60 ? 53.570 101.545 2.323 1.00 19.79 60 LEU C C 1
ATOM 5159 O O . LEU C 1 60 ? 54.193 102.422 1.723 1.00 20.99 60 LEU C O 1
ATOM 5164 N N . GLN C 1 61 ? 53.899 100.259 2.248 1.00 18.32 61 GLN C N 1
ATOM 5165 C CA . GLN C 1 61 ? 55.024 99.822 1.432 1.00 18.78 61 GLN C CA 1
ATOM 5166 C C . GLN C 1 61 ? 54.721 100.034 -0.049 1.00 19.41 61 GLN C C 1
ATOM 5167 O O . GLN C 1 61 ? 55.620 100.313 -0.839 1.00 20.99 61 GLN C O 1
ATOM 5173 N N . GLN C 1 62 ? 53.452 99.894 -0.423 1.00 19.43 62 GLN C N 1
ATOM 5174 C CA . GLN C 1 62 ? 53.050 100.092 -1.811 1.00 19.43 62 GLN C CA 1
ATOM 5175 C C . GLN C 1 62 ? 53.323 101.532 -2.229 1.00 19.41 62 GLN C C 1
ATOM 5176 O O . GLN C 1 62 ? 53.765 101.796 -3.347 1.00 19.35 62 GLN C O 1
ATOM 5182 N N . GLN C 1 63 ? 53.056 102.458 -1.318 1.00 21.73 63 GLN C N 1
ATOM 5183 C CA . GLN C 1 63 ? 53.259 103.876 -1.591 1.00 22.54 63 GLN C CA 1
ATOM 5184 C C . GLN C 1 63 ? 54.717 104.309 -1.548 1.00 23.66 63 GLN C C 1
ATOM 5185 O O . GLN C 1 63 ? 55.150 105.130 -2.355 1.00 25.19 63 GLN C O 1
ATOM 5191 N N . ALA C 1 64 ? 55.477 103.761 -0.609 1.00 24.71 64 ALA C N 1
ATOM 5192 C CA . ALA C 1 64 ? 56.881 104.128 -0.468 1.00 25.14 64 ALA C CA 1
ATOM 5193 C C . ALA C 1 64 ? 57.705 103.856 -1.722 1.00 26.58 64 ALA C C 1
ATOM 5194 O O . ALA C 1 64 ? 58.609 104.620 -2.049 1.00 28.33 64 ALA C O 1
ATOM 5196 N N . ALA C 1 65 ? 57.391 102.774 -2.426 1.00 25.68 65 ALA C N 1
ATOM 5197 C CA . ALA C 1 65 ? 58.140 102.416 -3.624 1.00 27.22 65 ALA C CA 1
ATOM 5198 C C . ALA C 1 65 ? 57.396 102.667 -4.931 1.00 25.95 65 ALA C C 1
ATOM 5199 O O . ALA C 1 65 ? 57.907 102.354 -6.007 1.00 26.97 65 ALA C O 1
ATOM 5201 N N . ASP C 1 66 ? 56.202 103.244 -4.845 1.00 26.01 66 ASP C N 1
ATOM 5202 C CA . ASP C 1 66 ? 55.396 103.490 -6.036 1.00 25.49 66 ASP C CA 1
ATOM 5203 C C . ASP C 1 66 ? 56.140 104.177 -7.176 1.00 25.46 66 ASP C C 1
ATOM 5204 O O . ASP C 1 66 ? 56.682 105.274 -7.020 1.00 27.06 66 ASP C O 1
ATOM 5209 N N . SER C 1 67 ? 56.151 103.506 -8.324 1.00 24.35 67 SER C N 1
ATOM 5210 C CA . SER C 1 67 ? 56.799 103.989 -9.540 1.00 25.13 67 SER C CA 1
ATOM 5211 C C . SER C 1 67 ? 56.221 103.176 -10.692 1.00 26.20 67 SER C C 1
ATOM 5212 O O . SER C 1 67 ? 55.479 102.217 -10.471 1.00 24.24 67 SER C O 1
ATOM 5215 N N . GLU C 1 68 ? 56.561 103.547 -11.921 1.00 25.55 68 GLU C N 1
ATOM 5216 C CA . GLU C 1 68 ? 56.062 102.820 -13.078 1.00 26.11 68 GLU C CA 1
ATOM 5217 C C . GLU C 1 68 ? 56.562 101.377 -13.079 1.00 25.00 68 GLU C C 1
ATOM 5218 O O . GLU C 1 68 ? 55.823 100.459 -13.433 1.00 25.98 68 GLU C O 1
ATOM 5224 N N . LYS C 1 69 ? 57.811 101.178 -12.667 1.00 25.40 69 LYS C N 1
ATOM 5225 C CA . LYS C 1 69 ? 58.402 99.842 -12.633 1.00 25.61 69 LYS C CA 1
ATOM 5226 C C . LYS C 1 69 ? 57.948 99.021 -11.429 1.00 23.94 69 LYS C C 1
ATOM 5227 O O . LYS C 1 69 ? 57.936 97.792 -11.480 1.00 23.73 69 LYS C O 1
ATOM 5233 N N . ASN C 1 70 ? 57.590 99.702 -10.346 1.00 22.69 70 ASN C N 1
ATOM 5234 C CA . ASN C 1 70 ? 57.138 99.031 -9.130 1.00 21.64 70 ASN C CA 1
ATOM 5235 C C . ASN C 1 70 ? 55.880 99.745 -8.646 1.00 20.28 70 ASN C C 1
ATOM 5236 O O . ASN C 1 70 ? 55.897 100.457 -7.642 1.00 21.50 70 ASN C O 1
ATOM 5241 N N . PRO C 1 71 ? 54.762 99.553 -9.358 1.00 20.94 71 PRO C N 1
ATOM 5242 C CA . PRO C 1 71 ? 53.473 100.171 -9.038 1.00 20.40 71 PRO C CA 1
ATOM 5243 C C . PRO C 1 71 ? 52.783 99.640 -7.790 1.00 20.71 71 PRO C C 1
ATOM 5244 O O . PRO C 1 71 ? 52.832 98.445 -7.499 1.00 21.02 71 PRO C O 1
ATOM 5248 N N . ALA C 1 72 ? 52.123 100.533 -7.064 1.00 19.58 72 ALA C N 1
ATOM 5249 C CA . ALA C 1 72 ? 51.405 100.138 -5.864 1.00 19.34 72 ALA C CA 1
ATOM 5250 C C . ALA C 1 72 ? 50.320 99.140 -6.255 1.00 19.38 72 ALA C C 1
ATOM 5251 O O . ALA C 1 72 ? 49.628 99.315 -7.260 1.00 20.88 72 ALA C O 1
ATOM 5253 N N . MET C 1 73 ? 50.189 98.082 -5.464 1.00 18.64 73 MET C N 1
ATOM 5254 C CA . MET C 1 73 ? 49.173 97.065 -5.706 1.00 18.65 73 MET C CA 1
ATOM 5255 C C . MET C 1 73 ? 47.848 97.558 -5.141 1.00 18.23 73 MET C C 1
ATOM 5256 O O . MET C 1 73 ? 47.810 98.159 -4.068 1.00 19.55 73 MET C O 1
ATOM 5261 N N . PRO C 1 74 ? 46.740 97.318 -5.861 1.00 18.34 74 PRO C N 1
ATOM 5262 C CA . PRO C 1 74 ? 45.435 97.759 -5.367 1.00 18.72 74 PRO C CA 1
ATOM 5263 C C . PRO C 1 74 ? 45.081 97.014 -4.087 1.00 17.72 74 PRO C C 1
ATOM 5264 O O . PRO C 1 74 ? 45.687 95.985 -3.759 1.00 17.17 74 PRO C O 1
ATOM 5268 N N . LEU C 1 75 ? 44.082 97.518 -3.377 1.00 17.24 75 LEU C N 1
ATOM 5269 C CA . LEU C 1 75 ? 43.671 96.916 -2.122 1.00 16.98 75 LEU C CA 1
ATOM 5270 C C . LEU C 1 75 ? 43.347 95.431 -2.209 1.00 16.06 75 LEU C C 1
ATOM 5271 O O . LEU C 1 75 ? 43.793 94.654 -1.365 1.00 16.13 75 LEU C O 1
ATOM 5276 N N . ASP C 1 76 ? 42.584 95.017 -3.218 1.00 16.41 76 ASP C N 1
ATOM 5277 C CA . ASP C 1 76 ? 42.233 93.603 -3.299 1.00 15.54 76 ASP C CA 1
ATOM 5278 C C . ASP C 1 76 ? 43.458 92.696 -3.387 1.00 16.23 76 ASP C C 1
ATOM 5279 O O . ASP C 1 76 ? 43.491 91.636 -2.763 1.00 16.03 76 ASP C O 1
ATOM 5284 N N . THR C 1 77 ? 44.467 93.101 -4.147 1.00 15.24 77 THR C N 1
ATOM 5285 C CA . THR C 1 77 ? 45.680 92.296 -4.248 1.00 14.94 77 THR C CA 1
ATOM 5286 C C . THR C 1 77 ? 46.439 92.327 -2.921 1.00 16.41 77 THR C C 1
ATOM 5287 O O . THR C 1 77 ? 47.024 91.321 -2.514 1.00 16.48 77 THR C O 1
ATOM 5291 N N . CYS C 1 78 ? 46.430 93.472 -2.242 1.00 16.43 78 CYS C N 1
ATOM 5292 C CA . CYS C 1 78 ? 47.105 93.561 -0.952 1.00 16.72 78 CYS C CA 1
ATOM 5293 C C . CYS C 1 78 ? 46.422 92.622 0.039 1.00 16.08 78 CYS C C 1
ATOM 5294 O O . CYS C 1 78 ? 47.085 91.985 0.862 1.00 15.74 78 CYS C O 1
ATOM 5297 N N . VAL C 1 79 ? 45.099 92.524 -0.039 1.00 16.45 79 VAL C N 1
ATOM 5298 C CA . VAL C 1 79 ? 44.364 91.625 0.843 1.00 15.97 79 VAL C CA 1
ATOM 5299 C C . VAL C 1 79 ? 44.798 90.187 0.547 1.00 15.29 79 VAL C C 1
ATOM 5300 O O . VAL C 1 79 ? 45.038 89.407 1.464 1.00 15.41 79 VAL C O 1
ATOM 5304 N N . ALA C 1 80 ? 44.915 89.838 -0.731 1.00 14.01 80 ALA C N 1
ATOM 5305 C CA . ALA C 1 80 ? 45.355 88.496 -1.105 1.00 13.53 80 ALA C CA 1
ATOM 5306 C C . ALA C 1 80 ? 46.744 88.233 -0.531 1.00 13.41 80 ALA C C 1
ATOM 5307 O O . ALA C 1 80 ? 47.034 87.136 -0.047 1.00 14.61 80 ALA C O 1
ATOM 5309 N N . MET C 1 81 ? 47.612 89.237 -0.582 1.00 14.55 81 MET C N 1
ATOM 5310 C CA . MET C 1 81 ? 48.950 89.069 -0.037 1.00 14.61 81 MET C CA 1
ATOM 5311 C C . MET C 1 81 ? 48.909 88.810 1.464 1.00 14.25 81 MET C C 1
ATOM 5312 O O . MET C 1 81 ? 49.667 87.972 1.961 1.00 14.65 81 MET C O 1
ATOM 5317 N N . THR C 1 82 ? 48.034 89.508 2.188 1.00 13.94 82 THR C N 1
ATOM 5318 C CA . THR C 1 82 ? 47.943 89.287 3.629 1.00 14.47 82 THR C CA 1
ATOM 5319 C C . THR C 1 82 ? 47.311 87.932 3.943 1.00 14.19 82 THR C C 1
ATOM 5320 O O . THR C 1 82 ? 47.528 87.388 5.026 1.00 14.95 82 THR C O 1
ATOM 5324 N N . GLN C 1 83 ? 46.525 87.382 3.017 1.00 13.72 83 GLN C N 1
ATOM 5325 C CA . GLN C 1 83 ? 45.978 86.047 3.254 1.00 13.62 83 GLN C CA 1
ATOM 5326 C C . GLN C 1 83 ? 47.176 85.105 3.184 1.00 14.39 83 GLN C C 1
ATOM 5327 O O . GLN C 1 83 ? 47.233 84.102 3.896 1.00 13.64 83 GLN C O 1
ATOM 5333 N N . GLY C 1 84 ? 48.139 85.447 2.330 1.00 13.33 84 GLY C N 1
ATOM 5334 C CA . GLY C 1 84 ? 49.339 84.641 2.208 1.00 14.50 84 GLY C CA 1
ATOM 5335 C C . GLY C 1 84 ? 50.253 84.750 3.420 1.00 14.03 84 GLY C C 1
ATOM 5336 O O . GLY C 1 84 ? 50.636 83.735 4.005 1.00 14.63 84 GLY C O 1
ATOM 5337 N N . SER C 1 85 ? 50.605 85.967 3.820 1.00 13.82 85 SER C N 1
ATOM 5338 C CA . SER C 1 85 ? 51.496 86.121 4.966 1.00 14.02 85 SER C CA 1
ATOM 5339 C C . SER C 1 85 ? 50.880 85.610 6.269 1.00 13.91 85 SER C C 1
ATOM 5340 O O . SER C 1 85 ? 51.473 84.771 6.951 1.00 14.21 85 SER C O 1
ATOM 5343 N N . ILE C 1 86 ? 49.693 86.097 6.618 1.00 12.98 86 ILE C N 1
ATOM 5344 C CA . ILE C 1 86 ? 49.057 85.668 7.855 1.00 13.59 86 ILE C CA 1
ATOM 5345 C C . ILE C 1 86 ? 48.678 84.192 7.794 1.00 14.31 86 ILE C C 1
ATOM 5346 O O . ILE C 1 86 ? 48.820 83.468 8.780 1.00 15.15 86 ILE C O 1
ATOM 5351 N N . GLY C 1 87 ? 48.197 83.742 6.638 1.00 14.27 87 GLY C N 1
ATOM 5352 C CA . GLY C 1 87 ? 47.831 82.342 6.495 1.00 14.89 87 GLY C CA 1
ATOM 5353 C C . GLY C 1 87 ? 49.034 81.447 6.733 1.00 14.67 87 GLY C C 1
ATOM 5354 O O . GLY C 1 87 ? 48.920 80.370 7.321 1.00 15.90 87 GLY C O 1
ATOM 5355 N N . TYR C 1 88 ? 50.195 81.889 6.269 1.00 14.96 88 TYR C N 1
ATOM 5356 C CA . TYR C 1 88 ? 51.429 81.138 6.461 1.00 14.96 88 TYR C CA 1
ATOM 5357 C C . TYR C 1 88 ? 51.787 81.143 7.944 1.00 15.53 88 TYR C C 1
ATOM 5358 O O . TYR C 1 88 ? 51.978 80.087 8.545 1.00 14.91 88 TYR C O 1
ATOM 5367 N N . TRP C 1 89 ? 51.851 82.326 8.544 1.00 15.61 89 TRP C N 1
ATOM 5368 C CA . TRP C 1 89 ? 52.207 82.418 9.955 1.00 15.50 89 TRP C CA 1
ATOM 5369 C C . TRP C 1 89 ? 51.284 81.601 10.846 1.00 14.51 89 TRP C C 1
ATOM 5370 O O . TRP C 1 89 ? 51.739 80.891 11.742 1.00 16.65 89 TRP C O 1
ATOM 5381 N N . LEU C 1 90 ? 49.983 81.706 10.604 1.00 15.05 90 LEU C N 1
ATOM 5382 C CA . LEU C 1 90 ? 49.004 81.002 11.417 1.00 14.48 90 LEU C CA 1
ATOM 5383 C C . LEU C 1 90 ? 49.016 79.494 11.225 1.00 15.02 90 LEU C C 1
ATOM 5384 O O . LEU C 1 90 ? 48.980 78.742 12.203 1.00 16.85 90 LEU C O 1
ATOM 5389 N N . SER C 1 91 ? 49.062 79.040 9.977 1.00 13.95 91 SER C N 1
ATOM 5390 C CA . SER C 1 91 ? 49.081 77.600 9.735 1.00 14.81 91 SER C CA 1
ATOM 5391 C C . SER C 1 91 ? 50.346 77.005 10.338 1.00 15.59 91 SER C C 1
ATOM 5392 O O . SER C 1 91 ? 50.309 75.940 10.949 1.00 17.39 91 SER C O 1
ATOM 5395 N N . ASN C 1 92 ? 51.465 77.705 10.184 1.00 15.59 92 ASN C N 1
ATOM 5396 C CA . ASN C 1 92 ? 52.740 77.239 10.710 1.00 15.52 92 ASN C CA 1
ATOM 5397 C C . ASN C 1 92 ? 52.721 77.198 12.242 1.00 15.86 92 ASN C C 1
ATOM 5398 O O . ASN C 1 92 ? 53.228 76.252 12.855 1.00 16.85 92 ASN C O 1
ATOM 5403 N N . ALA C 1 93 ? 52.123 78.210 12.861 1.00 15.78 93 ALA C N 1
ATOM 5404 C CA . ALA C 1 93 ? 52.042 78.272 14.317 1.00 15.75 93 ALA C CA 1
ATOM 5405 C C . ALA C 1 93 ? 51.128 77.168 14.841 1.00 16.15 93 ALA C C 1
ATOM 5406 O O . ALA C 1 93 ? 51.421 76.541 15.864 1.00 16.73 93 ALA C O 1
ATOM 5408 N N . LEU C 1 94 ? 50.018 76.931 14.150 1.00 15.92 94 LEU C N 1
ATOM 5409 C CA . LEU C 1 94 ? 49.094 75.886 14.573 1.00 16.34 94 LEU C CA 1
ATOM 5410 C C . LEU C 1 94 ? 49.776 74.530 14.515 1.00 16.80 94 LEU C C 1
ATOM 5411 O O . LEU C 1 94 ? 49.618 73.710 15.421 1.00 16.98 94 LEU C O 1
ATOM 5416 N N . ASN C 1 95 ? 50.530 74.289 13.448 1.00 15.56 95 ASN C N 1
ATOM 5417 C CA . ASN C 1 95 ? 51.243 73.024 13.313 1.00 16.90 95 ASN C CA 1
ATOM 5418 C C . ASN C 1 95 ? 52.201 72.852 14.493 1.00 17.28 95 ASN C C 1
ATOM 5419 O O . ASN C 1 95 ? 52.303 71.765 15.062 1.00 17.73 95 ASN C O 1
ATOM 5424 N N . GLN C 1 96 ? 52.890 73.923 14.872 1.00 16.46 96 GLN C N 1
ATOM 5425 C CA . GLN C 1 96 ? 53.831 73.855 15.989 1.00 16.81 96 GLN C CA 1
ATOM 5426 C C . GLN C 1 96 ? 53.156 73.467 17.297 1.00 17.88 96 GLN C C 1
ATOM 5427 O O . GLN C 1 96 ? 53.638 72.597 18.025 1.00 17.98 96 GLN C O 1
ATOM 5433 N N . GLU C 1 97 ? 52.042 74.119 17.607 1.00 16.89 97 GLU C N 1
ATOM 5434 C CA . GLU C 1 97 ? 51.347 73.840 18.854 1.00 16.99 97 GLU C CA 1
ATOM 5435 C C . GLU C 1 97 ? 50.627 72.499 18.854 1.00 17.54 97 GLU C C 1
ATOM 5436 O O . GLU C 1 97 ? 50.469 71.875 19.904 1.00 18.74 97 GLU C O 1
ATOM 5442 N N . LEU C 1 98 ? 50.200 72.042 17.683 1.00 17.00 98 LEU C N 1
ATOM 5443 C CA . LEU C 1 98 ? 49.555 70.742 17.598 1.00 16.57 98 LEU C CA 1
ATOM 5444 C C . LEU C 1 98 ? 50.634 69.708 17.888 1.00 18.00 98 LEU C C 1
ATOM 5445 O O . LEU C 1 98 ? 50.426 68.785 18.682 1.00 18.06 98 LEU C O 1
ATOM 5450 N N . ASN C 1 99 ? 51.796 69.876 17.264 1.00 17.45 99 ASN C N 1
ATOM 5451 C CA . ASN C 1 99 ? 52.897 68.949 17.486 1.00 18.90 99 ASN C CA 1
ATOM 5452 C C . ASN C 1 99 ? 53.323 68.941 18.949 1.00 19.46 99 ASN C C 1
ATOM 5453 O O . ASN C 1 99 ? 53.618 67.882 19.507 1.00 19.49 99 ASN C O 1
ATOM 5458 N N . LYS C 1 100 ? 53.352 70.112 19.575 1.00 19.49 100 LYS C N 1
ATOM 5459 C CA . LYS C 1 100 ? 53.735 70.204 20.980 1.00 19.56 100 LYS C CA 1
ATOM 5460 C C . LYS C 1 100 ? 52.791 69.373 21.847 1.00 19.70 100 LYS C C 1
ATOM 5461 O O . LYS C 1 100 ? 53.209 68.774 22.844 1.00 20.53 100 LYS C O 1
ATOM 5467 N N . ALA C 1 101 ? 51.520 69.329 21.462 1.00 18.68 101 ALA C N 1
ATOM 5468 C CA . ALA C 1 101 ? 50.514 68.575 22.200 1.00 19.42 101 ALA C CA 1
ATOM 5469 C C . ALA C 1 101 ? 50.519 67.100 21.811 1.00 18.78 101 ALA C C 1
ATOM 5470 O O . ALA C 1 101 ? 49.806 66.297 22.415 1.00 21.09 101 ALA C O 1
ATOM 5472 N N . GLY C 1 102 ? 51.321 66.750 20.807 1.00 18.71 102 GLY C N 1
ATOM 5473 C CA . GLY C 1 102 ? 51.381 65.373 20.344 1.00 18.89 102 GLY C CA 1
ATOM 5474 C C . GLY C 1 102 ? 50.169 65.011 19.506 1.00 19.39 102 GLY C C 1
ATOM 5475 O O . GLY C 1 102 ? 49.900 63.831 19.262 1.00 19.29 102 GLY C O 1
ATOM 5476 N N . ILE C 1 103 ? 49.437 66.028 19.055 1.00 19.00 103 ILE C N 1
ATOM 5477 C CA . ILE C 1 103 ? 48.233 65.825 18.254 1.00 19.34 103 ILE C CA 1
ATOM 5478 C C . ILE C 1 103 ? 48.500 65.888 16.752 1.00 19.44 103 ILE C C 1
ATOM 5479 O O . ILE C 1 103 ? 49.161 66.806 16.261 1.00 19.28 103 ILE C O 1
ATOM 5484 N N . LYS C 1 104 ? 47.977 64.900 16.033 1.00 19.01 104 LYS C N 1
ATOM 5485 C CA . LYS C 1 104 ? 48.132 64.809 14.588 1.00 19.41 104 LYS C CA 1
ATOM 5486 C C . LYS C 1 104 ? 46.905 65.378 13.876 1.00 20.17 104 LYS C C 1
ATOM 5487 O O . LYS C 1 104 ? 45.816 64.806 13.945 1.00 20.29 104 LYS C O 1
ATOM 5493 N N . LYS C 1 105 ? 47.081 66.509 13.199 1.00 20.18 105 LYS C N 1
ATOM 5494 C CA . LYS C 1 105 ? 45.985 67.132 12.465 1.00 21.57 105 LYS C CA 1
ATOM 5495 C C . LYS C 1 105 ? 46.569 68.005 11.360 1.00 21.93 105 LYS C C 1
ATOM 5496 O O . LYS C 1 105 ? 47.598 68.655 11.554 1.00 24.56 105 LYS C O 1
ATOM 5502 N N . GLN C 1 106 ? 45.910 68.007 10.204 1.00 21.85 106 GLN C N 1
ATOM 5503 C CA . GLN C 1 106 ? 46.350 68.794 9.057 1.00 22.45 106 GLN C CA 1
ATOM 5504 C C . GLN C 1 106 ? 45.764 70.200 9.113 1.00 21.68 106 GLN C C 1
ATOM 5505 O O . GLN C 1 106 ? 44.641 70.400 9.583 1.00 21.87 106 GLN C O 1
ATOM 5511 N N . VAL C 1 107 ? 46.533 71.166 8.624 1.00 19.31 107 VAL C N 1
ATOM 5512 C CA . VAL C 1 107 ? 46.098 72.554 8.575 1.00 18.04 107 VAL C CA 1
ATOM 5513 C C . VAL C 1 107 ? 46.374 73.055 7.166 1.00 17.54 107 VAL C C 1
ATOM 5514 O O . VAL C 1 107 ? 47.403 72.726 6.575 1.00 18.03 107 VAL C O 1
ATOM 5518 N N . ALA C 1 108 ? 45.451 73.832 6.615 1.00 16.31 108 ALA C N 1
ATOM 5519 C CA . ALA C 1 108 ? 45.643 74.361 5.273 1.00 16.03 108 ALA C CA 1
ATOM 5520 C C . ALA C 1 108 ? 44.966 75.705 5.113 1.00 15.18 108 ALA C C 1
ATOM 5521 O O . ALA C 1 108 ? 43.867 75.919 5.617 1.00 16.47 108 ALA C O 1
ATOM 5523 N N . THR C 1 109 ? 45.638 76.611 4.411 1.00 15.44 109 THR C N 1
ATOM 5524 C CA . THR C 1 109 ? 45.093 77.934 4.152 1.00 15.73 109 THR C CA 1
ATOM 5525 C C . THR C 1 109 ? 44.653 77.997 2.697 1.00 14.88 109 THR C C 1
ATOM 5526 O O . THR C 1 109 ? 45.412 77.647 1.789 1.00 15.04 109 THR C O 1
ATOM 5530 N N . VAL C 1 110 ? 43.417 78.436 2.494 1.00 14.65 110 VAL C N 1
ATOM 5531 C CA . VAL C 1 110 ? 42.843 78.564 1.164 1.00 14.93 110 VAL C CA 1
ATOM 5532 C C . VAL C 1 110 ? 42.595 80.044 0.861 1.00 14.35 110 VAL C C 1
ATOM 5533 O O . VAL C 1 110 ? 41.967 80.745 1.653 1.00 15.14 110 VAL C O 1
ATOM 5537 N N . LEU C 1 111 ? 43.102 80.529 -0.270 1.00 14.44 111 LEU C N 1
ATOM 5538 C CA . LEU C 1 111 ? 42.860 81.920 -0.631 1.00 13.69 111 LEU C CA 1
ATOM 5539 C C . LEU C 1 111 ? 41.356 82.021 -0.818 1.00 14.05 111 LEU C C 1
ATOM 5540 O O . LEU C 1 111 ? 40.727 81.133 -1.408 1.00 14.92 111 LEU C O 1
ATOM 5545 N N . THR C 1 112 ? 40.778 83.107 -0.324 1.00 13.28 112 THR C N 1
ATOM 5546 C CA . THR C 1 112 ? 39.336 83.248 -0.362 1.00 14.45 112 THR C CA 1
ATOM 5547 C C . THR C 1 112 ? 38.827 84.539 -0.969 1.00 14.13 112 THR C C 1
ATOM 5548 O O . THR C 1 112 ? 39.183 85.626 -0.522 1.00 15.00 112 THR C O 1
ATOM 5552 N N . GLN C 1 113 ? 37.981 84.392 -1.984 1.00 14.10 113 GLN C N 1
ATOM 5553 C CA . GLN C 1 113 ? 37.348 85.522 -2.650 1.00 14.22 113 GLN C CA 1
ATOM 5554 C C . GLN C 1 113 ? 35.915 85.563 -2.119 1.00 14.38 113 GLN C C 1
ATOM 5555 O O . GLN C 1 113 ? 35.188 84.565 -2.185 1.00 15.94 113 GLN C O 1
ATOM 5561 N N . VAL C 1 114 ? 35.519 86.702 -1.566 1.00 15.36 114 VAL C N 1
ATOM 5562 C CA . VAL C 1 114 ? 34.176 86.845 -1.030 1.00 16.13 114 VAL C CA 1
ATOM 5563 C C . VAL C 1 114 ? 33.416 87.791 -1.945 1.00 16.21 114 VAL C C 1
ATOM 5564 O O . VAL C 1 114 ? 33.846 88.914 -2.220 1.00 16.38 114 VAL C O 1
ATOM 5568 N N . VAL C 1 115 ? 32.290 87.294 -2.439 1.00 16.11 115 VAL C N 1
ATOM 5569 C CA . VAL C 1 115 ? 31.450 88.024 -3.369 1.00 16.27 115 VAL C CA 1
ATOM 5570 C C . VAL C 1 115 ? 30.499 88.984 -2.681 1.00 15.62 115 VAL C C 1
ATOM 5571 O O . VAL C 1 115 ? 29.904 88.656 -1.657 1.00 15.97 115 VAL C O 1
ATOM 5575 N N . VAL C 1 116 ? 30.379 90.176 -3.253 1.00 16.09 116 VAL C N 1
ATOM 5576 C CA . VAL C 1 116 ? 29.479 91.194 -2.735 1.00 16.19 116 VAL C CA 1
ATOM 5577 C C . VAL C 1 116 ? 28.615 91.686 -3.894 1.00 16.19 116 VAL C C 1
ATOM 5578 O O . VAL C 1 116 ? 28.947 91.479 -5.064 1.00 16.37 116 VAL C O 1
ATOM 5582 N N . ASP C 1 117 ? 27.500 92.324 -3.561 1.00 16.52 117 ASP C N 1
ATOM 5583 C CA . ASP C 1 117 ? 26.580 92.847 -4.563 1.00 16.16 117 ASP C CA 1
ATOM 5584 C C . ASP C 1 117 ? 27.013 94.284 -4.845 1.00 16.56 117 ASP C C 1
ATOM 5585 O O . ASP C 1 117 ? 27.045 95.110 -3.938 1.00 17.15 117 ASP C O 1
ATOM 5590 N N . PRO C 1 118 ? 27.351 94.602 -6.106 1.00 17.76 118 PRO C N 1
ATOM 5591 C CA . PRO C 1 118 ? 27.778 95.969 -6.419 1.00 18.19 118 PRO C CA 1
ATOM 5592 C C . PRO C 1 118 ? 26.725 97.039 -6.136 1.00 19.15 118 PRO C C 1
ATOM 5593 O O . PRO C 1 118 ? 27.045 98.227 -6.084 1.00 20.31 118 PRO C O 1
ATOM 5597 N N . ALA C 1 119 ? 25.477 96.616 -5.948 1.00 18.31 119 ALA C N 1
ATOM 5598 C CA . ALA C 1 119 ? 24.382 97.544 -5.668 1.00 18.91 119 ALA C CA 1
ATOM 5599 C C . ALA C 1 119 ? 24.200 97.773 -4.167 1.00 18.58 119 ALA C C 1
ATOM 5600 O O . ALA C 1 119 ? 23.309 98.508 -3.747 1.00 20.55 119 ALA C O 1
ATOM 5602 N N . ASP C 1 120 ? 25.051 97.140 -3.366 1.00 17.59 120 ASP C N 1
ATOM 5603 C CA . ASP C 1 120 ? 24.996 97.257 -1.910 1.00 17.93 120 ASP C CA 1
ATOM 5604 C C . ASP C 1 120 ? 25.052 98.724 -1.481 1.00 19.08 120 ASP C C 1
ATOM 5605 O O . ASP C 1 120 ? 25.814 99.511 -2.043 1.00 18.88 120 ASP C O 1
ATOM 5610 N N . GLU C 1 121 ? 24.246 99.083 -0.486 1.00 19.50 121 GLU C N 1
ATOM 5611 C CA . GLU C 1 121 ? 24.212 100.456 0.011 1.00 20.96 121 GLU C CA 1
ATOM 5612 C C . GLU C 1 121 ? 25.589 100.910 0.480 1.00 21.27 121 GLU C C 1
ATOM 5613 O O . GLU C 1 121 ? 25.889 102.103 0.486 1.00 21.56 121 GLU C O 1
ATOM 5619 N N . ALA C 1 122 ? 26.425 99.953 0.870 1.00 20.11 122 ALA C N 1
ATOM 5620 C CA . ALA C 1 122 ? 27.766 100.260 1.353 1.00 20.32 122 ALA C CA 1
ATOM 5621 C C . ALA C 1 122 ? 28.591 101.011 0.319 1.00 20.24 122 ALA C C 1
ATOM 5622 O O . ALA C 1 122 ? 29.451 101.820 0.670 1.00 20.98 122 ALA C O 1
ATOM 5624 N N . PHE C 1 123 ? 28.339 100.749 -0.959 1.00 20.30 123 PHE C N 1
ATOM 5625 C CA . PHE C 1 123 ? 29.091 101.419 -2.009 1.00 21.63 123 PHE C CA 1
ATOM 5626 C C . PHE C 1 123 ? 28.758 102.903 -2.128 1.00 23.25 123 PHE C C 1
ATOM 5627 O O . PHE C 1 123 ? 29.505 103.657 -2.750 1.00 25.89 123 PHE C O 1
ATOM 5635 N N . LYS C 1 124 ? 27.645 103.324 -1.534 1.00 23.73 124 LYS C N 1
ATOM 5636 C CA . LYS C 1 124 ? 27.269 104.736 -1.561 1.00 25.12 124 LYS C CA 1
ATOM 5637 C C . LYS C 1 124 ? 27.582 105.353 -0.207 1.00 26.27 124 LYS C C 1
ATOM 5638 O O . LYS C 1 124 ? 27.506 106.570 -0.035 1.00 27.60 124 LYS C O 1
ATOM 5644 N N A ASN C 1 125 ? 27.935 104.506 0.752 0.50 25.91 125 ASN C N 1
ATOM 5645 N N B ASN C 1 125 ? 27.930 104.504 0.755 0.50 26.14 125 ASN C N 1
ATOM 5646 C CA A ASN C 1 125 ? 28.248 104.963 2.099 0.50 26.24 125 ASN C CA 1
ATOM 5647 C CA B ASN C 1 125 ? 28.245 104.960 2.102 0.50 26.63 125 ASN C CA 1
ATOM 5648 C C A ASN C 1 125 ? 29.440 104.202 2.672 0.50 25.79 125 ASN C C 1
ATOM 5649 C C B ASN C 1 125 ? 29.441 104.198 2.671 0.50 26.03 125 ASN C C 1
ATOM 5650 O O A ASN C 1 125 ? 29.274 103.302 3.497 0.50 26.68 125 ASN C O 1
ATOM 5651 O O B ASN C 1 125 ? 29.278 103.295 3.492 0.50 26.87 125 ASN C O 1
ATOM 5660 N N . PRO C 1 126 ? 30.660 104.551 2.237 1.00 25.54 126 PRO C N 1
ATOM 5661 C CA . PRO C 1 126 ? 31.874 103.883 2.723 1.00 25.47 126 PRO C CA 1
ATOM 5662 C C . PRO C 1 126 ? 32.065 104.135 4.217 1.00 26.51 126 PRO C C 1
ATOM 5663 O O . PRO C 1 126 ? 31.817 105.243 4.699 1.00 28.06 126 PRO C O 1
ATOM 5667 N N . THR C 1 127 ? 32.504 103.115 4.948 1.00 27.08 127 THR C N 1
ATOM 5668 C CA . THR C 1 127 ? 32.675 103.252 6.391 1.00 28.81 127 THR C CA 1
ATOM 5669 C C . THR C 1 127 ? 33.938 102.640 6.996 1.00 28.93 127 THR C C 1
ATOM 5670 O O . THR C 1 127 ? 34.276 102.937 8.142 1.00 30.51 127 THR C O 1
ATOM 5674 N N . LYS C 1 128 ? 34.627 101.787 6.244 1.00 27.13 128 LYS C N 1
ATOM 5675 C CA . LYS C 1 128 ? 35.841 101.142 6.746 1.00 26.26 128 LYS C CA 1
ATOM 5676 C C . LYS C 1 128 ? 37.090 101.979 6.486 1.00 26.06 128 LYS C C 1
ATOM 5677 O O . LYS C 1 128 ? 37.461 102.216 5.339 1.00 25.17 128 LYS C O 1
ATOM 5683 N N . PRO C 1 129 ? 37.762 102.427 7.556 1.00 26.80 129 PRO C N 1
ATOM 5684 C CA . PRO C 1 129 ? 38.974 103.239 7.430 1.00 27.91 129 PRO C CA 1
ATOM 5685 C C . PRO C 1 129 ? 40.209 102.415 7.085 1.00 28.36 129 PRO C C 1
ATOM 5686 O O . PRO C 1 129 ? 40.412 101.326 7.622 1.00 28.89 129 PRO C O 1
ATOM 5690 N N . ILE C 1 130 ? 41.028 102.943 6.182 1.00 28.01 130 ILE C N 1
ATOM 5691 C CA . ILE C 1 130 ? 42.263 102.282 5.776 1.00 28.89 130 ILE C CA 1
ATOM 5692 C C . ILE C 1 130 ? 43.332 103.346 5.563 1.00 28.55 130 ILE C C 1
ATOM 5693 O O . ILE C 1 130 ? 43.024 104.536 5.501 1.00 29.75 130 ILE C O 1
ATOM 5698 N N . GLY C 1 131 ? 44.585 102.920 5.458 1.00 29.80 131 GLY C N 1
ATOM 5699 C CA . GLY C 1 131 ? 45.661 103.869 5.243 1.00 29.70 131 GLY C CA 1
ATOM 5700 C C . GLY C 1 131 ? 46.066 104.634 6.489 1.00 30.07 131 GLY C C 1
ATOM 5701 O O . GLY C 1 131 ? 45.508 104.424 7.567 1.00 31.42 131 GLY C O 1
ATOM 5702 N N . PRO C 1 132 ? 47.043 105.544 6.366 1.00 30.60 132 PRO C N 1
ATOM 5703 C CA . PRO C 1 132 ? 47.539 106.353 7.482 1.00 30.77 132 PRO C CA 1
ATOM 5704 C C . PRO C 1 132 ? 46.638 107.537 7.811 1.00 32.20 132 PRO C C 1
ATOM 5705 O O . PRO C 1 132 ? 45.801 107.939 7.000 1.00 32.27 132 PRO C O 1
ATOM 5709 N N . PHE C 1 133 ? 46.809 108.089 9.008 1.00 33.19 133 PHE C N 1
ATOM 5710 C CA . PHE C 1 133 ? 46.028 109.247 9.415 1.00 34.70 133 PHE C CA 1
ATOM 5711 C C . PHE C 1 133 ? 46.644 110.451 8.723 1.00 35.11 133 PHE C C 1
ATOM 5712 O O . PHE C 1 133 ? 47.863 110.625 8.733 1.00 35.39 133 PHE C O 1
ATOM 5720 N N . LEU C 1 134 ? 45.801 111.276 8.116 1.00 34.99 134 LEU C N 1
ATOM 5721 C CA . LEU C 1 134 ? 46.277 112.455 7.408 1.00 35.57 134 LEU C CA 1
ATOM 5722 C C . LEU C 1 134 ? 45.673 113.725 7.985 1.00 35.32 134 LEU C C 1
ATOM 5723 O O . LEU C 1 134 ? 44.587 113.701 8.564 1.00 34.93 134 LEU C O 1
ATOM 5728 N N . THR C 1 135 ? 46.386 114.835 7.833 1.00 36.53 135 THR C N 1
ATOM 5729 C CA . THR C 1 135 ? 45.890 116.113 8.319 1.00 37.75 135 THR C CA 1
ATOM 5730 C C . THR C 1 135 ? 44.791 116.537 7.355 1.00 38.74 135 THR C C 1
ATOM 5731 O O . THR C 1 135 ? 44.705 116.013 6.243 1.00 38.76 135 THR C O 1
ATOM 5735 N N . GLU C 1 136 ? 43.950 117.475 7.775 1.00 40.20 136 GLU C N 1
ATOM 5736 C CA . GLU C 1 136 ? 42.863 117.944 6.924 1.00 41.81 136 GLU C CA 1
ATOM 5737 C C . GLU C 1 136 ? 43.384 118.376 5.556 1.00 42.64 136 GLU C C 1
ATOM 5738 O O . GLU C 1 136 ? 42.788 118.058 4.526 1.00 42.32 136 GLU C O 1
ATOM 5744 N N . ALA C 1 137 ? 44.500 119.099 5.552 1.00 42.98 137 ALA C N 1
ATOM 5745 C CA . ALA C 1 137 ? 45.097 119.571 4.309 1.00 44.09 137 ALA C CA 1
ATOM 5746 C C . ALA C 1 137 ? 45.484 118.395 3.419 1.00 44.70 137 ALA C C 1
ATOM 5747 O O . ALA C 1 137 ? 45.155 118.367 2.233 1.00 45.38 137 ALA C O 1
ATOM 5749 N N . GLU C 1 138 ? 46.184 117.426 4.002 1.00 45.57 138 GLU C N 1
ATOM 5750 C CA . GLU C 1 138 ? 46.621 116.241 3.272 1.00 45.96 138 GLU C CA 1
ATOM 5751 C C . GLU C 1 138 ? 45.430 115.457 2.729 1.00 46.45 138 GLU C C 1
ATOM 5752 O O . GLU C 1 138 ? 45.464 114.962 1.602 1.00 45.88 138 GLU C O 1
ATOM 5758 N N . ALA C 1 139 ? 44.380 115.352 3.537 1.00 47.02 139 ALA C N 1
ATOM 5759 C CA . ALA C 1 139 ? 43.176 114.623 3.152 1.00 48.15 139 ALA C CA 1
ATOM 5760 C C . ALA C 1 139 ? 42.474 115.264 1.960 1.00 49.27 139 ALA C C 1
ATOM 5761 O O . ALA C 1 139 ? 42.225 114.604 0.950 1.00 49.10 139 ALA C O 1
ATOM 5763 N N . LYS C 1 140 ? 42.154 116.549 2.079 1.00 51.01 140 LYS C N 1
ATOM 5764 C CA . LYS C 1 140 ? 41.475 117.263 1.004 1.00 52.86 140 LYS C CA 1
ATOM 5765 C C . LYS C 1 140 ? 42.259 117.184 -0.300 1.00 54.02 140 LYS C C 1
ATOM 5766 O O . LYS C 1 140 ? 41.676 117.162 -1.385 1.00 54.08 140 LYS C O 1
ATOM 5772 N N . GLU C 1 141 ? 43.583 117.137 -0.192 1.00 55.33 141 GLU C N 1
ATOM 5773 C CA . GLU C 1 141 ? 44.437 117.052 -1.369 1.00 56.94 141 GLU C CA 1
ATOM 5774 C C . GLU C 1 141 ? 44.354 115.649 -1.960 1.00 57.61 141 GLU C C 1
ATOM 5775 O O . GLU C 1 141 ? 44.612 115.445 -3.146 1.00 57.73 141 GLU C O 1
ATOM 5781 N N . ALA C 1 142 ? 43.986 114.685 -1.121 1.00 58.42 142 ALA C N 1
ATOM 5782 C CA . ALA C 1 142 ? 43.866 113.296 -1.546 1.00 59.31 142 ALA C CA 1
ATOM 5783 C C . ALA C 1 142 ? 42.464 112.999 -2.072 1.00 60.01 142 ALA C C 1
ATOM 5784 O O . ALA C 1 142 ? 42.278 112.096 -2.887 1.00 60.05 142 ALA C O 1
ATOM 5786 N N . MET C 1 143 ? 41.481 113.760 -1.601 1.00 60.56 143 MET C N 1
ATOM 5787 C CA . MET C 1 143 ? 40.100 113.578 -2.032 1.00 61.26 143 MET C CA 1
ATOM 5788 C C . MET C 1 143 ? 39.950 114.020 -3.481 1.00 61.69 143 MET C C 1
ATOM 5789 O O . MET C 1 143 ? 38.847 114.035 -4.028 1.00 61.61 143 MET C O 1
ATOM 5794 N N . GLN C 1 144 ? 41.073 114.380 -4.095 1.00 62.14 144 GLN C N 1
ATOM 5795 C CA . GLN C 1 144 ? 41.088 114.837 -5.478 1.00 62.47 144 GLN C CA 1
ATOM 5796 C C . GLN C 1 144 ? 40.727 113.705 -6.436 1.00 62.13 144 GLN C C 1
ATOM 5797 O O . GLN C 1 144 ? 40.141 113.939 -7.494 1.00 62.35 144 GLN C O 1
ATOM 5803 N N . ALA C 1 145 ? 41.078 112.480 -6.058 1.00 61.57 145 ALA C N 1
ATOM 5804 C CA . ALA C 1 145 ? 40.796 111.311 -6.883 1.00 60.71 145 ALA C CA 1
ATOM 5805 C C . ALA C 1 145 ? 39.411 110.741 -6.596 1.00 60.01 145 ALA C C 1
ATOM 5806 O O . ALA C 1 145 ? 39.111 109.602 -6.959 1.00 59.92 145 ALA C O 1
ATOM 5808 N N . GLY C 1 146 ? 38.569 111.536 -5.943 1.00 59.11 146 GLY C N 1
ATOM 5809 C CA . GLY C 1 146 ? 37.226 111.088 -5.623 1.00 57.87 146 GLY C CA 1
ATOM 5810 C C . GLY C 1 146 ? 37.158 110.276 -4.344 1.00 57.00 146 GLY C C 1
ATOM 5811 O O . GLY C 1 146 ? 36.083 109.831 -3.938 1.00 57.14 146 GLY C O 1
ATOM 5812 N N . ALA C 1 147 ? 38.308 110.080 -3.707 1.00 55.77 147 ALA C N 1
ATOM 5813 C CA . ALA C 1 147 ? 38.374 109.318 -2.467 1.00 54.28 147 ALA C CA 1
ATOM 5814 C C . ALA C 1 147 ? 37.618 110.043 -1.357 1.00 53.15 147 ALA C C 1
ATOM 5815 O O . ALA C 1 147 ? 37.551 111.272 -1.339 1.00 52.87 147 ALA C O 1
ATOM 5817 N N . ILE C 1 148 ? 37.049 109.273 -0.435 1.00 51.40 148 ILE C N 1
ATOM 5818 C CA . ILE C 1 148 ? 36.296 109.836 0.680 1.00 49.76 148 ILE C CA 1
ATOM 5819 C C . ILE C 1 148 ? 37.040 109.604 1.991 1.00 48.97 148 ILE C C 1
ATOM 5820 O O . ILE C 1 148 ? 37.469 108.487 2.281 1.00 47.63 148 ILE C O 1
ATOM 5825 N N . PHE C 1 149 ? 37.190 110.663 2.781 1.00 48.11 149 PHE C N 1
ATOM 5826 C CA . PHE C 1 149 ? 37.892 110.569 4.055 1.00 47.75 149 PHE C CA 1
ATOM 5827 C C . PHE C 1 149 ? 37.012 110.920 5.252 1.00 48.20 149 PHE C C 1
ATOM 5828 O O . PHE C 1 149 ? 35.971 111.563 5.109 1.00 47.98 149 PHE C O 1
ATOM 5836 N N A LYS C 1 150 ? 37.440 110.493 6.435 0.50 48.49 150 LYS C N 1
ATOM 5837 N N B LYS C 1 150 ? 37.446 110.483 6.430 0.50 48.40 150 LYS C N 1
ATOM 5838 C CA A LYS C 1 150 ? 36.710 110.771 7.665 0.50 49.11 150 LYS C CA 1
ATOM 5839 C CA B LYS C 1 150 ? 36.726 110.723 7.675 0.50 48.95 150 LYS C CA 1
ATOM 5840 C C A LYS C 1 150 ? 37.671 110.989 8.826 0.50 49.83 150 LYS C C 1
ATOM 5841 C C B LYS C 1 150 ? 37.688 110.987 8.831 0.50 49.74 150 LYS C C 1
ATOM 5842 O O A LYS C 1 150 ? 38.607 110.215 9.028 0.50 49.46 150 LYS C O 1
ATOM 5843 O O B LYS C 1 150 ? 38.646 110.240 9.033 0.50 49.42 150 LYS C O 1
ATOM 5854 N N . GLU C 1 151 ? 37.429 112.052 9.585 1.00 50.71 151 GLU C N 1
ATOM 5855 C CA . GLU C 1 151 ? 38.269 112.399 10.726 1.00 52.53 151 GLU C CA 1
ATOM 5856 C C . GLU C 1 151 ? 37.964 111.486 11.908 1.00 53.91 151 GLU C C 1
ATOM 5857 O O . GLU C 1 151 ? 36.833 111.030 12.075 1.00 54.03 151 GLU C O 1
ATOM 5863 N N . ASP C 1 152 ? 38.978 111.219 12.726 1.00 55.31 152 ASP C N 1
ATOM 5864 C CA . ASP C 1 152 ? 38.806 110.360 13.889 1.00 56.73 152 ASP C CA 1
ATOM 5865 C C . ASP C 1 152 ? 38.954 111.167 15.175 1.00 57.13 152 ASP C C 1
ATOM 5866 O O . ASP C 1 152 ? 39.073 110.605 16.265 1.00 57.88 152 ASP C O 1
ATOM 5871 N N . ALA C 1 153 ? 38.949 112.490 15.035 1.00 57.03 153 ALA C N 1
ATOM 5872 C CA . ALA C 1 153 ? 39.068 113.399 16.169 1.00 56.39 153 ALA C CA 1
ATOM 5873 C C . ALA C 1 153 ? 40.369 113.234 16.948 1.00 55.99 153 ALA C C 1
ATOM 5874 O O . ALA C 1 153 ? 40.573 112.232 17.636 1.00 56.18 153 ALA C O 1
ATOM 5876 N N . GLY C 1 154 ? 41.245 114.228 16.836 1.00 55.07 154 GLY C N 1
ATOM 5877 C CA . GLY C 1 154 ? 42.511 114.193 17.546 1.00 53.74 154 GLY C CA 1
ATOM 5878 C C . GLY C 1 154 ? 43.563 113.279 16.949 1.00 52.88 154 GLY C C 1
ATOM 5879 O O . GLY C 1 154 ? 44.727 113.327 17.348 1.00 53.27 154 GLY C O 1
ATOM 5880 N N . ARG C 1 155 ? 43.166 112.445 15.993 1.00 51.33 155 ARG C N 1
ATOM 5881 C CA . ARG C 1 155 ? 44.102 111.524 15.363 1.00 49.79 155 ARG C CA 1
ATOM 5882 C C . ARG C 1 155 ? 44.338 111.866 13.895 1.00 47.82 155 ARG C C 1
ATOM 5883 O O . ARG C 1 155 ? 45.424 111.632 13.363 1.00 47.57 155 ARG C O 1
ATOM 5891 N N . GLY C 1 156 ? 43.322 112.423 13.246 1.00 45.48 156 GLY C N 1
ATOM 5892 C CA . GLY C 1 156 ? 43.455 112.785 11.847 1.00 42.62 156 GLY C CA 1
ATOM 5893 C C . GLY C 1 156 ? 42.373 112.177 10.977 1.00 40.18 156 GLY C C 1
ATOM 5894 O O . GLY C 1 156 ? 41.409 111.601 11.483 1.00 40.28 156 GLY C O 1
ATOM 5895 N N . TRP C 1 157 ? 42.536 112.301 9.663 1.00 38.39 157 TRP C N 1
ATOM 5896 C CA . TRP C 1 157 ? 41.567 111.767 8.713 1.00 36.02 157 TRP C CA 1
ATOM 5897 C C . TRP C 1 157 ? 42.082 110.505 8.029 1.00 34.10 157 TRP C C 1
ATOM 5898 O O . TRP C 1 157 ? 43.271 110.386 7.736 1.00 32.57 157 TRP C O 1
ATOM 5909 N N . ARG C 1 158 ? 41.178 109.565 7.775 1.00 32.23 158 ARG C N 1
ATOM 5910 C CA . ARG C 1 158 ? 41.539 108.323 7.106 1.00 31.39 158 ARG C CA 1
ATOM 5911 C C . ARG C 1 158 ? 40.573 108.050 5.965 1.00 29.91 158 ARG C C 1
ATOM 5912 O O . ARG C 1 158 ? 39.392 108.392 6.040 1.00 30.26 158 ARG C O 1
ATOM 5920 N N . LYS C 1 159 ? 41.083 107.434 4.907 1.00 30.37 159 LYS C N 1
ATOM 5921 C CA . LYS C 1 159 ? 40.258 107.091 3.759 1.00 28.77 159 LYS C CA 1
ATOM 5922 C C . LYS C 1 159 ? 39.300 105.986 4.187 1.00 28.10 159 LYS C C 1
ATOM 5923 O O . LYS C 1 159 ? 39.698 105.052 4.879 1.00 28.64 159 LYS C O 1
ATOM 5929 N N . VAL C 1 160 ? 38.036 106.102 3.798 1.00 26.74 160 VAL C N 1
ATOM 5930 C CA . VAL C 1 160 ? 37.054 105.080 4.141 1.00 25.73 160 VAL C CA 1
ATOM 5931 C C . VAL C 1 160 ? 36.577 104.389 2.876 1.00 24.56 160 VAL C C 1
ATOM 5932 O O . VAL C 1 160 ? 36.397 105.025 1.836 1.00 26.11 160 VAL C O 1
ATOM 5936 N N . VAL C 1 161 ? 36.383 103.079 2.966 1.00 22.49 161 VAL C N 1
ATOM 5937 C CA . VAL C 1 161 ? 35.930 102.303 1.822 1.00 21.26 161 VAL C CA 1
ATOM 5938 C C . VAL C 1 161 ? 34.670 101.517 2.163 1.00 20.59 161 VAL C C 1
ATOM 5939 O O . VAL C 1 161 ? 34.333 101.333 3.332 1.00 21.35 161 VAL C O 1
ATOM 5943 N N . PRO C 1 162 ? 33.948 101.051 1.136 1.00 20.03 162 PRO C N 1
ATOM 5944 C CA . PRO C 1 162 ? 32.718 100.283 1.342 1.00 19.60 162 PRO C CA 1
ATOM 5945 C C . PRO C 1 162 ? 32.919 98.993 2.132 1.00 20.55 162 PRO C C 1
ATOM 5946 O O . PRO C 1 162 ? 33.945 98.323 1.999 1.00 21.27 162 PRO C O 1
ATOM 5950 N N . SER C 1 163 ? 31.930 98.659 2.953 1.00 19.87 163 SER C N 1
ATOM 5951 C CA . SER C 1 163 ? 31.949 97.431 3.741 1.00 20.80 163 SER C CA 1
ATOM 5952 C C . SER C 1 163 ? 30.634 96.726 3.417 1.00 20.64 163 SER C C 1
ATOM 5953 O O . SER C 1 163 ? 29.705 96.702 4.228 1.00 20.28 163 SER C O 1
ATOM 5956 N N . PRO C 1 164 ? 30.541 96.150 2.210 1.00 20.80 164 PRO C N 1
ATOM 5957 C CA . PRO C 1 164 ? 29.336 95.452 1.766 1.00 20.77 164 PRO C CA 1
ATOM 5958 C C . PRO C 1 164 ? 29.112 94.080 2.383 1.00 20.27 164 PRO C C 1
ATOM 5959 O O . PRO C 1 164 ? 30.034 93.466 2.925 1.00 22.21 164 PRO C O 1
ATOM 5963 N N A LYS C 1 165 ? 27.874 93.613 2.334 0.50 20.49 165 LYS C N 1
ATOM 5964 N N B LYS C 1 165 ? 27.876 93.603 2.254 0.50 19.92 165 LYS C N 1
ATOM 5965 C CA A LYS C 1 165 ? 27.552 92.314 2.895 0.50 20.84 165 LYS C CA 1
ATOM 5966 C CA B LYS C 1 165 ? 27.444 92.306 2.765 0.50 19.92 165 LYS C CA 1
ATOM 5967 C C A LYS C 1 165 ? 27.990 91.211 1.943 0.50 19.46 165 LYS C C 1
ATOM 5968 C C B LYS C 1 165 ? 27.925 91.152 1.883 0.50 19.12 165 LYS C C 1
ATOM 5969 O O A LYS C 1 165 ? 27.896 91.348 0.725 0.50 19.25 165 LYS C O 1
ATOM 5970 O O B LYS C 1 165 ? 27.795 91.198 0.661 0.50 19.44 165 LYS C O 1
ATOM 5981 N N . PRO C 1 166 ? 28.504 90.106 2.493 1.00 18.58 166 PRO C N 1
ATOM 5982 C CA . PRO C 1 166 ? 28.963 88.976 1.682 1.00 18.06 166 PRO C CA 1
ATOM 5983 C C . PRO C 1 166 ? 27.771 88.160 1.184 1.00 19.05 166 PRO C C 1
ATOM 5984 O O . PRO C 1 166 ? 26.959 87.696 1.985 1.00 23.15 166 PRO C O 1
ATOM 5988 N N . ILE C 1 167 ? 27.651 87.996 -0.129 1.00 16.26 167 ILE C N 1
ATOM 5989 C CA . ILE C 1 167 ? 26.543 87.218 -0.676 1.00 16.40 167 ILE C CA 1
ATOM 5990 C C . ILE C 1 167 ? 26.992 85.825 -1.099 1.00 16.93 167 ILE C C 1
ATOM 5991 O O . ILE C 1 167 ? 26.175 84.985 -1.475 1.00 18.71 167 ILE C O 1
ATOM 5996 N N . ASP C 1 168 ? 28.298 85.585 -1.044 1.00 16.79 168 ASP C N 1
ATOM 5997 C CA . ASP C 1 168 ? 28.841 84.272 -1.367 1.00 16.65 168 ASP C CA 1
ATOM 5998 C C . ASP C 1 168 ? 30.326 84.235 -1.052 1.00 16.24 168 ASP C C 1
ATOM 5999 O O . ASP C 1 168 ? 30.973 85.273 -0.939 1.00 16.33 168 ASP C O 1
ATOM 6004 N N . ILE C 1 169 ? 30.836 83.027 -0.853 1.00 16.12 169 ILE C N 1
ATOM 6005 C CA . ILE C 1 169 ? 32.253 82.809 -0.600 1.00 16.00 169 ILE C CA 1
ATOM 6006 C C . ILE C 1 169 ? 32.578 81.847 -1.726 1.00 15.96 169 ILE C C 1
ATOM 6007 O O . ILE C 1 169 ? 32.145 80.694 -1.719 1.00 16.21 169 ILE C O 1
ATOM 6012 N N . HIS C 1 170 ? 33.321 82.331 -2.712 1.00 16.40 170 HIS C N 1
ATOM 6013 C CA . HIS C 1 170 ? 33.601 81.517 -3.876 1.00 16.67 170 HIS C CA 1
ATOM 6014 C C . HIS C 1 170 ? 34.160 80.135 -3.605 1.00 16.83 170 HIS C C 1
ATOM 6015 O O . HIS C 1 170 ? 33.728 79.161 -4.215 1.00 18.31 170 HIS C O 1
ATOM 6022 N N . GLU C 1 171 ? 35.109 80.044 -2.683 1.00 15.89 171 GLU C N 1
ATOM 6023 C CA . GLU C 1 171 ? 35.741 78.771 -2.371 1.00 16.30 171 GLU C CA 1
ATOM 6024 C C . GLU C 1 171 ? 35.036 77.968 -1.275 1.00 16.73 171 GLU C C 1
ATOM 6025 O O . GLU C 1 171 ? 35.596 77.005 -0.752 1.00 17.59 171 GLU C O 1
ATOM 6031 N N . ALA C 1 172 ? 33.806 78.350 -0.940 1.00 17.09 172 ALA C N 1
ATOM 6032 C CA . ALA C 1 172 ? 33.048 77.668 0.110 1.00 18.51 172 ALA C CA 1
ATOM 6033 C C . ALA C 1 172 ? 32.985 76.142 -0.017 1.00 19.48 172 ALA C C 1
ATOM 6034 O O . ALA C 1 172 ? 33.209 75.426 0.958 1.00 19.38 172 ALA C O 1
ATOM 6036 N N A GLU C 1 173 ? 32.687 75.662 -1.221 0.50 20.53 173 GLU C N 1
ATOM 6037 N N B GLU C 1 173 ? 32.674 75.639 -1.207 0.50 20.70 173 GLU C N 1
ATOM 6038 C CA A GLU C 1 173 ? 32.590 74.226 -1.474 0.50 21.12 173 GLU C CA 1
ATOM 6039 C CA B GLU C 1 173 ? 32.586 74.191 -1.385 0.50 21.19 173 GLU C CA 1
ATOM 6040 C C A GLU C 1 173 ? 33.912 73.525 -1.199 0.50 21.15 173 GLU C C 1
ATOM 6041 C C B GLU C 1 173 ? 33.926 73.497 -1.206 0.50 21.22 173 GLU C C 1
ATOM 6042 O O A GLU C 1 173 ? 33.944 72.436 -0.627 0.50 21.59 173 GLU C O 1
ATOM 6043 O O B GLU C 1 173 ? 33.986 72.374 -0.707 0.50 21.69 173 GLU C O 1
ATOM 6054 N N . THR C 1 174 ? 35.000 74.159 -1.619 1.00 20.36 174 THR C N 1
ATOM 6055 C CA . THR C 1 174 ? 36.329 73.597 -1.449 1.00 19.22 174 THR C CA 1
ATOM 6056 C C . THR C 1 174 ? 36.652 73.540 0.038 1.00 18.86 174 THR C C 1
ATOM 6057 O O . THR C 1 174 ? 37.160 72.540 0.534 1.00 19.57 174 THR C O 1
ATOM 6061 N N . ILE C 1 175 ? 36.340 74.617 0.750 1.00 17.56 175 ILE C N 1
ATOM 6062 C CA . ILE C 1 175 ? 36.586 74.670 2.182 1.00 18.63 175 ILE C CA 1
ATOM 6063 C C . ILE C 1 175 ? 35.755 73.587 2.871 1.00 19.60 175 ILE C C 1
ATOM 6064 O O . ILE C 1 175 ? 36.238 72.909 3.783 1.00 21.22 175 ILE C O 1
ATOM 6069 N N A ASN C 1 176 ? 34.514 73.418 2.423 0.50 20.67 176 ASN C N 1
ATOM 6070 N N B ASN C 1 176 ? 34.513 73.424 2.423 0.50 20.35 176 ASN C N 1
ATOM 6071 C CA A ASN C 1 176 ? 33.627 72.414 3.000 0.50 22.26 176 ASN C CA 1
ATOM 6072 C CA B ASN C 1 176 ? 33.626 72.408 2.982 0.50 21.72 176 ASN C CA 1
ATOM 6073 C C A ASN C 1 176 ? 34.209 71.017 2.789 0.50 22.26 176 ASN C C 1
ATOM 6074 C C B ASN C 1 176 ? 34.243 71.028 2.801 0.50 21.91 176 ASN C C 1
ATOM 6075 O O A ASN C 1 176 ? 34.139 70.166 3.674 0.50 22.72 176 ASN C O 1
ATOM 6076 O O B ASN C 1 176 ? 34.234 70.204 3.714 0.50 22.32 176 ASN C O 1
ATOM 6085 N N . THR C 1 177 ? 34.785 70.787 1.613 1.00 22.01 177 THR C N 1
ATOM 6086 C CA . THR C 1 177 ? 35.396 69.499 1.310 1.00 20.93 177 THR C CA 1
ATOM 6087 C C . THR C 1 177 ? 36.548 69.217 2.272 1.00 21.39 177 THR C C 1
ATOM 6088 O O . THR C 1 177 ? 36.690 68.104 2.773 1.00 21.16 177 THR C O 1
ATOM 6092 N N . LEU C 1 178 ? 37.366 70.228 2.543 1.00 20.06 178 LEU C N 1
ATOM 6093 C CA . LEU C 1 178 ? 38.480 70.053 3.462 1.00 19.60 178 LEU C CA 1
ATOM 6094 C C . LEU C 1 178 ? 37.978 69.776 4.884 1.00 20.18 178 LEU C C 1
ATOM 6095 O O . LEU C 1 178 ? 38.523 68.928 5.593 1.00 20.41 178 LEU C O 1
ATOM 6100 N N . ILE C 1 179 ? 36.935 70.492 5.292 1.00 20.99 179 ILE C N 1
ATOM 6101 C CA . ILE C 1 179 ? 36.349 70.308 6.616 1.00 21.32 179 ILE C CA 1
ATOM 6102 C C . ILE C 1 179 ? 35.854 68.871 6.770 1.00 22.82 179 ILE C C 1
ATOM 6103 O O . ILE C 1 179 ? 36.053 68.244 7.810 1.00 23.76 179 ILE C O 1
ATOM 6108 N N . LYS C 1 180 ? 35.211 68.358 5.727 1.00 22.11 180 LYS C N 1
ATOM 6109 C CA . LYS C 1 180 ? 34.687 66.997 5.743 1.00 24.08 180 LYS C CA 1
ATOM 6110 C C . LYS C 1 180 ? 35.794 65.955 5.843 1.00 24.71 180 LYS C C 1
ATOM 6111 O O . LYS C 1 180 ? 35.523 64.770 6.044 1.00 26.27 180 LYS C O 1
ATOM 6117 N N . ASN C 1 181 ? 37.039 66.393 5.690 1.00 24.74 181 ASN C N 1
ATOM 6118 C CA . ASN C 1 181 ? 38.182 65.491 5.778 1.00 24.24 181 ASN C CA 1
ATOM 6119 C C . ASN C 1 181 ? 38.997 65.757 7.042 1.00 23.04 181 ASN C C 1
ATOM 6120 O O . ASN C 1 181 ? 40.167 65.379 7.139 1.00 24.13 181 ASN C O 1
ATOM 6125 N N . ASP C 1 182 ? 38.355 66.409 8.007 1.00 22.70 182 ASP C N 1
ATOM 6126 C CA . ASP C 1 182 ? 38.952 66.735 9.300 1.00 23.88 182 ASP C CA 1
ATOM 6127 C C . ASP C 1 182 ? 40.234 67.555 9.192 1.00 23.84 182 ASP C C 1
ATOM 6128 O O . ASP C 1 182 ? 41.176 67.383 9.968 1.00 23.52 182 ASP C O 1
ATOM 6133 N N . ILE C 1 183 ? 40.253 68.460 8.220 1.00 22.15 183 ILE C N 1
ATOM 6134 C CA . ILE C 1 183 ? 41.394 69.333 8.002 1.00 21.32 183 ILE C CA 1
ATOM 6135 C C . ILE C 1 183 ? 41.036 70.697 8.568 1.00 18.85 183 ILE C C 1
ATOM 6136 O O . ILE C 1 183 ? 39.950 71.216 8.301 1.00 20.36 183 ILE C O 1
ATOM 6141 N N . ILE C 1 184 ? 41.936 71.256 9.369 1.00 18.97 184 ILE C N 1
ATOM 6142 C CA . ILE C 1 184 ? 41.721 72.575 9.951 1.00 18.16 184 ILE C CA 1
ATOM 6143 C C . ILE C 1 184 ? 42.001 73.583 8.846 1.00 17.60 184 ILE C C 1
ATOM 6144 O O . ILE C 1 184 ? 43.129 73.692 8.363 1.00 19.09 184 ILE C O 1
ATOM 6149 N N . THR C 1 185 ? 40.971 74.313 8.441 1.00 16.45 185 THR C N 1
ATOM 6150 C CA . THR C 1 185 ? 41.121 75.291 7.380 1.00 16.49 185 THR C CA 1
ATOM 6151 C C . THR C 1 185 ? 41.248 76.708 7.907 1.00 15.39 185 THR C C 1
ATOM 6152 O O . THR C 1 185 ? 40.716 77.049 8.963 1.00 16.41 185 THR C O 1
ATOM 6156 N N . ILE C 1 186 ? 41.996 77.516 7.166 1.00 15.63 186 ILE C N 1
ATOM 6157 C CA . ILE C 1 186 ? 42.160 78.928 7.462 1.00 15.75 186 ILE C CA 1
ATOM 6158 C C . ILE C 1 186 ? 41.665 79.568 6.169 1.00 15.34 186 ILE C C 1
ATOM 6159 O O . ILE C 1 186 ? 42.179 79.272 5.088 1.00 15.14 186 ILE C O 1
ATOM 6164 N N . SER C 1 187 ? 40.650 80.417 6.276 1.00 14.88 187 SER C N 1
ATOM 6165 C CA . SER C 1 187 ? 40.077 81.061 5.096 1.00 15.55 187 SER C CA 1
ATOM 6166 C C . SER C 1 187 ? 39.468 82.403 5.462 1.00 15.46 187 SER C C 1
ATOM 6167 O O . SER C 1 187 ? 39.487 82.808 6.621 1.00 16.55 187 SER C O 1
ATOM 6170 N N . CYS C 1 188 ? 38.934 83.088 4.455 1.00 15.16 188 CYS C N 1
ATOM 6171 C CA . CYS C 1 188 ? 38.292 84.380 4.659 1.00 15.37 188 CYS C CA 1
ATOM 6172 C C . CYS C 1 188 ? 39.208 85.397 5.338 1.00 15.09 188 CYS C C 1
ATOM 6173 O O . CYS C 1 188 ? 38.744 86.272 6.066 1.00 15.68 188 CYS C O 1
ATOM 6176 N N . GLY C 1 189 ? 40.507 85.287 5.090 1.00 15.15 189 GLY C N 1
ATOM 6177 C CA . GLY C 1 189 ? 41.442 86.214 5.703 1.00 14.90 189 GLY C CA 1
ATOM 6178 C C . GLY C 1 189 ? 41.120 87.663 5.371 1.00 15.71 189 GLY C C 1
ATOM 6179 O O . GLY C 1 189 ? 40.901 88.001 4.207 1.00 15.27 189 GLY C O 1
ATOM 6180 N N . GLY C 1 190 ? 41.093 88.520 6.389 1.00 15.65 190 GLY C N 1
ATOM 6181 C CA . GLY C 1 190 ? 40.795 89.926 6.166 1.00 15.38 190 GLY C CA 1
ATOM 6182 C C . GLY C 1 190 ? 39.379 90.167 5.676 1.00 15.94 190 GLY C C 1
ATOM 6183 O O . GLY C 1 190 ? 39.062 91.245 5.166 1.00 16.45 190 GLY C O 1
ATOM 6184 N N . GLY C 1 191 ? 38.520 89.167 5.847 1.00 15.73 191 GLY C N 1
ATOM 6185 C CA . GLY C 1 191 ? 37.142 89.282 5.402 1.00 16.32 191 GLY C CA 1
ATOM 6186 C C . GLY C 1 191 ? 36.973 88.786 3.980 1.00 16.21 191 GLY C C 1
ATOM 6187 O O . GLY C 1 191 ? 35.859 88.759 3.445 1.00 16.53 191 GLY C O 1
ATOM 6188 N N . GLY C 1 192 ? 38.087 88.389 3.371 1.00 15.18 192 GLY C N 1
ATOM 6189 C CA . GLY C 1 192 ? 38.070 87.892 2.007 1.00 15.38 192 GLY C CA 1
ATOM 6190 C C . GLY C 1 192 ? 38.476 88.919 0.966 1.00 14.47 192 GLY C C 1
ATOM 6191 O O . GLY C 1 192 ? 38.384 90.125 1.199 1.00 15.40 192 GLY C O 1
ATOM 6192 N N . ILE C 1 193 ? 38.963 88.442 -0.175 1.00 15.19 193 ILE C N 1
ATOM 6193 C CA . ILE C 1 193 ? 39.339 89.321 -1.282 1.00 15.59 193 ILE C CA 1
ATOM 6194 C C . ILE C 1 193 ? 37.982 89.733 -1.877 1.00 16.37 193 ILE C C 1
ATOM 6195 O O . ILE C 1 193 ? 37.238 88.887 -2.374 1.00 15.90 193 ILE C O 1
ATOM 6200 N N . PRO C 1 194 ? 37.636 91.031 -1.819 1.00 16.98 194 PRO C N 1
ATOM 6201 C CA . PRO C 1 194 ? 36.350 91.512 -2.349 1.00 17.71 194 PRO C CA 1
ATOM 6202 C C . PRO C 1 194 ? 36.208 91.445 -3.858 1.00 17.11 194 PRO C C 1
ATOM 6203 O O . PRO C 1 194 ? 36.998 92.045 -4.585 1.00 18.15 194 PRO C O 1
ATOM 6207 N N . VAL C 1 195 ? 35.183 90.735 -4.322 1.00 16.31 195 VAL C N 1
ATOM 6208 C CA . VAL C 1 195 ? 34.946 90.589 -5.750 1.00 16.48 195 VAL C CA 1
ATOM 6209 C C . VAL C 1 195 ? 33.466 90.741 -6.093 1.00 17.36 195 VAL C C 1
ATOM 6210 O O . VAL C 1 195 ? 32.593 90.524 -5.246 1.00 16.94 195 VAL C O 1
ATOM 6214 N N . VAL C 1 196 ? 33.193 91.112 -7.343 1.00 17.32 196 VAL C N 1
ATOM 6215 C CA . VAL C 1 196 ? 31.822 91.307 -7.801 1.00 18.84 196 VAL C CA 1
ATOM 6216 C C . VAL C 1 196 ? 31.570 90.776 -9.207 1.00 19.45 196 VAL C C 1
ATOM 6217 O O . VAL C 1 196 ? 32.476 90.699 -10.034 1.00 19.52 196 VAL C O 1
ATOM 6221 N N . GLY C 1 197 ? 30.320 90.410 -9.460 1.00 20.38 197 GLY C N 1
ATOM 6222 C CA . GLY C 1 197 ? 29.925 89.949 -10.778 1.00 21.33 197 GLY C CA 1
ATOM 6223 C C . GLY C 1 197 ? 30.427 88.620 -11.293 1.00 21.36 197 GLY C C 1
ATOM 6224 O O . GLY C 1 197 ? 31.168 87.899 -10.626 1.00 20.59 197 GLY C O 1
ATOM 6225 N N . GLN C 1 198 ? 30.014 88.315 -12.518 1.00 21.91 198 GLN C N 1
ATOM 6226 C CA . GLN C 1 198 ? 30.356 87.073 -13.188 1.00 22.95 198 GLN C CA 1
ATOM 6227 C C . GLN C 1 198 ? 31.855 86.819 -13.330 1.00 21.42 198 GLN C C 1
ATOM 6228 O O . GLN C 1 198 ? 32.295 85.673 -13.292 1.00 23.02 198 GLN C O 1
ATOM 6234 N N . GLU C 1 199 ? 32.640 87.881 -13.488 1.00 21.08 199 GLU C N 1
ATOM 6235 C CA . GLU C 1 199 ? 34.086 87.722 -13.624 1.00 20.41 199 GLU C CA 1
ATOM 6236 C C . GLU C 1 199 ? 34.811 87.805 -12.284 1.00 18.36 199 GLU C C 1
ATOM 6237 O O . GLU C 1 199 ? 36.034 87.672 -12.231 1.00 19.18 199 GLU C O 1
ATOM 6243 N N . LEU C 1 200 ? 34.055 88.008 -11.207 1.00 17.56 200 LEU C N 1
ATOM 6244 C CA . LEU C 1 200 ? 34.631 88.132 -9.871 1.00 17.97 200 LEU C CA 1
ATOM 6245 C C . LEU C 1 200 ? 35.720 89.199 -9.896 1.00 18.61 200 LEU C C 1
ATOM 6246 O O . LEU C 1 200 ? 36.862 88.974 -9.485 1.00 17.30 200 LEU C O 1
ATOM 6251 N N . LYS C 1 201 ? 35.348 90.368 -10.396 1.00 17.59 201 LYS C N 1
ATOM 6252 C CA . LYS C 1 201 ? 36.262 91.493 -10.490 1.00 19.17 201 LYS C CA 1
ATOM 6253 C C . LYS C 1 201 ? 36.539 92.051 -9.103 1.00 18.61 201 LYS C C 1
ATOM 6254 O O . LYS C 1 201 ? 35.619 92.270 -8.318 1.00 18.85 201 LYS C O 1
ATOM 6260 N N . GLY C 1 202 ? 37.813 92.278 -8.802 1.00 18.67 202 GLY C N 1
ATOM 6261 C CA . GLY C 1 202 ? 38.158 92.820 -7.504 1.00 18.34 202 GLY C CA 1
ATOM 6262 C C . GLY C 1 202 ? 37.653 94.241 -7.355 1.00 19.51 202 GLY C C 1
ATOM 6263 O O . GLY C 1 202 ? 37.648 95.013 -8.316 1.00 19.87 202 GLY C O 1
ATOM 6264 N N . VAL C 1 203 ? 37.205 94.587 -6.154 1.00 17.91 203 VAL C N 1
ATOM 6265 C CA . VAL C 1 203 ? 36.712 95.930 -5.879 1.00 19.90 203 VAL C CA 1
ATOM 6266 C C . VAL C 1 203 ? 37.352 96.460 -4.605 1.00 20.08 203 VAL C C 1
ATOM 6267 O O . VAL C 1 203 ? 37.725 95.686 -3.720 1.00 20.26 203 VAL C O 1
ATOM 6271 N N . GLU C 1 204 ? 37.496 97.778 -4.521 1.00 20.03 204 GLU C N 1
ATOM 6272 C CA . GLU C 1 204 ? 38.084 98.394 -3.341 1.00 20.28 204 GLU C CA 1
ATOM 6273 C C . GLU C 1 204 ? 37.031 98.431 -2.246 1.00 21.19 204 GLU C C 1
ATOM 6274 O O . GLU C 1 204 ? 36.091 99.226 -2.285 1.00 23.06 204 GLU C O 1
ATOM 6280 N N . ALA C 1 205 ? 37.190 97.546 -1.272 1.00 19.09 205 ALA C N 1
ATOM 6281 C CA . ALA C 1 205 ? 36.255 97.446 -0.168 1.00 18.54 205 ALA C CA 1
ATOM 6282 C C . ALA C 1 205 ? 36.884 96.586 0.911 1.00 18.14 205 ALA C C 1
ATOM 6283 O O . ALA C 1 205 ? 37.877 95.898 0.671 1.00 18.36 205 ALA C O 1
ATOM 6285 N N . VAL C 1 206 ? 36.310 96.652 2.102 1.00 18.37 206 VAL C N 1
ATOM 6286 C CA . VAL C 1 206 ? 36.768 95.845 3.217 1.00 17.90 206 VAL C CA 1
ATOM 6287 C C . VAL C 1 206 ? 35.524 95.173 3.763 1.00 18.07 206 VAL C C 1
ATOM 6288 O O . VAL C 1 206 ? 34.670 95.820 4.369 1.00 18.30 206 VAL C O 1
ATOM 6292 N N . ILE C 1 207 ? 35.405 93.876 3.507 1.00 17.32 207 ILE C N 1
ATOM 6293 C CA . ILE C 1 207 ? 34.268 93.123 3.997 1.00 16.93 207 ILE C CA 1
ATOM 6294 C C . ILE C 1 207 ? 34.529 92.846 5.467 1.00 17.53 207 ILE C C 1
ATOM 6295 O O . ILE C 1 207 ? 35.630 92.444 5.843 1.00 17.78 207 ILE C O 1
ATOM 6300 N N . ASP C 1 208 ? 33.528 93.084 6.302 1.00 17.56 208 ASP C N 1
ATOM 6301 C CA . ASP C 1 208 ? 33.693 92.848 7.727 1.00 17.81 208 ASP C CA 1
ATOM 6302 C C . ASP C 1 208 ? 34.053 91.379 7.936 1.00 17.26 208 ASP C C 1
ATOM 6303 O O . ASP C 1 208 ? 33.335 90.494 7.486 1.00 18.13 208 ASP C O 1
ATOM 6308 N N . LYS C 1 209 ? 35.158 91.125 8.629 1.00 17.64 209 LYS C N 1
ATOM 6309 C CA . LYS C 1 209 ? 35.612 89.759 8.858 1.00 17.22 209 LYS C CA 1
ATOM 6310 C C . LYS C 1 209 ? 34.596 88.909 9.605 1.00 16.95 209 LYS C C 1
ATOM 6311 O O . LYS C 1 209 ? 34.496 87.703 9.378 1.00 17.94 209 LYS C O 1
ATOM 6317 N N . ASP C 1 210 ? 33.843 89.529 10.501 1.00 17.79 210 ASP C N 1
ATOM 6318 C CA . ASP C 1 210 ? 32.868 88.772 11.263 1.00 18.41 210 ASP C CA 1
ATOM 6319 C C . ASP C 1 210 ? 31.646 88.435 10.426 1.00 19.11 210 ASP C C 1
ATOM 6320 O O . ASP C 1 210 ? 31.061 87.368 10.592 1.00 19.08 210 ASP C O 1
ATOM 6325 N N . PHE C 1 211 ? 31.270 89.328 9.513 1.00 20.48 211 PHE C N 1
ATOM 6326 C CA . PHE C 1 211 ? 30.138 89.048 8.639 1.00 20.15 211 PHE C CA 1
ATOM 6327 C C . PHE C 1 211 ? 30.571 87.961 7.653 1.00 18.63 211 PHE C C 1
ATOM 6328 O O . PHE C 1 211 ? 29.794 87.073 7.317 1.00 18.72 211 PHE C O 1
ATOM 6336 N N . ALA C 1 212 ? 31.816 88.032 7.189 1.00 17.57 212 ALA C N 1
ATOM 6337 C CA . ALA C 1 212 ? 32.319 87.020 6.265 1.00 16.69 212 ALA C CA 1
ATOM 6338 C C . ALA C 1 212 ? 32.359 85.669 6.973 1.00 16.92 212 ALA C C 1
ATOM 6339 O O . ALA C 1 212 ? 31.994 84.644 6.397 1.00 16.80 212 ALA C O 1
ATOM 6341 N N . SER C 1 213 ? 32.805 85.678 8.229 1.00 17.03 213 SER C N 1
ATOM 6342 C CA . SER C 1 213 ? 32.893 84.459 9.021 1.00 16.62 213 SER C CA 1
ATOM 6343 C C . SER C 1 213 ? 31.513 83.866 9.274 1.00 16.62 213 SER C C 1
ATOM 6344 O O . SER C 1 213 ? 31.343 82.646 9.270 1.00 18.17 213 SER C O 1
ATOM 6347 N N . GLU C 1 214 ? 30.528 84.731 9.490 1.00 17.34 214 GLU C N 1
ATOM 6348 C CA . GLU C 1 214 ? 29.161 84.275 9.733 1.00 17.24 214 GLU C CA 1
ATOM 6349 C C . GLU C 1 214 ? 28.606 83.627 8.466 1.00 17.00 214 GLU C C 1
ATOM 6350 O O . GLU C 1 214 ? 27.913 82.614 8.529 1.00 17.79 214 GLU C O 1
ATOM 6356 N N . LYS C 1 215 ? 28.923 84.208 7.313 1.00 16.15 215 LYS C N 1
ATOM 6357 C CA . LYS C 1 215 ? 28.455 83.659 6.046 1.00 16.75 215 LYS C CA 1
ATOM 6358 C C . LYS C 1 215 ? 29.107 82.294 5.825 1.00 16.92 215 LYS C C 1
ATOM 6359 O O . LYS C 1 215 ? 28.461 81.351 5.361 1.00 17.18 215 LYS C O 1
ATOM 6365 N N . LEU C 1 216 ? 30.389 82.186 6.160 1.00 17.07 216 LEU C N 1
ATOM 6366 C CA . LEU C 1 216 ? 31.092 80.917 6.022 1.00 17.13 216 LEU C CA 1
ATOM 6367 C C . LEU C 1 216 ? 30.417 79.895 6.936 1.00 16.96 216 LEU C C 1
ATOM 6368 O O . LEU C 1 216 ? 30.168 78.756 6.537 1.00 18.00 216 LEU C O 1
ATOM 6373 N N . ALA C 1 217 ? 30.125 80.318 8.163 1.00 17.16 217 ALA C N 1
ATOM 6374 C CA . ALA C 1 217 ? 29.480 79.449 9.142 1.00 18.77 217 ALA C CA 1
ATOM 6375 C C . ALA C 1 217 ? 28.167 78.897 8.597 1.00 18.76 217 ALA C C 1
ATOM 6376 O O . ALA C 1 217 ? 27.847 77.727 8.806 1.00 19.46 217 ALA C O 1
ATOM 6378 N N . GLU C 1 218 ? 27.409 79.733 7.893 1.00 18.75 218 GLU C N 1
ATOM 6379 C CA . GLU C 1 218 ? 26.148 79.287 7.313 1.00 19.76 218 GLU C CA 1
ATOM 6380 C C . GLU C 1 218 ? 26.402 78.297 6.187 1.00 20.33 218 GLU C C 1
ATOM 6381 O O . GLU C 1 218 ? 25.789 77.235 6.138 1.00 20.96 218 GLU C O 1
ATOM 6387 N N . LEU C 1 219 ? 27.324 78.644 5.293 1.00 19.81 219 LEU C N 1
ATOM 6388 C CA . LEU C 1 219 ? 27.634 77.800 4.145 1.00 20.63 219 LEU C CA 1
ATOM 6389 C C . LEU C 1 219 ? 28.216 76.430 4.469 1.00 21.09 219 LEU C C 1
ATOM 6390 O O . LEU C 1 219 ? 28.012 75.479 3.715 1.00 23.73 219 LEU C O 1
ATOM 6395 N N . VAL C 1 220 ? 28.937 76.313 5.578 1.00 22.13 220 VAL C N 1
ATOM 6396 C CA . VAL C 1 220 ? 29.508 75.020 5.938 1.00 21.79 220 VAL C CA 1
ATOM 6397 C C . VAL C 1 220 ? 28.683 74.362 7.040 1.00 22.67 220 VAL C C 1
ATOM 6398 O O . VAL C 1 220 ? 29.066 73.328 7.586 1.00 24.08 220 VAL C O 1
ATOM 6402 N N . ASP C 1 221 ? 27.546 74.977 7.353 1.00 22.07 221 ASP C N 1
ATOM 6403 C CA . ASP C 1 221 ? 26.637 74.482 8.381 1.00 24.11 221 ASP C CA 1
ATOM 6404 C C . ASP C 1 221 ? 27.354 74.220 9.699 1.00 23.63 221 ASP C C 1
ATOM 6405 O O . ASP C 1 221 ? 27.279 73.126 10.262 1.00 24.93 221 ASP C O 1
ATOM 6410 N N . ALA C 1 222 ? 28.057 75.234 10.188 1.00 23.16 222 ALA C N 1
ATOM 6411 C CA . ALA C 1 222 ? 28.771 75.110 11.448 1.00 22.44 222 ALA C CA 1
ATOM 6412 C C . ALA C 1 222 ? 27.760 75.092 12.584 1.00 23.19 222 ALA C C 1
ATOM 6413 O O . ALA C 1 222 ? 26.625 75.540 12.425 1.00 23.50 222 ALA C O 1
ATOM 6415 N N . ASP C 1 223 ? 28.177 74.561 13.725 1.00 24.10 223 ASP C N 1
ATOM 6416 C CA . ASP C 1 223 ? 27.318 74.494 14.897 1.00 24.17 223 ASP C CA 1
ATOM 6417 C C . ASP C 1 223 ? 27.441 75.784 15.696 1.00 23.01 223 ASP C C 1
ATOM 6418 O O . ASP C 1 223 ? 26.496 76.210 16.360 1.00 24.39 223 ASP C O 1
ATOM 6423 N N . ALA C 1 224 ? 28.613 76.407 15.626 1.00 23.36 224 ALA C N 1
ATOM 6424 C CA . ALA C 1 224 ? 28.846 77.633 16.365 1.00 21.74 224 ALA C CA 1
ATOM 6425 C C . ALA C 1 224 ? 29.780 78.605 15.664 1.00 21.09 224 ALA C C 1
ATOM 6426 O O . ALA C 1 224 ? 30.644 78.208 14.879 1.00 21.57 224 ALA C O 1
ATOM 6428 N N . LEU C 1 225 ? 29.574 79.885 15.949 1.00 20.34 225 LEU C N 1
ATOM 6429 C CA . LEU C 1 225 ? 30.407 80.955 15.426 1.00 20.45 225 LEU C CA 1
ATOM 6430 C C . LEU C 1 225 ? 31.047 81.546 16.677 1.00 19.56 225 LEU C C 1
ATOM 6431 O O . LEU C 1 225 ? 30.358 82.089 17.543 1.00 20.66 225 LEU C O 1
ATOM 6436 N N . VAL C 1 226 ? 32.363 81.416 16.777 1.00 18.95 226 VAL C N 1
ATOM 6437 C CA . VAL C 1 226 ? 33.095 81.914 17.930 1.00 18.59 226 VAL C CA 1
ATOM 6438 C C . VAL C 1 226 ? 34.007 83.052 17.508 1.00 18.60 226 VAL C C 1
ATOM 6439 O O . VAL C 1 226 ? 34.970 82.852 16.766 1.00 18.75 226 VAL C O 1
ATOM 6443 N N . ILE C 1 227 ? 33.684 84.252 17.967 1.00 17.92 227 ILE C N 1
ATOM 6444 C CA . ILE C 1 227 ? 34.479 85.422 17.641 1.00 18.45 227 ILE C CA 1
ATOM 6445 C C . ILE C 1 227 ? 35.379 85.716 18.829 1.00 18.66 227 ILE C C 1
ATOM 6446 O O . ILE C 1 227 ? 34.906 86.011 19.927 1.00 20.62 227 ILE C O 1
ATOM 6451 N N . LEU C 1 228 ? 36.683 85.597 18.603 1.00 19.05 228 LEU C N 1
ATOM 6452 C CA . LEU C 1 228 ? 37.667 85.842 19.646 1.00 18.34 228 LEU C CA 1
ATOM 6453 C C . LEU C 1 228 ? 38.224 87.239 19.435 1.00 18.78 228 LEU C C 1
ATOM 6454 O O . LEU C 1 228 ? 38.797 87.549 18.389 1.00 20.14 228 LEU C O 1
ATOM 6459 N N . THR C 1 229 ? 38.051 88.083 20.446 1.00 19.91 229 THR C N 1
ATOM 6460 C CA . THR C 1 229 ? 38.469 89.467 20.356 1.00 20.98 229 THR C CA 1
ATOM 6461 C C . THR C 1 229 ? 39.253 89.944 21.586 1.00 21.27 229 THR C C 1
ATOM 6462 O O . THR C 1 229 ? 39.806 89.127 22.321 1.00 21.56 229 THR C O 1
ATOM 6466 N N . GLY C 1 230 ? 39.292 91.258 21.808 1.00 22.13 230 GLY C N 1
ATOM 6467 C CA . GLY C 1 230 ? 40.055 91.814 22.919 1.00 22.53 230 GLY C CA 1
ATOM 6468 C C . GLY C 1 230 ? 39.433 91.880 24.303 1.00 23.40 230 GLY C C 1
ATOM 6469 O O . GLY C 1 230 ? 40.009 92.494 25.207 1.00 25.62 230 GLY C O 1
ATOM 6470 N N . VAL C 1 231 ? 38.266 91.269 24.479 1.00 22.75 231 VAL C N 1
ATOM 6471 C CA . VAL C 1 231 ? 37.600 91.255 25.779 1.00 23.25 231 VAL C CA 1
ATOM 6472 C C . VAL C 1 231 ? 37.118 89.842 26.083 1.00 22.86 231 VAL C C 1
ATOM 6473 O O . VAL C 1 231 ? 36.776 89.089 25.170 1.00 22.61 231 VAL C O 1
ATOM 6477 N N . ASP C 1 232 ? 37.103 89.471 27.362 1.00 23.04 232 ASP C N 1
ATOM 6478 C CA . ASP C 1 232 ? 36.647 88.140 27.742 1.00 23.76 232 ASP C CA 1
ATOM 6479 C C . ASP C 1 232 ? 35.129 88.058 27.596 1.00 22.89 232 ASP C C 1
ATOM 6480 O O . ASP C 1 232 ? 34.580 87.001 27.292 1.00 23.43 232 ASP C O 1
ATOM 6485 N N . TYR C 1 233 ? 34.459 89.186 27.821 1.00 23.02 233 TYR C N 1
ATOM 6486 C CA . TYR C 1 233 ? 33.005 89.256 27.715 1.00 23.47 233 TYR C CA 1
ATOM 6487 C C . TYR C 1 233 ? 32.561 90.589 27.141 1.00 23.65 233 TYR C C 1
ATOM 6488 O O . TYR C 1 233 ? 33.208 91.615 27.350 1.00 24.56 233 TYR C O 1
ATOM 6497 N N . VAL C 1 234 ? 31.456 90.567 26.405 1.00 24.66 234 VAL C N 1
ATOM 6498 C CA . VAL C 1 234 ? 30.903 91.793 25.858 1.00 24.92 234 VAL C CA 1
ATOM 6499 C C . VAL C 1 234 ? 30.314 92.476 27.086 1.00 25.11 234 VAL C C 1
ATOM 6500 O O . VAL C 1 234 ? 29.854 91.798 28.005 1.00 24.84 234 VAL C O 1
ATOM 6504 N N . CYS C 1 235 ? 30.335 93.802 27.114 1.00 25.12 235 CYS C N 1
ATOM 6505 C CA . CYS C 1 235 ? 29.802 94.532 28.260 1.00 27.11 235 CYS C CA 1
ATOM 6506 C C . CYS C 1 235 ? 28.757 95.564 27.879 1.00 28.71 235 CYS C C 1
ATOM 6507 O O . CYS C 1 235 ? 28.564 95.882 26.707 1.00 28.97 235 CYS C O 1
ATOM 6510 N N . ILE C 1 236 ? 28.077 96.069 28.901 1.00 29.66 236 ILE C N 1
ATOM 6511 C CA . ILE C 1 236 ? 27.101 97.133 28.744 1.00 31.23 236 ILE C CA 1
ATOM 6512 C C . ILE C 1 236 ? 27.755 98.210 29.599 1.00 32.62 236 ILE C C 1
ATOM 6513 O O . ILE C 1 236 ? 28.359 97.895 30.629 1.00 33.19 236 ILE C O 1
ATOM 6518 N N . ASN C 1 237 ? 27.667 99.465 29.174 1.00 33.02 237 ASN C N 1
ATOM 6519 C CA . ASN C 1 237 ? 28.300 100.551 29.917 1.00 33.22 237 ASN C CA 1
ATOM 6520 C C . ASN C 1 237 ? 29.802 100.280 29.920 1.00 33.51 237 ASN C C 1
ATOM 6521 O O . ASN C 1 237 ? 30.488 100.519 30.914 1.00 33.06 237 ASN C O 1
ATOM 6526 N N . TYR C 1 238 ? 30.299 99.769 28.797 1.00 33.29 238 TYR C N 1
ATOM 6527 C CA . TYR C 1 238 ? 31.712 99.444 28.644 1.00 33.56 238 TYR C CA 1
ATOM 6528 C C . TYR C 1 238 ? 32.607 100.646 28.928 1.00 34.63 238 TYR C C 1
ATOM 6529 O O . TYR C 1 238 ? 32.438 101.714 28.337 1.00 34.25 238 TYR C O 1
ATOM 6538 N N . GLY C 1 239 ? 33.563 100.463 29.833 1.00 36.21 239 GLY C N 1
ATOM 6539 C CA . GLY C 1 239 ? 34.474 101.540 30.178 1.00 37.16 239 GLY C CA 1
ATOM 6540 C C . GLY C 1 239 ? 33.881 102.505 31.186 1.00 38.07 239 GLY C C 1
ATOM 6541 O O . GLY C 1 239 ? 34.540 103.454 31.610 1.00 39.35 239 GLY C O 1
ATOM 6542 N N . LYS C 1 240 ? 32.632 102.263 31.571 1.00 38.22 240 LYS C N 1
ATOM 6543 C CA . LYS C 1 240 ? 31.946 103.114 32.536 1.00 38.78 240 LYS C CA 1
ATOM 6544 C C . LYS C 1 240 ? 32.047 102.510 33.931 1.00 37.84 240 LYS C C 1
ATOM 6545 O O . LYS C 1 240 ? 32.309 101.316 34.082 1.00 37.83 240 LYS C O 1
ATOM 6551 N N . PRO C 1 241 ? 31.845 103.332 34.973 1.00 37.38 241 PRO C N 1
ATOM 6552 C CA . PRO C 1 241 ? 31.916 102.851 36.355 1.00 37.07 241 PRO C CA 1
ATOM 6553 C C . PRO C 1 241 ? 30.944 101.706 36.628 1.00 36.85 241 PRO C C 1
ATOM 6554 O O . PRO C 1 241 ? 31.212 100.838 37.459 1.00 37.99 241 PRO C O 1
ATOM 6558 N N . ASP C 1 242 ? 29.818 101.705 35.921 1.00 36.75 242 ASP C N 1
ATOM 6559 C CA . ASP C 1 242 ? 28.807 100.669 36.098 1.00 35.99 242 ASP C CA 1
ATOM 6560 C C . ASP C 1 242 ? 28.904 99.580 35.033 1.00 35.39 242 ASP C C 1
ATOM 6561 O O . ASP C 1 242 ? 27.913 98.927 34.705 1.00 35.56 242 ASP C O 1
ATOM 6566 N N . GLU C 1 243 ? 30.106 99.387 34.502 1.00 34.47 243 GLU C N 1
ATOM 6567 C CA . GLU C 1 243 ? 30.337 98.372 33.483 1.00 33.59 243 GLU C CA 1
ATOM 6568 C C . GLU C 1 243 ? 29.850 97.016 33.978 1.00 33.23 243 GLU C C 1
ATOM 6569 O O . GLU C 1 243 ? 30.058 96.656 35.137 1.00 34.13 243 GLU C O 1
ATOM 6575 N N . LYS C 1 244 ? 29.199 96.269 33.094 1.00 32.53 244 LYS C N 1
ATOM 6576 C CA . LYS C 1 244 ? 28.687 94.949 33.436 1.00 32.24 244 LYS C CA 1
ATOM 6577 C C . LYS C 1 244 ? 28.981 93.970 32.308 1.00 31.61 244 LYS C C 1
ATOM 6578 O O . LYS C 1 244 ? 28.674 94.242 31.147 1.00 30.60 244 LYS C O 1
ATOM 6584 N N . GLN C 1 245 ? 29.575 92.831 32.652 1.00 30.93 245 GLN C N 1
ATOM 6585 C CA . GLN C 1 245 ? 29.899 91.817 31.657 1.00 30.82 245 GLN C CA 1
ATOM 6586 C C . GLN C 1 245 ? 28.677 90.961 31.361 1.00 30.76 245 GLN C C 1
ATOM 6587 O O . GLN C 1 245 ? 27.930 90.591 32.267 1.00 31.74 245 GLN C O 1
ATOM 6593 N N . LEU C 1 246 ? 28.476 90.653 30.085 1.00 29.28 246 LEU C N 1
ATOM 6594 C CA . LEU C 1 246 ? 27.353 89.832 29.667 1.00 29.39 246 LEU C CA 1
ATOM 6595 C C . LEU C 1 246 ? 27.810 88.396 29.462 1.00 28.81 246 LEU C C 1
ATOM 6596 O O . LEU C 1 246 ? 28.825 88.149 28.813 1.00 28.19 246 LEU C O 1
ATOM 6601 N N . THR C 1 247 ? 27.072 87.449 30.027 1.00 28.14 247 THR C N 1
ATOM 6602 C CA . THR C 1 247 ? 27.414 86.046 29.862 1.00 29.02 247 THR C CA 1
ATOM 6603 C C . THR C 1 247 ? 26.383 85.417 28.934 1.00 29.77 247 THR C C 1
ATOM 6604 O O . THR C 1 247 ? 26.466 85.577 27.717 1.00 29.85 247 THR C O 1
ATOM 6608 N N . ASN C 1 248 ? 25.407 84.715 29.498 1.00 30.10 248 ASN C N 1
ATOM 6609 C CA . ASN C 1 248 ? 24.371 84.091 28.685 1.00 30.81 248 ASN C CA 1
ATOM 6610 C C . ASN C 1 248 ? 23.329 85.140 28.315 1.00 30.89 248 ASN C C 1
ATOM 6611 O O . ASN C 1 248 ? 22.721 85.753 29.193 1.00 31.30 248 ASN C O 1
ATOM 6616 N N . VAL C 1 249 ? 23.129 85.351 27.018 1.00 30.28 249 VAL C N 1
ATOM 6617 C CA . VAL C 1 249 ? 22.161 86.337 26.548 1.00 29.50 249 VAL C CA 1
ATOM 6618 C C . VAL C 1 249 ? 21.383 85.856 25.329 1.00 30.05 249 VAL C C 1
ATOM 6619 O O . VAL C 1 249 ? 21.862 85.020 24.562 1.00 28.89 249 VAL C O 1
ATOM 6623 N N . THR C 1 250 ? 20.178 86.390 25.161 1.00 30.00 250 THR C N 1
ATOM 6624 C CA . THR C 1 250 ? 19.333 86.029 24.029 1.00 30.22 250 THR C CA 1
ATOM 6625 C C . THR C 1 250 ? 19.453 87.110 22.964 1.00 28.87 250 THR C C 1
ATOM 6626 O O . THR C 1 250 ? 19.974 88.193 23.224 1.00 28.12 250 THR C O 1
ATOM 6630 N N . VAL C 1 251 ? 18.970 86.808 21.765 1.00 28.54 251 VAL C N 1
ATOM 6631 C CA . VAL C 1 251 ? 19.012 87.760 20.664 1.00 29.29 251 VAL C CA 1
ATOM 6632 C C . VAL C 1 251 ? 18.237 89.024 21.036 1.00 29.48 251 VAL C C 1
ATOM 6633 O O . VAL C 1 251 ? 18.700 90.139 20.800 1.00 28.58 251 VAL C O 1
ATOM 6637 N N . ALA C 1 252 ? 17.061 88.839 21.629 1.00 30.68 252 ALA C N 1
ATOM 6638 C CA . ALA C 1 252 ? 16.219 89.960 22.033 1.00 31.69 252 ALA C CA 1
ATOM 6639 C C . ALA C 1 252 ? 16.954 90.911 22.972 1.00 31.37 252 ALA C C 1
ATOM 6640 O O . ALA C 1 252 ? 16.868 92.130 22.825 1.00 32.19 252 ALA C O 1
ATOM 6642 N N . GLU C 1 253 ? 17.678 90.350 23.937 1.00 32.53 253 GLU C N 1
ATOM 6643 C CA . GLU C 1 253 ? 18.426 91.157 24.895 1.00 32.93 253 GLU C CA 1
ATOM 6644 C C . GLU C 1 253 ? 19.473 92.019 24.199 1.00 31.79 253 GLU C C 1
ATOM 6645 O O . GLU C 1 253 ? 19.584 93.218 24.467 1.00 32.43 253 GLU C O 1
ATOM 6651 N N . LEU C 1 254 ? 20.247 91.406 23.308 1.00 30.47 254 LEU C N 1
ATOM 6652 C CA . LEU C 1 254 ? 21.281 92.132 22.581 1.00 29.46 254 LEU C CA 1
ATOM 6653 C C . LEU C 1 254 ? 20.675 93.239 21.729 1.00 29.26 254 LEU C C 1
ATOM 6654 O O . LEU C 1 254 ? 21.235 94.330 21.633 1.00 30.24 254 LEU C O 1
ATOM 6659 N N . GLU C 1 255 ? 19.534 92.955 21.107 1.00 30.93 255 GLU C N 1
ATOM 6660 C CA . GLU C 1 255 ? 18.861 93.950 20.281 1.00 31.68 255 GLU C CA 1
ATOM 6661 C C . GLU C 1 255 ? 18.529 95.158 21.148 1.00 31.43 255 GLU C C 1
ATOM 6662 O O . GLU C 1 255 ? 18.733 96.303 20.746 1.00 32.57 255 GLU C O 1
ATOM 6668 N N . GLU C 1 256 ? 18.026 94.888 22.348 1.00 33.20 256 GLU C N 1
ATOM 6669 C CA . GLU C 1 256 ? 17.668 95.944 23.283 1.00 34.65 256 GLU C CA 1
ATOM 6670 C C . GLU C 1 256 ? 18.915 96.727 23.684 1.00 33.96 256 GLU C C 1
ATOM 6671 O O . GLU C 1 256 ? 18.921 97.959 23.661 1.00 33.98 256 GLU C O 1
ATOM 6677 N N . TYR C 1 257 ? 19.972 96.004 24.043 1.00 33.08 257 TYR C N 1
ATOM 6678 C CA . TYR C 1 257 ? 21.230 96.627 24.438 1.00 33.08 257 TYR C CA 1
ATOM 6679 C C . TYR C 1 257 ? 21.819 97.443 23.292 1.00 32.45 257 TYR C C 1
ATOM 6680 O O . TYR C 1 257 ? 22.444 98.479 23.515 1.00 31.81 257 TYR C O 1
ATOM 6689 N N . LYS C 1 258 ? 21.621 96.970 22.064 1.00 32.88 258 LYS C N 1
ATOM 6690 C CA . LYS C 1 258 ? 22.136 97.672 20.896 1.00 32.90 258 LYS C CA 1
ATOM 6691 C C . LYS C 1 258 ? 21.437 99.021 20.757 1.00 32.98 258 LYS C C 1
ATOM 6692 O O . LYS C 1 258 ? 22.073 100.036 20.478 1.00 32.34 258 LYS C O 1
ATOM 6698 N N . GLN C 1 259 ? 20.122 99.022 20.954 1.00 34.58 259 GLN C N 1
ATOM 6699 C CA . GLN C 1 259 ? 19.338 100.247 20.860 1.00 35.84 259 GLN C CA 1
ATOM 6700 C C . GLN C 1 259 ? 19.769 101.229 21.943 1.00 36.03 259 GLN C C 1
ATOM 6701 O O . GLN C 1 259 ? 19.597 102.441 21.803 1.00 36.62 259 GLN C O 1
ATOM 6707 N N . ALA C 1 260 ? 20.330 100.697 23.025 1.00 35.86 260 ALA C N 1
ATOM 6708 C CA . ALA C 1 260 ? 20.796 101.525 24.130 1.00 35.81 260 ALA C CA 1
ATOM 6709 C C . ALA C 1 260 ? 22.131 102.172 23.773 1.00 35.43 260 ALA C C 1
ATOM 6710 O O . ALA C 1 260 ? 22.559 103.132 24.417 1.00 36.78 260 ALA C O 1
ATOM 6712 N N . GLY C 1 261 ? 22.785 101.638 22.744 1.00 34.72 261 GLY C N 1
ATOM 6713 C CA . GLY C 1 261 ? 24.057 102.182 22.303 1.00 33.39 261 GLY C CA 1
ATOM 6714 C C . GLY C 1 261 ? 25.273 101.674 23.057 1.00 32.01 261 GLY C C 1
ATOM 6715 O O . GLY C 1 261 ? 26.295 102.355 23.119 1.00 32.05 261 GLY C O 1
ATOM 6716 N N . HIS C 1 262 ? 25.169 100.475 23.620 1.00 31.67 262 HIS C N 1
ATOM 6717 C CA . HIS C 1 262 ? 26.272 99.885 24.377 1.00 30.90 262 HIS C CA 1
ATOM 6718 C C . HIS C 1 262 ? 27.379 99.323 23.495 1.00 31.15 262 HIS C C 1
ATOM 6719 O O . HIS C 1 262 ? 28.524 99.198 23.927 1.00 29.75 262 HIS C O 1
ATOM 6726 N N . PHE C 1 263 ? 27.039 98.988 22.258 1.00 30.18 263 PHE C N 1
ATOM 6727 C CA . PHE C 1 263 ? 28.008 98.401 21.342 1.00 30.06 263 PHE C CA 1
ATOM 6728 C C . PHE C 1 263 ? 28.556 99.406 20.336 1.00 30.71 263 PHE C C 1
ATOM 6729 O O . PHE C 1 263 ? 27.894 99.757 19.359 1.00 31.80 263 PHE C O 1
ATOM 6737 N N . ALA C 1 264 ? 29.780 99.858 20.589 1.00 30.82 264 ALA C N 1
ATOM 6738 C CA . ALA C 1 264 ? 30.444 100.834 19.736 1.00 30.96 264 ALA C CA 1
ATOM 6739 C C . ALA C 1 264 ? 30.502 100.400 18.277 1.00 31.37 264 ALA C C 1
ATOM 6740 O O . ALA C 1 264 ? 30.895 99.277 17.963 1.00 31.07 264 ALA C O 1
ATOM 6742 N N . PRO C 1 265 ? 30.100 101.292 17.362 1.00 32.08 265 PRO C N 1
ATOM 6743 C CA . PRO C 1 265 ? 30.117 100.987 15.929 1.00 32.38 265 PRO C CA 1
ATOM 6744 C C . PRO C 1 265 ? 31.541 100.745 15.434 1.00 32.35 265 PRO C C 1
ATOM 6745 O O . PRO C 1 265 ? 32.499 101.292 15.983 1.00 32.93 265 PRO C O 1
ATOM 6749 N N . GLY C 1 266 ? 31.677 99.920 14.402 1.00 31.78 266 GLY C N 1
ATOM 6750 C CA . GLY C 1 266 ? 32.992 99.643 13.854 1.00 31.65 266 GLY C CA 1
ATOM 6751 C C . GLY C 1 266 ? 33.813 98.617 14.613 1.00 30.58 266 GLY C C 1
ATOM 6752 O O . GLY C 1 266 ? 34.628 97.914 14.011 1.00 31.84 266 GLY C O 1
ATOM 6753 N N . SER C 1 267 ? 33.616 98.525 15.925 1.00 29.27 267 SER C N 1
ATOM 6754 C CA . SER C 1 267 ? 34.368 97.562 16.723 1.00 27.20 267 SER C CA 1
ATOM 6755 C C . SER C 1 267 ? 33.514 96.396 17.221 1.00 26.09 267 SER C C 1
ATOM 6756 O O . SER C 1 267 ? 33.537 95.312 16.635 1.00 25.72 267 SER C O 1
ATOM 6759 N N . MET C 1 268 ? 32.751 96.618 18.287 1.00 25.42 268 MET C N 1
ATOM 6760 C CA . MET C 1 268 ? 31.922 95.560 18.853 1.00 24.13 268 MET C CA 1
ATOM 6761 C C . MET C 1 268 ? 30.574 95.366 18.165 1.00 24.64 268 MET C C 1
ATOM 6762 O O . MET C 1 268 ? 30.067 94.245 18.099 1.00 24.28 268 MET C O 1
ATOM 6767 N N . LEU C 1 269 ? 29.993 96.448 17.654 1.00 26.06 269 LEU C N 1
ATOM 6768 C CA . LEU C 1 269 ? 28.694 96.359 16.992 1.00 26.19 269 LEU C CA 1
ATOM 6769 C C . LEU C 1 269 ? 28.621 95.279 15.912 1.00 25.69 269 LEU C C 1
ATOM 6770 O O . LEU C 1 269 ? 27.680 94.485 15.891 1.00 26.28 269 LEU C O 1
ATOM 6775 N N . PRO C 1 270 ? 29.608 95.233 14.998 1.00 25.62 270 PRO C N 1
ATOM 6776 C CA . PRO C 1 270 ? 29.583 94.214 13.942 1.00 24.83 270 PRO C CA 1
ATOM 6777 C C . PRO C 1 270 ? 29.586 92.794 14.499 1.00 24.70 270 PRO C C 1
ATOM 6778 O O . PRO C 1 270 ? 28.956 91.898 13.938 1.00 24.34 270 PRO C O 1
ATOM 6782 N N . LYS C 1 271 ? 30.304 92.590 15.600 1.00 22.98 271 LYS C N 1
ATOM 6783 C CA . LYS C 1 271 ? 30.371 91.272 16.217 1.00 22.30 271 LYS C CA 1
ATOM 6784 C C . LYS C 1 271 ? 29.009 90.876 16.768 1.00 22.30 271 LYS C C 1
ATOM 6785 O O . LYS C 1 271 ? 28.577 89.730 16.623 1.00 22.21 271 LYS C O 1
ATOM 6791 N N . ILE C 1 272 ? 28.334 91.831 17.397 1.00 22.93 272 ILE C N 1
ATOM 6792 C CA . ILE C 1 272 ? 27.015 91.581 17.959 1.00 23.12 272 ILE C CA 1
ATOM 6793 C C . ILE C 1 272 ? 26.036 91.267 16.833 1.00 23.05 272 ILE C C 1
ATOM 6794 O O . ILE C 1 272 ? 25.261 90.318 16.919 1.00 22.29 272 ILE C O 1
ATOM 6799 N N . GLU C 1 273 ? 26.088 92.060 15.769 1.00 22.72 273 GLU C N 1
ATOM 6800 C CA . GLU C 1 273 ? 25.193 91.850 14.639 1.00 23.36 273 GLU C CA 1
ATOM 6801 C C . GLU C 1 273 ? 25.476 90.517 13.962 1.00 23.07 273 GLU C C 1
ATOM 6802 O O . GLU C 1 273 ? 24.552 89.803 13.585 1.00 23.06 273 GLU C O 1
ATOM 6808 N N . ALA C 1 274 ? 26.754 90.179 13.816 1.00 23.01 274 ALA C N 1
ATOM 6809 C CA . ALA C 1 274 ? 27.132 88.915 13.195 1.00 22.14 274 ALA C CA 1
ATOM 6810 C C . ALA C 1 274 ? 26.640 87.753 14.052 1.00 21.62 274 ALA C C 1
ATOM 6811 O O . ALA C 1 274 ? 26.130 86.755 13.536 1.00 21.92 274 ALA C O 1
ATOM 6813 N N . ALA C 1 275 ? 26.795 87.890 15.366 1.00 21.31 275 ALA C N 1
ATOM 6814 C CA . ALA C 1 275 ? 26.368 86.856 16.297 1.00 21.47 275 ALA C CA 1
ATOM 6815 C C . ALA C 1 275 ? 24.864 86.647 16.201 1.00 21.16 275 ALA C C 1
ATOM 6816 O O . ALA C 1 275 ? 24.389 85.514 16.139 1.00 21.66 275 ALA C O 1
ATOM 6818 N N . ILE C 1 276 ? 24.121 87.749 16.190 1.00 21.52 276 ILE C N 1
ATOM 6819 C CA . ILE C 1 276 ? 22.669 87.684 16.091 1.00 23.27 276 ILE C CA 1
ATOM 6820 C C . ILE C 1 276 ? 22.268 87.026 14.777 1.00 22.37 276 ILE C C 1
ATOM 6821 O O . ILE C 1 276 ? 21.400 86.153 14.753 1.00 23.30 276 ILE C O 1
ATOM 6826 N N . GLN C 1 277 ? 22.906 87.440 13.686 1.00 22.69 277 GLN C N 1
ATOM 6827 C CA . GLN C 1 277 ? 22.589 86.877 12.382 1.00 22.38 277 GLN C CA 1
ATOM 6828 C C . GLN C 1 277 ? 22.811 85.367 12.360 1.00 22.16 277 GLN C C 1
ATOM 6829 O O . GLN C 1 277 ? 22.013 84.626 11.788 1.00 22.04 277 GLN C O 1
ATOM 6835 N N . PHE C 1 278 ? 23.885 84.899 12.989 1.00 20.80 278 PHE C N 1
ATOM 6836 C CA . PHE C 1 278 ? 24.132 83.466 13.000 1.00 20.63 278 PHE C CA 1
ATOM 6837 C C . PHE C 1 278 ? 23.096 82.703 13.819 1.00 21.62 278 PHE C C 1
ATOM 6838 O O . PHE C 1 278 ? 22.614 81.654 13.396 1.00 21.32 278 PHE C O 1
ATOM 6846 N N . VAL C 1 279 ? 22.759 83.224 14.995 1.00 22.57 279 VAL C N 1
ATOM 6847 C CA . VAL C 1 279 ? 21.782 82.560 15.847 1.00 24.29 279 VAL C CA 1
ATOM 6848 C C . VAL C 1 279 ? 20.404 82.529 15.187 1.00 24.74 279 VAL C C 1
ATOM 6849 O O . VAL C 1 279 ? 19.616 81.624 15.440 1.00 25.11 279 VAL C O 1
ATOM 6853 N N . GLU C 1 280 ? 20.124 83.509 14.331 1.00 24.82 280 GLU C N 1
ATOM 6854 C CA . GLU C 1 280 ? 18.839 83.569 13.634 1.00 25.37 280 GLU C CA 1
ATOM 6855 C C . GLU C 1 280 ? 18.863 82.842 12.290 1.00 26.98 280 GLU C C 1
ATOM 6856 O O . GLU C 1 280 ? 17.823 82.693 11.647 1.00 26.96 280 GLU C O 1
ATOM 6862 N N . SER C 1 281 ? 20.040 82.392 11.861 1.00 25.25 281 SER C N 1
ATOM 6863 C CA . SER C 1 281 ? 20.166 81.710 10.573 1.00 25.85 281 SER C CA 1
ATOM 6864 C C . SER C 1 281 ? 19.467 80.356 10.540 1.00 27.35 281 SER C C 1
ATOM 6865 O O . SER C 1 281 ? 18.853 79.996 9.538 1.00 28.47 281 SER C O 1
ATOM 6868 N N . GLN C 1 282 ? 19.568 79.612 11.636 1.00 28.69 282 GLN C N 1
ATOM 6869 C CA . GLN C 1 282 ? 18.939 78.300 11.747 1.00 30.96 282 GLN C CA 1
ATOM 6870 C C . GLN C 1 282 ? 18.767 77.945 13.217 1.00 31.27 282 GLN C C 1
ATOM 6871 O O . GLN C 1 282 ? 19.342 78.591 14.090 1.00 30.83 282 GLN C O 1
ATOM 6877 N N . PRO C 1 283 ? 17.963 76.913 13.510 1.00 32.18 283 PRO C N 1
ATOM 6878 C CA . PRO C 1 283 ? 17.756 76.514 14.903 1.00 32.74 283 PRO C CA 1
ATOM 6879 C C . PRO C 1 283 ? 18.976 75.796 15.470 1.00 33.16 283 PRO C C 1
ATOM 6880 O O . PRO C 1 283 ? 19.789 75.249 14.725 1.00 33.11 283 PRO C O 1
ATOM 6884 N N . ASN C 1 284 ? 19.099 75.811 16.793 1.00 34.76 284 ASN C N 1
ATOM 6885 C CA . ASN C 1 284 ? 20.210 75.157 17.474 1.00 35.80 284 ASN C CA 1
ATOM 6886 C C . ASN C 1 284 ? 21.572 75.685 17.040 1.00 35.37 284 ASN C C 1
ATOM 6887 O O . ASN C 1 284 ? 22.534 74.925 16.924 1.00 36.38 284 ASN C O 1
ATOM 6892 N N . LYS C 1 285 ? 21.648 76.989 16.795 1.00 34.61 285 LYS C N 1
ATOM 6893 C CA . LYS C 1 285 ? 22.902 77.619 16.402 1.00 32.89 285 LYS C CA 1
ATOM 6894 C C . LYS C 1 285 ? 23.380 78.482 17.558 1.00 32.11 285 LYS C C 1
ATOM 6895 O O . LYS C 1 285 ? 22.590 79.180 18.194 1.00 32.74 285 LYS C O 1
ATOM 6901 N N . GLN C 1 286 ? 24.677 78.430 17.828 1.00 30.55 286 GLN C N 1
ATOM 6902 C CA . GLN C 1 286 ? 25.246 79.193 18.925 1.00 29.09 286 GLN C CA 1
ATOM 6903 C C . GLN C 1 286 ? 26.325 80.156 18.453 1.00 26.62 286 GLN C C 1
ATOM 6904 O O . GLN C 1 286 ? 27.068 79.863 17.519 1.00 26.22 286 GLN C O 1
ATOM 6910 N N . ALA C 1 287 ? 26.391 81.311 19.101 1.00 24.67 287 ALA C N 1
ATOM 6911 C CA . ALA C 1 287 ? 27.397 82.313 18.787 1.00 23.83 287 ALA C CA 1
ATOM 6912 C C . ALA C 1 287 ? 28.035 82.712 20.108 1.00 23.32 287 ALA C C 1
ATOM 6913 O O . ALA C 1 287 ? 27.344 82.897 21.109 1.00 24.44 287 ALA C O 1
ATOM 6915 N N . ILE C 1 288 ? 29.356 82.823 20.114 1.00 22.18 288 ILE C N 1
ATOM 6916 C CA . ILE C 1 288 ? 30.069 83.200 21.322 1.00 22.24 288 ILE C CA 1
ATOM 6917 C C . ILE C 1 288 ? 31.083 84.283 21.019 1.00 22.60 288 ILE C C 1
ATOM 6918 O O . ILE C 1 288 ? 31.794 84.216 20.017 1.00 22.35 288 ILE C O 1
ATOM 6923 N N . ILE C 1 289 ? 31.130 85.291 21.879 1.00 21.65 289 ILE C N 1
ATOM 6924 C CA . ILE C 1 289 ? 32.092 86.368 21.735 1.00 21.62 289 ILE C CA 1
ATOM 6925 C C . ILE C 1 289 ? 32.912 86.372 23.016 1.00 21.55 289 ILE C C 1
ATOM 6926 O O . ILE C 1 289 ? 32.376 86.580 24.104 1.00 22.46 289 ILE C O 1
ATOM 6931 N N . THR C 1 290 ? 34.205 86.107 22.887 1.00 20.44 290 THR C N 1
ATOM 6932 C CA . THR C 1 290 ? 35.093 86.091 24.040 1.00 20.99 290 THR C CA 1
ATOM 6933 C C . THR C 1 290 ? 36.517 86.349 23.562 1.00 20.85 290 THR C C 1
ATOM 6934 O O . THR C 1 290 ? 36.716 86.964 22.516 1.00 20.30 290 THR C O 1
ATOM 6938 N N . SER C 1 291 ? 37.504 85.889 24.323 1.00 21.18 291 SER C N 1
ATOM 6939 C CA . SER C 1 291 ? 38.898 86.102 23.958 1.00 20.24 291 SER C CA 1
ATOM 6940 C C . SER C 1 291 ? 39.686 84.808 23.997 1.00 19.82 291 SER C C 1
ATOM 6941 O O . SER C 1 291 ? 39.266 83.831 24.614 1.00 20.58 291 SER C O 1
ATOM 6944 N N . LEU C 1 292 ? 40.838 84.817 23.333 1.00 19.97 292 LEU C N 1
ATOM 6945 C CA . LEU C 1 292 ? 41.719 83.661 23.306 1.00 20.48 292 LEU C CA 1
ATOM 6946 C C . LEU C 1 292 ? 42.118 83.288 24.731 1.00 21.75 292 LEU C C 1
ATOM 6947 O O . LEU C 1 292 ? 42.042 82.123 25.121 1.00 21.53 292 LEU C O 1
ATOM 6952 N N A GLU C 1 293 ? 42.527 84.291 25.501 0.50 23.12 293 GLU C N 1
ATOM 6953 N N B GLU C 1 293 ? 42.541 84.280 25.508 0.50 22.59 293 GLU C N 1
ATOM 6954 C CA A GLU C 1 293 ? 42.947 84.094 26.882 0.50 24.65 293 GLU C CA 1
ATOM 6955 C CA B GLU C 1 293 ? 42.955 84.038 26.885 0.50 23.57 293 GLU C CA 1
ATOM 6956 C C A GLU C 1 293 ? 41.852 83.460 27.736 0.50 24.76 293 GLU C C 1
ATOM 6957 C C B GLU C 1 293 ? 41.843 83.429 27.730 0.50 24.15 293 GLU C C 1
ATOM 6958 O O A GLU C 1 293 ? 42.136 82.653 28.620 0.50 25.47 293 GLU C O 1
ATOM 6959 O O B GLU C 1 293 ? 42.106 82.608 28.608 0.50 24.93 293 GLU C O 1
ATOM 6970 N N . ASN C 1 294 ? 40.602 83.825 27.469 1.00 23.70 294 ASN C N 1
ATOM 6971 C CA . ASN C 1 294 ? 39.481 83.296 28.233 1.00 23.42 294 ASN C CA 1
ATOM 6972 C C . ASN C 1 294 ? 39.206 81.823 27.956 1.00 23.66 294 ASN C C 1
ATOM 6973 O O . ASN C 1 294 ? 38.408 81.193 28.652 1.00 23.29 294 ASN C O 1
ATOM 6978 N N . LEU C 1 295 ? 39.860 81.267 26.941 1.00 22.84 295 LEU C N 1
ATOM 6979 C CA . LEU C 1 295 ? 39.676 79.852 26.639 1.00 22.92 295 LEU C CA 1
ATOM 6980 C C . LEU C 1 295 ? 40.280 79.037 27.778 1.00 23.47 295 LEU C C 1
ATOM 6981 O O . LEU C 1 295 ? 39.988 77.852 27.936 1.00 23.98 295 LEU C O 1
ATOM 6986 N N . GLY C 1 296 ? 41.116 79.691 28.579 1.00 23.83 296 GLY C N 1
ATOM 6987 C CA . GLY C 1 296 ? 41.727 79.018 29.708 1.00 25.81 296 GLY C CA 1
ATOM 6988 C C . GLY C 1 296 ? 40.670 78.762 30.763 1.00 26.81 296 GLY C C 1
ATOM 6989 O O . GLY C 1 296 ? 40.863 77.953 31.673 1.00 29.10 296 GLY C O 1
ATOM 6990 N N . SER C 1 297 ? 39.540 79.452 30.635 1.00 27.42 297 SER C N 1
ATOM 6991 C CA . SER C 1 297 ? 38.438 79.308 31.578 1.00 27.93 297 SER C CA 1
ATOM 6992 C C . SER C 1 297 ? 37.387 78.316 31.092 1.00 27.73 297 SER C C 1
ATOM 6993 O O . SER C 1 297 ? 36.298 78.229 31.660 1.00 29.06 297 SER C O 1
ATOM 6996 N N . MET C 1 298 ? 37.709 77.573 30.037 1.00 27.64 298 MET C N 1
ATOM 6997 C CA . MET C 1 298 ? 36.781 76.581 29.508 1.00 27.15 298 MET C CA 1
ATOM 6998 C C . MET C 1 298 ? 36.428 75.563 30.583 1.00 28.64 298 MET C C 1
ATOM 6999 O O . MET C 1 298 ? 37.246 75.254 31.450 1.00 29.03 298 MET C O 1
ATOM 7004 N N . SER C 1 299 ? 35.203 75.055 30.523 1.00 29.61 299 SER C N 1
ATOM 7005 C CA . SER C 1 299 ? 34.737 74.040 31.461 1.00 30.54 299 SER C CA 1
ATOM 7006 C C . SER C 1 299 ? 34.589 72.780 30.620 1.00 29.84 299 SER C C 1
ATOM 7007 O O . SER C 1 299 ? 33.565 72.574 29.966 1.00 29.80 299 SER C O 1
ATOM 7010 N N . GLY C 1 300 ? 35.616 71.939 30.630 1.00 29.15 300 GLY C N 1
ATOM 7011 C CA . GLY C 1 300 ? 35.570 70.745 29.812 1.00 29.32 300 GLY C CA 1
ATOM 7012 C C . GLY C 1 300 ? 35.664 71.231 28.378 1.00 29.11 300 GLY C C 1
ATOM 7013 O O . GLY C 1 300 ? 36.608 71.935 28.022 1.00 28.64 300 GLY C O 1
ATOM 7014 N N . ASP C 1 301 ? 34.683 70.880 27.556 1.00 29.12 301 ASP C N 1
ATOM 7015 C CA . ASP C 1 301 ? 34.676 71.314 26.163 1.00 28.61 301 ASP C CA 1
ATOM 7016 C C . ASP C 1 301 ? 33.801 72.552 25.995 1.00 28.79 301 ASP C C 1
ATOM 7017 O O . ASP C 1 301 ? 33.569 73.015 24.878 1.00 27.79 301 ASP C O 1
ATOM 7022 N N . GLU C 1 302 ? 33.329 73.090 27.114 1.00 28.10 302 GLU C N 1
ATOM 7023 C CA . GLU C 1 302 ? 32.458 74.258 27.101 1.00 28.69 302 GLU C CA 1
ATOM 7024 C C . GLU C 1 302 ? 33.191 75.596 27.152 1.00 27.37 302 GLU C C 1
ATOM 7025 O O . GLU C 1 302 ? 33.955 75.866 28.078 1.00 27.02 302 GLU C O 1
ATOM 7031 N N . ILE C 1 303 ? 32.939 76.431 26.149 1.00 26.63 303 ILE C N 1
ATOM 7032 C CA . ILE C 1 303 ? 33.547 77.752 26.071 1.00 25.58 303 ILE C CA 1
ATOM 7033 C C . ILE C 1 303 ? 32.699 78.743 26.858 1.00 26.31 303 ILE C C 1
ATOM 7034 O O . ILE C 1 303 ? 31.479 78.781 26.702 1.00 27.37 303 ILE C O 1
ATOM 7039 N N . VAL C 1 304 ? 33.344 79.538 27.705 1.00 25.96 304 VAL C N 1
ATOM 7040 C CA . VAL C 1 304 ? 32.628 80.542 28.479 1.00 27.55 304 VAL C CA 1
ATOM 7041 C C . VAL C 1 304 ? 32.940 81.927 27.920 1.00 26.31 304 VAL C C 1
ATOM 7042 O O . VAL C 1 304 ? 34.024 82.172 27.383 1.00 26.71 304 VAL C O 1
ATOM 7046 N N . GLY C 1 305 ? 31.974 82.827 28.048 1.00 25.38 305 GLY C N 1
ATOM 7047 C CA . GLY C 1 305 ? 32.124 84.178 27.548 1.00 24.19 305 GLY C CA 1
ATOM 7048 C C . GLY C 1 305 ? 30.721 84.679 27.289 1.00 23.45 305 GLY C C 1
ATOM 7049 O O . GLY C 1 305 ? 29.786 84.255 27.968 1.00 25.80 305 GLY C O 1
ATOM 7050 N N . THR C 1 306 ? 30.555 85.575 26.325 1.00 22.96 306 THR C N 1
ATOM 7051 C CA . THR C 1 306 ? 29.220 86.061 26.007 1.00 24.00 306 THR C CA 1
ATOM 7052 C C . THR C 1 306 ? 28.631 85.037 25.046 1.00 24.03 306 THR C C 1
ATOM 7053 O O . THR C 1 306 ? 29.010 84.976 23.877 1.00 24.78 306 THR C O 1
ATOM 7057 N N . VAL C 1 307 ? 27.723 84.215 25.558 1.00 25.06 307 VAL C N 1
ATOM 7058 C CA . VAL C 1 307 ? 27.097 83.167 24.766 1.00 24.83 307 VAL C CA 1
ATOM 7059 C C . VAL C 1 307 ? 25.700 83.580 24.321 1.00 26.37 307 VAL C C 1
ATOM 7060 O O . VAL C 1 307 ? 24.805 83.773 25.144 1.00 25.63 307 VAL C O 1
ATOM 7064 N N . VAL C 1 308 ? 25.525 83.710 23.010 1.00 26.52 308 VAL C N 1
ATOM 7065 C CA . VAL C 1 308 ? 24.248 84.115 22.438 1.00 27.22 308 VAL C CA 1
ATOM 7066 C C . VAL C 1 308 ? 23.414 82.923 21.985 1.00 27.97 308 VAL C C 1
ATOM 7067 O O . VAL C 1 308 ? 23.904 82.029 21.293 1.00 27.79 308 VAL C O 1
ATOM 7071 N N . THR C 1 309 ? 22.148 82.917 22.390 1.00 30.03 309 THR C N 1
ATOM 7072 C CA . THR C 1 309 ? 21.224 81.854 22.019 1.00 32.36 309 THR C CA 1
ATOM 7073 C C . THR C 1 309 ? 19.932 82.481 21.506 1.00 33.32 309 THR C C 1
ATOM 7074 O O . THR C 1 309 ? 19.689 83.672 21.708 1.00 32.68 309 THR C O 1
ATOM 7078 N N . LYS C 1 310 ? 19.112 81.676 20.839 1.00 35.25 310 LYS C N 1
ATOM 7079 C CA . LYS C 1 310 ? 17.848 82.150 20.286 1.00 36.95 310 LYS C CA 1
ATOM 7080 C C . LYS C 1 310 ? 17.043 82.994 21.268 1.00 37.42 310 LYS C C 1
ATOM 7081 O O . LYS C 1 310 ? 16.637 84.108 20.872 1.00 37.43 310 LYS C O 1
#

Solvent-accessible surface area: 39047 Å² total; per-residue (Å²): 66,108,38,5,0,0,0,1,9,58,56,3,22,132,34,160,66,22,13,3,121,14,12,48,134,15,1,40,97,5,0,39,62,0,4,52,0,18,131,66,46,12,109,5,0,0,2,6,15,18,47,96,22,18,28,38,7,20,74,5,1,82,55,20,80,56,160,180,10,22,32,20,24,4,12,1,0,8,0,9,3,3,0,6,0,0,1,6,0,6,11,1,2,13,40,20,1,62,169,40,70,39,128,65,43,6,1,4,1,5,0,3,0,18,0,56,90,82,17,121,15,58,161,77,15,84,89,63,19,22,33,73,34,82,101,63,85,0,99,120,18,74,162,83,63,20,84,17,99,94,64,89,87,159,22,38,46,48,12,4,16,46,4,134,13,89,60,2,42,6,6,111,2,0,14,20,0,20,170,68,73,4,5,0,0,2,1,2,8,0,1,0,1,0,20,39,154,96,6,133,28,29,53,1,43,3,44,36,4,50,0,0,0,39,0,0,50,68,4,75,0,45,2,0,0,0,3,21,56,30,58,37,2,8,17,41,133,65,130,143,89,77,110,93,1,78,120,2,57,10,77,58,0,61,118,55,84,136,70,61,44,7,53,111,64,69,29,42,21,18,0,53,0,0,5,72,1,1,101,42,84,106,150,24,59,0,5,0,0,5,6,126,10,0,60,67,22,74,52,71,104,10,38,3,0,18,0,62,128,75,108,37,3,0,0,0,0,6,62,52,1,24,145,42,153,71,27,29,2,122,22,13,31,120,11,1,24,98,4,0,37,56,0,5,63,0,14,128,66,41,12,83,7,2,0,0,4,15,16,45,98,21,6,24,38,1,19,72,4,3,78,50,20,86,51,166,168,10,22,43,26,54,3,11,1,0,8,0,7,0,3,0,0,0,0,1,4,0,6,14,2,0,8,51,18,0,64,170,34,55,33,181,50,74,5,1,5,1,5,0,3,0,0,0,25,85,80,23,119,4,62,132,87,14,69,71,62,23,21,26,70,35,80,116,74,87,0,135,125,39,62,136,105,56,40,73,22,99,103,32,91,89,161,17,47,45,50,9,4,14,27,1,107,16,15,4,1,22,7,12,59,2,0,22,18,0,9,139,77,68,15,7,0,0,2,0,2,7,0,1,0,1,0,23,20,82,86,3,148,21,28,59,0,44,1,31,33,2,27,0,0,1,16,0,0,44,37,1,78,0,47,0,0,0,1,0,20,61,37,62,43,2,13,13,34,144,67,117,149,82,76,119,100,10,77,124,6,46,6,59,74,0,58,116,45,48,129,67,60,46,9,51,110,59,62,32,43,13,17,0,63,0,0,9,87,1,4,111,12,71,87,147,21,62,1,3,0,0,6,6,128,13,1,62,67,22,71,49,65,115,15,49,4,0,16,0,63,153,19,86,37,3,0,0,0,0,7,55,54,2,21,132,44,174,78,70,52,52,138,21,17,55,100,14,1,23,98,4,0,38,61,0,4,48,0,9,54,66,14,11,67,6,0,0,0,5,12,17,48,94,22,13,19,73,29,30,79,113,25,122,95,52,82,55,172,204,87,65,30,64,84,11,34,47,0,7,28,93,3,3,36,41,0,0,132,28,0,24,62,1,0,70,85,21,2,45,140,12,9,5,49,33,65,33,35,50,26,99,0,51,0,17,1,59,85,71,22,102,3,58,134,81,13,78,42,64,19,21,66,74,42,79,95,70,86,1,122,127,38,74,144,99,62,22,80,17,101,103,71,77,91,158,15,66,58,55,9,2,17,12,0,91,17,92,59,1,92,28,11,145,72,0,30,75,39,4,148,77,50,24,8,0,0,2,0,2,6,0,1,19,2,4,10,45,173,139,44,127,30,24,84,0,34,1,8,34,4,19,0,0,1,44,0,0,56,70,3,80,0,40,0,0,0,0,3,20,54,32,50,39,1,10,18,41,134,65,124,146,89,80,110,99,6,71,118,6,46,13,73,65,0,57,124,43,55,148,67,59,46,7,54,110,62,66,31,35,14,17,0,58,0,0,9,91,1,1,117,40,87,87,129,20,39,0,4,0,0,5,6,121,11,0,58,65,21,72,50,72,104,10,36,4,0,18,0,64,144

Radius of gyration: 32.13 Å; Cα contacts (8 Å, |Δi|>4): 2187; chains: 3; bounding box: 79×106×68 Å

Foldseek 3Di:
DFAEEEEEEPQQQPFVPPDLVSSLVSNLVLLLLVVLLVVLPYQYAYEYAQVVPLQVLLQVQVVPDDPVRHRDFSLVSQQVSLVSVVVSNQVSNVVNCVVVVHDAAEEEDAKAFEFEPPFPQQVPFDAWGYAFDAPVVVVVVVVVVFDWDQPVPRHITTTAGATAGDDIVCLVVSLVCSVVSHHYYYCYNPHSYAYDPVRHGDRYGYPSLRSSLRSCLSSVTQEYEYADDAQFQWFCPPHPPIDGAWEDELVRLVVSVVVVRADPPPRVVNNVSQNCSQVSDDNHKYFYGHSVQSVVADRSRRTYRIYHD/DFEEEEEEEDQCQDFPDDDLVRSLVSVLVLLLLVVVLVVLVYQYAYEYAQAVPLQVLLVVQVVPDDPVRHRDAQLVSQQVSLVSVVVSNQVSNVVNCVVVVHPAHEDEDAKEFEFEPVFCQQVPFAAFGGAFAAPVVQVVVPPVPWDWDAPPPRHITTGAGATATPDIVCLVVSLVCSVVRHHYYYCYQPHSYAYDPVRHGDRHGHDSLSSSLRSCLSSVTLEYEYADDAQFQWFCPPHPPIDGAWEDELVRLVVSVVVVRADPPPRVVLNVSQSCNQVSDPNHKYFYGHSVQSVVADSSHGTYRIYHD/DFAEEEEEEPQQQDDPDPDLVSSLVSVLVLLLLVVLLVVLPYQYAYEYAQAVPLQVLQVVQVVPDDPVRHRDASLVSQQVSLVSVVVSNQVSNVVNCVVVVHDAAEEEDAKAFEFEPVFCLQVPFDAFGYAFDAPVRVVVVCPVVWDWDQPPPRHITTTHGAGAGPGIVCLVVSLVCSVVSHHYYYCYQPHSYAYDPVRHGDPHGHPSLSSSLVSCLSSVTQEYEYADDAQFQWFCVVHPPIDGAWEDELVVLVVSVVVVRADPPPRVVLNVSQSCNQVSDANHKYFYGHSVQSVVADSSRRTYRIYHD

B-factor: mean 24.63, std 8.98, range [8.4, 68.34]